Protein 3KSE (pdb70)

Foldseek 3Di:
DDDKFFCVVVVQADAAAALPQFQFLLVLLQRQQQNQLCVVPVDGFAFDSLLCLAPLVVLPADRSVGDHSQSSLVVLQVVVFTATCVVRPDDNGHDHNDDDPVRGDTGFNGKDWFDLDLVSVQVCCVPPFKKKFFFACPDPCNQQAADDEDADPVADQPDGRHMWIFGMKDFDDDPVPQTIFTWIAARRALVGYHRRIHTYRGPPVCGRNRRPTMMHTHD/DDPKFFCVVVPQADAAAALPQFQFLLQLLQRQQQNQLCVVPVDGFAFDSLLCLAPQVVLPADRSVGDHSQSSLVCLQVVVFTATCVVRPDDNGHDHNDDDPVRGDTGFNGKDWFPLDLVSVQVCCVPPFKKKFFFACPDPCNQQAADDEDADVVADQPDGRAIWIFGMKHFDDDDVRQTIFTWIAARRALVTYHRRIHTYRGPPVNGRNRRPGMMHTHD/DPAKFFLVVVPQADAAAALPQFQQLLVLLQRQQQNQLCVVPVDGFAFASLLLLAPLVVLPAPRSVGDHSQSSLVCLQVVVFTATCVVRPDDSGHDHNDDDPVRGDTGFNGKDWFDLDLVSVQVCCVPPFKKKFFFACPDPCNQQAADDEDADVPADQPDGRHMWIFGMKHFDDDPVRQTIFTWIAARRALPTYPRRIHTYRGPPGNGRNRRPTIMHTHD/DDAQAKAAKDFDDVVNLVLCVVCQVVVCVVVVHHWPRWAWTMWIWTDDQAIWIFTWTATPPRWIKTWIWGQHDVVVVSDIDGDDMGTRDDPPDDRGDD/DDAQAKAAKDFDDVVNLVLVVVCQVVVCVVVVHHFDRWAWTMWIWTDDQAIWIFTWTATPVRWIKTWIWGQHDVVVVSDIDGDDMGTRDDPPDDRGDD/DDAQAKAAKDFDDVVNLVLCVVCQVVVCVVVVHHWDRWAWTMWIWTDDQAIWIFTWTATDPRWIKTWIWGQHDVVVVSDIDGDDMGTRDHPPDDRGDD

GO terms:
  GO:0008234 cysteine-type peptidase activity (F, IDA)
  GO:0005764 lysosome (C, IDA)
  GO:0005771 multivesicular body (C, IDA)
  GO:0005886 plasma membrane (C, IDA)
  GO:0005515 protein binding (F, IPI)
  GO:0039654 fusion of virus membrane with host endosome membrane (P, IDA)
  GO:0016540 protein autoprocessing (P, IDA)
  GO:0019064 fusion of virus membrane with host plasma membrane (P, IDA)
  GO:0019065 receptor-mediated endocytosis of virus by host cell (P, IDA)
  GO:0030574 collagen catabolic process (P, IDA)
  GO:0031638 zymogen activation (P, IDA)
  GO:0046718 symbiont entry into host cell (P, IDA)
  GO:0005634 nucleus (C, EXP)
  GO:0004197 cysteine-type endopeptidase activity (F, EXP)
  GO:0004197 cysteine-type endopeptidase activity (F, IMP)
  GO:0004197 cysteine-type endopeptidase activity (F, TAS)
  GO:0036021 endolysosome lumen (C, TAS)
  GO:0043202 lysosomal lumen (C, TAS)
  GO:0071682 endocytic vesicle lumen (C, TAS)
  GO:0005576 extracellular region (C, TAS)

Secondary structure (DSSP, 8-state):
--S-EEGGGGT--PPP-B-TTSB--HHHHHHHHHHHHHHHHS----B-HHHHHHH-GGGT--TTB---HHHHHHHHHHHT-EEBTTTS---SS-------GGGEEE--S-EEEPPSSHHHHHHHHHHT-SEEEEE---SHHHHT--SSEE--TT--SS---EEEEEEEEEE---TTS--EEEEEE-SB-SSSTBTTEEEEE-SSSSGGGTTTT-EEE--/-TT-EEGGGGT--PPP-B-TTSB--HHHHHHHHHHHHHHHHS----B-HHHHHHH-GGGT--TTB---HHHHHHHHHHHT-EEBTTTS---SS-------GGGEEE--SEEEEPPSSHHHHHHHHHHT-SEEEEE---SHHHHT--SSEE--TT--SS---EEEEEEEEEE---TTS--EEEEEE-SB-SSSTBTTEEEEE-SSSSGGGTTTS-EEEE-/--S-EEGGGGT--PPP-B-TTSB--HHHHHHHHHHHHHHHHS----B-HHHHHHH-GGGT--TTB---HHHHHHHHHHHT-EEBTTTS---SS-------GGGEEE--S-EEEPPSSHHHHHHHHHHT--EEEEE---SHHHHT--SSEE--TT--SS---EEEEEEEEEE---TTS--EEEEEE-SB-SSSTBTTEEEEE-SSSSGGGTTTS-EEE--/--TT-B---EE--HHHHHHHHHHHHHHHHHHT---S--EEEEEEEEEESEEEEEEEEE-GGG-EEEEEEEE--GGGTT-EEEEEEEEEE-TT------/--TT-----EE--HHHHHHHHHHHHHHHHHHT---S--EEEEEEEEEESEEEEEEEEE-GGG-EEEEEEEE--GGGTT-EEEEEEEEEE-TT------/--TT-B---EE--HHHHHHHHHHHHHHHHHHT---S--EEEEEEEEEESEEEEEEEEEETTTEEEEEEEEE--GGGTT-EEEEEEEEEE-TTPPP---

B-factor: mean 18.14, std 8.49, range [4.44, 54.26]

InterPro domains:
  IPR000169 Cysteine peptidase, cysteine active site [PS00139] (132-143)
  IPR000668 Peptidase C1A, papain C-terminal [PF00112] (115-332)
  IPR000668 Peptidase C1A, papain C-terminal [PR00705] (132-147)
  IPR000668 Peptidase C1A, papain C-terminal [PR00705] (276-286)
  IPR000668 Peptidase C1A, papain C-terminal [PR00705] (295-301)
  IPR000668 Peptidase C1A, papain C-terminal [SM00645] (114-332)
  IPR013128 Peptidase C1A [PTHR12411] (24-331)
  IPR013201 Cathepsin propeptide inhibitor domain (I29) [PF08246] (29-88)
  IPR013201 Cathepsin propeptide inhibitor domain (I29) [SM00848] (29-88)
  IPR025660 Cysteine peptidase, histidine active site [PS00639] (274-284)
  IPR025661 Cysteine peptidase, asparagine active site [PS00640] (295-314)
  IPR038765 Papain-like cysteine peptidase superfamily [SSF54001] (20-332)
  IPR039417 Papain-like cysteine endopeptidase [cd02248] (115-331)

Radius of gyration: 39.45 Å; Cα contacts (8 Å, |Δi|>4): 2507; chains: 6; bounding box: 54×66×142 Å

Solvent-accessible surface area: 39917 Å² total

CATH classification: 3.90.70.10

Structure (mmCIF, N/CA/C/O backbone):
data_3KSE
#
_entry.id   3KSE
#
_cell.length_a   35.233
_cell.length_b   83.948
_cell.length_c   83.906
_cell.angle_alpha   118.07
_cell.angle_beta   98.04
_cell.angle_gamma   98.04
#
_symmetry.space_group_name_H-M   'P 1'
#
loop_
_entity.id
_entity.type
_entity.pdbx_description
1 polymer 'Cathepsin L1'
2 polymer Cystatin-A
3 water water
#
loop_
_atom_site.group_PDB
_atom_site.id
_atom_site.type_symbol
_atom_site.label_atom_id
_atom_site.label_alt_id
_atom_site.label_comp_id
_atom_site.label_asym_id
_atom_site.label_entity_id
_atom_site.label_seq_id
_atom_site.pdbx_PDB_ins_code
_atom_site.Cartn_x
_atom_site.Cartn_y
_atom_site.Cartn_z
_atom_site.occupancy
_atom_site.B_iso_or_equiv
_atom_site.auth_seq_id
_atom_site.auth_comp_id
_atom_site.auth_asym_id
_atom_site.auth_atom_id
_atom_site.pdbx_PDB_model_num
ATOM 1 N N . ALA A 1 1 ? -10.076 -16.968 9.974 0.00 28.59 1 ALA A N 1
ATOM 2 C CA . ALA A 1 1 ? -10.490 -15.685 9.411 0.00 31.09 1 ALA A CA 1
ATOM 3 C C . ALA A 1 1 ? -11.457 -15.757 8.224 0.00 26.28 1 ALA A C 1
ATOM 4 O O . ALA A 1 1 ? -12.509 -15.124 8.267 0.00 30.48 1 ALA A O 1
ATOM 6 N N . PRO A 1 2 ? -11.111 -16.520 7.156 0.00 26.45 2 PRO A N 1
ATOM 7 C CA . PRO A 1 2 ? -11.902 -16.707 5.930 0.00 25.92 2 PRO A CA 1
ATOM 8 C C . PRO A 1 2 ? -13.412 -16.570 6.065 0.00 18.61 2 PRO A C 1
ATOM 9 O O . PRO A 1 2 ? -13.956 -16.606 7.169 0.00 29.65 2 PRO A O 1
ATOM 13 N N . ARG A 1 3 ? -14.124 -16.482 4.951 1.00 25.23 3 ARG A N 1
ATOM 14 C CA . ARG A 1 3 ? -13.660 -16.510 3.569 1.00 26.75 3 ARG A CA 1
ATOM 15 C C . ARG A 1 3 ? -13.363 -15.077 3.049 1.00 25.40 3 ARG A C 1
ATOM 16 O O . ARG A 1 3 ? -13.107 -14.870 1.853 1.00 27.94 3 ARG A O 1
ATOM 24 N N . SER A 1 4 ? -13.710 -14.105 3.866 1.00 22.16 4 SER A N 1
ATOM 25 C CA . SER A 1 4 ? -13.503 -12.706 3.489 1.00 21.77 4 SER A CA 1
ATOM 26 C C . SER A 1 4 ? -12.749 -11.989 4.618 1.00 21.16 4 SER A C 1
ATOM 27 O O . SER A 1 4 ? -12.998 -12.249 5.768 1.00 18.58 4 SER A O 1
ATOM 30 N N . VAL A 1 5 ? -11.931 -10.992 4.251 1.00 16.60 5 VAL A N 1
ATOM 31 C CA . VAL A 1 5 ? -11.135 -10.248 5.237 1.00 17.76 5 VAL A CA 1
ATOM 32 C C . VAL A 1 5 ? -11.199 -8.783 4.810 1.00 17.11 5 VAL A C 1
ATOM 33 O O . VAL A 1 5 ? -11.171 -8.511 3.636 1.00 17.54 5 VAL A O 1
ATOM 37 N N . ASP A 1 6 ? -11.460 -7.863 5.765 1.00 13.77 6 ASP A N 1
ATOM 38 C CA . ASP A 1 6 ? -11.434 -6.427 5.385 1.00 15.20 6 ASP A CA 1
ATOM 39 C C . ASP A 1 6 ? -10.916 -5.694 6.625 1.00 16.29 6 ASP A C 1
ATOM 40 O O . ASP A 1 6 ? -11.672 -5.510 7.578 1.00 15.76 6 ASP A O 1
ATOM 45 N N . TRP A 1 7 ? -9.612 -5.396 6.661 1.00 13.76 7 TRP A N 1
ATOM 46 C CA . TRP A 1 7 ? -9.004 -4.804 7.842 1.00 10.98 7 TRP A CA 1
ATOM 47 C C . TRP A 1 7 ? -9.618 -3.413 8.161 1.00 13.40 7 TRP A C 1
ATOM 48 O O . TRP A 1 7 ? -9.395 -2.908 9.236 1.00 15.94 7 TRP A O 1
ATOM 59 N N . ARG A 1 8 ? -10.269 -2.771 7.208 1.00 14.29 8 ARG A N 1
ATOM 60 C CA . ARG A 1 8 ? -10.899 -1.463 7.441 1.00 13.82 8 ARG A CA 1
ATOM 61 C C . ARG A 1 8 ? -11.909 -1.629 8.586 1.00 19.31 8 ARG A C 1
ATOM 62 O O . ARG A 1 8 ? -12.075 -0.731 9.433 1.00 18.05 8 ARG A O 1
ATOM 70 N N . GLU A 1 9 ? -12.540 -2.806 8.675 1.00 17.81 9 GLU A N 1
ATOM 71 C CA . GLU A 1 9 ? -13.590 -3.016 9.699 1.00 17.26 9 GLU A CA 1
ATOM 72 C C . GLU A 1 9 ? -13.030 -3.093 11.092 1.00 17.76 9 GLU A C 1
ATOM 73 O O . GLU A 1 9 ? -13.779 -2.835 12.061 1.00 22.21 9 GLU A O 1
ATOM 79 N N . LYS A 1 10 ? -11.753 -3.361 11.233 1.00 13.02 10 LYS A N 1
ATOM 80 C CA . LYS A 1 10 ? -11.174 -3.502 12.548 1.00 18.15 10 LYS A CA 1
ATOM 81 C C . LYS A 1 10 ? -10.337 -2.253 12.957 1.00 14.09 10 LYS A C 1
ATOM 82 O O . LYS A 1 10 ? -9.644 -2.306 13.955 1.00 17.23 10 LYS A O 1
ATOM 88 N N . GLY A 1 11 ? -10.333 -1.224 12.094 1.00 13.80 11 GLY A N 1
ATOM 89 C CA . GLY A 1 11 ? -9.702 0.086 12.390 1.00 14.51 11 GLY A CA 1
ATOM 90 C C . GLY A 1 11 ? -8.227 0.169 12.057 1.00 14.18 11 GLY A C 1
ATOM 91 O O . GLY A 1 11 ? -7.520 1.022 12.558 1.00 13.82 11 GLY A O 1
ATOM 92 N N . TYR A 1 12 ? -7.748 -0.756 11.210 1.00 11.14 12 TYR A N 1
ATOM 93 C CA . TYR A 1 12 ? -6.321 -0.795 10.864 1.00 11.06 12 TYR A CA 1
ATOM 94 C C . TYR A 1 12 ? -5.906 0.167 9.748 1.00 13.58 12 TYR A C 1
ATOM 95 O O . TYR A 1 12 ? -4.703 0.252 9.447 1.00 11.19 12 TYR A O 1
ATOM 104 N N . VAL A 1 13 ? -6.880 0.770 9.072 1.00 11.27 13 VAL A N 1
ATOM 105 C CA . VAL A 1 13 ? -6.598 1.554 7.856 1.00 12.23 13 VAL A CA 1
ATOM 106 C C . VAL A 1 13 ? -7.090 2.997 7.921 1.00 13.49 13 VAL A C 1
ATOM 107 O O . VAL A 1 13 ? -8.233 3.304 8.224 1.00 11.34 13 VAL A O 1
ATOM 111 N N . THR A 1 14 ? -6.149 3.865 7.542 1.00 12.59 14 THR A N 1
ATOM 112 C CA . THR A 1 14 ? -6.450 5.333 7.469 1.00 10.42 14 THR A CA 1
ATOM 113 C C . THR A 1 14 ? -7.228 5.622 6.195 1.00 9.37 14 THR A C 1
ATOM 114 O O . THR A 1 14 ? -7.271 4.768 5.258 1.00 9.75 14 THR A O 1
ATOM 118 N N . PRO A 1 15 ? -7.868 6.791 6.116 1.00 10.20 15 PRO A N 1
ATOM 119 C CA . PRO A 1 15 ? -8.630 7.186 4.910 1.00 10.74 15 PRO A CA 1
ATOM 120 C C . PRO A 1 15 ? -7.679 7.245 3.721 1.00 14.54 15 PRO A C 1
ATOM 121 O O . PRO A 1 15 ? -6.440 7.295 3.851 1.00 10.47 15 PRO A O 1
ATOM 125 N N . VAL A 1 16 ? -8.283 7.136 2.547 1.00 10.61 16 VAL A N 1
ATOM 126 C CA . VAL A 1 16 ? -7.494 7.162 1.323 1.00 9.59 16 VAL A CA 1
ATOM 127 C C . VAL A 1 16 ? -6.781 8.515 1.126 1.00 11.37 16 VAL A C 1
ATOM 128 O O . VAL A 1 16 ? -7.361 9.592 1.376 1.00 11.98 16 VAL A O 1
ATOM 132 N N . LYS A 1 17 ? -5.544 8.449 0.674 1.00 7.53 17 LYS A N 1
ATOM 133 C CA . LYS A 1 17 ? -4.721 9.634 0.460 1.00 10.74 17 LYS A CA 1
ATOM 134 C C . LYS A 1 17 ? -4.531 9.849 -1.035 1.00 11.45 17 LYS A C 1
ATOM 135 O O . LYS A 1 17 ? -5.016 9.004 -1.818 1.00 9.49 17 LYS A O 1
ATOM 141 N N . ASN A 1 18 ? -3.775 10.858 -1.408 1.00 10.11 18 ASN A N 1
ATOM 142 C CA . ASN A 1 18 ? -3.594 11.167 -2.810 1.00 9.68 18 ASN A CA 1
ATOM 143 C C . ASN A 1 18 ? -2.173 11.594 -3.092 1.00 9.15 18 ASN A C 1
ATOM 144 O O . ASN A 1 18 ? -1.749 12.615 -2.615 1.00 10.83 18 ASN A O 1
ATOM 149 N N . GLN A 1 19 ? -1.435 10.759 -3.814 1.00 9.90 19 GLN A N 1
ATOM 150 C CA . GLN A 1 19 ? -0.058 11.031 -4.163 1.00 9.91 19 GLN A CA 1
ATOM 151 C C . GLN A 1 19 ? 0.095 12.159 -5.187 1.00 6.99 19 GLN A C 1
ATOM 152 O O . GLN A 1 19 ? 1.138 12.748 -5.331 1.00 9.95 19 GLN A O 1
ATOM 158 N N . GLY A 1 20 ? -0.972 12.473 -5.899 1.00 9.66 20 GLY A N 1
ATOM 159 C CA . GLY A 1 20 ? -0.878 13.518 -6.879 1.00 10.28 20 GLY A CA 1
ATOM 160 C C . GLY A 1 20 ? 0.037 13.167 -8.042 1.00 10.24 20 GLY A C 1
ATOM 161 O O . GLY A 1 20 ? 0.092 12.051 -8.489 1.00 11.33 20 GLY A O 1
ATOM 162 N N . GLN A 1 21 ? 0.767 14.161 -8.509 1.00 9.12 21 GLN A N 1
ATOM 163 C CA . GLN A 1 21 ? 1.615 14.010 -9.672 1.00 11.51 21 GLN A CA 1
ATOM 164 C C . GLN A 1 21 ? 3.001 13.461 -9.437 1.00 10.14 21 GLN A C 1
ATOM 165 O O . GLN A 1 21 ? 3.767 13.359 -10.353 1.00 11.64 21 GLN A O 1
ATOM 171 N N . CYS A 1 22 ? 3.304 13.139 -8.196 1.00 11.04 22 CYS A N 1
ATOM 172 C CA . CYS A 1 22 ? 4.584 12.593 -7.784 1.00 9.84 22 CYS A CA 1
ATOM 173 C C . CYS A 1 22 ? 4.578 11.071 -7.758 1.00 8.01 22 CYS A C 1
ATOM 174 O O . CYS A 1 22 ? 3.601 10.485 -7.405 1.00 11.80 22 CYS A O 1
ATOM 177 N N . GLY A 1 23 ? 5.643 10.472 -8.282 1.00 10.38 23 GLY A N 1
ATOM 178 C CA . GLY A 1 23 ? 5.764 9.032 -8.296 1.00 10.92 23 GLY A CA 1
ATOM 179 C C . GLY A 1 23 ? 6.166 8.470 -6.941 1.00 11.10 23 GLY A C 1
ATOM 180 O O . GLY A 1 23 ? 7.196 7.856 -6.799 1.00 12.73 23 GLY A O 1
ATOM 181 N N . SER A 1 24 ? 5.298 8.667 -5.963 1.00 7.98 24 SER A N 1
ATOM 182 C CA . SER A 1 24 ? 5.534 8.279 -4.605 1.00 10.22 24 SER A CA 1
ATOM 183 C C . SER A 1 24 ? 4.586 7.194 -4.088 1.00 9.37 24 SER A C 1
ATOM 184 O O . SER A 1 24 ? 4.415 7.088 -2.906 1.00 8.68 24 SER A O 1
ATOM 195 N N . TRP A 1 26 ? 4.937 4.140 -3.771 1.00 9.19 26 TRP A N 1
ATOM 196 C CA . TRP A 1 26 ? 5.721 3.298 -2.904 1.00 7.69 26 TRP A CA 1
ATOM 197 C C . TRP A 1 26 ? 5.697 3.799 -1.464 1.00 9.88 26 TRP A C 1
ATOM 198 O O . TRP A 1 26 ? 5.700 3.024 -0.575 1.00 10.83 26 TRP A O 1
ATOM 209 N N . ALA A 1 27 ? 5.713 5.103 -1.267 1.00 6.85 27 ALA A N 1
ATOM 210 C CA . ALA A 1 27 ? 5.708 5.682 0.119 1.00 7.88 27 ALA A CA 1
ATOM 211 C C . ALA A 1 27 ? 4.317 5.544 0.739 1.00 9.55 27 ALA A C 1
ATOM 212 O O . ALA A 1 27 ? 4.184 5.255 1.971 1.00 9.78 27 ALA A O 1
ATOM 214 N N . PHE A 1 28 ? 3.259 5.717 -0.087 1.00 8.89 28 PHE A N 1
ATOM 215 C CA . PHE A 1 28 ? 1.923 5.494 0.422 1.00 5.21 28 PHE A CA 1
ATOM 216 C C . PHE A 1 28 ? 1.656 4.049 0.742 1.00 8.60 28 PHE A C 1
ATOM 217 O O . PHE A 1 28 ? 0.972 3.709 1.715 1.00 8.11 28 PHE A O 1
ATOM 225 N N . SER A 1 29 ? 2.197 3.140 -0.062 1.00 7.59 29 SER A N 1
ATOM 226 C CA . SER A 1 29 ? 1.998 1.732 0.223 1.00 9.04 29 SER A CA 1
ATOM 227 C C . SER A 1 29 ? 2.720 1.356 1.532 1.00 10.37 29 SER A C 1
ATOM 228 O O . SER A 1 29 ? 2.169 0.599 2.345 1.00 9.31 29 SER A O 1
ATOM 231 N N . ALA A 1 30 ? 3.933 1.899 1.713 1.00 8.12 30 ALA A N 1
ATOM 232 C CA . ALA A 1 30 ? 4.692 1.625 2.913 1.00 9.65 30 ALA A CA 1
ATOM 233 C C . ALA A 1 30 ? 4.027 2.229 4.114 1.00 10.30 30 ALA A C 1
ATOM 234 O O . ALA A 1 30 ? 3.931 1.556 5.168 1.00 9.71 30 ALA A O 1
ATOM 236 N N . THR A 1 31 ? 3.579 3.476 4.034 1.00 8.92 31 THR A N 1
ATOM 237 C CA . THR A 1 31 ? 2.926 4.000 5.284 1.00 8.92 31 THR A CA 1
ATOM 238 C C . THR A 1 31 ? 1.643 3.249 5.552 1.00 10.24 31 THR A C 1
ATOM 239 O O . THR A 1 31 ? 1.252 3.105 6.714 1.00 9.64 31 THR A O 1
ATOM 243 N N . GLY A 1 32 ? 0.949 2.794 4.473 1.00 9.43 32 GLY A N 1
ATOM 244 C CA . GLY A 1 32 ? -0.262 2.041 4.730 1.00 10.39 32 GLY A CA 1
ATOM 245 C C . GLY A 1 32 ? 0.038 0.765 5.503 1.00 8.87 32 GLY A C 1
ATOM 246 O O . GLY A 1 32 ? -0.644 0.419 6.501 1.00 11.06 32 GLY A O 1
ATOM 247 N N . ALA A 1 33 ? 1.091 0.096 5.117 1.00 8.87 33 ALA A N 1
ATOM 248 C CA . ALA A 1 33 ? 1.440 -1.158 5.817 1.00 9.68 33 ALA A CA 1
ATOM 249 C C . ALA A 1 33 ? 1.913 -0.844 7.260 1.00 10.52 33 ALA A C 1
ATOM 250 O O . ALA A 1 33 ? 1.659 -1.649 8.197 1.00 10.47 33 ALA A O 1
ATOM 252 N N . LEU A 1 34 ? 2.677 0.227 7.413 1.00 12.43 34 LEU A N 1
ATOM 253 C CA . LEU A 1 34 ? 3.176 0.562 8.751 1.00 13.75 34 LEU A CA 1
ATOM 254 C C . LEU A 1 34 ? 2.033 0.993 9.675 1.00 12.47 34 LEU A C 1
ATOM 255 O O . LEU A 1 34 ? 2.041 0.679 10.886 1.00 11.11 34 LEU A O 1
ATOM 264 N N . GLU A 1 35 ? 1.066 1.711 9.113 1.00 9.50 35 GLU A N 1
ATOM 265 C CA . GLU A 1 35 ? -0.109 2.163 9.882 1.00 9.71 35 GLU A CA 1
ATOM 266 C C . GLU A 1 35 ? -0.832 0.931 10.450 1.00 11.79 35 GLU A C 1
ATOM 267 O O . GLU A 1 35 ? -1.210 0.907 11.642 1.00 11.94 35 GLU A O 1
ATOM 273 N N . GLY A 1 36 ? -0.989 -0.110 9.625 1.00 9.83 36 GLY A N 1
ATOM 274 C CA . GLY A 1 36 ? -1.659 -1.321 10.113 1.00 10.23 36 GLY A CA 1
ATOM 275 C C . GLY A 1 36 ? -0.792 -2.041 11.125 1.00 10.54 36 GLY A C 1
ATOM 276 O O . GLY A 1 36 ? -1.379 -2.550 12.064 1.00 12.58 36 GLY A O 1
ATOM 277 N N . GLN A 1 37 ? 0.518 -2.123 10.941 1.00 9.44 37 GLN A N 1
ATOM 278 C CA . GLN A 1 37 ? 1.352 -2.845 11.902 1.00 13.92 37 GLN A CA 1
ATOM 279 C C . GLN A 1 37 ? 1.437 -2.071 13.224 1.00 14.27 37 GLN A C 1
ATOM 280 O O . GLN A 1 37 ? 1.475 -2.688 14.321 1.00 13.85 37 GLN A O 1
ATOM 286 N N . MET A 1 38 ? 1.542 -0.752 13.138 1.00 10.24 38 MET A N 1
ATOM 287 C CA . MET A 1 38 ? 1.534 0.031 14.388 1.00 11.40 38 MET A CA 1
ATOM 288 C C . MET A 1 38 ? 0.196 -0.054 15.099 1.00 15.54 38 MET A C 1
ATOM 289 O O . MET A 1 38 ? 0.193 0.026 16.323 1.00 14.53 38 MET A O 1
ATOM 294 N N . PHE A 1 39 ? -0.937 -0.181 14.353 1.00 12.21 39 PHE A N 1
ATOM 295 C CA . PHE A 1 39 ? -2.210 -0.336 14.990 1.00 12.43 39 PHE A CA 1
ATOM 296 C C . PHE A 1 39 ? -2.225 -1.664 15.742 1.00 16.68 39 PHE A C 1
ATOM 297 O O . PHE A 1 39 ? -2.695 -1.730 16.896 1.00 14.15 39 PHE A O 1
ATOM 305 N N . ARG A 1 40 ? -1.764 -2.729 15.103 1.00 15.07 40 ARG A N 1
ATOM 306 C CA . ARG A 1 40 ? -1.717 -4.023 15.751 1.00 19.22 40 ARG A CA 1
ATOM 307 C C . ARG A 1 40 ? -0.927 -4.000 17.046 1.00 16.78 40 ARG A C 1
ATOM 308 O O . ARG A 1 40 ? -1.318 -4.580 17.996 1.00 22.01 40 ARG A O 1
ATOM 316 N N . LYS A 1 41 ? 0.171 -3.277 17.075 1.00 15.99 41 LYS A N 1
ATOM 317 C CA . LYS A 1 41 ? 1.057 -3.269 18.224 1.00 18.35 41 LYS A CA 1
ATOM 318 C C . LYS A 1 41 ? 0.759 -2.219 19.260 1.00 16.97 41 LYS A C 1
ATOM 319 O O . LYS A 1 41 ? 1.242 -2.348 20.318 1.00 15.73 41 LYS A O 1
ATOM 325 N N . THR A 1 42 ? -0.135 -1.287 18.969 1.00 13.51 42 THR A N 1
ATOM 326 C CA . THR A 1 42 ? -0.414 -0.166 19.914 1.00 13.26 42 THR A CA 1
ATOM 327 C C . THR A 1 42 ? -1.892 0.115 20.083 1.00 12.03 42 THR A C 1
ATOM 328 O O . THR A 1 42 ? -2.305 0.793 21.024 1.00 10.96 42 THR A O 1
ATOM 332 N N . GLY A 1 43 ? -2.732 -0.446 19.234 1.00 12.20 43 GLY A N 1
ATOM 333 C CA . GLY A 1 43 ? -4.150 -0.164 19.312 1.00 13.64 43 GLY A CA 1
ATOM 334 C C . GLY A 1 43 ? -4.534 1.248 18.908 1.00 12.37 43 GLY A C 1
ATOM 335 O O . GLY A 1 43 ? -5.705 1.691 19.067 1.00 15.42 43 GLY A O 1
ATOM 336 N N . ARG A 1 44 ? -3.590 1.973 18.352 1.00 12.12 44 ARG A N 1
ATOM 337 C CA . ARG A 1 44 ? -3.857 3.315 17.902 1.00 16.63 44 ARG A CA 1
ATOM 338 C C . ARG A 1 44 ? -3.521 3.532 16.438 1.00 11.47 44 ARG A C 1
ATOM 339 O O . ARG A 1 44 ? -2.517 3.107 15.965 1.00 12.32 44 ARG A O 1
ATOM 347 N N . LEU A 1 45 ? -4.436 4.155 15.720 1.00 12.32 45 LEU A N 1
ATOM 348 C CA . LEU A 1 45 ? -4.243 4.478 14.320 1.00 9.02 45 LEU A CA 1
ATOM 349 C C . LEU A 1 45 ? -3.751 5.911 14.144 1.00 13.24 45 LEU A C 1
ATOM 350 O O . LEU A 1 45 ? -4.455 6.866 14.493 1.00 11.92 45 LEU A O 1
ATOM 355 N N . ILE A 1 46 ? -2.528 6.072 13.613 1.00 12.19 46 ILE A N 1
ATOM 356 C CA . ILE A 1 46 ? -1.965 7.416 13.322 1.00 13.20 46 ILE A CA 1
ATOM 357 C C . ILE A 1 46 ? -1.519 7.471 11.879 1.00 11.74 46 ILE A C 1
ATOM 358 O O . ILE A 1 46 ? -0.697 6.649 11.466 1.00 12.01 46 ILE A O 1
ATOM 363 N N . SER A 1 47 ? -1.973 8.486 11.145 1.00 12.55 47 SER A N 1
ATOM 364 C CA . SER A 1 47 ? -1.540 8.628 9.754 1.00 11.04 47 SER A CA 1
ATOM 365 C C . SER A 1 47 ? -0.048 9.009 9.730 1.00 11.35 47 SER A C 1
ATOM 366 O O . SER A 1 47 ? 0.405 9.912 10.459 1.00 10.43 47 SER A O 1
ATOM 369 N N . LEU A 1 48 ? 0.733 8.278 8.934 1.00 8.97 48 LEU A N 1
ATOM 370 C CA . LEU A 1 48 ? 2.156 8.500 8.871 1.00 8.59 48 LEU A CA 1
ATOM 371 C C . LEU A 1 48 ? 2.568 9.340 7.681 1.00 8.43 48 LEU A C 1
ATOM 372 O O . LEU A 1 48 ? 1.812 9.423 6.692 1.00 9.71 48 LEU A O 1
ATOM 377 N N . SER A 1 49 ? 3.791 9.852 7.744 1.00 9.00 49 SER A N 1
ATOM 378 C CA . SER A 1 49 ? 4.303 10.767 6.705 1.00 10.74 49 SER A CA 1
ATOM 379 C C . SER A 1 49 ? 4.930 10.179 5.442 1.00 11.64 49 SER A C 1
ATOM 380 O O . SER A 1 49 ? 6.051 9.730 5.528 1.00 8.75 49 SER A O 1
ATOM 383 N N . GLU A 1 50 ? 4.197 10.242 4.313 1.00 8.48 50 GLU A N 1
ATOM 384 C CA . GLU A 1 50 ? 4.846 9.854 3.064 1.00 8.68 50 GLU A CA 1
ATOM 385 C C . GLU A 1 50 ? 5.936 10.830 2.734 1.00 7.96 50 GLU A C 1
ATOM 386 O O . GLU A 1 50 ? 6.922 10.456 2.123 1.00 8.52 50 GLU A O 1
ATOM 392 N N . GLN A 1 51 ? 5.694 12.131 2.987 1.00 8.99 51 GLN A N 1
ATOM 393 C CA . GLN A 1 51 ? 6.737 13.105 2.655 1.00 10.57 51 GLN A CA 1
ATOM 394 C C . GLN A 1 51 ? 8.074 12.839 3.355 1.00 8.24 51 GLN A C 1
ATOM 395 O O . GLN A 1 51 ? 9.139 13.003 2.741 1.00 9.65 51 GLN A O 1
ATOM 401 N N . ASN A 1 52 ? 8.035 12.376 4.586 1.00 10.01 52 ASN A N 1
ATOM 402 C CA . ASN A 1 52 ? 9.239 12.020 5.349 1.00 9.05 52 ASN A CA 1
ATOM 403 C C . ASN A 1 52 ? 10.003 10.962 4.546 1.00 9.41 52 ASN A C 1
ATOM 404 O O . ASN A 1 52 ? 11.184 10.972 4.497 1.00 9.75 52 ASN A O 1
ATOM 409 N N . LEU A 1 53 ? 9.277 10.003 3.979 1.00 10.43 53 LEU A N 1
ATOM 410 C CA . LEU A 1 53 ? 9.913 8.965 3.176 1.00 8.48 53 LEU A CA 1
ATOM 411 C C . LEU A 1 53 ? 10.473 9.494 1.876 1.00 10.92 53 LEU A C 1
ATOM 412 O O . LEU A 1 53 ? 11.498 9.092 1.458 1.00 9.59 53 LEU A O 1
ATOM 417 N N . VAL A 1 54 ? 9.671 10.268 1.168 1.00 9.12 54 VAL A N 1
ATOM 418 C CA . VAL A 1 54 ? 10.099 10.848 -0.080 1.00 9.34 54 VAL A CA 1
ATOM 419 C C . VAL A 1 54 ? 11.355 11.692 0.088 1.00 12.35 54 VAL A C 1
ATOM 420 O O . VAL A 1 54 ? 12.249 11.592 -0.710 1.00 10.51 54 VAL A O 1
ATOM 424 N N . ASP A 1 55 ? 11.429 12.450 1.174 1.00 7.84 55 ASP A N 1
ATOM 425 C CA . ASP A 1 55 ? 12.543 13.362 1.414 1.00 10.65 55 ASP A CA 1
ATOM 426 C C . ASP A 1 55 ? 13.792 12.723 2.014 1.00 13.14 55 ASP A C 1
ATOM 427 O O . ASP A 1 55 ? 14.875 13.206 1.796 1.00 13.54 55 ASP A O 1
ATOM 432 N N . CYS A 1 56 ? 13.607 11.670 2.788 1.00 8.98 56 CYS A N 1
ATOM 433 C CA . CYS A 1 56 ? 14.704 11.089 3.511 1.00 10.02 56 CYS A CA 1
ATOM 434 C C . CYS A 1 56 ? 15.207 9.710 3.206 1.00 11.73 56 CYS A C 1
ATOM 435 O O . CYS A 1 56 ? 16.242 9.355 3.696 1.00 9.08 56 CYS A O 1
ATOM 438 N N . SER A 1 57 ? 14.451 8.929 2.449 1.00 10.21 57 SER A N 1
ATOM 439 C CA . SER A 1 57 ? 14.832 7.574 2.191 1.00 13.52 57 SER A CA 1
ATOM 440 C C . SER A 1 57 ? 15.655 7.295 0.942 1.00 10.83 57 SER A C 1
ATOM 441 O O . SER A 1 57 ? 15.764 6.182 0.514 1.00 11.24 57 SER A O 1
ATOM 444 N N . GLY A 1 58 ? 16.247 8.330 0.376 1.00 10.07 58 GLY A N 1
ATOM 445 C CA . GLY A 1 58 ? 17.109 8.126 -0.769 1.00 13.87 58 GLY A CA 1
ATOM 446 C C . GLY A 1 58 ? 18.283 7.199 -0.464 1.00 13.58 58 GLY A C 1
ATOM 447 O O . GLY A 1 58 ? 18.680 6.431 -1.310 1.00 13.23 58 GLY A O 1
ATOM 448 N N . PRO A 1 59 ? 18.896 7.310 0.718 1.00 15.99 59 PRO A N 1
ATOM 449 C CA . PRO A 1 59 ? 20.021 6.459 1.093 1.00 15.26 59 PRO A CA 1
ATOM 450 C C . PRO A 1 59 ? 19.710 4.966 1.036 1.00 13.74 59 PRO A C 1
ATOM 451 O O . PRO A 1 59 ? 20.578 4.177 0.826 1.00 10.44 59 PRO A O 1
ATOM 455 N N . GLN A 1 60 ? 18.451 4.620 1.205 1.00 11.75 60 GLN A N 1
ATOM 456 C CA . GLN A 1 60 ? 17.997 3.251 1.163 1.00 12.96 60 GLN A CA 1
ATOM 457 C C . GLN A 1 60 ? 17.632 2.761 -0.240 1.00 13.36 60 GLN A C 1
ATOM 458 O O . GLN A 1 60 ? 17.179 1.649 -0.406 1.00 13.91 60 GLN A O 1
ATOM 464 N N . GLY A 1 61 ? 17.748 3.646 -1.213 1.00 13.06 61 GLY A N 1
ATOM 465 C CA . GLY A 1 61 ? 17.494 3.309 -2.599 1.00 13.70 61 GLY A CA 1
ATOM 466 C C . GLY A 1 61 ? 16.324 3.965 -3.278 1.00 12.03 61 GLY A C 1
ATOM 467 O O . GLY A 1 61 ? 16.110 3.756 -4.448 1.00 12.32 61 GLY A O 1
ATOM 468 N N . ASN A 1 62 ? 15.516 4.682 -2.524 1.00 11.21 62 ASN A N 1
ATOM 469 C CA . ASN A 1 62 ? 14.376 5.344 -3.122 1.00 11.10 62 ASN A CA 1
ATOM 470 C C . ASN A 1 62 ? 14.731 6.558 -3.943 1.00 13.20 62 ASN A C 1
ATOM 471 O O . ASN A 1 62 ? 15.719 7.197 -3.679 1.00 12.64 62 ASN A O 1
ATOM 476 N N . GLU A 1 63 ? 13.857 6.905 -4.884 1.00 10.96 63 GLU A N 1
ATOM 477 C CA . GLU A 1 63 ? 14.104 7.991 -5.786 1.00 13.14 63 GLU A CA 1
ATOM 478 C C . GLU A 1 63 ? 13.065 9.111 -5.742 1.00 12.19 63 GLU A C 1
ATOM 479 O O . GLU A 1 63 ? 12.747 9.715 -6.749 1.00 12.22 63 GLU A O 1
ATOM 485 N N . GLY A 1 64 ? 12.595 9.427 -4.544 1.00 8.59 64 GLY A N 1
ATOM 486 C CA . GLY A 1 64 ? 11.621 10.473 -4.372 1.00 8.67 64 GLY A CA 1
ATOM 487 C C . GLY A 1 64 ? 10.378 10.360 -5.229 1.00 9.15 64 GLY A C 1
ATOM 488 O O . GLY A 1 64 ? 9.605 9.452 -5.069 1.00 10.97 64 GLY A O 1
ATOM 489 N N . CYS A 1 65 ? 10.152 11.364 -6.066 1.00 10.22 65 CYS A N 1
ATOM 490 C CA . CYS A 1 65 ? 9.020 11.385 -6.979 1.00 11.73 65 CYS A CA 1
ATOM 491 C C . CYS A 1 65 ? 9.236 10.550 -8.229 1.00 11.02 65 CYS A C 1
ATOM 492 O O . CYS A 1 65 ? 8.347 10.428 -9.051 1.00 12.26 65 CYS A O 1
ATOM 495 N N . ASN A 1 66 ? 10.413 9.971 -8.348 1.00 10.86 66 ASN A N 1
ATOM 496 C CA . ASN A 1 66 ? 10.749 9.114 -9.478 1.00 11.85 66 ASN A CA 1
ATOM 497 C C . ASN A 1 66 ? 10.752 7.637 -9.166 1.00 11.55 66 ASN A C 1
ATOM 498 O O . ASN A 1 66 ? 11.374 6.878 -9.877 1.00 10.81 66 ASN A O 1
ATOM 503 N N . GLY A 1 67 ? 10.045 7.255 -8.119 1.00 9.17 67 GLY A N 1
ATOM 504 C CA . GLY A 1 67 ? 9.912 5.872 -7.773 1.00 8.53 67 GLY A CA 1
ATOM 505 C C . GLY A 1 67 ? 10.645 5.387 -6.537 1.00 9.92 67 GLY A C 1
ATOM 506 O O . GLY A 1 67 ? 11.423 6.087 -5.973 1.00 11.24 67 GLY A O 1
ATOM 507 N N . GLY A 1 68 ? 10.352 4.178 -6.115 1.00 9.06 68 GLY A N 1
ATOM 508 C CA . GLY A 1 68 ? 10.982 3.627 -4.940 1.00 8.00 68 GLY A CA 1
ATOM 509 C C . GLY A 1 68 ? 10.351 2.297 -4.598 1.00 9.42 68 GLY A C 1
ATOM 510 O O . GLY A 1 68 ? 9.557 1.799 -5.356 1.00 12.53 68 GLY A O 1
ATOM 511 N N . LEU A 1 69 ? 10.789 1.677 -3.521 1.00 9.32 69 LEU A N 1
ATOM 512 C CA . LEU A 1 69 ? 10.245 0.386 -3.117 1.00 12.34 69 LEU A CA 1
ATOM 513 C C . LEU A 1 69 ? 9.792 0.389 -1.675 1.00 11.40 69 LEU A C 1
ATOM 514 O O . LEU A 1 69 ? 10.463 0.947 -0.832 1.00 9.71 69 LEU A O 1
ATOM 519 N N . MET A 1 70 ? 8.711 -0.319 -1.369 1.00 10.47 70 MET A N 1
ATOM 520 C CA . MET A 1 70 ? 8.219 -0.331 0.008 1.00 10.03 70 MET A CA 1
ATOM 521 C C . MET A 1 70 ? 9.271 -0.945 0.958 1.00 13.86 70 MET A C 1
ATOM 522 O O . MET A 1 70 ? 9.498 -0.424 2.077 1.00 13.15 70 MET A O 1
ATOM 527 N N . ASP A 1 71 ? 10.008 -1.968 0.509 1.00 10.62 71 ASP A N 1
ATOM 528 C CA . ASP A 1 71 ? 11.042 -2.533 1.413 1.00 12.81 71 ASP A CA 1
ATOM 529 C C . ASP A 1 71 ? 12.088 -1.463 1.797 1.00 11.29 71 ASP A C 1
ATOM 530 O O . ASP A 1 71 ? 12.552 -1.422 2.922 1.00 10.71 71 ASP A O 1
ATOM 535 N N . TYR A 1 72 ? 12.543 -0.660 0.844 1.00 10.47 72 TYR A N 1
ATOM 536 C CA . TYR A 1 72 ? 13.492 0.397 1.127 1.00 12.25 72 TYR A CA 1
ATOM 537 C C . TYR A 1 72 ? 12.934 1.374 2.173 1.00 12.72 72 TYR A C 1
ATOM 538 O O . TYR A 1 72 ? 13.649 1.871 3.026 1.00 9.76 72 TYR A O 1
ATOM 547 N N . ALA A 1 73 ? 11.651 1.713 2.064 1.00 12.55 73 ALA A N 1
ATOM 548 C CA . ALA A 1 73 ? 11.062 2.590 3.043 1.00 10.10 73 ALA A CA 1
ATOM 549 C C . ALA A 1 73 ? 11.134 1.874 4.430 1.00 13.88 73 ALA A C 1
ATOM 550 O O . ALA A 1 73 ? 11.435 2.566 5.438 1.00 11.60 73 ALA A O 1
ATOM 552 N N . PHE A 1 74 ? 10.748 0.588 4.497 1.00 11.00 74 PHE A N 1
ATOM 553 C CA . PHE A 1 74 ? 10.830 -0.128 5.807 1.00 8.77 74 PHE A CA 1
ATOM 554 C C . PHE A 1 74 ? 12.266 -0.114 6.304 1.00 14.06 74 PHE A C 1
ATOM 555 O O . PHE A 1 74 ? 12.501 -0.007 7.526 1.00 12.01 74 PHE A O 1
ATOM 563 N N . GLN A 1 75 ? 13.236 -0.265 5.403 1.00 12.97 75 GLN A N 1
ATOM 564 C CA . GLN A 1 75 ? 14.657 -0.249 5.815 1.00 17.30 75 GLN A CA 1
ATOM 565 C C . GLN A 1 75 ? 14.999 1.119 6.402 1.00 14.07 75 GLN A C 1
ATOM 566 O O . GLN A 1 75 ? 15.798 1.217 7.308 1.00 15.19 75 GLN A O 1
ATOM 572 N N . TYR A 1 76 ? 14.488 2.172 5.794 1.00 11.54 76 TYR A N 1
ATOM 573 C CA . TYR A 1 76 ? 14.738 3.525 6.280 1.00 11.42 76 TYR A CA 1
ATOM 574 C C . TYR A 1 76 ? 14.170 3.724 7.664 1.00 13.72 76 TYR A C 1
ATOM 575 O O . TYR A 1 76 ? 14.835 4.263 8.527 1.00 14.76 76 TYR A O 1
ATOM 584 N N . VAL A 1 77 ? 12.954 3.281 7.886 1.00 10.54 77 VAL A N 1
ATOM 585 C CA . VAL A 1 77 ? 12.353 3.475 9.229 1.00 9.98 77 VAL A CA 1
ATOM 586 C C . VAL A 1 77 ? 13.249 2.709 10.264 1.00 13.82 77 VAL A C 1
ATOM 587 O O . VAL A 1 77 ? 13.574 3.276 11.299 1.00 12.81 77 VAL A O 1
ATOM 591 N N . GLN A 1 78 ? 13.708 1.516 9.926 1.00 13.76 78 GLN A N 1
ATOM 592 C CA . GLN A 1 78 ? 14.606 0.758 10.847 1.00 19.53 78 GLN A CA 1
ATOM 593 C C . GLN A 1 78 ? 15.913 1.535 11.092 1.00 15.08 78 GLN A C 1
ATOM 594 O O . GLN A 1 78 ? 16.325 1.819 12.269 1.00 14.85 78 GLN A O 1
ATOM 600 N N . ASP A 1 79 ? 16.547 1.947 10.010 1.00 16.05 79 ASP A N 1
ATOM 601 C CA . ASP A 1 79 ? 17.836 2.637 10.133 1.00 19.67 79 ASP A CA 1
ATOM 602 C C . ASP A 1 79 ? 17.820 3.986 10.842 1.00 17.55 79 ASP A C 1
ATOM 603 O O . ASP A 1 79 ? 18.709 4.298 11.653 1.00 16.32 79 ASP A O 1
ATOM 608 N N . ASN A 1 80 ? 16.776 4.762 10.575 1.00 15.27 80 ASN A N 1
ATOM 609 C CA . ASN A 1 80 ? 16.584 6.093 11.122 1.00 12.88 80 ASN A CA 1
ATOM 610 C C . ASN A 1 80 ? 16.070 6.020 12.550 1.00 14.23 80 ASN A C 1
ATOM 611 O O . ASN A 1 80 ? 16.081 7.030 13.254 1.00 13.45 80 ASN A O 1
ATOM 616 N N . GLY A 1 81 ? 15.493 4.865 12.909 1.00 12.37 81 GLY A N 1
ATOM 617 C CA . GLY A 1 81 ? 14.920 4.701 14.251 1.00 15.07 81 GLY A CA 1
ATOM 618 C C . GLY A 1 81 ? 13.571 5.378 14.449 1.00 17.00 81 GLY A C 1
ATOM 619 O O . GLY A 1 81 ? 13.142 5.670 15.573 1.00 15.71 81 GLY A O 1
ATOM 620 N N . GLY A 1 82 ? 12.886 5.702 13.349 1.00 13.86 82 GLY A N 1
ATOM 621 C CA . GLY A 1 82 ? 11.543 6.260 13.525 1.00 12.74 82 GLY A CA 1
ATOM 622 C C . GLY A 1 82 ? 10.984 6.819 12.199 1.00 12.84 82 GLY A C 1
ATOM 623 O O . GLY A 1 82 ? 11.687 6.873 11.194 1.00 11.01 82 GLY A O 1
ATOM 624 N N . LEU A 1 83 ? 9.730 7.232 12.250 1.00 9.98 83 LEU A N 1
ATOM 625 C CA . LEU A 1 83 ? 9.079 7.949 11.097 1.00 11.89 83 LEU A CA 1
ATOM 626 C C . LEU A 1 83 ? 8.058 8.915 11.671 1.00 12.31 83 LEU A C 1
ATOM 627 O O . LEU A 1 83 ? 7.307 8.538 12.585 1.00 11.61 83 LEU A O 1
ATOM 632 N N . ASP A 1 84 ? 8.060 10.142 11.162 1.00 10.51 84 ASP A N 1
ATOM 633 C CA . ASP A 1 84 ? 7.157 11.188 11.604 1.00 11.37 84 ASP A CA 1
ATOM 634 C C . ASP A 1 84 ? 5.715 10.990 11.157 1.00 14.87 84 ASP A C 1
ATOM 635 O O . ASP A 1 84 ? 5.404 10.262 10.200 1.00 9.79 84 ASP A O 1
ATOM 640 N N . SER A 1 85 ? 4.808 11.444 12.022 1.00 13.57 85 SER A N 1
ATOM 641 C CA . SER A 1 85 ? 3.420 11.455 11.716 1.00 11.82 85 SER A CA 1
ATOM 642 C C . SER A 1 85 ? 3.170 12.388 10.479 1.00 11.39 85 SER A C 1
ATOM 643 O O . SER A 1 85 ? 3.918 13.302 10.193 1.00 10.55 85 SER A O 1
ATOM 646 N N . GLU A 1 86 ? 2.094 12.114 9.748 1.00 12.27 86 GLU A N 1
ATOM 647 C CA . GLU A 1 86 ? 1.604 12.954 8.633 1.00 16.27 86 GLU A CA 1
ATOM 648 C C . GLU A 1 86 ? 1.363 14.399 9.093 1.00 13.30 86 GLU A C 1
ATOM 649 O O . GLU A 1 86 ? 1.754 15.361 8.420 1.00 12.58 86 GLU A O 1
ATOM 655 N N . GLU A 1 87 ? 0.766 14.541 10.272 1.00 13.78 87 GLU A N 1
ATOM 656 C CA . GLU A 1 87 ? 0.491 15.938 10.711 1.00 13.17 87 GLU A CA 1
ATOM 657 C C . GLU A 1 87 ? 1.736 16.764 10.889 1.00 12.36 87 GLU A C 1
ATOM 658 O O . GLU A 1 87 ? 1.729 17.988 10.551 1.00 12.87 87 GLU A O 1
ATOM 664 N N . SER A 1 88 ? 2.798 16.145 11.406 1.00 9.18 88 SER A N 1
ATOM 665 C CA . SER A 1 88 ? 4.043 16.843 11.674 1.00 12.48 88 SER A CA 1
ATOM 666 C C . SER A 1 88 ? 4.947 17.028 10.493 1.00 13.97 88 SER A C 1
ATOM 667 O O . SER A 1 88 ? 5.906 17.817 10.569 1.00 13.44 88 SER A O 1
ATOM 670 N N . TYR A 1 89 ? 4.640 16.307 9.408 1.00 10.30 89 TYR A N 1
ATOM 671 C CA . TYR A 1 89 ? 5.545 16.327 8.235 1.00 9.54 89 TYR A CA 1
ATOM 672 C C . TYR A 1 89 ? 4.594 16.125 7.041 1.00 13.77 89 TYR A C 1
ATOM 673 O O . TYR A 1 89 ? 4.475 15.042 6.423 1.00 11.46 89 TYR A O 1
ATOM 682 N N . PRO A 1 90 ? 3.930 17.205 6.638 1.00 12.04 90 PRO A N 1
ATOM 683 C CA . PRO A 1 90 ? 2.945 17.095 5.570 1.00 14.12 90 PRO A CA 1
ATOM 684 C C . PRO A 1 90 ? 3.350 16.845 4.171 1.00 9.74 90 PRO A C 1
ATOM 685 O O . PRO A 1 90 ? 4.461 17.127 3.763 1.00 10.81 90 PRO A O 1
ATOM 689 N N . TYR A 1 91 ? 2.365 16.339 3.449 1.00 10.73 91 TYR A N 1
ATOM 690 C CA . TYR A 1 91 ? 2.629 16.006 2.023 1.00 11.28 91 TYR A CA 1
ATOM 691 C C . TYR A 1 91 ? 2.636 17.195 1.075 1.00 12.98 91 TYR A C 1
ATOM 692 O O . TYR A 1 91 ? 1.671 17.986 1.034 1.00 12.79 91 TYR A O 1
ATOM 701 N N . GLU A 1 92 ? 3.698 17.262 0.259 1.00 10.39 92 GLU A N 1
ATOM 702 C CA . GLU A 1 92 ? 3.901 18.342 -0.694 1.00 12.54 92 GLU A CA 1
ATOM 703 C C . GLU A 1 92 ? 3.954 17.896 -2.155 1.00 14.44 92 GLU A C 1
ATOM 704 O O . GLU A 1 92 ? 3.984 18.746 -3.065 1.00 14.62 92 GLU A O 1
ATOM 710 N N . ALA A 1 93 ? 4.003 16.581 -2.371 1.00 12.54 93 ALA A N 1
ATOM 711 C CA . ALA A 1 93 ? 4.034 16.061 -3.751 1.00 13.42 93 ALA A CA 1
ATOM 712 C C . ALA A 1 93 ? 5.189 16.513 -4.636 1.00 14.09 93 ALA A C 1
ATOM 713 O O . ALA A 1 93 ? 5.090 16.489 -5.854 1.00 12.38 93 ALA A O 1
ATOM 715 N N . THR A 1 94 ? 6.299 16.784 -3.985 1.00 12.84 94 THR A N 1
ATOM 716 C CA . THR A 1 94 ? 7.535 17.109 -4.642 1.00 13.42 94 THR A CA 1
ATOM 717 C C . THR A 1 94 ? 8.649 16.703 -3.671 1.00 11.83 94 THR A C 1
ATOM 718 O O . THR A 1 94 ? 8.441 16.743 -2.493 1.00 12.65 94 THR A O 1
ATOM 725 N N . GLU A 1 95 ? 9.792 16.279 -4.183 1.00 10.06 95 GLU A N 1
ATOM 726 C CA . GLU A 1 95 ? 10.882 15.876 -3.320 1.00 12.58 95 GL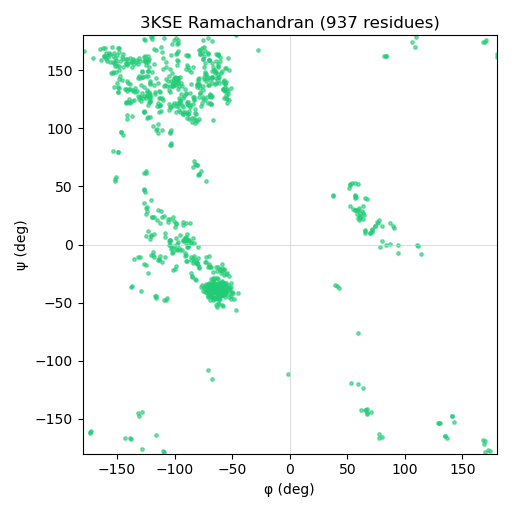U A CA 1
ATOM 727 C C . GLU A 1 95 ? 11.595 17.067 -2.716 1.00 15.27 95 GLU A C 1
ATOM 728 O O . GLU A 1 95 ? 12.109 17.894 -3.427 1.00 16.34 95 GLU A O 1
ATOM 734 N N . GLU A 1 96 ? 11.622 17.122 -1.392 1.00 11.64 96 GLU A N 1
ATOM 735 C CA . GLU A 1 96 ? 12.251 18.204 -0.656 1.00 11.85 96 GLU A CA 1
ATOM 736 C C . GLU A 1 96 ? 13.364 17.706 0.258 1.00 14.76 96 GLU A C 1
ATOM 737 O O . GLU A 1 96 ? 13.700 16.569 0.253 1.00 14.38 96 GLU A O 1
ATOM 743 N N . SER A 1 97 ? 14.019 18.625 0.942 1.00 10.89 97 SER A N 1
ATOM 744 C CA . SER A 1 97 ? 15.084 18.253 1.845 1.00 12.81 97 SER A CA 1
ATOM 745 C C . SER A 1 97 ? 14.571 17.444 3.013 1.00 12.17 97 SER A C 1
ATOM 746 O O . SER A 1 97 ? 13.484 17.651 3.456 1.00 11.86 97 SER A O 1
ATOM 749 N N . CYS A 1 98 ? 15.402 16.563 3.540 1.00 13.14 98 CYS A N 1
ATOM 750 C CA . CYS A 1 98 ? 15.001 15.760 4.666 1.00 12.47 98 CYS A CA 1
ATOM 751 C C . CYS A 1 98 ? 14.910 16.635 5.902 1.00 13.40 98 CYS A C 1
ATOM 752 O O . CYS A 1 98 ? 15.869 17.243 6.313 1.00 15.28 98 CYS A O 1
ATOM 755 N N . LYS A 1 99 ? 13.737 16.650 6.493 1.00 9.03 99 LYS A N 1
ATOM 756 C CA . LYS A 1 99 ? 13.454 17.415 7.699 1.00 10.68 99 LYS A CA 1
ATOM 757 C C . LYS A 1 99 ? 12.891 16.528 8.827 1.00 11.75 99 LYS A C 1
ATOM 758 O O . LYS A 1 99 ? 12.122 16.985 9.657 1.00 10.96 99 LYS A O 1
ATOM 764 N N 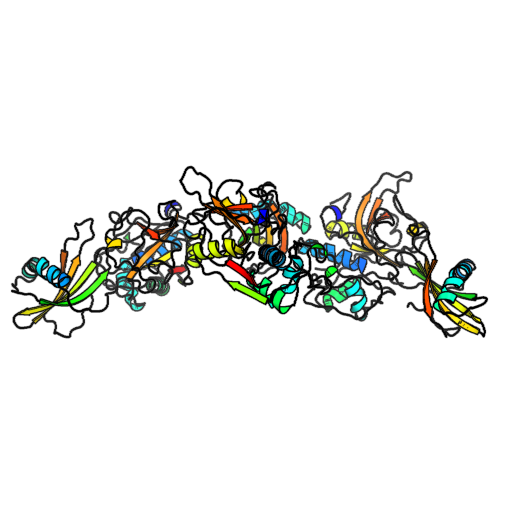. TYR A 1 100 ? 13.308 15.274 8.872 1.00 11.05 100 TYR A N 1
ATOM 765 C CA . TYR A 1 100 ? 12.854 14.368 9.902 1.00 9.66 100 TYR A CA 1
ATOM 766 C C . TYR A 1 100 ? 13.164 14.947 11.274 1.00 13.75 100 TYR A C 1
ATOM 767 O O . TYR A 1 100 ? 14.204 15.507 11.472 1.00 12.79 100 TYR A O 1
ATOM 776 N N . ASN A 1 101 ? 12.201 14.870 12.176 1.00 12.86 101 ASN A N 1
ATOM 777 C CA . ASN A 1 101 ? 12.348 15.323 13.559 1.00 11.36 101 ASN A CA 1
ATOM 778 C C . ASN A 1 101 ? 11.962 14.164 14.449 1.00 11.56 101 ASN A C 1
ATOM 779 O O . ASN A 1 101 ? 10.852 13.708 14.432 1.00 11.79 101 ASN A O 1
ATOM 784 N N . PRO A 1 102 ? 12.920 13.643 15.207 1.00 13.06 102 PRO A N 1
ATOM 785 C CA . PRO A 1 102 ? 12.636 12.518 16.081 1.00 13.03 102 PRO A CA 1
ATOM 786 C C . PRO A 1 102 ? 11.570 12.759 17.143 1.00 13.16 102 PRO A C 1
ATOM 787 O O . PRO A 1 102 ? 10.951 11.851 17.593 1.00 12.14 102 PRO A O 1
ATOM 791 N N . LYS A 1 103 ? 11.361 14.005 17.512 1.00 13.54 103 LYS A N 1
ATOM 792 C CA . LYS A 1 103 ? 10.340 14.351 18.481 1.00 15.22 103 LYS A CA 1
ATOM 793 C C . LYS A 1 103 ? 8.979 13.942 18.021 1.00 14.33 103 LYS A C 1
ATOM 794 O O . LYS A 1 103 ? 8.083 13.582 18.829 1.00 16.69 103 LYS A O 1
ATOM 800 N N . TYR A 1 104 ? 8.781 14.029 16.703 1.00 12.29 104 TYR A N 1
ATOM 801 C CA . TYR A 1 104 ? 7.493 13.590 16.160 1.00 14.49 104 TYR A CA 1
ATOM 802 C C . TYR A 1 104 ? 7.381 12.215 15.547 1.00 15.44 104 TYR A C 1
ATOM 803 O O . TYR A 1 104 ? 6.405 11.966 14.813 1.00 14.15 104 TYR A O 1
ATOM 812 N N . SER A 1 105 ? 8.326 11.341 15.837 1.00 15.50 105 SER A N 1
ATOM 813 C CA . SER A 1 105 ? 8.280 9.967 15.405 1.00 14.00 105 SER A CA 1
ATOM 814 C C . SER A 1 105 ? 7.168 9.293 16.167 1.00 16.43 105 SER A C 1
ATOM 815 O O . SER A 1 105 ? 7.071 9.365 17.432 1.00 16.64 105 SER A O 1
ATOM 818 N N . VAL A 1 106 ? 6.265 8.640 15.422 1.00 13.70 106 VAL A N 1
ATOM 819 C CA . VAL A 1 106 ? 5.159 7.923 16.014 1.00 13.93 106 VAL A CA 1
ATOM 820 C C . VAL A 1 106 ? 5.148 6.468 15.546 1.00 16.31 106 VAL A C 1
ATOM 821 O O . VAL A 1 106 ? 4.205 5.733 15.795 1.00 16.25 106 VAL A O 1
ATOM 825 N N . ALA A 1 107 ? 6.176 6.057 14.832 1.00 14.09 107 ALA A N 1
ATOM 826 C CA . ALA A 1 107 ? 6.188 4.664 14.407 1.00 15.79 107 ALA A CA 1
ATOM 827 C C . ALA A 1 107 ? 7.611 4.210 14.313 1.00 14.98 107 ALA A C 1
ATOM 828 O O . ALA A 1 107 ? 8.516 5.001 14.167 1.00 11.73 107 ALA A O 1
ATOM 830 N N . ASN A 1 108 ? 7.794 2.915 14.151 1.00 17.39 108 ASN A N 1
ATOM 831 C CA . ASN A 1 108 ? 9.125 2.385 13.927 1.00 20.02 108 ASN A CA 1
ATOM 832 C C . ASN A 1 108 ? 9.048 0.938 13.546 1.00 16.53 108 ASN A C 1
ATOM 833 O O . ASN A 1 108 ? 8.002 0.314 13.667 1.00 15.95 108 ASN A O 1
ATOM 842 N N . ASP A 1 109 ? 10.115 0.444 12.945 1.00 15.78 109 ASP A N 1
ATOM 843 C CA . ASP A 1 109 ? 10.126 -0.961 12.564 1.00 19.42 109 ASP A CA 1
ATOM 844 C C . ASP A 1 109 ? 11.517 -1.541 12.705 1.00 19.10 109 ASP A C 1
ATOM 845 O O . ASP A 1 109 ? 12.527 -0.806 12.755 1.00 15.61 109 ASP A O 1
ATOM 850 N N . ALA A 1 110 ? 11.560 -2.867 12.700 1.00 17.73 110 ALA A N 1
ATOM 851 C CA . ALA A 1 110 ? 12.846 -3.523 12.825 1.00 21.75 110 ALA A CA 1
ATOM 852 C C . ALA A 1 110 ? 13.380 -4.118 11.552 1.00 23.37 110 ALA A C 1
ATOM 853 O O . ALA A 1 110 ? 14.501 -4.737 11.579 1.00 26.75 110 ALA A O 1
ATOM 855 N N . GLY A 1 111 ? 12.631 -3.906 10.460 1.00 20.24 111 GLY A N 1
ATOM 856 C CA . GLY A 1 111 ? 12.914 -4.464 9.162 1.00 21.74 111 GLY A CA 1
ATOM 857 C C . GLY A 1 111 ? 11.599 -4.870 8.501 1.00 23.43 111 GLY A C 1
ATOM 858 O O . GLY A 1 111 ? 10.518 -4.351 8.860 1.00 17.95 111 GLY A O 1
ATOM 859 N N . PHE A 1 112 ? 11.652 -5.941 7.690 1.00 18.09 112 PHE A N 1
ATOM 860 C CA . PHE A 1 112 ? 10.483 -6.291 6.923 1.00 18.36 112 PHE A CA 1
ATOM 861 C C . PHE A 1 112 ? 10.572 -7.770 6.531 1.00 19.00 112 PHE A C 1
ATOM 862 O O . PHE A 1 112 ? 11.634 -8.433 6.765 1.00 15.83 112 PHE A O 1
ATOM 870 N N . VAL A 1 113 ? 9.431 -8.307 6.132 1.00 13.49 113 VAL A N 1
ATOM 871 C CA . VAL A 1 113 ? 9.331 -9.706 5.688 1.00 17.51 113 VAL A CA 1
ATOM 872 C C . VAL A 1 113 ? 8.766 -9.746 4.265 1.00 16.94 113 VAL A C 1
ATOM 873 O O . VAL A 1 113 ? 7.756 -9.152 3.976 1.00 14.94 113 VAL A O 1
ATOM 877 N N . ASP A 1 114 ? 9.461 -10.440 3.374 1.00 17.33 114 ASP A N 1
ATOM 878 C CA . ASP A 1 114 ? 9.029 -10.611 2.003 1.00 17.52 114 ASP A CA 1
ATOM 879 C C . ASP A 1 114 ? 8.220 -11.905 1.938 1.00 20.42 114 ASP A C 1
ATOM 880 O O . ASP A 1 114 ? 8.686 -12.950 2.403 1.00 20.38 114 ASP A O 1
ATOM 885 N N . ILE A 1 115 ? 7.022 -11.818 1.428 1.00 16.03 115 ILE A N 1
ATOM 886 C CA . ILE A 1 115 ? 6.120 -12.924 1.266 1.00 15.60 115 ILE A CA 1
ATOM 887 C C . ILE A 1 115 ? 6.502 -13.709 0.042 1.00 12.89 115 ILE A C 1
ATOM 888 O O . ILE A 1 115 ? 6.855 -13.130 -0.956 1.00 13.86 115 ILE A O 1
ATOM 893 N N . PRO A 1 116 ? 6.426 -15.059 0.095 1.00 18.12 116 PRO A N 1
ATOM 894 C CA . PRO A 1 116 ? 6.766 -15.915 -1.053 1.00 17.11 116 PRO A CA 1
ATOM 895 C C . PRO A 1 116 ? 5.872 -15.449 -2.206 1.00 18.02 116 PRO A C 1
ATOM 896 O O . PRO A 1 116 ? 4.715 -15.053 -1.969 1.00 18.02 116 PRO A O 1
ATOM 900 N N . LYS A 1 117 ? 6.332 -15.624 -3.456 1.00 18.20 117 LYS A N 1
ATOM 901 C CA . LYS A 1 117 ? 5.563 -15.171 -4.617 1.00 20.60 117 LYS A CA 1
ATOM 902 C C . LYS A 1 117 ? 4.425 -16.061 -5.037 1.00 18.76 117 LYS A C 1
ATOM 903 O O . LYS A 1 117 ? 4.402 -16.529 -6.196 1.00 21.37 117 LYS A O 1
ATOM 909 N N . GLN A 1 118 ? 3.458 -16.261 -4.155 1.00 20.39 118 GLN A N 1
ATOM 910 C CA . GLN A 1 118 ? 2.294 -17.142 -4.411 1.00 22.97 118 GLN A CA 1
ATOM 911 C C . GLN A 1 118 ? 1.104 -16.424 -3.854 1.00 18.83 118 GLN A C 1
ATOM 912 O O . GLN A 1 118 ? 1.180 -15.935 -2.734 1.00 17.03 118 GLN A O 1
ATOM 918 N N . GLU A 1 119 ? -0.016 -16.445 -4.575 1.00 17.42 119 GLU A N 1
ATOM 919 C CA . GLU A 1 119 ? -1.266 -15.809 -4.048 1.00 15.34 119 GLU A CA 1
ATOM 920 C C . GLU A 1 119 ? -1.726 -16.511 -2.803 1.00 18.76 119 GLU A C 1
ATOM 921 O O . GLU A 1 119 ? -2.307 -15.887 -1.883 1.00 13.40 119 GLU A O 1
ATOM 927 N N . LYS A 1 120 ? -1.401 -17.837 -2.705 1.00 17.00 120 LYS A N 1
ATOM 928 C CA . LYS A 1 120 ? -1.756 -18.515 -1.462 1.00 19.95 120 LYS A CA 1
ATOM 929 C C . LYS A 1 120 ? -0.990 -17.915 -0.258 1.00 15.01 120 LYS A C 1
ATOM 930 O O . LYS A 1 120 ? -1.593 -17.749 0.806 1.00 16.74 120 LYS A O 1
ATOM 936 N N . ALA A 1 121 ? 0.274 -17.588 -0.409 1.00 14.11 121 ALA A N 1
ATOM 937 C CA . ALA A 1 121 ? 1.073 -17.075 0.708 1.00 14.17 121 ALA A CA 1
ATOM 938 C C . ALA A 1 121 ? 0.563 -15.658 1.034 1.00 14.53 121 ALA A C 1
ATOM 939 O O . ALA A 1 121 ? 0.522 -15.234 2.159 1.00 12.47 121 ALA A O 1
ATOM 941 N N . LEU A 1 122 ? 0.270 -14.914 -0.020 1.00 16.42 122 LEU A N 1
ATOM 942 C CA . LEU A 1 122 ? -0.263 -13.536 0.167 1.00 11.39 122 LEU A CA 1
ATOM 943 C C . LEU A 1 122 ? -1.566 -13.590 0.943 1.00 14.14 122 LEU A C 1
ATOM 944 O O . LEU A 1 122 ? -1.756 -12.783 1.882 1.00 13.37 122 LEU A O 1
ATOM 949 N N . MET A 1 123 ? -2.455 -14.555 0.631 1.00 12.62 123 MET A N 1
ATOM 950 C CA . MET A 1 123 ? -3.696 -14.650 1.344 1.00 16.01 123 MET A CA 1
ATOM 951 C C . MET A 1 123 ? -3.405 -14.931 2.831 1.00 15.57 123 MET A C 1
ATOM 952 O O . MET A 1 123 ? -4.056 -14.341 3.712 1.00 13.56 123 MET A O 1
ATOM 957 N N . LYS A 1 124 ? -2.476 -15.843 3.085 1.00 11.84 124 LYS A N 1
ATOM 958 C CA . LYS A 1 124 ? -2.140 -16.157 4.486 1.00 16.71 124 LYS A CA 1
ATOM 959 C C . LYS A 1 124 ? -1.606 -14.909 5.244 1.00 15.09 124 LYS A C 1
ATOM 960 O O . LYS A 1 124 ? -2.010 -14.649 6.400 1.00 15.26 124 LYS A O 1
ATOM 966 N N . ALA A 1 125 ? -0.777 -14.114 4.579 1.00 14.34 125 ALA A N 1
ATOM 967 C CA . ALA A 1 125 ? -0.250 -12.940 5.203 1.00 12.45 125 ALA A CA 1
ATOM 968 C C . ALA A 1 125 ? -1.383 -11.941 5.444 1.00 17.24 125 ALA A C 1
ATOM 969 O O . ALA A 1 125 ? -1.498 -11.324 6.545 1.00 16.14 125 ALA A O 1
ATOM 971 N N . VAL A 1 126 ? -2.239 -11.713 4.461 1.00 14.13 126 VAL A N 1
ATOM 972 C CA . VAL A 1 126 ? -3.316 -10.723 4.724 1.00 13.35 126 VAL A CA 1
ATOM 973 C C . VAL A 1 126 ? -4.185 -11.179 5.902 1.00 15.80 126 VAL A C 1
ATOM 974 O O . VAL A 1 126 ? -4.546 -10.410 6.757 1.00 16.15 126 VAL A O 1
ATOM 978 N N . ALA A 1 127 ? -4.497 -12.470 5.956 1.00 16.58 127 ALA A N 1
ATOM 979 C CA . ALA A 1 127 ? -5.392 -12.945 7.002 1.00 16.87 127 ALA A CA 1
ATOM 980 C C . ALA A 1 127 ? -4.750 -12.875 8.371 1.00 17.95 127 ALA A C 1
ATOM 981 O O . ALA A 1 127 ? -5.425 -12.528 9.358 1.00 20.85 127 ALA A O 1
ATOM 983 N N . THR A 1 128 ? -3.482 -13.183 8.431 1.00 14.64 128 THR A N 1
ATOM 984 C CA . THR A 1 128 ? -2.807 -13.27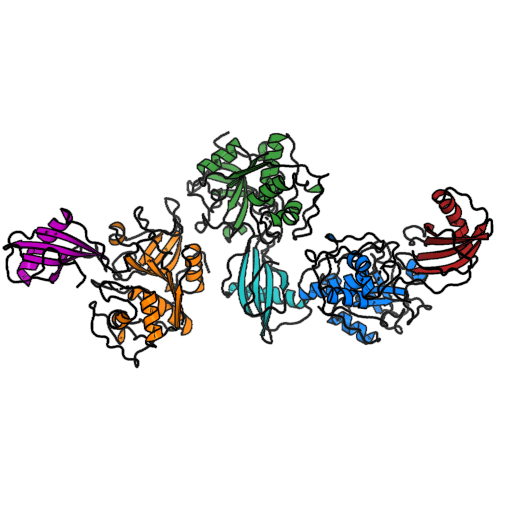9 9.705 1.00 17.77 128 THR A CA 1
ATOM 985 C C . THR A 1 128 ? -1.952 -12.126 10.196 1.00 18.71 128 THR A C 1
ATOM 986 O O . THR A 1 128 ? -1.694 -11.978 11.410 1.00 16.88 128 THR A O 1
ATOM 990 N N . VAL A 1 129 ? -1.523 -11.269 9.253 1.00 15.98 129 VAL A N 1
ATOM 991 C CA . VAL A 1 129 ? -0.644 -10.169 9.599 1.00 13.79 129 VAL A CA 1
ATOM 992 C C . VAL A 1 129 ? -1.375 -8.808 9.562 1.00 12.39 129 VAL A C 1
ATOM 993 O O . VAL A 1 129 ? -1.213 -8.009 10.472 1.00 14.60 129 VAL A O 1
ATOM 997 N N . GLY A 1 130 ? -2.130 -8.534 8.498 1.00 10.97 130 GLY A N 1
ATOM 998 C CA . GLY A 1 130 ? -2.780 -7.225 8.410 1.00 11.74 130 GLY A CA 1
ATOM 999 C C . GLY A 1 130 ? -2.571 -6.762 6.971 1.00 13.18 130 GLY A C 1
ATOM 1000 O O . GLY A 1 130 ? -2.159 -7.536 6.117 1.00 12.68 130 GLY A O 1
ATOM 1001 N N . PRO A 1 131 ? -2.817 -5.498 6.685 1.00 12.41 131 PRO A N 1
ATOM 1002 C CA . PRO A 1 131 ? -2.634 -4.949 5.359 1.00 10.25 131 PRO A CA 1
ATOM 1003 C C . PRO A 1 131 ? -1.202 -5.181 4.893 1.00 10.71 131 PRO A C 1
ATOM 1004 O O . PRO A 1 131 ? -0.224 -4.981 5.612 1.00 11.25 131 PRO A O 1
ATOM 1008 N N . ILE A 1 132 ? -1.042 -5.548 3.601 1.00 11.23 132 ILE A N 1
ATOM 1009 C CA . ILE A 1 132 ? 0.267 -5.908 3.057 1.00 9.48 132 ILE A CA 1
ATOM 1010 C C . ILE A 1 132 ? 0.624 -4.975 1.881 1.00 10.31 132 ILE A C 1
ATOM 1011 O O . ILE A 1 132 ? -0.210 -4.771 1.015 1.00 11.90 132 ILE A O 1
ATOM 1016 N N . SER A 1 133 ? 1.862 -4.575 1.793 1.00 8.45 133 SER A N 1
ATOM 1017 C CA . SER A 1 133 ? 2.283 -3.767 0.683 1.00 11.38 133 SER A CA 1
ATOM 1018 C C . SER A 1 133 ? 2.535 -4.683 -0.523 1.00 13.33 133 SER A C 1
ATOM 1019 O O . SER A 1 133 ? 3.222 -5.699 -0.390 1.00 9.96 133 SER A O 1
ATOM 1022 N N . VAL A 1 134 ? 2.035 -4.222 -1.676 1.00 9.02 134 VAL A N 1
ATOM 1023 C CA . VAL A 1 134 ? 2.273 -4.978 -2.942 1.00 10.67 134 VAL A CA 1
ATOM 1024 C C . VAL A 1 134 ? 2.516 -4.048 -4.094 1.00 11.00 134 VAL A C 1
ATOM 1025 O O . VAL A 1 134 ? 2.124 -2.901 -4.071 1.00 9.07 134 VAL A O 1
ATOM 1029 N N . ALA A 1 135 ? 3.225 -4.549 -5.099 1.00 12.36 135 ALA A N 1
ATOM 1030 C CA . ALA A 1 135 ? 3.427 -3.822 -6.348 1.00 11.69 135 ALA A CA 1
ATOM 1031 C C . ALA A 1 135 ? 2.513 -4.496 -7.443 1.00 11.97 135 ALA A C 1
ATOM 1032 O O . ALA A 1 135 ? 2.373 -5.739 -7.501 1.00 9.97 135 ALA A O 1
ATOM 1034 N N . ILE A 1 136 ? 1.901 -3.682 -8.301 1.00 10.41 136 ILE A N 1
ATOM 1035 C CA . ILE A 1 136 ? 1.059 -4.222 -9.381 1.00 12.71 136 ILE A CA 1
ATOM 1036 C C . ILE A 1 136 ? 1.349 -3.484 -10.703 1.00 15.27 136 ILE A C 1
ATOM 1037 O O . ILE A 1 136 ? 2.005 -2.428 -10.745 1.00 13.00 136 ILE A O 1
ATOM 1042 N N . ASP A 1 137 ? 0.986 -4.176 -11.778 1.00 11.44 137 ASP A N 1
ATOM 1043 C CA . ASP A 1 137 ? 1.029 -3.522 -13.088 1.00 12.36 137 ASP A CA 1
ATOM 1044 C C . ASP A 1 137 ? -0.247 -2.701 -13.161 1.00 11.13 137 ASP A C 1
ATOM 1045 O O . ASP A 1 137 ? -1.322 -3.241 -13.234 1.00 12.46 137 ASP A O 1
ATOM 1050 N N . ALA A 1 138 ? -0.128 -1.359 -13.032 1.00 9.97 138 ALA A N 1
ATOM 1051 C CA . ALA A 1 138 ? -1.300 -0.460 -13.096 1.00 11.16 138 ALA A CA 1
ATOM 1052 C C . ALA A 1 138 ? -1.221 0.411 -14.343 1.00 11.59 138 ALA A C 1
ATOM 1053 O O . ALA A 1 138 ? -1.946 1.435 -14.436 1.00 14.53 138 ALA A O 1
ATOM 1055 N N . GLY A 1 139 ? -0.408 0.002 -15.299 1.00 12.58 139 GLY A N 1
ATOM 1056 C CA . GLY A 1 139 ? -0.087 0.875 -16.468 1.00 16.59 139 GLY A CA 1
ATOM 1057 C C . GLY A 1 139 ? -1.035 0.810 -17.640 1.00 17.90 139 GLY A C 1
ATOM 1058 O O . GLY A 1 139 ? -0.765 1.343 -18.723 1.00 22.14 139 GLY A O 1
ATOM 1059 N N . HIS A 1 140 ? -2.226 0.314 -17.423 1.00 13.73 140 HIS A N 1
ATOM 1060 C CA . HIS A 1 140 ? -3.151 0.235 -18.528 1.00 15.07 140 HIS A CA 1
ATOM 1061 C C . HIS A 1 140 ? -4.253 1.221 -18.439 1.00 15.26 140 HIS A C 1
ATOM 1062 O O . HIS A 1 140 ? -4.741 1.544 -17.352 1.00 10.83 140 HIS A O 1
ATOM 1069 N N . GLU A 1 141 ? -4.811 1.497 -19.618 1.00 15.66 141 GLU A N 1
ATOM 1070 C CA . GLU A 1 141 ? -5.950 2.370 -19.648 1.00 19.51 141 GLU A CA 1
ATOM 1071 C C . GLU A 1 141 ? -7.107 1.836 -18.779 1.00 13.08 141 GLU A C 1
ATOM 1072 O O . GLU A 1 141 ? -7.816 2.621 -18.146 1.00 13.94 141 GLU A O 1
ATOM 1078 N N . SER A 1 142 ? -7.341 0.510 -18.768 1.00 13.60 142 SER A N 1
ATOM 1079 C CA . SER A 1 142 ? -8.447 -0.057 -17.962 1.00 11.72 142 SER A CA 1
ATOM 1080 C C . SER A 1 142 ? -8.354 0.308 -16.480 1.00 13.68 142 SER A C 1
ATOM 1081 O O . SER A 1 142 ? -9.376 0.425 -15.826 1.00 14.45 142 SER A O 1
ATOM 1084 N N . PHE A 1 143 ? -7.150 0.433 -15.974 1.00 11.89 143 PHE A N 1
ATOM 1085 C CA . PHE A 1 143 ? -6.910 0.759 -14.545 1.00 11.02 143 PHE A CA 1
ATOM 1086 C C . PHE A 1 143 ? -7.261 2.248 -14.293 1.00 12.90 143 PHE A C 1
ATOM 1087 O O . PHE A 1 143 ? -7.939 2.530 -13.312 1.00 10.54 143 PHE A O 1
ATOM 1095 N N . LEU A 1 144 ? -6.920 3.143 -15.238 1.00 9.99 144 LEU A N 1
ATOM 1096 C CA . LEU A 1 144 ? -7.265 4.568 -15.053 1.00 10.24 144 LEU A CA 1
ATOM 1097 C C . LEU A 1 144 ? -8.776 4.641 -14.916 1.00 13.62 144 LEU A C 1
ATOM 1098 O O . LEU A 1 144 ? -9.368 5.408 -14.044 1.00 10.62 144 LEU A O 1
ATOM 1103 N N . PHE A 1 145 ? -9.472 3.852 -15.769 1.00 13.29 145 PHE A N 1
ATOM 1104 C CA . PHE A 1 145 ? -10.948 3.960 -15.803 1.00 14.59 145 PHE A CA 1
ATOM 1105 C C . PHE A 1 145 ? -11.743 3.049 -14.881 1.00 14.80 145 PHE A C 1
ATOM 1106 O O . PHE A 1 145 ? -12.993 2.944 -15.002 1.00 14.85 145 PHE A O 1
ATOM 1114 N N . TYR A 1 146 ? -11.016 2.309 -14.034 1.00 11.04 146 TYR A N 1
ATOM 1115 C CA . TYR A 1 146 ? -11.680 1.399 -13.138 1.00 10.98 146 TYR A CA 1
ATOM 1116 C C . TYR A 1 146 ? -12.721 2.057 -12.259 1.00 13.76 146 TYR A C 1
ATOM 1117 O O . TYR A 1 146 ? -12.423 3.061 -11.661 1.00 11.28 146 TYR A O 1
ATOM 1126 N N . LYS A 1 147 ? -13.916 1.470 -12.148 1.00 15.03 147 LYS A N 1
ATOM 1127 C CA . LYS A 1 147 ? -14.912 2.093 -11.224 1.00 15.34 147 LYS A CA 1
ATOM 1128 C C . LYS A 1 147 ? -15.611 1.090 -10.415 1.00 18.84 147 LYS A C 1
ATOM 1129 O O . LYS A 1 147 ? -16.022 1.395 -9.296 1.00 19.78 147 LYS A O 1
ATOM 1135 N N . GLU A 1 148 ? -15.873 -0.068 -10.988 1.00 20.13 148 GLU A N 1
ATOM 1136 C CA . GLU A 1 148 ? -16.568 -1.102 -10.202 1.00 24.43 148 GLU A CA 1
ATOM 1137 C C . GLU A 1 148 ? -16.315 -2.540 -10.629 1.00 18.73 148 GLU A C 1
ATOM 1138 O O . GLU A 1 148 ? -15.820 -2.842 -11.699 1.00 18.37 148 GLU A O 1
ATOM 1144 N N . GLY A 1 149 ? -16.781 -3.440 -9.778 1.00 19.53 149 GLY A N 1
ATOM 1145 C CA . GLY A 1 149 ? -16.615 -4.856 -10.089 1.00 16.72 149 GLY A CA 1
ATOM 1146 C C . GLY A 1 149 ? -15.197 -5.330 -9.820 1.00 16.19 149 GLY A C 1
ATOM 1147 O O . GLY A 1 149 ? -14.376 -4.627 -9.190 1.00 16.30 149 GLY A O 1
ATOM 1148 N N . ILE A 1 150 ? -14.859 -6.467 -10.374 1.00 15.22 150 ILE A N 1
ATOM 1149 C CA . ILE A 1 150 ? -13.518 -7.024 -10.165 1.00 15.56 150 ILE A CA 1
ATOM 1150 C C . ILE A 1 150 ? -12.622 -6.647 -11.355 1.00 14.69 150 ILE A C 1
ATOM 1151 O O . ILE A 1 150 ? -12.924 -6.992 -12.522 1.00 17.38 150 ILE A O 1
ATOM 1156 N N . TYR A 1 151 ? -11.542 -5.914 -11.099 1.00 11.34 151 TYR A N 1
ATOM 1157 C CA . TYR A 1 151 ? -10.645 -5.617 -12.174 1.00 12.58 151 TYR A CA 1
ATOM 1158 C C . TYR A 1 151 ? -9.858 -6.815 -12.742 1.00 12.81 151 TYR A C 1
ATOM 1159 O O . TYR A 1 151 ? -9.133 -7.521 -12.056 1.00 9.75 151 TYR A O 1
ATOM 1168 N N . PHE A 1 152 ? -9.950 -6.973 -14.058 1.00 13.11 152 PHE A N 1
ATOM 1169 C CA . PHE A 1 152 ? -9.200 -7.976 -14.804 1.00 13.84 152 PHE A CA 1
ATOM 1170 C C . PHE A 1 152 ? -8.757 -7.358 -16.137 1.00 13.48 152 PHE A C 1
ATOM 1171 O O . PHE A 1 152 ? -9.558 -6.947 -16.924 1.00 13.54 152 PHE A O 1
ATOM 1179 N N . GLU A 1 153 ? -7.468 -7.348 -16.382 1.00 15.45 153 GLU A N 1
ATOM 1180 C CA . GLU A 1 153 ? -6.895 -6.795 -17.590 1.00 12.07 153 GLU A CA 1
ATOM 1181 C C . GLU A 1 153 ? -6.090 -7.917 -18.224 1.00 16.70 153 GLU A C 1
ATOM 1182 O O . GLU A 1 153 ? -5.115 -8.311 -17.683 1.00 15.56 153 GLU A O 1
ATOM 1188 N N . PRO A 1 154 ? -6.552 -8.464 -19.361 1.00 15.37 154 PRO A N 1
ATOM 1189 C CA . PRO A 1 154 ? -5.805 -9.553 -19.997 1.00 18.51 154 PRO A CA 1
ATOM 1190 C C . PRO A 1 154 ? -4.345 -9.280 -20.318 1.00 15.55 154 PRO A C 1
ATOM 1191 O O . PRO A 1 154 ? -3.586 -10.160 -20.413 1.00 18.26 154 PRO A O 1
ATOM 1195 N N . ASP A 1 155 ? -3.982 -8.038 -20.504 1.00 16.65 155 ASP A N 1
ATOM 1196 C CA . ASP A 1 155 ? -2.631 -7.665 -20.855 1.00 19.29 155 ASP A CA 1
ATOM 1197 C C . ASP A 1 155 ? -1.749 -7.388 -19.642 1.00 16.33 155 ASP A C 1
ATOM 1198 O O . ASP A 1 155 ? -0.649 -6.964 -19.774 1.00 16.18 155 ASP A O 1
ATOM 1203 N N . CYS A 1 156 ? -2.286 -7.604 -18.455 1.00 15.50 156 CYS A N 1
ATOM 1204 C CA . CYS A 1 156 ? -1.527 -7.372 -17.234 1.00 12.61 156 CYS A CA 1
ATOM 1205 C C . CYS A 1 156 ? -0.319 -8.243 -17.114 1.00 16.55 156 CYS A C 1
ATOM 1206 O O . CYS A 1 156 ? -0.327 -9.375 -17.523 1.00 17.36 156 CYS A O 1
ATOM 1209 N N . SER A 1 157 ? 0.736 -7.642 -16.600 1.00 16.65 157 SER A N 1
ATOM 1210 C CA . SER A 1 157 ? 1.980 -8.306 -16.395 1.00 20.71 157 SER A CA 1
ATOM 1211 C C . SER A 1 157 ? 2.106 -8.778 -14.983 1.00 21.08 157 SER A C 1
ATOM 1212 O O . SER A 1 157 ? 1.715 -8.093 -14.065 1.00 18.76 157 SER A O 1
ATOM 1215 N N . SER A 1 158 ? 2.689 -9.941 -14.829 1.00 20.88 158 SER A N 1
ATOM 1216 C CA . SER A 1 158 ? 2.922 -10.504 -13.533 1.00 22.77 158 SER A CA 1
ATOM 1217 C C . SER A 1 158 ? 4.323 -10.252 -13.044 1.00 25.45 158 SER A C 1
ATOM 1218 O O . SER A 1 158 ? 4.642 -10.562 -11.932 1.00 25.83 158 SER A O 1
ATOM 1223 N N . GLU A 1 159 ? 5.159 -9.659 -13.869 1.00 24.82 159 GLU A N 1
ATOM 1224 C CA . GLU A 1 159 ? 6.511 -9.402 -13.454 1.00 30.45 159 GLU A CA 1
ATOM 1225 C C . GLU A 1 159 ? 6.977 -8.009 -13.553 1.00 25.70 159 GLU A C 1
ATOM 1226 O O . GLU A 1 159 ? 7.962 -7.634 -12.971 1.00 31.23 159 GLU A O 1
ATOM 1232 N N . ASP A 1 160 ? 6.289 -7.211 -14.307 1.00 25.32 160 ASP A N 1
ATOM 1233 C CA . ASP A 1 160 ? 6.755 -5.885 -14.371 1.00 28.21 160 ASP A CA 1
ATOM 1234 C C . ASP A 1 160 ? 5.712 -5.019 -13.739 1.00 25.82 160 ASP A C 1
ATOM 1235 O O . ASP A 1 160 ? 4.707 -4.724 -14.334 1.00 31.18 160 ASP A O 1
ATOM 1240 N N . MET A 1 161 ? 5.996 -4.591 -12.524 1.00 22.24 161 MET A N 1
ATOM 1241 C CA . MET A 1 161 ? 5.058 -3.788 -11.789 1.00 19.95 161 MET A CA 1
ATOM 1242 C C . MET A 1 161 ? 5.540 -2.360 -11.704 1.00 17.92 161 MET A C 1
ATOM 1243 O O . MET A 1 161 ? 6.689 -2.068 -11.344 1.00 21.37 161 MET A O 1
ATOM 1248 N N . ASP A 1 162 ? 4.609 -1.444 -11.892 1.00 14.61 162 ASP A N 1
ATOM 1249 C CA . ASP A 1 162 ? 4.938 -0.023 -11.923 1.00 14.11 162 ASP A CA 1
ATOM 1250 C C . ASP A 1 162 ? 4.233 0.778 -10.894 1.00 10.16 162 ASP A C 1
ATOM 1251 O O . ASP A 1 162 ? 4.295 2.013 -10.903 1.00 12.43 162 ASP A O 1
ATOM 1256 N N . HIS A 1 163 ? 3.529 0.129 -9.980 1.00 10.42 163 HIS A N 1
ATOM 1257 C CA . HIS A 1 163 ? 2.770 0.940 -8.965 1.00 12.66 163 HIS A CA 1
ATOM 1258 C C . HIS A 1 163 ? 2.743 0.142 -7.656 1.00 14.23 163 HIS A C 1
ATOM 1259 O O . HIS A 1 163 ? 2.580 -1.064 -7.664 1.00 15.81 163 HIS A O 1
ATOM 1266 N N . GLY A 1 164 ? 2.794 0.839 -6.535 1.00 12.13 164 GLY A N 1
ATOM 1267 C CA . GLY A 1 164 ? 2.773 0.175 -5.219 1.00 8.95 164 GLY A CA 1
ATOM 1268 C C . GLY A 1 164 ? 1.472 0.560 -4.531 1.00 11.93 164 GLY A C 1
ATOM 1269 O O . GLY A 1 164 ? 1.045 1.762 -4.553 1.00 9.17 164 GLY A O 1
ATOM 1270 N N . VAL A 1 165 ? 0.780 -0.463 -3.997 1.00 10.59 165 VAL A N 1
ATOM 1271 C CA . VAL A 1 165 ? -0.523 -0.269 -3.385 1.00 9.21 165 VAL A CA 1
ATOM 1272 C C . VAL A 1 165 ? -0.620 -1.090 -2.103 1.00 8.70 165 VAL A C 1
ATOM 1273 O O . VAL A 1 165 ? 0.373 -1.691 -1.706 1.00 11.17 165 VAL A O 1
ATOM 1277 N N . LEU A 1 166 ? -1.788 -1.253 -1.529 1.00 8.38 166 LEU A N 1
ATOM 1278 C CA . LEU A 1 166 ? -1.892 -1.908 -0.228 1.00 8.45 166 LEU A CA 1
ATOM 1279 C C . LEU A 1 166 ? -3.062 -2.851 -0.252 1.00 12.76 166 LEU A C 1
ATOM 1280 O O . LEU A 1 166 ? -4.181 -2.493 -0.582 1.00 10.51 166 LEU A O 1
ATOM 1285 N N . VAL A 1 167 ? -2.808 -4.128 0.043 1.00 13.24 167 VAL A N 1
ATOM 1286 C CA . VAL A 1 167 ? -3.911 -5.061 0.093 1.00 10.07 167 VAL A CA 1
ATOM 1287 C C . VAL A 1 167 ? -4.459 -5.023 1.513 1.00 9.70 167 VAL A C 1
ATOM 1288 O O . VAL A 1 167 ? -3.725 -5.373 2.460 1.00 10.44 167 VAL A O 1
ATOM 1292 N N . VAL A 1 168 ? -5.740 -4.653 1.613 1.00 8.90 168 VAL A N 1
ATOM 1293 C CA . VAL A 1 168 ? -6.403 -4.632 2.938 1.00 11.38 168 VAL A CA 1
ATOM 1294 C C . VAL A 1 168 ? -7.306 -5.771 3.239 1.00 13.23 168 VAL A C 1
ATOM 1295 O O . VAL A 1 168 ? -7.943 -5.826 4.314 1.00 9.75 168 VAL A O 1
ATOM 1299 N N . GLY A 1 169 ? -7.483 -6.673 2.243 1.00 12.16 169 GLY A N 1
ATOM 1300 C CA . GLY A 1 169 ? -8.395 -7.747 2.493 1.00 12.69 169 GLY A CA 1
ATOM 1301 C C . GLY A 1 169 ? -8.661 -8.483 1.187 1.00 16.36 169 GLY A C 1
ATOM 1302 O O . GLY A 1 169 ? -7.938 -8.337 0.195 1.00 10.80 169 GLY A O 1
ATOM 1303 N N . TYR A 1 170 ? -9.635 -9.385 1.265 1.00 13.54 170 TYR A N 1
ATOM 1304 C CA . TYR A 1 170 ? -10.029 -10.130 0.091 1.00 15.08 170 TYR A CA 1
ATOM 1305 C C . TYR A 1 170 ? -11.469 -10.612 0.275 1.00 13.54 170 TYR A C 1
ATOM 1306 O O . TYR A 1 170 ? -11.979 -10.740 1.379 1.00 11.56 170 TYR A O 1
ATOM 1315 N N . GLY A 1 171 ? -12.084 -11.024 -0.817 1.00 14.78 171 GLY A N 1
ATOM 1316 C CA . GLY A 1 171 ? -13.475 -11.481 -0.699 1.00 16.38 171 GLY A CA 1
ATOM 1317 C C . GLY A 1 171 ? -13.968 -12.057 -2.003 1.00 18.02 171 GLY A C 1
ATOM 1318 O O . GLY A 1 171 ? -13.146 -12.391 -2.863 1.00 14.13 171 GLY A O 1
ATOM 1319 N N . PHE A 1 172 ? -15.300 -12.150 -2.128 1.00 15.59 172 PHE A N 1
ATOM 1320 C CA . PHE A 1 172 ? -15.897 -12.680 -3.350 1.00 17.68 172 PHE A CA 1
ATOM 1321 C C . PHE A 1 172 ? -17.211 -12.022 -3.650 1.00 21.23 172 PHE A C 1
ATOM 1322 O O . PHE A 1 172 ? -17.872 -11.456 -2.784 1.00 18.42 172 PHE A O 1
ATOM 1330 N N . GLU A 1 173 ? -17.593 -12.076 -4.913 1.00 23.18 173 GLU A N 1
ATOM 1331 C CA . GLU A 1 173 ? -18.891 -11.610 -5.303 1.00 26.99 173 GLU A CA 1
ATOM 1332 C C . GLU A 1 173 ? -19.322 -12.474 -6.486 1.00 29.00 173 GLU A C 1
ATOM 1333 O O . GLU A 1 173 ? -18.496 -12.940 -7.265 1.00 31.49 173 GLU A O 1
ATOM 1339 N N . SER A 1 174 ? -20.602 -12.797 -6.541 1.00 32.84 174 SER A N 1
ATOM 1340 C CA . SER A 1 174 ? -21.124 -13.609 -7.662 1.00 34.50 174 SER A CA 1
ATOM 1341 C C . SER A 1 174 ? -20.899 -12.839 -8.952 1.00 36.49 174 SER A C 1
ATOM 1342 O O . SER A 1 174 ? -21.048 -11.588 -9.006 1.00 37.47 174 SER A O 1
ATOM 1345 N N . THR A 1 175 ? -20.484 -13.541 -9.996 1.00 36.49 175 THR A N 1
ATOM 1346 C CA . THR A 1 175 ? -20.198 -12.856 -11.281 1.00 38.99 175 THR A CA 1
ATOM 1347 C C . THR A 1 175 ? -20.730 -13.666 -12.463 1.00 38.17 175 THR A C 1
ATOM 1348 O O . THR A 1 175 ? -20.950 -14.882 -12.362 1.00 38.54 175 THR A O 1
ATOM 1352 N N . GLU A 1 176 ? -20.962 -12.969 -13.567 1.00 38.93 176 GLU A N 1
ATOM 1353 C CA . GLU A 1 176 ? -21.504 -13.576 -14.766 1.00 41.84 176 GLU A CA 1
ATOM 1354 C C . GLU A 1 176 ? -20.588 -14.639 -15.349 1.00 37.56 176 GLU A C 1
ATOM 1355 O O . GLU A 1 176 ? -21.059 -15.600 -15.993 1.00 37.95 176 GLU A O 1
ATOM 1361 N N . SER A 1 177 ? -19.284 -14.449 -15.132 1.00 37.78 177 SER A N 1
ATOM 1362 C CA . SER A 1 177 ? -18.266 -15.345 -15.685 1.00 33.64 177 SER A CA 1
ATOM 1363 C C . SER A 1 177 ? -17.706 -16.272 -14.619 1.00 33.33 177 SER A C 1
ATOM 1364 O O . SER A 1 177 ? -16.804 -17.066 -14.934 1.00 36.23 177 SER A O 1
ATOM 1367 N N . ASP A 1 178 ? -18.240 -16.223 -13.393 1.00 28.34 178 ASP A N 1
ATOM 1368 C CA . ASP A 1 178 ? -17.645 -17.062 -12.326 1.00 27.89 178 ASP A CA 1
ATOM 1369 C C . ASP A 1 178 ? -16.201 -16.807 -11.980 1.00 25.61 178 ASP A C 1
ATOM 1370 O O . ASP A 1 178 ? -15.529 -17.721 -11.488 1.00 25.51 178 ASP A O 1
ATOM 1375 N N . ASP A 1 179 ? -15.719 -15.592 -12.272 1.00 22.52 179 ASP A N 1
ATOM 1376 C CA . ASP A 1 179 ? -14.415 -15.146 -11.774 1.00 25.25 179 ASP A CA 1
ATOM 1377 C C . ASP A 1 179 ? -14.887 -14.192 -10.656 1.00 27.06 179 ASP A C 1
ATOM 1378 O O . ASP A 1 179 ? -15.298 -13.044 -10.901 1.00 26.62 179 ASP A O 1
ATOM 1383 N N . ASN A 1 180 ? -14.911 -14.742 -9.449 1.00 22.34 180 ASN A N 1
ATOM 1384 C CA . ASN A 1 180 ? -15.607 -14.152 -8.324 1.00 22.35 180 ASN A CA 1
ATOM 1385 C C . ASN A 1 180 ? -14.743 -13.624 -7.232 1.00 20.01 180 ASN A C 1
ATOM 1386 O O . ASN A 1 180 ? -15.253 -12.930 -6.379 1.00 20.13 180 ASN A O 1
ATOM 1391 N N . LYS A 1 181 ? -13.469 -13.990 -7.225 1.00 16.87 181 LYS A N 1
ATOM 1392 C CA . LYS A 1 181 ? -12.619 -13.625 -6.110 1.00 16.79 181 LYS A CA 1
ATOM 1393 C C . LYS A 1 181 ? -11.763 -12.389 -6.359 1.00 16.53 181 LYS A C 1
ATOM 1394 O O . LYS A 1 181 ? -11.393 -12.068 -7.526 1.00 13.98 181 LYS A O 1
ATOM 1400 N N . TYR A 1 182 ? -11.605 -11.577 -5.299 1.00 13.24 182 TYR A N 1
ATOM 1401 C CA . TYR A 1 182 ? -10.786 -10.398 -5.510 1.00 11.67 182 TYR A CA 1
ATOM 1402 C C . TYR A 1 182 ? -9.933 -10.097 -4.266 1.00 15.04 182 TYR A C 1
ATOM 1403 O O . TYR A 1 182 ? -10.208 -10.557 -3.127 1.00 12.59 182 TYR A O 1
ATOM 1412 N N . TRP A 1 183 ? -8.882 -9.316 -4.539 1.00 11.60 183 TRP A N 1
ATOM 1413 C CA . TRP A 1 183 ? -8.069 -8.713 -3.449 1.00 9.69 183 TRP A CA 1
ATOM 1414 C C . TRP A 1 183 ? -8.660 -7.291 -3.284 1.00 13.81 183 TRP A C 1
ATOM 1415 O O . TRP A 1 183 ? -8.965 -6.579 -4.261 1.00 10.28 183 TRP A O 1
ATOM 1426 N N . LEU A 1 184 ? -8.843 -6.884 -2.035 1.00 12.90 184 LEU A N 1
ATOM 1427 C CA . LEU A 1 184 ? -9.358 -5.573 -1.729 1.00 14.32 184 LEU A CA 1
ATOM 1428 C C . LEU A 1 184 ? -8.120 -4.662 -1.686 1.00 12.87 184 LEU A C 1
ATOM 1429 O O . LEU A 1 184 ? -7.322 -4.808 -0.773 1.00 11.10 184 LEU A O 1
ATOM 1438 N N . VAL A 1 185 ? -7.998 -3.698 -2.600 1.00 9.29 185 VAL A N 1
ATOM 1439 C CA . VAL A 1 185 ? -6.747 -2.913 -2.668 1.00 8.26 185 VAL A CA 1
ATOM 1440 C C . VAL A 1 185 ? -6.980 -1.392 -2.483 1.00 12.11 185 VAL A C 1
ATOM 1441 O O . VAL A 1 185 ? -7.799 -0.757 -3.184 1.00 10.38 185 VAL A O 1
ATOM 1445 N N . LYS A 1 186 ? -6.211 -0.849 -1.550 1.00 8.85 186 LYS A N 1
ATOM 1446 C CA . LYS A 1 186 ? -6.284 0.601 -1.251 1.00 11.82 186 LYS A CA 1
ATOM 1447 C C . LYS A 1 186 ? -5.308 1.267 -2.179 1.00 9.28 186 LYS A C 1
ATOM 1448 O O . LYS A 1 186 ? -4.159 0.904 -2.202 1.00 9.12 186 LYS A O 1
ATOM 1454 N N . ASN A 1 187 ? -5.775 2.226 -3.000 1.00 9.65 187 ASN A N 1
ATOM 1455 C CA . ASN A 1 187 ? -4.890 2.968 -3.886 1.00 8.45 187 ASN A CA 1
ATOM 1456 C C . ASN A 1 187 ? -4.621 4.348 -3.214 1.00 10.91 187 ASN A C 1
ATOM 1457 O O . ASN A 1 187 ? -5.132 4.568 -2.105 1.00 8.45 187 ASN A O 1
ATOM 1462 N N . SER A 1 188 ? -3.762 5.175 -3.819 1.00 9.30 188 SER A N 1
ATOM 1463 C CA . SER A 1 188 ? -3.345 6.487 -3.283 1.00 8.08 188 SER A CA 1
ATOM 1464 C C . SER A 1 188 ? -3.591 7.530 -4.350 1.00 9.62 188 SER A C 1
ATOM 1465 O O . SER A 1 188 ? -2.775 8.365 -4.550 1.00 9.25 188 SER A O 1
ATOM 1468 N N . TRP A 1 189 ? -4.784 7.487 -4.953 1.00 8.65 189 TRP A N 1
ATOM 1469 C CA . TRP A 1 189 ? -5.129 8.425 -6.030 1.00 12.18 189 TRP A CA 1
ATOM 1470 C C . TRP A 1 189 ? -6.334 9.251 -5.632 1.00 13.20 189 TRP A C 1
ATOM 1471 O O . TRP A 1 189 ? -7.021 9.839 -6.519 1.00 10.44 189 TRP A O 1
ATOM 1482 N N . GLY A 1 190 ? -6.553 9.376 -4.311 1.00 8.25 190 GLY A N 1
ATOM 1483 C CA . GLY A 1 190 ? -7.766 10.063 -3.831 1.00 9.64 190 GLY A CA 1
ATOM 1484 C C . GLY A 1 190 ? -9.046 9.223 -3.798 1.00 13.55 190 GLY A C 1
ATOM 1485 O O . GLY A 1 190 ? -9.109 8.131 -4.383 1.00 12.61 190 GLY A O 1
ATOM 1486 N N . GLU A 1 191 ? -10.031 9.700 -3.039 1.00 14.45 191 GLU A N 1
ATOM 1487 C CA . GLU A 1 191 ? -11.271 8.963 -2.843 1.00 18.80 191 GLU A CA 1
ATOM 1488 C C . GLU A 1 191 ? -12.208 8.942 -4.016 1.00 18.34 191 GLU A C 1
ATOM 1489 O O . GLU A 1 191 ? -13.054 8.048 -4.069 1.00 17.63 191 GLU A O 1
ATOM 1495 N N . GLU A 1 192 ? -12.014 9.814 -4.995 1.00 18.17 192 GLU A N 1
ATOM 1496 C CA . GLU A 1 192 ? -12.954 9.877 -6.105 1.00 23.40 192 GLU A CA 1
ATOM 1497 C C . GLU A 1 192 ? -12.701 8.822 -7.165 1.00 18.06 192 GLU A C 1
ATOM 1498 O O . GLU A 1 192 ? -13.681 8.271 -7.739 1.00 20.15 192 GLU A O 1
ATOM 1504 N N . TRP A 1 193 ? -11.438 8.442 -7.325 1.00 17.56 193 TRP A N 1
ATOM 1505 C CA . TRP A 1 193 ? -11.084 7.422 -8.294 1.00 14.45 193 TRP A CA 1
ATOM 1506 C C . TRP A 1 193 ? -11.577 6.040 -7.835 1.00 12.70 193 TRP A C 1
ATOM 1507 O O . TRP A 1 193 ? -11.584 5.724 -6.647 1.00 10.46 193 TRP A O 1
ATOM 1518 N N . GLY A 1 194 ? -12.003 5.195 -8.784 1.00 13.63 194 GLY A N 1
ATOM 1519 C CA . GLY A 1 194 ? -12.314 3.830 -8.349 1.00 11.34 194 GLY A CA 1
ATOM 1520 C C . GLY A 1 194 ? -13.510 3.686 -7.435 1.00 13.52 194 GLY A C 1
ATOM 1521 O O . GLY A 1 194 ? -14.454 4.400 -7.608 1.00 14.59 194 GLY A O 1
ATOM 1522 N N . MET A 1 195 ? -13.482 2.747 -6.482 1.00 14.47 195 MET A N 1
ATOM 1523 C CA . MET A 1 195 ? -14.618 2.508 -5.574 1.00 13.20 195 MET A CA 1
ATOM 1524 C C . MET A 1 195 ? -14.154 3.142 -4.261 1.00 15.06 195 MET A C 1
ATOM 1525 O O . MET A 1 195 ? -13.529 2.505 -3.418 1.00 11.70 195 MET A O 1
ATOM 1534 N N . GLY A 1 196 ? -14.409 4.447 -4.189 1.00 13.25 196 GLY A N 1
ATOM 1535 C CA . GLY A 1 196 ? -13.983 5.191 -3.009 1.00 13.76 196 GLY A CA 1
ATOM 1536 C C . GLY A 1 196 ? -12.470 5.227 -2.857 1.00 12.85 196 GLY A C 1
ATOM 1537 O O . GLY A 1 196 ? -11.957 5.410 -1.742 1.00 14.08 196 GLY A O 1
ATOM 1538 N N . GLY A 1 197 ? -11.729 5.090 -3.969 1.00 10.36 197 GLY A N 1
ATOM 1539 C CA . GLY A 1 197 ? -10.299 5.061 -3.865 1.00 7.85 197 GLY A CA 1
ATOM 1540 C C . GLY A 1 197 ? -9.705 3.678 -3.767 1.00 9.62 197 GLY A C 1
ATOM 1541 O O . GLY A 1 197 ? -8.486 3.561 -3.749 1.00 9.13 197 GLY A O 1
ATOM 1542 N N . TYR A 1 198 ? -10.557 2.649 -3.770 1.00 12.25 198 TYR A N 1
ATOM 1543 C CA . TYR A 1 198 ? -10.109 1.248 -3.681 1.00 10.69 198 TYR A CA 1
ATOM 1544 C C . TYR A 1 198 ? -10.396 0.572 -5.047 1.00 14.74 198 TYR A C 1
ATOM 1545 O O . TYR A 1 198 ? -11.171 1.075 -5.843 1.00 12.01 198 TYR A O 1
ATOM 1554 N N . VAL A 1 199 ? -9.795 -0.595 -5.270 1.00 12.36 199 VAL A N 1
ATOM 1555 C CA . VAL A 1 199 ? -10.029 -1.379 -6.455 1.00 11.57 199 VAL A CA 1
ATOM 1556 C C . VAL A 1 199 ? -10.057 -2.837 -6.011 1.00 11.27 199 VAL A C 1
ATOM 1557 O O . VAL A 1 199 ? -9.265 -3.267 -5.113 1.00 11.54 199 VAL A O 1
ATOM 1561 N N . LYS A 1 200 ? -11.096 -3.587 -6.470 1.00 10.71 200 LYS A N 1
ATOM 1562 C CA . LYS A 1 200 ? -11.099 -5.038 -6.209 1.00 14.31 200 LYS A CA 1
ATOM 1563 C C . LYS A 1 200 ? -10.339 -5.693 -7.392 1.00 13.53 200 LYS A C 1
ATOM 1564 O O . LYS A 1 200 ? -10.703 -5.519 -8.559 1.00 13.35 200 LYS A O 1
ATOM 1570 N N . MET A 1 201 ? -9.164 -6.248 -7.094 1.00 11.68 201 MET A N 1
ATOM 1571 C CA . MET A 1 201 ? -8.286 -6.807 -8.157 1.00 12.20 201 MET A CA 1
ATOM 1572 C C . MET A 1 201 ? -8.513 -8.291 -8.245 1.00 12.85 201 MET A C 1
ATOM 1573 O O . MET A 1 201 ? -8.568 -8.973 -7.238 1.00 14.40 201 MET A O 1
ATOM 1582 N N . ALA A 1 202 ? -8.484 -8.852 -9.441 1.00 11.49 202 ALA A N 1
ATOM 1583 C CA . ALA A 1 202 ? -8.759 -10.318 -9.560 1.00 12.79 202 ALA A CA 1
ATOM 1584 C C . ALA A 1 202 ? -7.793 -11.146 -8.732 1.00 10.85 202 ALA A C 1
ATOM 1585 O O . ALA A 1 202 ? -6.563 -10.956 -8.776 1.00 10.81 202 ALA A O 1
ATOM 1587 N N . LYS A 1 203 ? -8.387 -12.090 -8.026 1.00 11.23 203 LYS A N 1
ATOM 1588 C CA . LYS A 1 203 ? -7.648 -12.969 -7.111 1.00 11.96 203 LYS A CA 1
ATOM 1589 C C . LYS A 1 203 ? -7.792 -14.426 -7.603 1.00 13.83 203 LYS A C 1
ATOM 1590 O O . LYS A 1 203 ? -8.825 -14.805 -8.162 1.00 14.18 203 LYS A O 1
ATOM 1596 N N . ASP A 1 204 ? -6.667 -15.096 -7.538 1.00 15.80 204 ASP A N 1
ATOM 1597 C CA . ASP A 1 204 ? -6.534 -16.507 -7.937 1.00 18.30 204 ASP A CA 1
ATOM 1598 C C . ASP A 1 204 ? -6.741 -16.703 -9.474 1.00 21.01 204 ASP A C 1
ATOM 1599 O O . ASP A 1 204 ? -7.423 -17.666 -9.969 1.00 20.57 204 ASP A O 1
ATOM 1604 N N . ARG A 1 205 ? -6.205 -15.755 -10.234 1.00 15.49 205 ARG A N 1
ATOM 1605 C CA . ARG A 1 205 ? -6.222 -15.813 -11.695 1.00 17.40 205 ARG A CA 1
ATOM 1606 C C . ARG A 1 205 ? -4.788 -15.651 -12.150 1.00 15.16 205 ARG A C 1
ATOM 1607 O O . ARG A 1 205 ? -4.431 -14.738 -12.754 1.00 13.35 205 ARG A O 1
ATOM 1615 N N . ARG A 1 206 ? -3.968 -16.587 -11.730 1.00 17.63 206 ARG A N 1
ATOM 1616 C CA . ARG A 1 206 ? -2.574 -16.623 -12.025 1.00 20.88 206 ARG A CA 1
ATOM 1617 C C . ARG A 1 206 ? -1.777 -15.370 -11.715 1.00 15.55 206 ARG A C 1
ATOM 1618 O O . ARG A 1 206 ? -1.052 -14.925 -12.507 1.00 16.43 206 ARG A O 1
ATOM 1633 N N . ASN A 1 207 ? -1.895 -14.887 -10.486 1.00 15.22 207 ASN A N 1
ATOM 1634 C CA . ASN A 1 207 ? -1.140 -13.740 -10.024 1.00 12.55 207 ASN A CA 1
ATOM 1635 C C . ASN A 1 207 ? -1.336 -12.559 -10.939 1.00 10.31 207 ASN A C 1
ATOM 1636 O O . ASN A 1 207 ? -0.412 -11.985 -11.385 1.00 12.43 207 ASN A O 1
ATOM 1641 N N . HIS A 1 208 ? -2.586 -12.228 -11.171 1.00 12.74 208 HIS A N 1
ATOM 1642 C CA . HIS A 1 208 ? -3.003 -11.152 -12.035 1.00 14.36 208 HIS A CA 1
ATOM 1643 C C . HIS A 1 208 ? -2.333 -9.816 -11.692 1.00 13.22 208 HIS A C 1
ATOM 1644 O O . HIS A 1 208 ? -2.451 -9.356 -10.581 1.00 11.29 208 HIS A O 1
ATOM 1651 N N . CYS A 1 209 ? -1.677 -9.210 -12.661 1.00 11.37 209 CYS A N 1
ATOM 1652 C CA . CYS A 1 209 ? -0.984 -7.957 -12.468 1.00 9.29 209 CYS A CA 1
ATOM 1653 C C . CYS A 1 209 ? 0.214 -7.994 -11.504 1.00 13.92 209 CYS A C 1
ATOM 1654 O O . CYS A 1 209 ? 0.718 -6.955 -11.118 1.00 13.21 209 CYS A O 1
ATOM 1657 N N . GLY A 1 210 ? 0.624 -9.191 -11.111 1.00 12.46 210 GLY A N 1
ATOM 1658 C CA . GLY A 1 210 ? 1.779 -9.352 -10.249 1.00 13.98 210 GLY A CA 1
ATOM 1659 C C . GLY A 1 210 ? 1.566 -9.006 -8.791 1.00 12.09 210 GLY A C 1
ATOM 1660 O O . GLY A 1 210 ? 2.481 -8.811 -8.033 1.00 13.39 210 GLY A O 1
ATOM 1661 N N . ILE A 1 211 ? 0.333 -8.979 -8.375 1.00 12.03 211 ILE A N 1
ATOM 1662 C CA . ILE A 1 211 ? 0.029 -8.616 -7.010 1.00 11.66 211 ILE A CA 1
ATOM 1663 C C . ILE A 1 211 ? 0.829 -9.388 -5.961 1.00 14.51 211 ILE A C 1
ATOM 1664 O O . ILE A 1 211 ? 1.172 -8.842 -4.930 1.00 12.76 211 ILE A O 1
ATOM 1669 N N . ALA A 1 212 ? 1.152 -10.638 -6.244 1.00 11.97 212 ALA A N 1
ATOM 1670 C CA . ALA A 1 212 ? 1.919 -11.462 -5.308 1.00 13.21 212 ALA A CA 1
ATOM 1671 C C . ALA A 1 212 ? 3.413 -11.508 -5.590 1.00 14.94 212 ALA A C 1
ATOM 1672 O O . ALA A 1 212 ? 4.145 -12.068 -4.862 1.00 15.92 212 ALA A O 1
ATOM 1674 N N . SER A 1 213 ? 3.877 -10.800 -6.573 1.00 13.32 213 SER A N 1
ATOM 1675 C CA . SER A 1 213 ? 5.280 -10.839 -6.913 1.00 13.72 213 SER A CA 1
ATOM 1676 C C . SER A 1 213 ? 6.255 -10.022 -6.071 1.00 17.09 213 SER A C 1
ATOM 1677 O O . SER A 1 213 ? 7.405 -10.301 -6.074 1.00 14.87 213 SER A O 1
ATOM 1680 N N . ALA A 1 214 ? 5.784 -9.029 -5.326 1.00 15.56 214 ALA A N 1
ATOM 1681 C CA . ALA A 1 214 ? 6.697 -8.201 -4.580 1.00 12.38 214 ALA A CA 1
ATOM 1682 C C . ALA A 1 214 ? 5.919 -7.680 -3.341 1.00 15.49 214 ALA A C 1
ATOM 1683 O O . ALA A 1 214 ? 5.734 -6.422 -3.167 1.00 13.78 214 ALA A O 1
ATOM 1685 N N . ALA A 1 215 ? 5.392 -8.641 -2.568 1.00 10.67 215 ALA A N 1
ATOM 1686 C CA . ALA A 1 215 ? 4.568 -8.342 -1.395 1.00 10.45 215 ALA A CA 1
ATOM 1687 C C . ALA A 1 215 ? 5.386 -8.432 -0.126 1.00 14.05 215 ALA A C 1
ATOM 1688 O O . ALA A 1 215 ? 6.251 -9.303 0.024 1.00 14.58 215 ALA A O 1
ATOM 1690 N N . SER A 1 216 ? 5.135 -7.490 0.782 1.00 11.20 216 SER A N 1
ATOM 1691 C CA . SER A 1 216 ? 5.943 -7.499 2.027 1.00 11.81 216 SER A CA 1
ATOM 1692 C C . SER A 1 216 ? 5.263 -6.690 3.094 1.00 11.97 216 SER A C 1
ATOM 1693 O O . SER A 1 216 ? 4.264 -6.017 2.861 1.00 11.26 216 SER A O 1
ATOM 1696 N N . TYR A 1 217 ? 5.779 -6.799 4.340 1.00 11.96 217 TYR A N 1
ATOM 1697 C CA . TYR A 1 217 ? 5.175 -5.986 5.405 1.00 14.43 217 TYR A CA 1
ATOM 1698 C C . TYR A 1 217 ? 6.272 -5.698 6.426 1.00 13.31 217 TYR A C 1
ATOM 1699 O O . TYR A 1 217 ? 7.299 -6.381 6.413 1.00 12.06 217 TYR A O 1
ATOM 1708 N N . PRO A 1 218 ? 6.197 -4.523 7.090 1.00 12.48 218 PRO A N 1
ATOM 1709 C CA . PRO A 1 218 ? 7.209 -4.188 8.093 1.00 13.70 218 PRO A CA 1
ATOM 1710 C C . PRO A 1 218 ? 7.089 -5.011 9.429 1.00 16.75 218 PRO A C 1
ATOM 1711 O O . PRO A 1 218 ? 5.975 -5.378 9.869 1.00 17.86 218 PRO A O 1
ATOM 1715 N N A THR A 1 219 ? 8.251 -5.317 9.984 0.56 16.32 219 THR A N 1
ATOM 1716 N N B THR A 1 219 ? 8.227 -5.270 10.050 0.44 16.32 219 THR A N 1
ATOM 1717 C CA A THR A 1 219 ? 8.279 -6.023 11.308 0.56 18.41 219 THR A CA 1
ATOM 1718 C CA B THR A 1 219 ? 8.228 -5.984 11.315 0.44 18.41 219 THR A CA 1
ATOM 1719 C C A THR A 1 219 ? 8.285 -4.972 12.422 0.56 20.62 219 THR A C 1
ATOM 1720 C C B THR A 1 219 ? 8.286 -4.949 12.439 0.44 20.62 219 THR A C 1
ATOM 1721 O O A THR A 1 219 ? 9.233 -4.213 12.519 0.56 18.90 219 THR A O 1
ATOM 1722 O O B THR A 1 219 ? 9.224 -4.181 12.539 0.44 18.90 219 THR A O 1
ATOM 1729 N N . VAL A 1 220 ? 7.239 -4.907 13.224 1.00 21.10 220 VAL A N 1
ATOM 1730 C CA . VAL A 1 220 ? 7.160 -3.920 14.298 1.00 25.31 220 VAL A CA 1
ATOM 1731 C C . VAL A 1 220 ? 7.264 -4.637 15.649 1.00 24.72 220 VAL A C 1
ATOM 1732 O O . VAL A 1 220 ? 7.774 -4.051 16.620 1.00 28.39 220 VAL A O 1
ATOM 1737 N N . ALA B 1 1 ? -13.371 -0.883 47.572 0.00 23.33 1 ALA B N 1
ATOM 1738 C CA . ALA B 1 1 ? -12.033 -0.324 47.785 0.00 20.21 1 ALA B CA 1
ATOM 1739 C C . ALA B 1 1 ? -12.351 0.997 48.462 0.00 21.71 1 ALA B C 1
ATOM 1740 O O . ALA B 1 1 ? -13.289 1.029 49.265 0.00 22.33 1 ALA B O 1
ATOM 1742 N N . PRO B 1 2 ? -11.473 2.031 48.349 1.00 39.33 2 PRO B N 1
ATOM 1743 C CA . PRO B 1 2 ? -11.928 3.285 48.994 1.00 35.22 2 PRO B CA 1
ATOM 1744 C C . PRO B 1 2 ? -13.391 3.536 48.586 1.00 34.77 2 PRO B C 1
ATOM 1745 O O . PRO B 1 2 ? -13.977 2.707 47.867 1.00 38.08 2 PRO B O 1
ATOM 1749 N N . ARG B 1 3 ? -14.069 4.594 49.016 1.00 31.61 3 ARG B N 1
ATOM 1750 C CA . ARG B 1 3 ? -13.673 5.707 49.849 1.00 29.91 3 ARG B CA 1
ATOM 1751 C C . ARG B 1 3 ? -13.407 5.415 51.368 1.00 27.60 3 ARG B C 1
ATOM 1752 O O . ARG B 1 3 ? -13.038 6.299 52.114 1.00 29.31 3 ARG B O 1
ATOM 1760 N N . SER B 1 4 ? -13.750 4.232 51.826 1.00 24.58 4 SER B N 1
ATOM 1761 C CA . SER B 1 4 ? -13.558 3.896 53.243 1.00 22.29 4 SER B CA 1
ATOM 1762 C C . SER B 1 4 ? -12.810 2.590 53.328 1.00 21.57 4 SER B C 1
ATOM 1763 O O . SER B 1 4 ? -13.024 1.729 52.506 1.00 18.93 4 SER B O 1
ATOM 1766 N N . VAL B 1 5 ? -11.937 2.440 54.315 1.00 16.58 5 VAL B N 1
ATOM 1767 C CA . VAL B 1 5 ? -11.175 1.222 54.484 1.00 16.85 5 VAL B CA 1
ATOM 1768 C C . VAL B 1 5 ? -11.223 0.827 55.960 1.00 16.06 5 VAL B C 1
ATOM 1769 O O . VAL B 1 5 ? -11.097 1.690 56.812 1.00 14.81 5 VAL B O 1
ATOM 1773 N N . ASP B 1 6 ? -11.463 -0.446 56.271 1.00 12.69 6 ASP B N 1
ATOM 1774 C CA . ASP B 1 6 ? -11.454 -0.865 57.687 1.00 13.57 6 ASP B CA 1
ATOM 1775 C C . ASP B 1 6 ? -10.906 -2.306 57.695 1.00 15.50 6 ASP B C 1
ATOM 1776 O O . ASP B 1 6 ? -11.655 -3.251 57.415 1.00 16.04 6 ASP B O 1
ATOM 1781 N N . TRP B 1 7 ? -9.612 -2.465 57.950 1.00 13.41 7 TRP B N 1
ATOM 1782 C CA . TRP B 1 7 ? -9.012 -3.779 57.887 1.00 10.61 7 TRP B CA 1
ATOM 1783 C C . TRP B 1 7 ? -9.594 -4.711 58.934 1.00 12.76 7 TRP B C 1
ATOM 1784 O O . TRP B 1 7 ? -9.401 -5.912 58.790 1.00 15.79 7 TRP B O 1
ATOM 1795 N N . ARG B 1 8 ? -10.237 -4.212 59.984 1.00 14.08 8 ARG B N 1
ATOM 1796 C CA . ARG B 1 8 ? -10.844 -5.115 60.977 1.00 13.41 8 ARG B CA 1
ATOM 1797 C C . ARG B 1 8 ? -11.876 -6.034 60.261 1.00 19.92 8 ARG B C 1
ATOM 1798 O O . ARG B 1 8 ? -12.057 -7.240 60.612 1.00 18.10 8 ARG B O 1
ATOM 1806 N N . GLU B 1 9 ? -12.530 -5.487 59.212 1.00 18.26 9 GLU B N 1
ATOM 1807 C CA . GLU B 1 9 ? -13.569 -6.294 58.522 1.00 16.37 9 GLU B CA 1
ATOM 1808 C C . GLU B 1 9 ? -13.011 -7.497 57.791 1.00 18.04 9 GLU B C 1
ATOM 1809 O O . GLU B 1 9 ? -13.796 -8.398 57.442 1.00 21.69 9 GLU B O 1
ATOM 1815 N N . LYS B 1 10 ? -11.755 -7.474 57.415 1.00 12.85 10 LYS B N 1
ATOM 1816 C CA . LYS B 1 10 ? -11.135 -8.520 56.656 1.00 18.11 10 LYS B CA 1
ATOM 1817 C C . LYS B 1 10 ? -10.319 -9.516 57.525 1.00 13.80 10 LYS B C 1
ATOM 1818 O O . LYS B 1 10 ? -9.651 -10.360 56.997 1.00 16.87 10 LYS B O 1
ATOM 1824 N N . GLY B 1 11 ? -10.299 -9.298 58.837 1.00 15.03 11 GLY B N 1
ATOM 1825 C CA . GLY B 1 11 ? -9.644 -10.232 59.773 1.00 11.88 11 GLY B CA 1
ATOM 1826 C C . GLY B 1 11 ? -8.174 -9.977 60.068 1.00 14.86 11 GLY B C 1
ATOM 1827 O O . GLY B 1 11 ? -7.478 -10.834 60.558 1.00 13.03 11 GLY B O 1
ATOM 1828 N N . TYR B 1 12 ? -7.698 -8.781 59.730 1.00 12.68 12 TYR B N 1
ATOM 1829 C CA . TYR B 1 12 ? -6.275 -8.465 59.840 1.00 11.51 12 TYR B CA 1
ATOM 1830 C C . TYR B 1 12 ? -5.876 -7.976 61.243 1.00 12.56 12 TYR B C 1
ATOM 1831 O O . TYR B 1 12 ? -4.664 -7.663 61.439 1.00 14.40 12 TYR B O 1
ATOM 1840 N N . VAL B 1 13 ? -6.879 -7.699 62.080 1.00 10.67 13 VAL B N 1
ATOM 1841 C CA . VAL B 1 13 ? -6.574 -6.990 63.350 1.00 10.06 13 VAL B CA 1
ATOM 1842 C C . VAL B 1 13 ? -7.013 -7.751 64.587 1.00 11.59 13 VAL B C 1
ATOM 1843 O O . VAL B 1 13 ? -8.138 -8.164 64.729 1.00 11.14 13 VAL B O 1
ATOM 1847 N N . THR B 1 14 ? -6.068 -7.898 65.542 1.00 12.06 14 THR B N 1
ATOM 1848 C CA . THR B 1 14 ? -6.457 -8.510 66.842 1.00 9.78 14 THR B CA 1
ATOM 1849 C C . THR B 1 14 ? -7.233 -7.541 67.754 1.00 9.03 14 THR B C 1
ATOM 1850 O O . THR B 1 14 ? -7.320 -6.332 67.493 1.00 9.87 14 THR B O 1
ATOM 1854 N N . PRO B 1 15 ? -7.875 -8.061 68.775 1.00 10.13 15 PRO B N 1
ATOM 1855 C CA . PRO B 1 15 ? -8.635 -7.207 69.706 1.00 10.63 15 PRO B CA 1
ATOM 1856 C C . PRO B 1 15 ? -7.668 -6.202 70.352 1.00 14.40 15 PRO B C 1
ATOM 1857 O O . PRO B 1 15 ? -6.428 -6.330 70.314 1.00 10.81 15 PRO B O 1
ATOM 1861 N N . VAL B 1 16 ? -8.282 -5.161 70.877 1.00 10.96 16 VAL B N 1
ATOM 1862 C CA . VAL B 1 16 ? -7.495 -4.114 71.536 1.00 9.15 16 VAL B CA 1
ATOM 1863 C C . VAL B 1 16 ? -6.798 -4.631 72.786 1.00 9.75 16 VAL B C 1
ATOM 1864 O O . VAL B 1 16 ? -7.359 -5.403 73.589 1.00 11.58 16 VAL B O 1
ATOM 1868 N N . LYS B 1 17 ? -5.559 -4.215 72.946 1.00 8.35 17 LYS B N 1
ATOM 1869 C CA . LYS B 1 17 ? -4.718 -4.607 74.060 1.00 10.39 17 LYS B CA 1
ATOM 1870 C C . LYS B 1 17 ? -4.523 -3.406 74.985 1.00 11.75 17 LYS B C 1
ATOM 1871 O O . LYS B 1 17 ? -4.995 -2.345 74.716 1.00 8.79 17 LYS B O 1
ATOM 1877 N N . ASN B 1 18 ? -3.819 -3.627 76.077 1.00 8.86 18 ASN B N 1
ATOM 1878 C CA . ASN B 1 18 ? -3.602 -2.589 77.063 1.00 9.69 18 ASN B CA 1
ATOM 1879 C C . ASN B 1 18 ? -2.170 -2.548 77.569 1.00 12.15 18 ASN B C 1
ATOM 1880 O O . ASN B 1 18 ? -1.752 -3.408 78.249 1.00 10.72 18 ASN B O 1
ATOM 1885 N N . GLN B 1 19 ? -1.439 -1.508 77.206 1.00 10.08 19 GLN B N 1
ATOM 1886 C CA . GLN B 1 19 ? -0.067 -1.323 77.621 1.00 9.82 19 GLN B CA 1
ATOM 1887 C C . GLN B 1 19 ? 0.081 -0.987 79.108 1.00 7.21 19 GLN B C 1
ATOM 1888 O O . GLN B 1 19 ? 1.143 -1.069 79.654 1.00 10.26 19 GLN B O 1
ATOM 1894 N N . GLY B 1 20 ? -0.990 -0.578 79.759 1.00 8.99 20 GLY B N 1
ATOM 1895 C CA . GLY B 1 20 ? -0.886 -0.210 81.158 1.00 10.40 20 GLY B CA 1
ATOM 1896 C C . GLY B 1 20 ? 0.048 0.959 81.436 1.00 10.80 20 GLY B C 1
ATOM 1897 O O . GLY B 1 20 ? 0.119 1.862 80.690 1.00 11.07 20 GLY B O 1
ATOM 1898 N N . GLN B 1 21 ? 0.777 0.892 82.538 1.00 10.74 21 GLN B N 1
ATOM 1899 C CA . GLN B 1 21 ? 1.639 1.974 82.971 1.00 11.26 21 GLN B CA 1
ATOM 1900 C C . GLN B 1 21 ? 3.014 2.033 82.377 1.00 9.02 21 GLN B C 1
ATOM 1901 O O . GLN B 1 21 ? 3.799 2.850 82.774 1.00 13.04 21 GLN B O 1
ATOM 1907 N N . CYS B 1 22 ? 3.280 1.158 81.426 1.00 9.12 22 CYS B N 1
ATOM 1908 C CA . CYS B 1 22 ? 4.555 1.055 80.783 1.00 8.79 22 CYS B CA 1
ATOM 1909 C C . CYS B 1 22 ? 4.604 1.796 79.473 1.00 8.24 22 CYS B C 1
ATOM 1910 O O . CYS B 1 22 ? 3.658 1.782 78.742 1.00 12.66 22 CYS B O 1
ATOM 1913 N N . GLY B 1 23 ? 5.726 2.463 79.234 1.00 9.77 23 GLY B N 1
ATOM 1914 C CA . GLY B 1 23 ? 5.992 3.210 78.034 1.00 8.56 23 GLY B CA 1
ATOM 1915 C C . GLY B 1 23 ? 6.268 2.341 76.803 1.00 8.42 23 GLY B C 1
ATOM 1916 O O . GLY B 1 23 ? 7.213 2.530 76.110 1.00 11.99 23 GLY B O 1
ATOM 1917 N N . SER B 1 24 ? 5.355 1.435 76.499 1.00 8.84 24 SER B N 1
ATOM 1918 C CA . SER B 1 24 ? 5.533 0.444 75.439 1.00 8.13 24 SER B CA 1
ATOM 1919 C C . SER B 1 24 ? 4.591 0.503 74.253 1.00 9.87 24 SER B C 1
ATOM 1920 O O . SER B 1 24 ? 4.423 -0.489 73.559 1.00 8.87 24 SER B O 1
ATOM 1935 N N . TRP B 1 26 ? 4.963 1.741 71.474 1.00 7.86 26 TRP B N 1
ATOM 1936 C CA . TRP B 1 26 ? 5.737 1.391 70.292 1.00 7.12 26 TRP B CA 1
ATOM 1937 C C . TRP B 1 26 ? 5.713 -0.096 69.994 1.00 9.86 26 TRP B C 1
ATOM 1938 O O . TRP B 1 26 ? 5.737 -0.516 68.843 1.00 10.28 26 TRP B O 1
ATOM 1949 N N . ALA B 1 27 ? 5.697 -0.895 71.035 1.00 7.55 27 ALA B N 1
ATOM 1950 C CA . ALA B 1 27 ? 5.673 -2.337 70.869 1.00 9.93 27 ALA B CA 1
ATOM 1951 C C . ALA B 1 27 ? 4.305 -2.816 70.418 1.00 10.12 27 ALA B C 1
ATOM 1952 O O . ALA B 1 27 ? 4.185 -3.744 69.627 1.00 10.42 27 ALA B O 1
ATOM 1954 N N . PHE B 1 28 ? 3.268 -2.175 70.937 1.00 8.40 28 PHE B N 1
ATOM 1955 C CA . PHE B 1 28 ? 1.902 -2.532 70.556 1.00 4.80 28 PHE B CA 1
ATOM 1956 C C . PHE B 1 28 ? 1.651 -2.086 69.121 1.00 7.98 28 PHE B C 1
ATOM 1957 O O . PHE B 1 28 ? 0.968 -2.782 68.332 1.00 8.95 28 PHE B O 1
ATOM 1965 N N . SER B 1 29 ? 2.163 -0.910 68.764 1.00 6.76 29 SER B N 1
ATOM 1966 C CA . SER B 1 29 ? 1.999 -0.457 67.393 1.00 8.66 29 SER B CA 1
ATOM 1967 C C . SER B 1 29 ? 2.710 -1.424 66.425 1.00 10.70 29 SER B C 1
ATOM 1968 O O . SER B 1 29 ? 2.174 -1.735 65.319 1.00 10.08 29 SER B O 1
ATOM 1971 N N . ALA B 1 30 ? 3.924 -1.849 66.825 1.00 7.45 30 ALA B N 1
ATOM 1972 C CA . ALA B 1 30 ? 4.703 -2.736 65.986 1.00 10.70 30 ALA B CA 1
ATOM 1973 C C . ALA B 1 30 ? 4.043 -4.088 65.844 1.00 9.72 30 ALA B C 1
ATOM 1974 O O . ALA B 1 30 ? 3.999 -4.667 64.747 1.00 9.65 30 ALA B O 1
ATOM 1976 N N . THR B 1 31 ? 3.592 -4.642 66.955 1.00 10.27 31 THR B N 1
ATOM 1977 C CA . THR B 1 31 ? 2.941 -5.985 66.841 1.00 9.44 31 THR B CA 1
ATOM 1978 C C . THR B 1 31 ? 1.635 -5.849 66.044 1.00 11.05 31 THR B C 1
ATOM 1979 O O . THR B 1 31 ? 1.331 -6.768 65.241 1.00 11.29 31 THR B O 1
ATOM 1983 N N . GLY B 1 32 ? 0.973 -4.689 66.130 1.00 8.75 32 GLY B N 1
ATOM 1984 C CA . GLY B 1 32 ? -0.274 -4.503 65.390 1.00 9.18 32 GLY B CA 1
ATOM 1985 C C . GLY B 1 32 ? 0.055 -4.557 63.912 1.00 9.42 32 GLY B C 1
ATOM 1986 O O . GLY B 1 32 ? -0.643 -5.186 63.113 1.00 12.89 32 GLY B O 1
ATOM 1987 N N . ALA B 1 33 ? 1.088 -3.849 63.514 1.00 7.18 33 ALA B N 1
ATOM 1988 C CA . ALA B 1 33 ? 1.418 -3.863 62.083 1.00 9.89 33 ALA B CA 1
ATOM 1989 C C . ALA B 1 33 ? 1.877 -5.259 61.624 1.00 11.08 33 ALA B C 1
ATOM 1990 O O . ALA B 1 33 ? 1.650 -5.641 60.439 1.00 9.89 33 ALA B O 1
ATOM 1992 N N . LEU B 1 34 ? 2.681 -5.904 62.463 1.00 11.31 34 LEU B N 1
ATOM 1993 C CA . LEU B 1 34 ? 3.210 -7.219 62.043 1.00 12.36 34 LEU B CA 1
ATOM 1994 C C . LEU B 1 34 ? 2.066 -8.254 61.995 1.00 11.92 34 LEU B C 1
ATOM 1995 O O . LEU B 1 34 ? 2.073 -9.155 61.088 1.00 10.29 34 LEU B O 1
ATOM 2000 N N . GLU B 1 35 ? 1.102 -8.110 62.923 1.00 9.06 35 GLU B N 1
ATOM 2001 C CA . GLU B 1 35 ? -0.072 -9.040 62.958 1.00 10.18 35 GLU B CA 1
ATOM 2002 C C . GLU B 1 35 ? -0.809 -8.931 61.578 1.00 13.51 35 GLU B C 1
ATOM 2003 O O . GLU B 1 35 ? -1.160 -9.945 60.973 1.00 10.90 35 GLU B O 1
ATOM 2009 N N . GLY B 1 36 ? -0.971 -7.709 61.086 1.00 11.91 36 GLY B N 1
ATOM 2010 C CA . GLY B 1 36 ? -1.615 -7.493 59.790 1.00 10.81 36 GLY B CA 1
ATOM 2011 C C . GLY B 1 36 ? -0.767 -8.009 58.674 1.00 10.69 36 GLY B C 1
ATOM 2012 O O . GLY B 1 36 ? -1.387 -8.625 57.792 1.00 11.97 36 GLY B O 1
ATOM 2013 N N . GLN B 1 37 ? 0.552 -7.779 58.652 1.00 9.89 37 GLN B N 1
ATOM 2014 C CA . GLN B 1 37 ? 1.355 -8.275 57.544 1.00 12.75 37 GLN B CA 1
ATOM 2015 C C . GLN B 1 37 ? 1.451 -9.813 57.574 1.00 14.42 37 GLN B C 1
ATOM 2016 O O . GLN B 1 37 ? 1.463 -10.479 56.501 1.00 11.95 37 GLN B O 1
ATOM 2022 N N . MET B 1 38 ? 1.508 -10.373 58.776 1.00 11.42 38 MET B N 1
ATOM 2023 C CA . MET B 1 38 ? 1.539 -11.837 58.849 1.00 13.44 38 MET B CA 1
ATOM 2024 C C . MET B 1 38 ? 0.209 -12.423 58.396 1.00 15.44 38 MET B C 1
ATOM 2025 O O . MET B 1 38 ? 0.214 -13.495 57.787 1.00 13.84 38 MET B O 1
ATOM 2030 N N . PHE B 1 39 ? -0.908 -11.729 58.668 1.00 11.81 39 PHE B N 1
ATOM 2031 C CA . PHE B 1 39 ? -2.170 -12.221 58.207 1.00 11.89 39 PHE B CA 1
ATOM 2032 C C . PHE B 1 39 ? -2.127 -12.215 56.651 1.00 16.36 39 PHE B C 1
ATOM 2033 O O . PHE B 1 39 ? -2.609 -13.164 55.989 1.00 12.96 39 PHE B O 1
ATOM 2041 N N . ARG B 1 40 ? -1.763 -11.086 56.081 1.00 14.79 40 ARG B N 1
ATOM 2042 C CA . ARG B 1 40 ? -1.705 -11.027 54.615 1.00 19.48 40 ARG B CA 1
ATOM 2043 C C . ARG B 1 40 ? -0.865 -12.140 53.988 1.00 17.52 40 ARG B C 1
ATOM 2044 O O . ARG B 1 40 ? -1.247 -12.706 52.943 1.00 20.60 40 ARG B O 1
ATOM 2052 N N . LYS B 1 41 ? 0.222 -12.519 54.587 1.00 16.85 41 LYS B N 1
ATOM 2053 C CA . LYS B 1 41 ? 1.076 -13.537 53.987 1.00 19.12 41 LYS B CA 1
ATOM 2054 C C . LYS B 1 41 ? 0.762 -14.968 54.411 1.00 16.54 41 LYS B C 1
ATOM 2055 O O . LYS B 1 41 ? 1.301 -15.815 53.795 1.00 15.77 41 LYS B O 1
ATOM 2061 N N . THR B 1 42 ? -0.086 -15.178 55.416 1.00 14.01 42 THR B N 1
ATOM 2062 C CA . THR B 1 42 ? -0.425 -16.578 55.900 1.00 12.85 42 THR B CA 1
ATOM 2063 C C . THR B 1 42 ? -1.881 -16.870 56.035 1.00 11.96 42 THR B C 1
ATOM 2064 O O . THR B 1 42 ? -2.307 -18.036 56.169 1.00 11.70 42 THR B O 1
ATOM 2068 N N . GLY B 1 43 ? -2.736 -15.856 55.945 1.00 12.82 43 GLY B N 1
ATOM 2069 C CA . GLY B 1 43 ? -4.147 -16.108 56.177 1.00 11.96 43 GLY B CA 1
ATOM 2070 C C . GLY B 1 43 ? -4.543 -16.431 57.590 1.00 10.64 43 GLY B C 1
ATOM 2071 O O . GLY B 1 43 ? -5.724 -16.772 57.889 1.00 13.25 43 GLY B O 1
ATOM 2072 N N . ARG B 1 44 ? -3.613 -16.265 58.516 1.00 12.64 44 ARG B N 1
ATOM 2073 C CA . ARG B 1 44 ? -3.886 -16.562 59.912 1.00 15.91 44 ARG B CA 1
ATOM 2074 C C . ARG B 1 44 ? -3.561 -15.385 60.829 1.00 12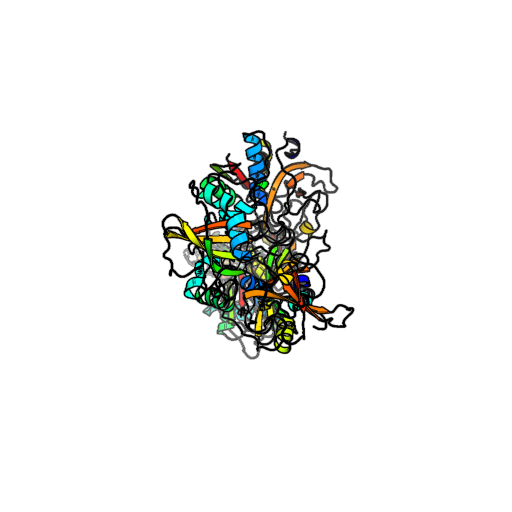.01 44 ARG B C 1
ATOM 2075 O O . ARG B 1 44 ? -2.565 -14.767 60.686 1.00 10.46 44 ARG B O 1
ATOM 2083 N N . LEU B 1 45 ? -4.457 -15.097 61.768 1.00 13.16 45 LEU B N 1
ATOM 2084 C CA . LEU B 1 45 ? -4.248 -14.011 62.733 1.00 8.49 45 LEU B CA 1
ATOM 2085 C C . LEU B 1 45 ? -3.729 -14.602 64.047 1.00 12.21 45 LEU B C 1
ATOM 2086 O O . LEU B 1 45 ? -4.428 -15.389 64.713 1.00 12.44 45 LEU B O 1
ATOM 2091 N N . ILE B 1 46 ? -2.520 -14.178 64.441 1.00 10.77 46 ILE B N 1
ATOM 2092 C CA . ILE B 1 46 ? -1.948 -14.650 65.722 1.00 10.42 46 ILE B CA 1
ATOM 2093 C C . ILE B 1 46 ? -1.488 -13.423 66.495 1.00 10.31 46 ILE B C 1
ATOM 2094 O O . ILE B 1 46 ? -0.693 -12.677 66.010 1.00 11.20 46 ILE B O 1
ATOM 2099 N N . SER B 1 47 ? -1.951 -13.307 67.738 1.00 12.38 47 SER B N 1
ATOM 2100 C CA . SER B 1 47 ? -1.519 -12.153 68.569 1.00 11.25 47 SER B CA 1
ATOM 2101 C C . SER B 1 47 ? -0.023 -12.327 68.928 1.00 9.35 47 SER B C 1
ATOM 2102 O O . SER B 1 47 ? 0.392 -13.426 69.372 1.00 10.20 47 SER B O 1
ATOM 2105 N N . LEU B 1 48 ? 0.773 -11.290 68.677 1.00 6.86 48 LEU B N 1
ATOM 2106 C CA . LEU B 1 48 ? 2.205 -11.363 68.888 1.00 8.77 48 LEU B CA 1
ATOM 2107 C C . LEU B 1 48 ? 2.610 -10.760 70.248 1.00 9.15 48 LEU B C 1
ATOM 2108 O O . LEU B 1 48 ? 1.845 -9.930 70.804 1.00 10.43 48 LEU B O 1
ATOM 2113 N N . SER B 1 49 ? 3.858 -11.037 70.646 1.00 8.90 49 SER B N 1
ATOM 2114 C CA . SER B 1 49 ? 4.336 -10.603 71.964 1.00 11.87 49 SER B CA 1
ATOM 2115 C C . SER B 1 49 ? 4.950 -9.212 72.083 1.00 11.47 49 SER B C 1
ATOM 2116 O O . SER B 1 49 ? 6.052 -9.076 71.641 1.00 9.22 49 SER B O 1
ATOM 2119 N N . GLU B 1 50 ? 4.239 -8.247 72.717 1.00 8.39 50 GLU B N 1
ATOM 2120 C CA . GLU B 1 50 ? 4.869 -6.977 72.954 1.00 8.38 50 GLU B CA 1
ATOM 2121 C C . GLU B 1 50 ? 5.947 -7.190 74.003 1.00 8.84 50 GLU B C 1
ATOM 2122 O O . GLU B 1 50 ? 6.919 -6.480 73.963 1.00 10.38 50 GLU B O 1
ATOM 2128 N N . GLN B 1 51 ? 5.730 -8.093 74.973 1.00 9.55 51 GLN B N 1
ATOM 2129 C CA . GLN B 1 51 ? 6.770 -8.291 75.996 1.00 9.64 51 GLN B CA 1
ATOM 2130 C C . GLN B 1 51 ? 8.093 -8.761 75.435 1.00 10.85 51 GLN B C 1
ATOM 2131 O O . GLN B 1 51 ? 9.160 -8.252 75.807 1.00 10.83 51 GLN B O 1
ATOM 2137 N N . ASN B 1 52 ? 8.028 -9.566 74.357 1.00 10.06 52 ASN B N 1
ATOM 2138 C CA . ASN B 1 52 ? 9.287 -9.997 73.769 1.00 8.93 52 ASN B CA 1
ATOM 2139 C C . ASN B 1 52 ? 10.013 -8.751 73.206 1.00 9.88 52 ASN B C 1
ATOM 2140 O O . ASN B 1 52 ? 11.236 -8.668 73.226 1.00 10.49 52 ASN B O 1
ATOM 2145 N N . LEU B 1 53 ? 9.266 -7.806 72.625 1.00 10.33 53 LEU B N 1
ATOM 2146 C CA . LEU B 1 53 ? 9.928 -6.616 72.096 1.00 9.59 53 LEU B CA 1
ATOM 2147 C C . LEU B 1 53 ? 10.471 -5.726 73.232 1.00 11.05 53 LEU B C 1
ATOM 2148 O O . LEU B 1 53 ? 11.602 -5.227 73.135 1.00 9.08 53 LEU B O 1
ATOM 2153 N N . VAL B 1 54 ? 9.671 -5.538 74.286 1.00 10.62 54 VAL B N 1
ATOM 2154 C CA . VAL B 1 54 ? 10.125 -4.696 75.430 1.00 8.51 54 VAL B CA 1
ATOM 2155 C C . VAL B 1 54 ? 11.368 -5.290 76.038 1.00 11.65 54 VAL B C 1
ATOM 2156 O O . VAL B 1 54 ? 12.336 -4.565 76.329 1.00 11.25 54 VAL B O 1
ATOM 2160 N N . ASP B 1 55 ? 11.402 -6.619 76.129 1.00 7.69 55 ASP B N 1
ATOM 2161 C CA . ASP B 1 55 ? 12.542 -7.242 76.847 1.00 9.73 55 ASP B CA 1
ATOM 2162 C C . ASP B 1 55 ? 13.778 -7.453 75.992 1.00 12.63 55 ASP B C 1
ATOM 2163 O O . ASP B 1 55 ? 14.880 -7.483 76.544 1.00 14.06 55 ASP B O 1
ATOM 2168 N N . CYS B 1 56 ? 13.591 -7.624 74.664 1.00 8.66 56 CYS B N 1
ATOM 2169 C CA . CYS B 1 56 ? 14.691 -8.014 73.840 1.00 8.18 56 CYS B CA 1
ATOM 2170 C C . CYS B 1 56 ? 15.221 -7.078 72.823 1.00 11.59 56 CYS B C 1
ATOM 2171 O O . CYS B 1 56 ? 16.265 -7.381 72.226 1.00 10.27 56 CYS B O 1
ATOM 2174 N N . SER B 1 57 ? 14.503 -6.003 72.540 1.00 10.39 57 SER B N 1
ATOM 2175 C CA . SER B 1 57 ? 14.901 -5.137 71.435 1.00 11.69 57 SER B CA 1
ATOM 2176 C C . SER B 1 57 ? 15.694 -3.851 71.848 1.00 11.21 57 SER B C 1
ATOM 2177 O O . SER B 1 57 ? 15.873 -2.936 71.065 1.00 10.27 57 SER B O 1
ATOM 2180 N N . GLY B 1 58 ? 16.228 -3.889 73.054 1.00 11.86 58 GLY B N 1
ATOM 2181 C CA . GLY B 1 58 ? 17.140 -2.810 73.472 1.00 11.06 58 GLY B CA 1
ATOM 2182 C C . GLY B 1 58 ? 18.345 -2.666 72.528 1.00 11.99 58 GLY B C 1
ATOM 2183 O O . GLY B 1 58 ? 18.747 -1.544 72.188 1.00 11.72 58 GLY B O 1
ATOM 2184 N N . PRO B 1 59 ? 18.912 -3.742 71.980 1.00 16.05 59 PRO B N 1
ATOM 2185 C CA . PRO B 1 59 ? 20.072 -3.592 71.074 1.00 13.97 59 PRO B CA 1
ATOM 2186 C C . PRO B 1 59 ? 19.747 -2.809 69.799 1.00 13.88 59 PRO B C 1
ATOM 2187 O O . PRO B 1 59 ? 20.645 -2.238 69.202 1.00 10.11 59 PRO B O 1
ATOM 2191 N N . GLN B 1 60 ? 18.451 -2.769 69.421 1.00 13.11 60 GLN B N 1
ATOM 2192 C CA . GLN B 1 60 ? 17.992 -2.037 68.229 1.00 14.11 60 GLN B CA 1
ATOM 2193 C C . GLN B 1 60 ? 17.649 -0.571 68.496 1.00 14.39 60 GLN B C 1
ATOM 2194 O O . GLN B 1 60 ? 17.220 0.144 67.566 1.00 14.90 60 GLN B O 1
ATOM 2200 N N . GLY B 1 61 ? 17.767 -0.189 69.761 1.00 11.99 61 GLY B N 1
ATOM 2201 C CA . GLY B 1 61 ? 17.571 1.203 70.192 1.00 13.65 61 GLY B CA 1
ATOM 2202 C C . GLY B 1 61 ? 16.327 1.380 71.020 1.00 12.02 61 GLY B C 1
ATOM 2203 O O . GLY B 1 61 ? 16.029 2.517 71.417 1.00 12.55 61 GLY B O 1
ATOM 2204 N N . ASN B 1 62 ? 15.534 0.354 71.273 1.00 11.13 62 ASN B N 1
ATOM 2205 C CA . ASN B 1 62 ? 14.376 0.573 72.130 1.00 10.76 62 ASN B CA 1
ATOM 2206 C C . ASN B 1 62 ? 14.730 0.695 73.608 1.00 12.78 62 ASN B C 1
ATOM 2207 O O . ASN B 1 62 ? 15.730 0.218 74.036 1.00 13.10 62 ASN B O 1
ATOM 2212 N N . GLU B 1 63 ? 13.837 1.286 74.383 1.00 9.62 63 GLU B N 1
ATOM 2213 C CA . GLU B 1 63 ? 14.106 1.575 75.780 1.00 11.29 63 GLU B CA 1
ATOM 2214 C C . GLU B 1 63 ? 13.098 0.998 76.764 1.00 11.73 63 GLU B C 1
ATOM 2215 O O . GLU B 1 63 ? 12.828 1.571 77.817 1.00 11.45 63 GLU B O 1
ATOM 2221 N N . GLY B 1 64 ? 12.548 -0.144 76.401 1.00 7.41 64 GLY B N 1
ATOM 2222 C CA . GLY B 1 64 ? 11.619 -0.811 77.254 1.00 9.94 64 GLY B CA 1
ATOM 2223 C C . GLY B 1 64 ? 10.393 -0.032 77.616 1.00 9.08 64 GLY B C 1
ATOM 2224 O O . GLY B 1 64 ? 9.604 0.265 76.761 1.00 12.21 64 GLY B O 1
ATOM 2225 N N . CYS B 1 65 ? 10.182 0.201 78.903 1.00 9.13 65 CYS B N 1
ATOM 2226 C CA . CYS B 1 65 ? 9.042 0.964 79.323 1.00 10.40 65 CYS B CA 1
ATOM 2227 C C . CYS B 1 65 ? 9.277 2.449 79.237 1.00 10.48 65 CYS B C 1
ATOM 2228 O O . CYS B 1 65 ? 8.448 3.190 79.668 1.00 13.82 65 CYS B O 1
ATOM 2231 N N . ASN B 1 66 ? 10.442 2.852 78.789 1.00 9.58 66 ASN B N 1
ATOM 2232 C CA . ASN B 1 66 ? 10.769 4.242 78.647 1.00 10.61 66 ASN B CA 1
ATOM 2233 C C . ASN B 1 66 ? 10.771 4.718 77.205 1.00 12.85 66 ASN B C 1
ATOM 2234 O O . ASN B 1 66 ? 11.422 5.670 76.880 1.00 11.20 66 ASN B O 1
ATOM 2239 N N . GLY B 1 67 ? 10.058 3.980 76.361 1.00 11.71 67 GLY B N 1
ATOM 2240 C CA . GLY B 1 67 ? 9.881 4.339 74.975 1.00 9.82 67 GLY B CA 1
ATOM 2241 C C . GLY B 1 67 ? 10.631 3.543 73.933 1.00 9.49 67 GLY B C 1
ATOM 2242 O O . GLY B 1 67 ? 11.453 2.801 74.246 1.00 12.28 67 GLY B O 1
ATOM 2243 N N . GLY B 1 68 ? 10.367 3.798 72.672 1.00 8.57 68 GLY B N 1
ATOM 2244 C CA . GLY B 1 68 ? 11.025 3.060 71.617 1.00 9.74 68 GLY B CA 1
ATOM 2245 C C . GLY B 1 68 ? 10.401 3.408 70.297 1.00 10.11 68 GLY B C 1
ATOM 2246 O O . GLY B 1 68 ? 9.530 4.209 70.254 1.00 13.00 68 GLY B O 1
ATOM 2247 N N . LEU B 1 69 ? 10.838 2.780 69.223 1.00 9.30 69 LEU B N 1
ATOM 2248 C CA . LEU B 1 69 ? 10.275 3.113 67.896 1.00 11.50 69 LEU B CA 1
ATOM 2249 C C . LEU B 1 69 ? 9.853 1.866 67.145 1.00 11.75 69 LEU B C 1
ATOM 2250 O O . LEU B 1 69 ? 10.514 0.822 67.259 1.00 10.48 69 LEU B O 1
ATOM 2255 N N . MET B 1 70 ? 8.745 1.961 66.401 1.00 10.33 70 MET B N 1
ATOM 2256 C CA . MET B 1 70 ? 8.282 0.776 65.646 1.00 7.94 70 MET B CA 1
ATOM 2257 C C . MET B 1 70 ? 9.319 0.259 64.679 1.00 10.29 70 MET B C 1
ATOM 2258 O O . MET B 1 70 ? 9.531 -0.998 64.599 1.00 11.49 70 MET B O 1
ATOM 2263 N N . ASP B 1 71 ? 10.055 1.150 64.009 1.00 8.22 71 ASP B N 1
ATOM 2264 C CA . ASP B 1 71 ? 11.086 0.649 63.090 1.00 10.74 71 ASP B CA 1
ATOM 2265 C C . ASP B 1 71 ? 12.135 -0.230 63.799 1.00 10.56 71 ASP B C 1
ATOM 2266 O O . ASP B 1 71 ? 12.571 -1.224 63.265 1.00 11.72 71 ASP B O 1
ATOM 2271 N N . TYR B 1 72 ? 12.536 0.151 64.975 1.00 9.60 72 TYR B N 1
ATOM 2272 C CA . TYR B 1 72 ? 13.522 -0.599 65.758 1.00 13.20 72 TYR B CA 1
ATOM 2273 C C . TYR B 1 72 ? 12.952 -1.979 66.089 1.00 11.43 72 TYR B C 1
ATOM 2274 O O . TYR B 1 72 ? 13.660 -2.956 66.088 1.00 10.61 72 TYR B O 1
ATOM 2283 N N . ALA B 1 73 ? 11.674 -2.059 66.449 1.00 10.58 73 ALA B N 1
ATOM 2284 C CA . ALA B 1 73 ? 11.070 -3.345 66.710 1.00 8.87 73 ALA B CA 1
ATOM 2285 C C . ALA B 1 73 ? 11.147 -4.179 65.392 1.00 12.20 73 ALA B C 1
ATOM 2286 O O . ALA B 1 73 ? 11.462 -5.379 65.479 1.00 10.17 73 ALA B O 1
ATOM 2288 N N . PHE B 1 74 ? 10.781 -3.570 64.261 1.00 9.83 74 PHE B N 1
ATOM 2289 C CA . PHE B 1 74 ? 10.841 -4.365 62.980 1.00 8.71 74 PHE B CA 1
ATOM 2290 C C . PHE B 1 74 ? 12.292 -4.813 62.745 1.00 12.16 74 PHE B C 1
ATOM 2291 O O . PHE B 1 74 ? 12.521 -5.953 62.229 1.00 12.60 74 PHE B O 1
ATOM 2299 N N . GLN B 1 75 ? 13.269 -3.949 63.046 1.00 12.91 75 GLN B N 1
ATOM 2300 C CA . GLN B 1 75 ? 14.688 -4.350 62.852 1.00 15.54 75 GLN B CA 1
ATOM 2301 C C . GLN B 1 75 ? 14.997 -5.524 63.775 1.00 12.87 75 GLN B C 1
ATOM 2302 O O . GLN B 1 75 ? 15.833 -6.348 63.436 1.00 15.10 75 GLN B O 1
ATOM 2308 N N . TYR B 1 76 ? 14.480 -5.504 65.003 1.00 10.02 76 TYR B N 1
ATOM 2309 C CA . TYR B 1 76 ? 14.734 -6.580 65.934 1.00 9.80 76 TYR B CA 1
ATOM 2310 C C . TYR B 1 76 ? 14.185 -7.879 65.397 1.00 12.88 76 TYR B C 1
ATOM 2311 O O . TYR B 1 76 ? 14.862 -8.870 65.414 1.00 13.89 76 TYR B O 1
ATOM 2320 N N . VAL B 1 77 ? 12.968 -7.858 64.889 1.00 10.46 77 VAL B N 1
ATOM 2321 C CA . VAL B 1 77 ? 12.411 -9.115 64.384 1.00 9.27 77 VAL B CA 1
ATOM 2322 C C . VAL B 1 77 ? 13.283 -9.648 63.196 1.00 11.77 77 VAL B C 1
ATOM 2323 O O . VAL B 1 77 ? 13.488 -10.882 63.120 1.00 12.93 77 VAL B O 1
ATOM 2327 N N . GLN B 1 78 ? 13.781 -8.752 62.353 1.00 10.26 78 GLN B N 1
ATOM 2328 C CA . GLN B 1 78 ? 14.653 -9.164 61.209 1.00 12.90 78 GLN B CA 1
ATOM 2329 C C . GLN B 1 78 ? 15.917 -9.794 61.773 1.00 15.22 78 GLN B C 1
ATOM 2330 O O . GLN B 1 78 ? 16.307 -10.994 61.435 1.00 13.61 78 GLN B O 1
ATOM 2336 N N . ASP B 1 79 ? 16.571 -9.047 62.662 1.00 15.56 79 ASP B N 1
ATOM 2337 C CA . ASP B 1 79 ? 17.857 -9.500 63.196 1.00 19.98 79 ASP B CA 1
ATOM 2338 C C . ASP B 1 79 ? 17.799 -10.741 64.031 1.00 17.82 79 ASP B C 1
ATOM 2339 O O . ASP B 1 79 ? 18.680 -11.638 63.914 1.00 18.01 79 ASP B O 1
ATOM 2344 N N . ASN B 1 80 ? 16.714 -10.884 64.775 1.00 15.23 80 ASN B N 1
ATOM 2345 C CA . ASN B 1 80 ? 16.530 -12.027 65.646 1.00 13.17 80 ASN B CA 1
ATOM 2346 C C . ASN B 1 80 ? 16.015 -13.256 64.903 1.00 13.05 80 ASN B C 1
ATOM 2347 O O . ASN B 1 80 ? 16.037 -14.371 65.423 1.00 12.28 80 ASN B O 1
ATOM 2352 N N . GLY B 1 81 ? 15.513 -13.042 63.701 1.00 12.75 81 GLY B N 1
ATOM 2353 C CA . GLY B 1 81 ? 14.909 -14.144 62.966 1.00 13.50 81 GLY B CA 1
ATOM 2354 C C . GLY B 1 81 ? 13.557 -14.617 63.428 1.00 14.53 81 GLY B C 1
ATOM 2355 O O . GLY B 1 81 ? 13.140 -15.743 63.077 1.00 15.25 81 GLY B O 1
ATOM 2356 N N . GLY B 1 82 ? 12.839 -13.832 64.247 1.00 12.97 82 GLY B N 1
ATOM 2357 C CA . GLY B 1 82 ? 11.502 -14.286 64.675 1.00 10.68 82 GLY B CA 1
ATOM 2358 C C . GLY B 1 82 ? 10.945 -13.396 65.771 1.00 11.90 82 GLY B C 1
ATOM 2359 O O . GLY B 1 82 ? 11.686 -12.508 66.273 1.00 11.62 82 GLY B O 1
ATOM 2360 N N . LEU B 1 83 ? 9.723 -13.674 66.154 1.00 8.33 83 LEU B N 1
ATOM 2361 C CA . LEU B 1 83 ? 9.111 -12.979 67.320 1.00 11.87 83 LEU B CA 1
ATOM 2362 C C . LEU B 1 83 ? 8.106 -13.957 67.872 1.00 13.03 83 LEU B C 1
ATOM 2363 O O . LEU B 1 83 ? 7.360 -14.539 67.086 1.00 13.10 83 LEU B O 1
ATOM 2368 N N . ASP B 1 84 ? 8.066 -14.116 69.197 1.00 10.50 84 ASP B N 1
ATOM 2369 C CA . ASP B 1 84 ? 7.172 -15.034 69.868 1.00 10.78 84 ASP B CA 1
ATOM 2370 C C . ASP B 1 84 ? 5.733 -14.561 69.889 1.00 13.69 84 ASP B C 1
ATOM 2371 O O . ASP B 1 84 ? 5.460 -13.381 69.766 1.00 9.36 84 ASP B O 1
ATOM 2376 N N . SER B 1 85 ? 4.819 -15.521 69.863 1.00 13.90 85 SER B N 1
ATOM 2377 C CA . SER B 1 85 ? 3.418 -15.245 70.017 1.00 13.51 85 SER B CA 1
ATOM 2378 C C . SER B 1 85 ? 3.158 -14.661 71.416 1.00 12.95 85 SER B C 1
ATOM 2379 O O . SER B 1 85 ? 3.900 -14.880 72.327 1.00 10.98 85 SER B O 1
ATOM 2382 N N . GLU B 1 86 ? 2.048 -13.941 71.556 1.00 12.81 86 GLU B N 1
ATOM 2383 C CA . GLU B 1 86 ? 1.578 -13.430 72.868 1.00 16.36 86 GLU B CA 1
ATOM 2384 C C . GLU B 1 86 ? 1.361 -14.506 73.893 1.00 12.90 86 GLU B C 1
ATOM 2385 O O . GLU B 1 86 ? 1.818 -14.381 75.075 1.00 11.84 86 GLU B O 1
ATOM 2391 N N . GLU B 1 87 ? 0.760 -15.622 73.442 1.00 12.67 87 GLU B N 1
ATOM 2392 C CA . GLU B 1 87 ? 0.458 -16.655 74.437 1.00 13.80 87 GLU B CA 1
ATOM 2393 C C . GLU B 1 87 ? 1.702 -17.239 75.026 1.00 8.92 87 GLU B C 1
ATOM 2394 O O . GLU B 1 87 ? 1.726 -17.544 76.249 1.00 11.01 87 GLU B O 1
ATOM 2400 N N . SER B 1 88 ? 2.740 -17.330 74.205 1.00 8.52 88 SER B N 1
ATOM 2401 C CA . SER B 1 88 ? 3.987 -17.890 74.670 1.00 10.96 88 SER B CA 1
ATOM 2402 C C . SER B 1 88 ? 4.885 -16.957 75.481 1.00 13.63 88 SER B C 1
ATOM 2403 O O . SER B 1 88 ? 5.855 -17.424 76.095 1.00 12.97 88 SER B O 1
ATOM 2406 N N . TYR B 1 89 ? 4.60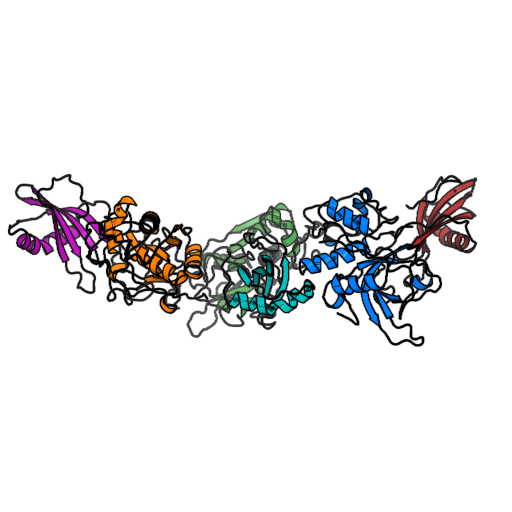6 -15.666 75.411 1.00 10.21 89 TYR B N 1
ATOM 2407 C CA . TYR B 1 89 ? 5.540 -14.714 76.027 1.00 8.74 89 TYR B CA 1
ATOM 2408 C C . TYR B 1 89 ? 4.578 -13.580 76.447 1.00 12.61 89 TYR B C 1
ATOM 2409 O O . TYR B 1 89 ? 4.505 -12.504 75.822 1.00 12.42 89 TYR B O 1
ATOM 2418 N N . PRO B 1 90 ? 3.892 -13.776 77.559 1.00 10.97 90 PRO B N 1
ATOM 2419 C CA . PRO B 1 90 ? 2.890 -12.808 78.015 1.00 13.53 90 PRO B CA 1
ATOM 2420 C C . PRO B 1 90 ? 3.320 -11.458 78.474 1.00 11.17 90 PRO B C 1
ATOM 2421 O O . PRO B 1 90 ? 4.441 -11.232 78.898 1.00 11.73 90 PRO B O 1
ATOM 2425 N N . TYR B 1 91 ? 2.373 -10.545 78.377 1.00 12.63 91 TYR B N 1
ATOM 2426 C CA . TYR B 1 91 ? 2.658 -9.166 78.824 1.00 12.20 91 TYR B CA 1
ATOM 2427 C C . TYR B 1 91 ? 2.683 -8.961 80.335 1.00 11.97 91 TYR B C 1
ATOM 2428 O O . TYR B 1 91 ? 1.718 -9.314 81.054 1.00 12.06 91 TYR B O 1
ATOM 2437 N N . GLU B 1 92 ? 3.736 -8.261 80.783 1.00 10.21 92 GLU B N 1
ATOM 2438 C CA . GLU B 1 92 ? 3.910 -7.978 82.218 1.00 13.83 92 GLU B CA 1
ATOM 2439 C C . GLU B 1 92 ? 3.955 -6.487 82.560 1.00 12.96 92 GLU B C 1
ATOM 2440 O O . GLU B 1 92 ? 3.916 -6.147 83.717 1.00 12.98 92 GLU B O 1
ATOM 2446 N N . ALA B 1 93 ? 4.029 -5.641 81.547 1.00 12.81 93 ALA B N 1
ATOM 2447 C CA . ALA B 1 93 ? 4.043 -4.181 81.735 1.00 13.26 93 ALA B CA 1
ATOM 2448 C C . ALA B 1 93 ? 5.197 -3.614 82.572 1.00 16.75 93 ALA B C 1
ATOM 2449 O O . ALA B 1 93 ? 5.043 -2.551 83.215 1.00 12.59 93 ALA B O 1
ATOM 2451 N N . THR B 1 94 ? 6.358 -4.308 82.493 1.00 13.36 94 THR B N 1
ATOM 2452 C CA . THR B 1 94 ? 7.603 -3.898 83.116 1.00 14.21 94 THR B CA 1
ATOM 2453 C C . THR B 1 94 ? 8.680 -4.558 82.299 1.00 12.86 94 THR B C 1
ATOM 2454 O O . THR B 1 94 ? 8.399 -5.582 81.681 1.00 12.19 94 THR B O 1
ATOM 2461 N N . GLU B 1 95 ? 9.826 -3.919 82.182 1.00 11.49 95 GLU B N 1
ATOM 2462 C CA . GLU B 1 95 ? 10.899 -4.442 81.413 1.00 11.29 95 GLU B CA 1
ATOM 2463 C C . GLU B 1 95 ? 11.578 -5.564 82.133 1.00 13.33 95 GLU B C 1
ATOM 2464 O O . GLU B 1 95 ? 12.053 -5.369 83.271 1.00 15.62 95 GLU B O 1
ATOM 2470 N N . GLU B 1 96 ? 11.671 -6.722 81.475 1.00 12.84 96 GLU B N 1
ATOM 2471 C CA . GLU B 1 96 ? 12.261 -7.928 82.055 1.00 11.19 96 GLU B CA 1
ATOM 2472 C C . GLU B 1 96 ? 13.375 -8.506 81.195 1.00 14.00 96 GLU B C 1
ATOM 2473 O O . GLU B 1 96 ? 13.712 -8.025 80.086 1.00 13.81 96 GLU B O 1
ATOM 2479 N N . SER B 1 97 ? 14.023 -9.560 81.682 1.00 10.86 97 SER B N 1
ATOM 2480 C CA . SER B 1 97 ? 15.098 -10.127 80.903 1.00 14.10 97 SER B CA 1
ATOM 2481 C C . SER B 1 97 ? 14.605 -10.742 79.566 1.00 11.12 97 SER B C 1
ATOM 2482 O O . SER B 1 97 ? 13.451 -11.198 79.458 1.00 11.27 97 SER B O 1
ATOM 2485 N N . CYS B 1 98 ? 15.448 -10.713 78.571 1.00 12.26 98 CYS B N 1
ATOM 2486 C CA . CYS B 1 98 ? 15.045 -11.291 77.301 1.00 12.39 98 CYS B CA 1
ATOM 2487 C C . CYS B 1 98 ? 14.926 -12.831 77.421 1.00 12.15 98 CYS B C 1
ATOM 2488 O O . CYS B 1 98 ? 15.843 -13.474 77.836 1.00 12.28 98 CYS B O 1
ATOM 2491 N N . LYS B 1 99 ? 13.751 -13.329 77.142 1.00 9.23 99 LYS B N 1
ATOM 2492 C CA . LYS B 1 99 ? 13.444 -14.784 77.221 1.00 11.01 99 LYS B CA 1
ATOM 2493 C C . LYS B 1 99 ? 12.911 -15.333 75.900 1.00 12.09 99 LYS B C 1
ATOM 2494 O O . LYS B 1 99 ? 12.061 -16.284 75.897 1.00 9.89 99 LYS B O 1
ATOM 2500 N N . TYR B 1 100 ? 13.338 -14.694 74.804 1.00 11.94 100 TYR B N 1
ATOM 2501 C CA . TYR B 1 100 ? 12.880 -15.156 73.482 1.00 11.93 100 TYR B CA 1
ATOM 2502 C C . TYR B 1 100 ? 13.179 -16.645 73.277 1.00 14.59 100 TYR B C 1
ATOM 2503 O O . TYR B 1 100 ? 14.280 -17.073 73.605 1.00 13.25 100 TYR B O 1
ATOM 2512 N N . ASN B 1 101 ? 12.209 -17.397 72.776 1.00 12.15 101 ASN B N 1
ATOM 2513 C CA . ASN B 1 101 ? 12.414 -18.829 72.467 1.00 11.44 101 ASN B CA 1
ATOM 2514 C C . ASN B 1 101 ? 11.992 -19.031 71.032 1.00 13.30 101 ASN B C 1
ATOM 2515 O O . ASN B 1 101 ? 10.831 -18.826 70.641 1.00 12.45 101 ASN B O 1
ATOM 2520 N N . PRO B 1 102 ? 12.938 -19.365 70.164 1.00 13.94 102 PRO B N 1
ATOM 2521 C CA . PRO B 1 102 ? 12.617 -19.563 68.749 1.00 13.69 102 PRO B CA 1
ATOM 2522 C C . PRO B 1 102 ? 11.573 -20.642 68.446 1.00 13.14 102 PRO B C 1
ATOM 2523 O O . PRO B 1 102 ? 10.928 -20.619 67.399 1.00 12.89 102 PRO B O 1
ATOM 2527 N N . LYS B 1 103 ? 11.377 -21.546 69.394 1.00 12.76 103 LYS B N 1
ATOM 2528 C CA . LYS B 1 103 ? 10.388 -22.605 69.247 1.00 14.62 103 LYS B CA 1
ATOM 2529 C C . LYS B 1 103 ? 9.032 -21.985 69.133 1.00 14.47 103 LYS B C 1
ATOM 2530 O O . LYS B 1 103 ? 8.144 -22.494 68.396 1.00 16.67 103 LYS B O 1
ATOM 2536 N N . TYR B 1 104 ? 8.845 -20.847 69.820 1.00 12.76 104 TYR B N 1
ATOM 2537 C CA . TYR B 1 104 ? 7.537 -20.158 69.723 1.00 14.95 104 TYR B CA 1
ATOM 2538 C C . TYR B 1 104 ? 7.387 -18.985 68.802 1.00 15.52 104 TYR B C 1
ATOM 2539 O O . TYR B 1 104 ? 6.402 -18.244 68.939 1.00 16.02 104 TYR B O 1
ATOM 2548 N N . SER B 1 105 ? 8.338 -18.791 67.891 1.00 14.99 105 SER B N 1
ATOM 2549 C CA . SER B 1 105 ? 8.294 -17.749 66.884 1.00 12.76 105 SER B CA 1
ATOM 2550 C C . SER B 1 105 ? 7.224 -18.020 65.868 1.00 15.45 105 SER B C 1
ATOM 2551 O O . SER B 1 105 ? 7.077 -19.145 65.331 1.00 15.27 105 SER B O 1
ATOM 2554 N N . VAL B 1 106 ? 6.294 -17.067 65.732 1.00 15.04 106 VAL B N 1
ATOM 2555 C CA . VAL B 1 106 ? 5.188 -17.193 64.799 1.00 13.19 106 VAL B CA 1
ATOM 2556 C C . VAL B 1 106 ? 5.160 -16.009 63.822 1.00 16.20 106 VAL B C 1
ATOM 2557 O O . VAL B 1 106 ? 4.242 -15.869 63.037 1.00 15.97 106 VAL B O 1
ATOM 2561 N N . ALA B 1 107 ? 6.212 -15.221 63.801 1.00 13.06 107 ALA B N 1
ATOM 2562 C CA . ALA B 1 107 ? 6.235 -14.131 62.860 1.00 15.67 107 ALA B CA 1
ATOM 2563 C C . ALA B 1 107 ? 7.671 -13.866 62.487 1.00 16.78 107 ALA B C 1
ATOM 2564 O O . ALA B 1 107 ? 8.607 -14.164 63.245 1.00 12.78 107 ALA B O 1
ATOM 2566 N N . ASN B 1 108 ? 7.848 -13.144 61.398 1.00 19.28 108 ASN B N 1
ATOM 2567 C CA . ASN B 1 108 ? 9.194 -12.809 60.942 1.00 22.47 108 ASN B CA 1
ATOM 2568 C C . ASN B 1 108 ? 9.083 -11.593 60.078 1.00 16.85 108 ASN B C 1
ATOM 2569 O O . ASN B 1 108 ? 8.045 -11.307 59.571 1.00 16.58 108 ASN B O 1
ATOM 2574 N N . ASP B 1 109 ? 10.191 -10.909 59.872 1.00 17.04 109 ASP B N 1
ATOM 2575 C CA . ASP B 1 109 ? 10.172 -9.829 58.862 1.00 20.39 109 ASP B CA 1
ATOM 2576 C C . ASP B 1 109 ? 11.555 -9.630 58.318 1.00 18.38 109 ASP B C 1
ATOM 2577 O O . ASP B 1 109 ? 12.546 -10.037 58.960 1.00 15.22 109 ASP B O 1
ATOM 2582 N N . ALA B 1 110 ? 11.641 -8.969 57.164 1.00 18.48 110 ALA B N 1
ATOM 2583 C CA . ALA B 1 110 ? 12.978 -8.745 56.574 1.00 21.67 110 ALA B CA 1
ATOM 2584 C C . ALA B 1 110 ? 13.446 -7.292 56.660 1.00 24.20 110 ALA B C 1
ATOM 2585 O O . ALA B 1 110 ? 14.595 -6.964 56.231 1.00 27.06 110 ALA B O 1
ATOM 2587 N N . GLY B 1 111 ? 12.695 -6.491 57.418 1.00 19.04 111 GLY B N 1
ATOM 2588 C CA . GLY B 1 111 ? 12.955 -5.076 57.447 1.00 21.05 111 GLY B CA 1
ATOM 2589 C C . GLY B 1 111 ? 11.632 -4.339 57.517 1.00 21.64 111 GLY B C 1
ATOM 2590 O O . GLY B 1 111 ? 10.596 -4.895 57.936 1.00 15.70 111 GLY B O 1
ATOM 2591 N N . PHE B 1 112 ? 11.661 -3.108 56.991 1.00 18.08 112 PHE B N 1
ATOM 2592 C CA . PHE B 1 112 ? 10.502 -2.263 57.059 1.00 18.28 112 PHE B CA 1
ATOM 2593 C C . PHE B 1 112 ? 10.574 -1.210 55.953 1.00 17.74 112 PHE B C 1
ATOM 2594 O O . PHE B 1 112 ? 11.619 -1.048 55.278 1.00 15.04 112 PHE B O 1
ATOM 2602 N N . VAL B 1 113 ? 9.436 -0.569 55.712 1.00 15.19 113 VAL B N 1
ATOM 2603 C CA . VAL B 1 113 ? 9.355 0.512 54.710 1.00 16.05 113 VAL B CA 1
ATOM 2604 C C . VAL B 1 113 ? 8.822 1.784 55.376 1.00 17.33 113 VAL B C 1
ATOM 2605 O O . VAL B 1 113 ? 7.817 1.731 56.059 1.00 13.13 113 VAL B O 1
ATOM 2609 N N . ASP B 1 114 ? 9.528 2.892 55.194 1.00 18.52 114 ASP B N 1
ATOM 2610 C CA . ASP B 1 114 ? 9.067 4.138 55.778 1.00 17.69 114 ASP B CA 1
ATOM 2611 C C . ASP B 1 114 ? 8.270 4.822 54.690 1.00 18.12 114 ASP B C 1
ATOM 2612 O O . ASP B 1 114 ? 8.735 4.930 53.547 1.00 21.28 114 ASP B O 1
ATOM 2617 N N . ILE B 1 115 ? 7.081 5.241 55.039 1.00 15.47 115 ILE B N 1
ATOM 2618 C CA . ILE B 1 115 ? 6.134 5.954 54.180 1.00 16.21 115 ILE B CA 1
ATOM 2619 C C . ILE B 1 115 ? 6.515 7.416 54.115 1.00 13.18 115 ILE B C 1
ATOM 2620 O O . ILE B 1 115 ? 6.922 7.983 55.113 1.00 13.09 115 ILE B O 1
ATOM 2625 N N . PRO B 1 116 ? 6.464 8.030 52.915 1.00 18.58 116 PRO B N 1
ATOM 2626 C CA . PRO B 1 116 ? 6.808 9.460 52.731 1.00 16.99 116 PRO B CA 1
ATOM 2627 C C . PRO B 1 116 ? 5.891 10.205 53.717 1.00 17.99 116 PRO B C 1
ATOM 2628 O O . PRO B 1 116 ? 4.745 9.767 53.953 1.00 16.15 116 PRO B O 1
ATOM 2632 N N . LYS B 1 117 ? 6.337 11.378 54.191 1.00 18.86 117 LYS B N 1
ATOM 2633 C CA . LYS B 1 117 ? 5.590 12.158 55.143 1.00 21.43 117 LYS B CA 1
ATOM 2634 C C . LYS B 1 117 ? 4.437 12.982 54.610 1.00 19.63 117 LYS B C 1
ATOM 2635 O O . LYS B 1 117 ? 4.431 14.229 54.734 1.00 20.36 117 LYS B O 1
ATOM 2641 N N . GLN B 1 118 ? 3.455 12.323 54.020 1.00 20.00 118 GLN B N 1
ATOM 2642 C CA . GLN B 1 118 ? 2.310 12.993 53.388 1.00 22.66 118 GLN B CA 1
ATOM 2643 C C . GLN B 1 118 ? 1.129 12.138 53.735 1.00 17.66 118 GLN B C 1
ATOM 2644 O O . GLN B 1 118 ? 1.214 10.920 53.593 1.00 16.74 118 GLN B O 1
ATOM 2650 N N . GLU B 1 119 ? 0.011 12.759 54.069 1.00 17.06 119 GLU B N 1
ATOM 2651 C CA . GLU B 1 119 ? -1.232 11.982 54.356 1.00 15.44 119 GLU B CA 1
ATOM 2652 C C . GLU B 1 119 ? -1.699 11.259 53.078 1.00 18.38 119 GLU B C 1
ATOM 2653 O O . GLU B 1 119 ? -2.314 10.194 53.163 1.00 14.55 119 GLU B O 1
ATOM 2659 N N . LYS B 1 120 ? -1.403 11.828 51.893 1.00 15.87 120 LYS B N 1
ATOM 2660 C CA . LYS B 1 120 ? -1.790 11.118 50.665 1.00 18.78 120 LYS B CA 1
ATOM 2661 C C . LYS B 1 120 ? -0.995 9.780 50.586 1.00 15.93 120 LYS B C 1
ATOM 2662 O O . LYS B 1 120 ? -1.581 8.728 50.247 1.00 16.37 120 LYS B O 1
ATOM 2668 N N . ALA B 1 121 ? 0.270 9.777 50.929 1.00 14.29 121 ALA B N 1
ATOM 2669 C CA . ALA B 1 121 ? 1.097 8.563 50.837 1.00 13.23 121 ALA B CA 1
ATOM 2670 C C . ALA B 1 121 ? 0.602 7.554 51.895 1.00 15.38 121 ALA B C 1
ATOM 2671 O O . ALA B 1 121 ? 0.591 6.349 51.683 1.00 12.81 121 ALA B O 1
ATOM 2673 N N . LEU B 1 122 ? 0.301 8.070 53.082 1.00 14.72 122 LEU B N 1
ATOM 2674 C CA . LEU B 1 122 ? -0.250 7.227 54.149 1.00 11.60 122 LEU B CA 1
ATOM 2675 C C . LEU B 1 122 ? -1.558 6.585 53.737 1.00 15.54 122 LEU B C 1
ATOM 2676 O O . LEU B 1 122 ? -1.773 5.362 53.977 1.00 13.87 122 LEU B O 1
ATOM 2681 N N . MET B 1 123 ? -2.446 7.354 53.068 1.00 12.95 123 MET B N 1
ATOM 2682 C CA . MET B 1 123 ? -3.674 6.775 52.616 1.00 15.58 123 MET B CA 1
ATOM 2683 C C . MET B 1 123 ? -3.370 5.612 51.641 1.00 13.51 123 MET B C 1
ATOM 2684 O O . MET B 1 123 ? -4.020 4.563 51.738 1.00 14.36 123 MET B O 1
ATOM 2689 N N . LYS B 1 124 ? -2.418 5.826 50.736 1.00 11.33 124 LYS B N 1
ATOM 2690 C CA . LYS B 1 124 ? -2.060 4.780 49.739 1.00 16.57 124 LYS B CA 1
ATOM 2691 C C . LYS B 1 124 ? -1.569 3.499 50.427 1.00 15.70 124 LYS B C 1
ATOM 2692 O O . LYS B 1 124 ? -2.043 2.396 50.143 1.00 14.22 124 LYS B O 1
ATOM 2703 N N . ALA B 1 125 ? -0.775 3.680 51.471 1.00 14.11 125 ALA B N 1
ATOM 2704 C CA . ALA B 1 125 ? -0.272 2.511 52.145 1.00 10.87 125 ALA B CA 1
ATOM 2705 C C . ALA B 1 125 ? -1.381 1.844 52.924 1.00 15.90 125 ALA B C 1
ATOM 2706 O O . ALA B 1 125 ? -1.448 0.578 52.952 1.00 15.87 125 ALA B O 1
ATOM 2708 N N . VAL B 1 126 ? -2.250 2.584 53.619 1.00 11.74 126 VAL B N 1
ATOM 2709 C CA . VAL B 1 126 ? -3.311 1.865 54.344 1.00 13.25 126 VAL B CA 1
ATOM 2710 C C . VAL B 1 126 ? -4.188 1.069 53.358 1.00 15.74 126 VAL B C 1
ATOM 2711 O O . VAL B 1 126 ? -4.532 -0.068 53.587 1.00 16.25 126 VAL B O 1
ATOM 2715 N N . ALA B 1 127 ? -4.467 1.664 52.193 1.00 17.20 127 ALA B N 1
ATOM 2716 C CA . ALA B 1 127 ? -5.346 0.970 51.248 1.00 18.15 127 ALA B CA 1
ATOM 2717 C C . ALA B 1 127 ? -4.698 -0.213 50.593 1.00 18.52 127 ALA B C 1
ATOM 2718 O O . ALA B 1 127 ? -5.355 -1.247 50.467 1.00 21.50 127 ALA B O 1
ATOM 2720 N N . THR B 1 128 ? -3.415 -0.136 50.335 1.00 14.34 128 THR B N 1
ATOM 2721 C CA . THR B 1 128 ? -2.755 -1.198 49.606 1.00 15.17 128 THR B CA 1
ATOM 2722 C C . THR B 1 128 ? -1.950 -2.197 50.370 1.00 18.32 128 THR B C 1
ATOM 2723 O O . THR B 1 128 ? -1.678 -3.317 49.898 1.00 17.04 128 THR B O 1
ATOM 2727 N N . VAL B 1 129 ? -1.513 -1.803 51.574 1.00 16.91 129 VAL B N 1
ATOM 2728 C CA . VAL B 1 129 ? -0.657 -2.662 52.381 1.00 13.41 129 VAL B CA 1
ATOM 2729 C C . VAL B 1 129 ? -1.354 -3.303 53.576 1.00 13.89 129 VAL B C 1
ATOM 2730 O O . VAL B 1 129 ? -1.176 -4.494 53.832 1.00 15.78 129 VAL B O 1
ATOM 2734 N N . GLY B 1 130 ? -2.127 -2.534 54.333 1.00 11.73 130 GLY B N 1
ATOM 2735 C CA . GLY B 1 130 ? -2.775 -3.098 55.502 1.00 12.75 130 GLY B CA 1
ATOM 2736 C C . GLY B 1 130 ? -2.565 -2.096 56.638 1.00 14.15 130 GLY B C 1
ATOM 2737 O O . GLY B 1 130 ? -2.158 -0.975 56.374 1.00 13.40 130 GLY B O 1
ATOM 2738 N N . PRO B 1 131 ? -2.791 -2.481 57.893 1.00 12.84 131 PRO B N 1
ATOM 2739 C CA . PRO B 1 131 ? -2.603 -1.591 59.035 1.00 11.82 131 PRO B CA 1
ATOM 2740 C C . PRO B 1 131 ? -1.149 -1.062 59.031 1.00 12.47 131 PRO B C 1
ATOM 2741 O O . PRO B 1 131 ? -0.156 -1.776 58.813 1.00 10.05 131 PRO B O 1
ATOM 2745 N N . ILE B 1 132 ? -1.007 0.258 59.370 1.00 10.85 132 ILE B N 1
ATOM 2746 C CA . ILE B 1 132 ? 0.282 0.911 59.321 1.00 9.53 132 ILE B CA 1
ATOM 2747 C C . ILE B 1 132 ? 0.637 1.470 60.731 1.00 10.55 132 ILE B C 1
ATOM 2748 O O . ILE B 1 132 ? -0.214 2.110 61.332 1.00 10.15 132 ILE B O 1
ATOM 2753 N N . SER B 1 133 ? 1.882 1.326 61.105 1.00 7.83 133 SER B N 1
ATOM 2754 C CA . SER B 1 133 ? 2.349 1.875 62.395 1.00 11.19 133 SER B CA 1
ATOM 2755 C C . SER B 1 133 ? 2.549 3.385 62.196 1.00 10.62 133 SER B C 1
ATOM 2756 O O . SER B 1 133 ? 3.216 3.790 61.288 1.00 9.77 133 SER B O 1
ATOM 2759 N N . VAL B 1 134 ? 2.058 4.164 63.170 1.00 6.89 134 VAL B N 1
ATOM 2760 C CA . VAL B 1 134 ? 2.283 5.634 63.104 1.00 11.22 134 VAL B CA 1
ATOM 2761 C C . VAL B 1 134 ? 2.528 6.158 64.506 1.00 9.64 134 VAL B C 1
ATOM 2762 O O . VAL B 1 134 ? 2.141 5.556 65.470 1.00 8.60 134 VAL B O 1
ATOM 2766 N N . ALA B 1 135 ? 3.222 7.281 64.566 1.00 12.04 135 ALA B N 1
ATOM 2767 C CA . ALA B 1 135 ? 3.437 8.018 65.838 1.00 10.81 135 ALA B CA 1
ATOM 2768 C C . ALA B 1 135 ? 2.537 9.320 65.814 1.00 12.60 135 ALA B C 1
ATOM 2769 O O . ALA B 1 135 ? 2.365 9.986 64.782 1.00 11.25 135 ALA B O 1
ATOM 2771 N N . ILE B 1 136 ? 1.886 9.600 66.933 1.00 9.72 136 ILE B N 1
ATOM 2772 C CA . ILE B 1 136 ? 1.047 10.812 67.008 1.00 11.69 136 ILE B CA 1
ATOM 2773 C C . ILE B 1 136 ? 1.363 11.598 68.272 1.00 15.22 136 ILE B C 1
ATOM 2774 O O . ILE B 1 136 ? 2.010 11.087 69.188 1.00 11.82 136 ILE B O 1
ATOM 2779 N N . ASP B 1 137 ? 0.980 12.877 68.239 1.00 13.48 137 ASP B N 1
ATOM 2780 C CA . ASP B 1 137 ? 1.047 13.658 69.479 1.00 11.98 137 ASP B CA 1
ATOM 2781 C C . ASP B 1 137 ? -0.240 13.333 70.264 1.00 10.55 137 ASP B C 1
ATOM 2782 O O . ASP B 1 137 ? -1.316 13.679 69.866 1.00 11.66 137 ASP B O 1
ATOM 2787 N N . ALA B 1 138 ? -0.143 12.512 71.333 1.00 10.23 138 ALA B N 1
ATOM 2788 C CA . ALA B 1 138 ? -1.288 12.168 72.131 1.00 12.02 138 ALA B CA 1
ATOM 2789 C C . ALA B 1 138 ? -1.157 12.812 73.513 1.00 11.22 138 ALA B C 1
ATOM 2790 O O . ALA B 1 138 ? -1.886 12.421 74.412 1.00 12.15 138 ALA B O 1
ATOM 2792 N N . GLY B 1 139 ? -0.383 13.901 73.606 1.00 14.97 139 GLY B N 1
ATOM 2793 C CA . GLY B 1 139 ? -0.086 14.439 74.963 1.00 16.67 139 GLY B CA 1
ATOM 2794 C C . GLY B 1 139 ? -1.059 15.454 75.483 1.00 17.65 139 GLY B C 1
ATOM 2795 O O . GLY B 1 139 ? -0.758 16.151 76.456 1.00 22.12 139 GLY B O 1
ATOM 2796 N N . HIS B 1 140 ? -2.243 15.528 74.942 1.00 13.05 140 HIS B N 1
ATOM 2797 C CA . HIS B 1 140 ? -3.163 16.539 75.402 1.00 14.13 140 HIS B CA 1
ATOM 2798 C C . HIS B 1 140 ? -4.264 15.989 76.213 1.00 16.23 140 HIS B C 1
ATOM 2799 O O . HIS B 1 140 ? -4.692 14.835 76.035 1.00 10.91 140 HIS B O 1
ATOM 2806 N N . GLU B 1 141 ? -4.790 16.824 77.111 1.00 16.88 141 GLU B N 1
ATOM 2807 C CA . GLU B 1 141 ? -5.952 16.416 77.860 1.00 20.48 141 GLU B CA 1
ATOM 2808 C C . GLU B 1 141 ? -7.150 15.919 76.979 1.00 14.83 141 GLU B C 1
ATOM 2809 O O . GLU B 1 141 ? -7.864 14.964 77.338 1.00 14.93 141 GLU B O 1
ATOM 2815 N N . SER B 1 142 ? -7.348 16.565 75.818 1.00 14.20 142 SER B N 1
ATOM 2816 C CA . SER B 1 142 ? -8.463 16.175 74.943 1.00 12.48 142 SER B CA 1
ATOM 2817 C C . SER B 1 142 ? -8.361 14.710 74.513 1.00 13.27 142 SER B C 1
ATOM 2818 O O . SER B 1 142 ? -9.383 14.097 74.214 1.00 12.91 142 SER B O 1
ATOM 2821 N N . PHE B 1 143 ? -7.141 14.208 74.386 1.00 12.28 143 PHE B N 1
ATOM 2822 C CA . PHE B 1 143 ? -6.919 12.814 73.920 1.00 10.39 143 PHE B CA 1
ATOM 2823 C C . PHE B 1 143 ? -7.255 11.875 75.062 1.00 13.95 143 PHE B C 1
ATOM 2824 O O . PHE B 1 143 ? -7.904 10.854 74.831 1.00 10.73 143 PHE B O 1
ATOM 2832 N N . LEU B 1 144 ? -6.880 12.230 76.314 1.00 10.41 144 LEU B N 1
ATOM 2833 C CA . LEU B 1 144 ? -7.273 11.339 77.438 1.00 13.03 144 LEU B CA 1
ATOM 2834 C C . LEU B 1 144 ? -8.765 11.193 77.502 1.00 13.08 144 LEU B C 1
ATOM 2835 O O . LEU B 1 144 ? -9.318 10.081 77.702 1.00 10.48 144 LEU B O 1
ATOM 2840 N N . PHE B 1 145 ? -9.460 12.317 77.270 1.00 11.26 145 PHE B N 1
ATOM 2841 C CA . PHE B 1 145 ? -10.925 12.325 77.357 1.00 13.04 145 PHE B CA 1
ATOM 2842 C C . PHE B 1 145 ? -11.737 11.971 76.079 1.00 14.33 145 PHE B C 1
ATOM 2843 O O . PHE B 1 145 ? -12.994 12.119 76.054 1.00 14.39 145 PHE B O 1
ATOM 2851 N N . TYR B 1 146 ? -11.041 11.609 75.011 1.00 11.04 146 TYR B N 1
ATOM 2852 C CA . TYR B 1 146 ? -11.687 11.284 73.764 1.00 10.97 146 TYR B CA 1
ATOM 2853 C C . TYR B 1 146 ? -12.714 10.183 73.884 1.00 14.54 146 TYR B C 1
ATOM 2854 O O . TYR B 1 146 ? -12.404 9.179 74.504 1.00 11.97 146 TYR B O 1
ATOM 2863 N N . LYS B 1 147 ? -13.917 10.371 73.330 1.00 14.49 147 LYS B N 1
ATOM 2864 C CA . LYS B 1 147 ? -14.913 9.271 73.431 1.00 15.02 147 LYS B CA 1
ATOM 2865 C C . LYS B 1 147 ? -15.619 9.112 72.120 1.00 19.24 147 LYS B C 1
ATOM 2866 O O . LYS B 1 147 ? -16.009 8.001 71.767 1.00 19.82 147 LYS B O 1
ATOM 2872 N N . GLU B 1 148 ? -15.873 10.209 71.437 1.00 19.76 148 GLU B N 1
ATOM 2873 C CA . GLU B 1 148 ? -16.608 10.041 70.158 1.00 24.66 148 GLU B CA 1
ATOM 2874 C C . GLU B 1 148 ? -16.359 11.102 69.110 1.00 20.04 148 GLU B C 1
ATOM 2875 O O . GLU B 1 148 ? -15.799 12.126 69.402 1.00 20.47 148 GLU B O 1
ATOM 2881 N N . GLY B 1 149 ? -16.740 10.813 67.868 1.00 19.39 149 GLY B N 1
ATOM 2882 C CA . GLY B 1 149 ? -16.545 11.800 66.808 1.00 18.71 149 GLY B CA 1
ATOM 2883 C C . GLY B 1 149 ? -15.130 11.807 66.302 1.00 16.55 149 GLY B C 1
ATOM 2884 O O . GLY B 1 149 ? -14.320 10.909 66.606 1.00 15.80 149 GLY B O 1
ATOM 2885 N N . ILE B 1 150 ? -14.795 12.827 65.577 1.00 14.45 150 ILE B N 1
ATOM 2886 C CA . ILE B 1 150 ? -13.484 12.896 65.008 1.00 16.13 150 ILE B CA 1
ATOM 2887 C C . ILE B 1 150 ? -12.627 13.716 65.931 1.00 15.61 150 ILE B C 1
ATOM 2888 O O . ILE B 1 150 ? -12.996 14.881 66.247 1.00 17.17 150 ILE B O 1
ATOM 2893 N N . TYR B 1 151 ? -11.507 13.162 66.380 1.00 11.37 151 TYR B N 1
ATOM 2894 C CA . TYR B 1 151 ? -10.651 13.968 67.245 1.00 13.30 151 TYR B CA 1
ATOM 2895 C C . TYR B 1 151 ? -9.855 15.044 66.506 1.00 14.65 151 TYR B C 1
ATOM 2896 O O . TYR B 1 151 ? -9.141 14.782 65.535 1.00 11.67 151 TYR B O 1
ATOM 2905 N N . PHE B 1 152 ? -9.992 16.295 66.992 1.00 12.99 152 PHE B N 1
ATOM 2906 C CA . PHE B 1 152 ? -9.179 17.382 66.465 1.00 12.46 152 PHE B CA 1
ATOM 2907 C C . PHE B 1 152 ? -8.753 18.254 67.694 1.00 13.77 152 PHE B C 1
ATOM 2908 O O . PHE B 1 152 ? -9.572 18.666 68.553 1.00 14.39 152 PHE B O 1
ATOM 2916 N N . GLU B 1 153 ? -7.454 18.451 67.833 1.00 14.54 153 GLU B N 1
ATOM 2917 C CA . GLU B 1 153 ? -6.906 19.238 68.934 1.00 13.89 153 GLU B CA 1
ATOM 2918 C C . GLU B 1 153 ? -6.074 20.348 68.279 1.00 16.30 153 GLU B C 1
ATOM 2919 O O . GLU B 1 153 ? -5.101 20.084 67.604 1.00 14.04 153 GLU B O 1
ATOM 2925 N N . PRO B 1 154 ? -6.565 21.594 68.350 1.00 18.04 154 PRO B N 1
ATOM 2926 C CA . PRO B 1 154 ? -5.790 22.684 67.735 1.00 19.85 154 PRO B CA 1
ATOM 2927 C C . PRO B 1 154 ? -4.308 22.809 68.153 1.00 15.16 154 PRO B C 1
ATOM 2928 O O . PRO B 1 154 ? -3.486 23.311 67.399 1.00 18.72 154 PRO B O 1
ATOM 2932 N N . ASP B 1 155 ? -3.942 22.375 69.348 1.00 16.87 155 ASP B N 1
ATOM 2933 C CA . ASP B 1 155 ? -2.565 22.492 69.819 1.00 18.92 155 ASP B CA 1
ATOM 2934 C C . ASP B 1 155 ? -1.732 21.295 69.392 1.00 17.25 155 ASP B C 1
ATOM 2935 O O . ASP B 1 155 ? -0.612 21.152 69.846 1.00 18.93 155 ASP B O 1
ATOM 2940 N N . CYS B 1 156 ? -2.319 20.369 68.601 1.00 15.83 156 CYS B N 1
ATOM 2941 C CA . CYS B 1 156 ? -1.537 19.177 68.233 1.00 13.43 156 CYS B CA 1
ATOM 2942 C C . CYS B 1 156 ? -0.307 19.502 67.463 1.00 16.54 156 CYS B C 1
ATOM 2943 O O . CYS B 1 156 ? -0.329 20.417 66.615 1.00 18.40 156 CYS B O 1
ATOM 2946 N N . SER B 1 157 ? 0.758 18.745 67.703 1.00 15.18 157 SER B N 1
ATOM 2947 C CA . SER B 1 157 ? 2.007 18.950 67.026 1.00 19.04 157 SER B CA 1
ATOM 2948 C C . SER B 1 157 ? 2.132 17.989 65.860 1.00 19.66 157 SER B C 1
ATOM 2949 O O . SER B 1 157 ? 1.727 16.861 65.981 1.00 16.82 157 SER B O 1
ATOM 2952 N N . SER B 1 158 ? 2.717 18.436 64.776 1.00 17.51 158 SER B N 1
ATOM 2953 C CA . SER B 1 158 ? 2.894 17.533 63.654 1.00 21.33 158 SER B CA 1
ATOM 2954 C C . SER B 1 158 ? 4.308 17.018 63.641 1.00 23.01 158 SER B C 1
ATOM 2955 O O . SER B 1 158 ? 4.655 16.196 62.785 1.00 25.03 158 SER B O 1
ATOM 2960 N N . GLU B 1 159 ? 5.151 17.448 64.586 1.00 23.30 159 GLU B N 1
ATOM 2961 C CA . GLU B 1 159 ? 6.491 16.952 64.588 1.00 28.73 159 GLU B CA 1
ATOM 2962 C C . GLU B 1 159 ? 6.931 16.360 65.877 1.00 23.11 159 GLU B C 1
ATOM 2963 O O . GLU B 1 159 ? 7.930 15.652 65.908 1.00 29.07 159 GLU B O 1
ATOM 2969 N N . ASP B 1 160 ? 6.253 16.615 66.963 1.00 25.64 160 ASP B N 1
ATOM 2970 C CA . ASP B 1 160 ? 6.755 16.019 68.138 1.00 27.67 160 ASP B CA 1
ATOM 2971 C C . ASP B 1 160 ? 5.741 15.008 68.627 1.00 25.10 160 ASP B C 1
ATOM 2972 O O . ASP B 1 160 ? 4.744 15.369 69.261 1.00 31.88 160 ASP B O 1
ATOM 2977 N N . MET B 1 161 ? 5.978 13.762 68.233 1.00 21.77 161 MET B N 1
ATOM 2978 C CA . MET B 1 161 ? 5.054 12.719 68.590 1.00 18.95 161 MET B CA 1
ATOM 2979 C C . MET B 1 161 ? 5.527 11.898 69.767 1.00 18.04 161 MET B C 1
ATOM 2980 O O . MET B 1 161 ? 6.632 11.316 69.755 1.00 19.38 161 MET B O 1
ATOM 2985 N N . ASP B 1 162 ? 4.575 11.638 70.627 1.00 13.06 162 ASP B N 1
ATOM 2986 C CA . ASP B 1 162 ? 4.907 10.936 71.864 1.00 13.88 162 ASP B CA 1
ATOM 2987 C C . ASP B 1 162 ? 4.218 9.640 72.099 1.00 9.90 162 ASP B C 1
ATOM 2988 O O . ASP B 1 162 ? 4.271 9.082 73.193 1.00 12.49 162 ASP B 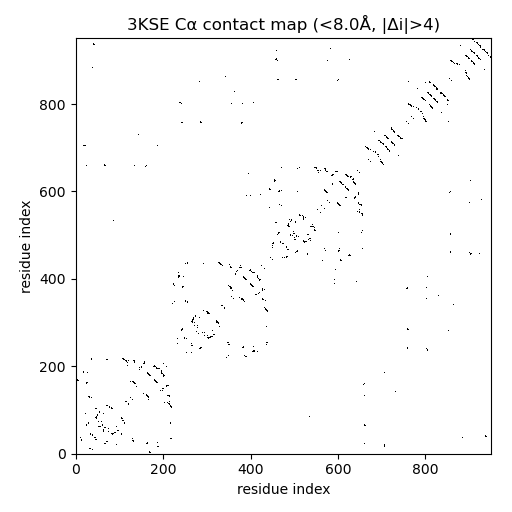O 1
ATOM 2993 N N . HIS B 1 163 ? 3.483 9.173 71.104 1.00 10.56 163 HIS B N 1
ATOM 2994 C CA . HIS B 1 163 ? 2.723 7.920 71.277 1.00 11.29 163 HIS B CA 1
ATOM 2995 C C . HIS B 1 163 ? 2.692 7.175 69.953 1.00 14.24 163 HIS B C 1
ATOM 2996 O O . HIS B 1 163 ? 2.583 7.783 68.921 1.00 14.74 163 HIS B O 1
ATOM 3003 N N . GLY B 1 164 ? 2.792 5.870 69.988 1.00 9.25 164 GLY B N 1
ATOM 3004 C CA . GLY B 1 164 ? 2.780 5.059 68.763 1.00 9.22 164 GLY B CA 1
ATOM 3005 C C . GLY B 1 164 ? 1.495 4.237 68.770 1.00 11.98 164 GLY B C 1
ATOM 3006 O O . GLY B 1 164 ? 1.058 3.677 69.795 1.00 9.24 164 GLY B O 1
ATOM 3007 N N . VAL B 1 165 ? 0.810 4.289 67.619 1.00 9.60 165 VAL B N 1
ATOM 3008 C CA . VAL B 1 165 ? -0.510 3.651 67.484 1.00 10.07 165 VAL B CA 1
ATOM 3009 C C . VAL B 1 165 ? -0.590 2.963 66.119 1.00 7.97 165 VAL B C 1
ATOM 3010 O O . VAL B 1 165 ? 0.400 2.906 65.397 1.00 10.41 165 VAL B O 1
ATOM 3014 N N . LEU B 1 166 ? -1.787 2.573 65.695 1.00 10.20 166 LEU B N 1
ATOM 3015 C CA . LEU B 1 166 ? -1.897 1.769 64.452 1.00 10.67 166 LEU B CA 1
ATOM 3016 C C . LEU B 1 166 ? -3.072 2.239 63.632 1.00 11.01 166 LEU B C 1
ATOM 3017 O O . LEU B 1 166 ? -4.193 2.294 64.122 1.00 8.61 166 LEU B O 1
ATOM 3022 N N . VAL B 1 167 ? -2.795 2.646 62.392 1.00 10.25 167 VAL B N 1
ATOM 3023 C CA . VAL B 1 167 ? -3.915 3.073 61.526 1.00 9.42 167 VAL B CA 1
ATOM 3024 C C . VAL B 1 167 ? -4.463 1.806 60.835 1.00 9.33 167 VAL B C 1
ATOM 3025 O O . VAL B 1 167 ? -3.721 1.156 60.097 1.00 9.98 167 VAL B O 1
ATOM 3029 N N . VAL B 1 168 ? -5.713 1.512 61.102 1.00 8.77 168 VAL B N 1
ATOM 3030 C CA . VAL B 1 168 ? -6.344 0.328 60.471 1.00 12.13 168 VAL B CA 1
ATOM 3031 C C . VAL B 1 168 ? -7.286 0.652 59.345 1.00 14.09 168 VAL B C 1
ATOM 3032 O O . VAL B 1 168 ? -7.965 -0.259 58.798 1.00 10.12 168 VAL B O 1
ATOM 3036 N N . GLY B 1 169 ? -7.439 1.955 59.066 1.00 12.68 169 GLY B N 1
ATOM 3037 C CA . GLY B 1 169 ? -8.361 2.279 57.998 1.00 12.43 169 GLY B CA 1
ATOM 3038 C C . GLY B 1 169 ? -8.637 3.784 58.015 1.00 15.21 169 GLY B C 1
ATOM 3039 O O . GLY B 1 169 ? -7.925 4.582 58.640 1.00 10.82 169 GLY B O 1
ATOM 3040 N N . TYR B 1 170 ? -9.645 4.169 57.243 1.00 12.34 170 TYR B N 1
ATOM 3041 C CA . TYR B 1 170 ? -10.003 5.574 57.180 1.00 14.18 170 TYR B CA 1
ATOM 3042 C C . TYR B 1 170 ? -11.423 5.677 56.675 1.00 13.92 170 TYR B C 1
ATOM 3043 O O . TYR B 1 170 ? -11.942 4.775 55.993 1.00 12.50 170 TYR B O 1
ATOM 3052 N N . GLY B 1 171 ? -12.003 6.840 56.854 1.00 12.53 171 GLY B N 1
ATOM 3053 C CA . GLY B 1 171 ? -13.401 6.945 56.447 1.00 16.47 171 GLY B CA 1
ATOM 3054 C C . GLY B 1 171 ? -13.921 8.349 56.555 1.00 17.32 171 GLY B C 1
ATOM 3055 O O . GLY B 1 171 ? -13.105 9.241 56.726 1.00 15.70 171 GLY B O 1
ATOM 3056 N N . PHE B 1 172 ? -15.254 8.505 56.589 1.00 17.50 172 PHE B N 1
ATOM 3057 C CA . PHE B 1 172 ? -15.852 9.852 56.696 1.00 19.49 172 PHE B CA 1
ATOM 3058 C C . PHE B 1 172 ? -17.177 9.763 57.377 1.00 23.09 172 PHE B C 1
ATOM 3059 O O . PHE B 1 172 ? -17.810 8.688 57.441 1.00 19.76 172 PHE B O 1
ATOM 3067 N N . GLU B 1 173 ? -17.561 10.864 58.006 1.00 25.09 173 GLU B N 1
ATOM 3068 C CA . GLU B 1 173 ? -18.876 10.984 58.560 1.00 28.82 173 GLU B CA 1
ATOM 3069 C C . GLU B 1 173 ? -19.290 12.449 58.293 1.00 31.10 173 GLU B C 1
ATOM 3070 O O . GLU B 1 173 ? -18.510 13.366 58.494 1.00 32.39 173 GLU B O 1
ATOM 3076 N N . SER B 1 174 ? -20.403 12.599 57.610 1.00 34.78 174 SER B N 1
ATOM 3077 C CA . SER B 1 174 ? -20.890 13.925 57.281 1.00 36.81 174 SER B CA 1
ATOM 3078 C C . SER B 1 174 ? -21.298 14.669 58.539 1.00 39.40 174 SER B C 1
ATOM 3079 O O . SER B 1 174 ? -22.346 14.415 59.075 1.00 41.83 174 SER B O 1
ATOM 3082 N N . THR B 1 175 ? -20.505 15.658 58.945 1.00 39.66 175 THR B N 1
ATOM 3083 C CA . THR B 1 175 ? -20.806 16.427 60.147 1.00 42.37 175 THR B CA 1
ATOM 3084 C C . THR B 1 175 ? -20.846 17.981 60.093 1.00 43.05 175 THR B C 1
ATOM 3085 O O . THR B 1 175 ? -20.823 18.588 59.051 1.00 43.44 175 THR B O 1
ATOM 3089 N N . GLU B 1 176 ? -21.050 18.555 61.260 1.00 42.72 176 GLU B N 1
ATOM 3090 C CA . GLU B 1 176 ? -21.248 19.940 61.531 1.00 44.01 176 GLU B CA 1
ATOM 3091 C C . GLU B 1 176 ? -20.363 20.953 60.934 1.00 39.54 176 GLU B C 1
ATOM 3092 O O . GLU B 1 176 ? -20.858 21.846 60.324 1.00 41.02 176 GLU B O 1
ATOM 3098 N N . SER B 1 177 ? -19.068 20.845 61.145 1.00 39.45 177 SER B N 1
ATOM 3099 C CA . SER B 1 177 ? -18.154 21.835 60.600 1.00 35.05 177 SER B CA 1
ATOM 3100 C C . SER B 1 177 ? -17.673 21.437 59.224 1.00 34.96 177 SER B C 1
ATOM 3101 O O . SER B 1 177 ? -16.789 22.115 58.709 1.00 36.66 177 SER B O 1
ATOM 3104 N N . ASP B 1 178 ? -18.205 20.364 58.615 1.00 29.75 178 ASP B N 1
ATOM 3105 C CA . ASP B 1 178 ? -17.655 19.997 57.302 1.00 29.61 178 ASP B CA 1
ATOM 3106 C C . ASP B 1 178 ? -16.254 19.401 57.381 1.00 25.92 178 ASP B C 1
ATOM 3107 O O . ASP B 1 178 ? -15.565 19.369 56.348 1.00 27.41 178 ASP B O 1
ATOM 3112 N N . ASP B 1 179 ? -15.775 19.029 58.567 1.00 24.24 179 ASP B N 1
ATOM 3113 C CA . ASP B 1 179 ? -14.444 18.359 58.707 1.00 26.09 179 ASP B CA 1
ATOM 3114 C C . ASP B 1 179 ? -14.894 16.923 58.930 1.00 27.34 179 ASP B C 1
ATOM 3115 O O . ASP B 1 179 ? -15.262 16.540 60.050 1.00 28.17 179 ASP B O 1
ATOM 3120 N N . ASN B 1 180 ? -14.854 16.141 57.844 1.00 22.99 180 ASN B N 1
ATOM 3121 C CA . ASN B 1 180 ? -15.591 14.877 57.807 1.00 22.07 180 ASN B CA 1
ATOM 3122 C C . ASN B 1 180 ? -14.737 13.651 57.744 1.00 18.69 180 ASN B C 1
ATOM 3123 O O . ASN B 1 180 ? -15.254 12.553 57.938 1.00 19.71 180 ASN B O 1
ATOM 3128 N N . LYS B 1 181 ? -13.461 13.835 57.454 1.00 16.17 181 LYS B N 1
ATOM 3129 C CA . LYS B 1 181 ? -12.603 12.682 57.189 1.00 15.39 181 LYS B CA 1
ATOM 3130 C C . LYS B 1 181 ? -11.734 12.297 58.414 1.00 16.78 181 LYS B C 1
ATOM 3131 O O . LYS B 1 181 ? -11.340 13.140 59.228 1.00 13.19 181 LYS B O 1
ATOM 3137 N N . TYR B 1 182 ? -11.549 10.980 58.596 1.00 14.75 182 TYR B N 1
ATOM 3138 C CA . TYR B 1 182 ? -10.719 10.562 59.722 1.00 11.34 182 TYR B CA 1
ATOM 3139 C C . TYR B 1 182 ? -9.903 9.326 59.393 1.00 15.00 182 TYR B C 1
ATOM 3140 O O . TYR B 1 182 ? -10.190 8.558 58.412 1.00 12.12 182 TYR B O 1
ATOM 3149 N N . TRP B 1 183 ? -8.843 9.167 60.188 1.00 12.92 183 TRP B N 1
ATOM 3150 C CA . TRP B 1 183 ? -8.050 7.910 60.168 1.00 9.75 183 TRP B CA 1
ATOM 3151 C C . TRP B 1 183 ? -8.650 7.071 61.280 1.00 13.37 183 TRP B C 1
ATOM 3152 O O . TRP B 1 183 ? -8.947 7.584 62.387 1.00 9.95 183 TRP B O 1
ATOM 3163 N N . LEU B 1 184 ? -8.810 5.766 61.024 1.00 10.27 184 LEU B N 1
ATOM 3164 C CA . LEU B 1 184 ? -9.389 4.876 62.039 1.00 11.38 184 LEU B CA 1
ATOM 3165 C C . LEU B 1 184 ? -8.160 4.311 62.808 1.00 11.80 184 LEU B C 1
ATOM 3166 O O . LEU B 1 184 ? -7.327 3.646 62.224 1.00 10.03 184 LEU B O 1
ATOM 3171 N N . VAL B 1 185 ? -8.000 4.683 64.083 1.00 9.28 185 VAL B N 1
ATOM 3172 C CA . VAL B 1 185 ? -6.761 4.349 64.801 1.00 7.51 185 VAL B CA 1
ATOM 3173 C C . VAL B 1 185 ? -7.015 3.430 65.994 1.00 11.25 185 VAL B C 1
ATOM 3174 O O . VAL B 1 185 ? -7.789 3.731 66.869 1.00 9.85 185 VAL B O 1
ATOM 3178 N N . LYS B 1 186 ? -6.227 2.352 66.023 1.00 9.41 186 LYS B N 1
ATOM 3179 C CA . LYS B 1 186 ? -6.282 1.373 67.120 1.00 11.18 186 LYS B CA 1
ATOM 3180 C C . LYS B 1 186 ? -5.287 1.868 68.164 1.00 8.93 186 LYS B C 1
ATOM 3181 O O . LYS B 1 186 ? -4.115 2.023 67.894 1.00 8.21 186 LYS B O 1
ATOM 3187 N N . ASN B 1 187 ? -5.785 2.091 69.377 1.00 10.46 187 ASN B N 1
ATOM 3188 C CA . ASN B 1 187 ? -4.869 2.477 70.498 1.00 9.57 187 ASN B CA 1
ATOM 3189 C C . ASN B 1 187 ? -4.587 1.184 71.304 1.00 11.03 187 ASN B C 1
ATOM 3190 O O . ASN B 1 187 ? -5.076 0.104 70.944 1.00 7.44 187 ASN B O 1
ATOM 3195 N N . SER B 1 188 ? -3.729 1.313 72.345 1.00 7.80 188 SER B N 1
ATOM 3196 C CA . SER B 1 188 ? -3.334 0.208 73.231 1.00 9.70 188 SER B CA 1
ATOM 3197 C C . SER B 1 188 ? -3.594 0.590 74.703 1.00 10.56 188 SER B C 1
ATOM 3198 O O . SER B 1 188 ? -2.757 0.349 75.538 1.00 8.60 188 SER B O 1
ATOM 3201 N N . TRP B 1 189 ? -4.769 1.159 74.974 1.00 8.66 189 TRP B N 1
ATOM 3202 C CA . TRP B 1 189 ? -5.132 1.601 76.299 1.00 11.55 189 TRP B CA 1
ATOM 3203 C C . TRP B 1 189 ? -6.345 0.848 76.808 1.00 13.45 189 TRP B C 1
ATOM 3204 O O . TRP B 1 189 ? -7.010 1.290 77.812 1.00 11.28 189 TRP B O 1
ATOM 3215 N N . GLY B 1 190 ? -6.544 -0.350 76.244 1.00 9.53 190 GLY B N 1
ATOM 3216 C CA . GLY B 1 190 ? -7.728 -1.149 76.647 1.00 9.47 190 GLY B CA 1
ATOM 3217 C C . GLY B 1 190 ? -9.016 -0.779 75.913 1.00 14.43 190 GLY B C 1
ATOM 3218 O O . GLY B 1 190 ? -9.117 0.285 75.283 1.00 12.09 190 GLY B O 1
ATOM 3219 N N . GLU B 1 191 ? -9.998 -1.670 75.952 1.00 14.62 191 GLU B N 1
ATOM 3220 C CA . GLU B 1 191 ? -11.235 -1.407 75.227 1.00 19.20 191 GLU B CA 1
ATOM 3221 C C . GLU B 1 191 ? -12.147 -0.358 75.812 1.00 17.68 191 GLU B C 1
ATOM 3222 O O . GLU B 1 191 ? -12.983 0.177 75.087 1.00 17.92 191 GLU B O 1
ATOM 3228 N N . GLU B 1 192 ? -11.957 0.041 77.048 1.00 18.08 192 GLU B N 1
ATOM 3229 C CA . GLU B 1 192 ? -12.880 0.991 77.682 1.00 22.01 192 GLU B CA 1
ATOM 3230 C C . GLU B 1 192 ? -12.661 2.409 77.217 1.00 16.18 192 GLU B C 1
ATOM 3231 O O . GLU B 1 192 ? -13.614 3.148 77.039 1.00 17.11 192 GLU B O 1
ATOM 3242 N N . TRP B 1 193 ? -11.413 2.777 76.991 1.00 15.91 193 TRP B N 1
ATOM 3243 C CA . TRP B 1 193 ? -11.073 4.102 76.536 1.00 13.97 193 TRP B CA 1
ATOM 3244 C C . TRP B 1 193 ? -11.571 4.367 75.089 1.00 10.72 193 TRP B C 1
ATOM 3245 O O . TRP B 1 193 ? -11.583 3.464 74.210 1.00 9.74 193 TRP B O 1
ATOM 3256 N N . GLY B 1 194 ? -12.012 5.612 74.826 1.00 13.53 194 GLY B N 1
ATOM 3257 C CA . GLY B 1 194 ? -12.272 5.982 73.426 1.00 9.81 194 GLY B CA 1
ATOM 3258 C C . GLY B 1 194 ? -13.486 5.268 72.889 1.00 12.42 194 GLY B C 1
ATOM 3259 O O . GLY B 1 194 ? -14.422 5.018 73.626 1.00 13.27 194 GLY B O 1
ATOM 3260 N N . MET B 1 195 ? -13.434 4.908 71.609 1.00 13.67 195 MET B N 1
ATOM 3261 C CA . MET B 1 195 ? -14.548 4.197 70.957 1.00 13.67 195 MET B CA 1
ATOM 3262 C C . MET B 1 195 ? -14.121 2.727 70.846 1.00 11.53 195 MET B C 1
ATOM 3263 O O . MET B 1 195 ? -13.534 2.302 69.871 1.00 11.04 195 MET B O 1
ATOM 3268 N N . GLY B 1 196 ? -14.396 1.988 71.903 1.00 11.92 196 GLY B N 1
ATOM 3269 C CA . GLY B 1 196 ? -13.958 0.595 71.948 1.00 11.32 196 GLY B CA 1
ATOM 3270 C C . GLY B 1 196 ? -12.446 0.480 71.901 1.00 12.58 196 GLY B C 1
ATOM 3271 O O . GLY B 1 196 ? -11.953 -0.609 71.534 1.00 15.23 196 GLY B O 1
ATOM 3272 N N . GLY B 1 197 ? -11.695 1.482 72.405 1.00 10.35 197 GLY B N 1
ATOM 3273 C CA . GLY B 1 197 ? -10.242 1.440 72.301 1.00 7.13 197 GLY B CA 1
ATOM 3274 C C . GLY B 1 197 ? -9.679 2.007 71.040 1.00 9.67 197 GLY B C 1
ATOM 3275 O O . GLY B 1 197 ? -8.464 2.044 70.880 1.00 10.12 197 GLY B O 1
ATOM 3276 N N . TYR B 1 198 ? -10.549 2.502 70.136 1.00 11.98 198 TYR B N 1
ATOM 3277 C CA . TYR B 1 198 ? -10.154 3.129 68.875 1.00 9.02 198 TYR B CA 1
ATOM 3278 C C . TYR B 1 198 ? -10.447 4.677 68.948 1.00 13.98 198 TYR B C 1
ATOM 3279 O O . TYR B 1 198 ? -11.208 5.141 69.787 1.00 13.37 198 TYR B O 1
ATOM 3288 N N . VAL B 1 199 ? -9.794 5.447 68.078 1.00 11.60 199 VAL B N 1
ATOM 3289 C CA . VAL B 1 199 ? -10.054 6.862 67.985 1.00 11.63 199 VAL B CA 1
ATOM 3290 C C . VAL B 1 199 ? -10.051 7.225 66.519 1.00 10.92 199 VAL B C 1
ATOM 3291 O O . VAL B 1 199 ? -9.235 6.715 65.748 1.00 11.07 199 VAL B O 1
ATOM 3295 N N . LYS B 1 200 ? -11.058 8.012 66.086 1.00 10.80 200 LYS B N 1
ATOM 3296 C CA . LYS B 1 200 ? -11.076 8.517 64.723 1.00 14.71 200 LYS B CA 1
ATOM 3297 C C . LYS B 1 200 ? -10.322 9.838 64.749 1.00 12.32 200 LYS B C 1
ATOM 3298 O O . LYS B 1 200 ? -10.709 10.752 65.458 1.00 12.87 200 LYS B O 1
ATOM 3304 N N . MET B 1 201 ? -9.175 9.877 64.101 1.00 11.82 201 MET B N 1
ATOM 3305 C CA . MET B 1 201 ? -8.313 11.077 64.163 1.00 12.86 201 MET B CA 1
ATOM 3306 C C . MET B 1 201 ? -8.519 11.900 62.899 1.00 12.05 201 MET B C 1
ATOM 3307 O O . MET B 1 201 ? -8.540 11.360 61.775 1.00 14.00 201 MET B O 1
ATOM 3316 N N . ALA B 1 202 ? -8.483 13.218 63.034 1.00 11.12 202 ALA B N 1
ATOM 3317 C CA . ALA B 1 202 ? -8.756 14.056 61.854 1.00 13.14 202 ALA B CA 1
ATOM 3318 C C . ALA B 1 202 ? -7.794 13.734 60.701 1.00 14.95 202 ALA B C 1
ATOM 3319 O O . ALA B 1 202 ? -6.564 13.671 60.889 1.00 11.34 202 ALA B O 1
ATOM 3321 N N . LYS B 1 203 ? -8.380 13.595 59.502 1.00 11.84 203 LYS B N 1
ATOM 3322 C CA . LYS B 1 203 ? -7.631 13.249 58.303 1.00 12.18 203 LYS B CA 1
ATOM 3323 C C . LYS B 1 203 ? -7.741 14.424 57.332 1.00 14.12 203 LYS B C 1
ATOM 3324 O O . LYS B 1 203 ? -8.788 15.059 57.248 1.00 13.41 203 LYS B O 1
ATOM 3330 N N . ASP B 1 204 ? -6.635 14.636 56.657 1.00 16.28 204 ASP B N 1
ATOM 3331 C CA . ASP B 1 204 ? -6.472 15.710 55.689 1.00 19.10 204 ASP B CA 1
ATOM 3332 C C . ASP B 1 204 ? -6.746 17.112 56.297 1.00 20.41 204 ASP B C 1
ATOM 3333 O O . ASP B 1 204 ? -7.443 18.003 55.712 1.00 20.20 204 ASP B O 1
ATOM 3338 N N . ARG B 1 205 ? -6.220 17.278 57.505 1.00 14.16 205 ARG B N 1
ATOM 3339 C CA . ARG B 1 205 ? -6.270 18.613 58.182 1.00 17.24 205 ARG B CA 1
ATOM 3340 C C . ARG B 1 205 ? -4.816 18.900 58.504 1.00 15.21 205 ARG B C 1
ATOM 3341 O O . ARG B 1 205 ? -4.430 19.071 59.665 1.00 15.33 205 ARG B O 1
ATOM 3349 N N . ARG B 1 206 ? -4.002 19.023 57.451 1.00 17.15 206 ARG B N 1
ATOM 3350 C CA . ARG B 1 206 ? -2.581 19.322 57.541 1.00 20.69 206 ARG B CA 1
ATOM 3351 C C . ARG B 1 206 ? -1.762 18.432 58.483 1.00 13.46 206 ARG B C 1
ATOM 3352 O O . ARG B 1 206 ? -1.019 18.905 59.339 1.00 15.56 206 ARG B O 1
ATOM 3360 N N . ASN B 1 207 ? -1.943 17.131 58.333 1.00 14.92 207 ASN B N 1
ATOM 3361 C CA . ASN B 1 207 ? -1.134 16.144 59.092 1.00 10.82 207 ASN B CA 1
ATOM 3362 C C . ASN B 1 207 ? -1.306 16.333 60.573 1.00 11.23 207 ASN B C 1
ATOM 3363 O O . ASN B 1 207 ? -0.329 16.375 61.359 1.00 14.97 207 ASN B O 1
ATOM 3368 N N . HIS B 1 208 ? -2.561 16.354 60.951 1.00 12.16 208 HIS B N 1
ATOM 3369 C CA . HIS B 1 208 ? -2.956 16.603 62.308 1.00 13.06 208 HIS B CA 1
ATOM 3370 C C . HIS B 1 208 ? -2.284 15.641 63.310 1.00 14.41 208 HIS B C 1
ATOM 3371 O O . HIS B 1 208 ? -2.382 14.412 63.153 1.00 11.43 208 HIS B O 1
ATOM 3378 N N . CYS B 1 209 ? -1.609 16.188 64.326 1.00 12.39 209 CYS B N 1
ATOM 3379 C CA . CYS B 1 209 ? -0.940 15.389 65.363 1.00 10.04 209 CYS B CA 1
ATOM 3380 C C . CYS B 1 209 ? 0.235 14.533 64.837 1.00 13.91 209 CYS B C 1
ATOM 3381 O O . CYS B 1 209 ? 0.708 13.620 65.579 1.00 13.09 209 CYS B O 1
ATOM 3384 N N . GLY B 1 210 ? 0.659 14.796 63.586 1.00 9.93 210 GLY B N 1
ATOM 3385 C CA . GLY B 1 210 ? 1.891 14.166 63.063 1.00 12.80 210 GLY B CA 1
ATOM 3386 C C . GLY B 1 210 ? 1.653 12.727 62.580 1.00 11.42 210 GLY B C 1
ATOM 3387 O O . GLY B 1 210 ? 2.560 11.942 62.402 1.00 13.45 210 GLY B O 1
ATOM 3388 N N . ILE B 1 211 ? 0.377 12.388 62.385 1.00 13.43 211 ILE B N 1
ATOM 3389 C CA . ILE B 1 211 ? 0.050 10.961 62.024 1.00 12.95 211 ILE B CA 1
ATOM 3390 C C . ILE B 1 211 ? 0.828 10.462 60.817 1.00 14.59 211 ILE B C 1
ATOM 3391 O O . ILE B 1 211 ? 1.142 9.257 60.765 1.00 11.89 211 ILE B O 1
ATOM 3396 N N . ALA B 1 212 ? 1.106 11.335 59.807 1.00 12.91 212 ALA B N 1
ATOM 3397 C CA . ALA B 1 212 ? 1.896 10.877 58.683 1.00 12.69 212 ALA B CA 1
ATOM 3398 C C . ALA B 1 212 ? 3.411 11.169 58.776 1.00 14.42 212 ALA B C 1
ATOM 3399 O O . ALA B 1 212 ? 4.137 10.900 57.851 1.00 15.86 212 ALA B O 1
ATOM 3401 N N . SER B 1 213 ? 3.910 11.645 59.895 1.00 13.76 213 SER B N 1
ATOM 3402 C CA . SER B 1 213 ? 5.332 11.993 60.008 1.00 13.38 213 SER B CA 1
ATOM 3403 C C . SER B 1 213 ? 6.312 10.912 60.337 1.00 14.78 213 SER B C 1
ATOM 3404 O O . SER B 1 213 ? 7.479 11.072 60.079 1.00 16.05 213 SER B O 1
ATOM 3407 N N . ALA B 1 214 ? 5.858 9.756 60.827 1.00 14.08 214 ALA B N 1
ATOM 3408 C CA . ALA B 1 214 ? 6.753 8.678 61.208 1.00 12.31 214 ALA B CA 1
ATOM 3409 C C . ALA B 1 214 ? 5.934 7.333 61.029 1.00 15.86 214 ALA B C 1
ATOM 3410 O O . ALA B 1 214 ? 5.664 6.583 62.027 1.00 15.81 214 ALA B O 1
ATOM 3412 N N . ALA B 1 215 ? 5.410 7.180 59.799 1.00 10.74 215 ALA B N 1
ATOM 3413 C CA . ALA B 1 215 ? 4.576 6.033 59.449 1.00 10.79 215 ALA B CA 1
ATOM 3414 C C . ALA B 1 215 ? 5.441 4.952 58.753 1.00 13.21 215 ALA B C 1
ATOM 3415 O O . ALA B 1 215 ? 6.321 5.249 57.934 1.00 13.17 215 ALA B O 1
ATOM 3417 N N . SER B 1 216 ? 5.166 3.696 59.084 1.00 12.57 216 SER B N 1
ATOM 3418 C CA . SER B 1 216 ? 5.955 2.599 58.468 1.00 13.59 216 SER B CA 1
ATOM 3419 C C . SER B 1 216 ? 5.283 1.271 58.654 1.00 10.31 216 SER B C 1
ATOM 3420 O O . SER B 1 216 ? 4.307 1.122 59.359 1.00 9.55 216 SER B O 1
ATOM 3423 N N . TYR B 1 217 ? 5.788 0.253 57.933 1.00 12.41 217 TYR B N 1
ATOM 3424 C CA . TYR B 1 217 ? 5.214 -1.092 58.079 1.00 13.99 217 TYR B CA 1
ATOM 3425 C C . TYR B 1 217 ? 6.337 -2.105 57.857 1.00 11.68 217 TYR B C 1
ATOM 3426 O O . TYR B 1 217 ? 7.367 -1.818 57.217 1.00 12.56 217 TYR B O 1
ATOM 3435 N N . PRO B 1 218 ? 6.189 -3.290 58.456 1.00 12.58 218 PRO B N 1
ATOM 3436 C CA . PRO B 1 218 ? 7.202 -4.319 58.315 1.00 14.03 218 PRO B CA 1
ATOM 3437 C C . PRO B 1 218 ? 7.103 -5.064 56.935 1.00 15.91 218 PRO B C 1
ATOM 3438 O O . PRO B 1 218 ? 5.995 -5.249 56.407 1.00 15.63 218 PRO B O 1
ATOM 3442 N N . THR B 1 219 ? 8.264 -5.407 56.389 1.00 16.83 219 THR B N 1
ATOM 3443 C CA . THR B 1 219 ? 8.246 -6.167 55.100 1.00 19.16 219 THR B CA 1
ATOM 3444 C C . THR B 1 219 ? 8.287 -7.657 55.415 1.00 19.86 219 THR B C 1
ATOM 3445 O O . THR B 1 219 ? 9.254 -8.113 55.996 1.00 20.59 219 THR B O 1
ATOM 3449 N N . VAL B 1 220 ? 7.245 -8.426 55.115 1.00 22.98 220 VAL B N 1
ATOM 3450 C CA . VAL B 1 220 ? 7.300 -9.873 55.387 1.00 23.54 220 VAL B CA 1
ATOM 3451 C C . VAL B 1 220 ? 7.234 -10.778 54.123 1.00 26.47 220 VAL B C 1
ATOM 3452 O O . VAL B 1 220 ? 6.901 -10.248 53.075 1.00 28.92 220 VAL B O 1
ATOM 3457 N N . ALA C 1 1 ? -22.800 43.241 41.918 0.00 27.52 1 ALA C N 1
ATOM 3458 C CA . ALA C 1 1 ? -23.379 41.911 41.735 0.00 24.05 1 ALA C CA 1
ATOM 3459 C C . ALA C 1 1 ? -23.671 41.206 43.067 0.00 26.29 1 ALA C C 1
ATOM 3460 O O . ALA C 1 1 ? -24.823 41.131 43.494 0.00 25.62 1 ALA C O 1
ATOM 3462 N N . PRO C 1 2 ? -22.620 40.733 43.763 1.00 41.85 2 PRO C N 1
ATOM 3463 C CA . PRO C 1 2 ? -22.807 40.054 45.030 1.00 39.57 2 PRO C CA 1
ATOM 3464 C C . PRO C 1 2 ? -23.585 38.798 45.395 1.00 37.40 2 PRO C C 1
ATOM 3465 O O . PRO C 1 2 ? -22.912 37.785 45.550 1.00 41.24 2 PRO C O 1
ATOM 3469 N N . ARG C 1 3 ? -24.919 38.750 45.519 1.00 34.28 3 ARG C N 1
ATOM 3470 C CA . ARG C 1 3 ? -25.385 37.464 46.003 1.00 31.81 3 ARG C CA 1
ATOM 3471 C C . ARG C 1 3 ? -25.174 36.336 45.011 1.00 28.97 3 ARG C C 1
ATOM 3472 O O . ARG C 1 3 ? -24.734 35.291 45.383 1.00 31.04 3 ARG C O 1
ATOM 3480 N N . SER C 1 4 ? -25.472 36.576 43.749 1.00 26.18 4 SER C N 1
ATOM 3481 C CA . SER C 1 4 ? -25.277 35.579 42.705 1.00 23.36 4 SER C CA 1
ATOM 3482 C C . SER C 1 4 ? -24.554 36.211 41.550 1.00 21.96 4 SER C C 1
ATOM 3483 O O . SER C 1 4 ? -24.814 37.319 41.228 1.00 19.06 4 SER C O 1
ATOM 3486 N N . VAL C 1 5 ? -23.677 35.454 40.910 1.00 17.36 5 VAL C N 1
ATOM 3487 C CA . VAL C 1 5 ? -22.921 35.903 39.775 1.00 17.08 5 VAL C CA 1
ATOM 3488 C C . VAL C 1 5 ? -22.928 34.805 38.720 1.00 18.25 5 VAL C C 1
ATOM 3489 O O . VAL C 1 5 ? -22.810 33.667 39.040 1.00 14.50 5 VAL C O 1
ATOM 3493 N N . ASP C 1 6 ? -23.197 35.167 37.478 1.00 14.61 6 ASP C N 1
ATOM 3494 C CA . ASP C 1 6 ? -23.167 34.196 36.386 1.00 15.85 6 ASP C CA 1
ATOM 3495 C C . ASP C 1 6 ? -22.656 34.884 35.126 1.00 16.39 6 ASP C C 1
ATOM 3496 O O . ASP C 1 6 ? -23.411 35.468 34.404 1.00 15.34 6 ASP C O 1
ATOM 3501 N N . TRP C 1 7 ? -21.360 34.795 34.875 1.00 14.64 7 TRP C N 1
ATOM 3502 C CA . TRP C 1 7 ? -20.763 35.430 33.726 1.00 12.33 7 TRP C CA 1
ATOM 3503 C C . TRP C 1 7 ? -21.352 35.019 32.381 1.00 14.46 7 TRP C C 1
ATOM 3504 O O . TRP C 1 7 ? -21.200 35.717 31.435 1.00 16.57 7 TRP C O 1
ATOM 3515 N N . ARG C 1 8 ? -22.004 33.869 32.309 1.00 13.56 8 ARG C N 1
ATOM 3516 C CA . ARG C 1 8 ? -22.631 33.432 31.046 1.00 13.55 8 ARG C CA 1
ATOM 3517 C C . ARG C 1 8 ? -23.667 34.502 30.618 1.00 19.10 8 ARG C C 1
ATOM 3518 O O . ARG C 1 8 ? -23.830 34.843 29.400 1.00 18.67 8 ARG C O 1
ATOM 3526 N N . GLU C 1 9 ? -24.306 35.139 31.611 1.00 16.59 9 GLU C N 1
ATOM 3527 C CA . GLU C 1 9 ? -25.327 36.140 31.260 1.00 17.23 9 GLU C CA 1
ATOM 3528 C C . GLU C 1 9 ? -24.763 37.385 30.611 1.00 18.63 9 GLU C C 1
ATOM 3529 O O . GLU C 1 9 ? -25.543 38.112 29.976 1.00 22.38 9 GLU C O 1
ATOM 3535 N N . LYS C 1 10 ? -23.486 37.680 30.743 1.00 13.07 10 LYS C N 1
ATOM 3536 C CA . LYS C 1 10 ? -22.927 38.876 30.216 1.00 14.68 10 LYS C CA 1
ATOM 3537 C C . LYS C 1 10 ? -22.109 38.612 28.932 1.00 13.04 10 LYS C C 1
ATOM 3538 O O . LYS C 1 10 ? -21.400 39.478 28.489 1.00 16.33 10 LYS C O 1
ATOM 3544 N N . GLY C 1 11 ? -22.087 37.358 28.460 1.00 15.05 11 GLY C N 1
ATOM 3545 C CA . GLY C 1 11 ? -21.424 37.031 27.179 1.00 12.36 11 GLY C CA 1
ATOM 3546 C C . GLY C 1 11 ? -19.950 36.641 27.288 1.00 14.51 11 GLY C C 1
ATOM 3547 O O . GLY C 1 11 ? -19.263 36.617 26.298 1.00 12.05 11 GLY C O 1
ATOM 3548 N N . TYR C 1 12 ? -19.476 36.352 28.511 1.00 12.24 12 TYR C N 1
ATOM 3549 C CA . TYR C 1 12 ? -18.043 36.088 28.690 1.00 12.74 12 TYR C CA 1
ATOM 3550 C C . TYR C 1 12 ? -17.621 34.640 28.392 1.00 12.63 12 TYR C C 1
ATOM 3551 O O . TYR C 1 12 ? -16.398 34.341 28.511 1.00 12.95 12 TYR C O 1
ATOM 3560 N N . VAL C 1 13 ? -18.595 33.756 28.240 1.00 10.24 13 VAL C N 1
ATOM 3561 C CA . VAL C 1 13 ? -18.292 32.305 28.228 1.00 11.37 13 VAL C CA 1
ATOM 3562 C C . VAL C 1 13 ? -18.769 31.632 26.932 1.00 15.06 13 VAL C C 1
ATOM 3563 O O . VAL C 1 13 ? -19.923 31.698 26.542 1.00 9.99 13 VAL C O 1
ATOM 3567 N N . THR C 1 14 ? -17.835 30.843 26.345 1.00 15.01 14 THR C N 1
ATOM 3568 C CA . THR C 1 14 ? -18.205 30.057 25.139 1.00 10.43 14 THR C CA 1
ATOM 3569 C C . THR C 1 14 ? -18.994 28.798 25.540 1.00 11.28 14 THR C C 1
ATOM 3570 O O . THR C 1 14 ? -19.083 28.419 26.751 1.00 10.31 14 THR C O 1
ATOM 3574 N N . PRO C 1 15 ? -19.615 28.126 24.567 1.00 10.05 15 PRO C N 1
ATOM 3575 C CA . PRO C 1 15 ? -20.376 26.902 24.870 1.00 12.60 15 PRO C CA 1
ATOM 3576 C C . PRO C 1 15 ? -19.403 25.851 25.426 1.00 14.59 15 PRO C C 1
ATOM 3577 O O . PRO C 1 15 ? -18.187 25.930 25.263 1.00 11.09 15 PRO C O 1
ATOM 3581 N N . VAL C 1 16 ? -19.997 24.881 26.045 1.00 10.00 16 VAL C N 1
ATOM 3582 C CA . VAL C 1 16 ? -19.205 23.785 26.649 1.00 10.04 16 VAL C CA 1
ATOM 3583 C C . VAL C 1 16 ? -18.540 22.969 25.549 1.00 10.18 16 VAL C C 1
ATOM 3584 O O . VAL C 1 16 ? -19.124 22.690 24.486 1.00 11.56 16 VAL C O 1
ATOM 3588 N N . LYS C 1 17 ? -17.291 22.606 25.801 1.00 8.27 17 LYS C N 1
ATOM 3589 C CA . LYS C 1 17 ? -16.461 21.843 24.908 1.00 9.12 17 LYS C CA 1
ATOM 3590 C C . LYS C 1 17 ? -16.280 20.410 25.505 1.00 10.25 17 LYS C C 1
ATOM 3591 O O . LYS C 1 17 ? -16.753 20.128 26.632 1.00 8.41 17 LYS C O 1
ATOM 3597 N N . ASN C 1 18 ? -15.523 19.601 24.808 1.00 9.20 18 ASN C N 1
ATOM 3598 C CA . ASN C 1 18 ? -15.359 18.197 25.191 1.00 8.98 18 ASN C CA 1
ATOM 3599 C C . ASN C 1 18 ? -13.931 17.757 24.959 1.00 10.65 18 ASN C C 1
ATOM 3600 O O . ASN C 1 18 ? -13.465 17.597 23.813 1.00 11.44 18 ASN C O 1
ATOM 3605 N N . GLN C 1 19 ? -13.209 17.581 26.069 1.00 11.06 19 GLN C N 1
ATOM 3606 C CA . GLN C 1 19 ? -11.804 17.135 26.036 1.00 9.85 19 GLN C CA 1
ATOM 3607 C C . GLN C 1 19 ? -11.678 15.661 25.569 1.00 8.06 19 GLN C C 1
ATOM 3608 O O . GLN C 1 19 ? -10.545 15.229 25.203 1.00 9.53 19 GLN C O 1
ATOM 3614 N N . GLY C 1 20 ? -12.760 14.886 25.644 1.00 8.53 20 GLY C N 1
ATOM 3615 C CA . GLY C 1 20 ? -12.625 13.480 25.193 1.00 10.83 20 GLY C CA 1
ATOM 3616 C C . GLY C 1 20 ? -11.717 12.611 26.062 1.00 11.04 20 GLY C C 1
ATOM 3617 O O . GLY C 1 20 ? -11.567 12.885 27.264 1.00 10.76 20 GLY C O 1
ATOM 3618 N N . GLN C 1 21 ? -10.947 11.731 25.443 1.00 9.36 21 GLN C N 1
ATOM 3619 C CA . GLN C 1 21 ? -10.114 10.795 26.213 1.00 11.61 21 GLN C CA 1
ATOM 3620 C C . GLN C 1 21 ? -8.735 11.319 26.552 1.00 11.00 21 GLN C C 1
ATOM 3621 O O . GLN C 1 21 ? -7.923 10.602 27.086 1.00 11.43 21 GLN C O 1
ATOM 3627 N N . CYS C 1 22 ? -8.483 12.605 26.295 1.00 10.70 22 CYS C N 1
ATOM 3628 C CA . CYS C 1 22 ? -7.156 13.174 26.479 1.00 8.08 22 CYS C CA 1
ATOM 3629 C C . CYS C 1 22 ? -7.149 13.935 27.808 1.00 9.85 22 CYS C C 1
ATOM 3630 O O . CYS C 1 22 ? -8.166 14.554 28.138 1.00 12.17 22 CYS C O 1
ATOM 3633 N N . GLY C 1 23 ? -6.033 13.865 28.583 1.00 10.49 23 GLY C N 1
ATOM 3634 C CA . GLY C 1 23 ? -5.996 14.575 29.895 1.00 9.71 23 GLY C CA 1
ATOM 3635 C C . GLY C 1 23 ? -5.598 16.019 29.661 1.00 12.28 23 GLY C C 1
ATOM 3636 O O . GLY C 1 23 ? -4.527 16.442 30.114 1.00 12.52 23 GLY C O 1
ATOM 3637 N N . SER C 1 24 ? -6.477 16.782 28.978 1.00 9.71 24 SER C N 1
ATOM 3638 C CA . SER C 1 24 ? -6.157 18.132 28.593 1.00 10.01 24 SER C CA 1
ATOM 3639 C C . SER C 1 24 ? -7.150 19.107 29.261 1.00 8.66 24 SER C C 1
ATOM 3640 O O . SER C 1 24 ? -7.286 20.225 28.792 1.00 9.47 24 SER C O 1
ATOM 3655 N N . TRP C 1 26 ? -6.753 20.926 31.756 1.00 10.03 26 TRP C N 1
ATOM 3656 C CA . TRP C 1 26 ? -5.999 22.147 32.084 1.00 7.45 26 TRP C CA 1
ATOM 3657 C C . TRP C 1 26 ? -6.050 23.115 30.919 1.00 10.10 26 TRP C C 1
ATOM 3658 O O . TRP C 1 26 ? -6.031 24.338 31.105 1.00 9.00 26 TRP C O 1
ATOM 3669 N N . ALA C 1 27 ? -6.059 22.617 29.675 1.00 9.25 27 ALA C N 1
ATOM 3670 C CA . ALA C 1 27 ? -6.039 23.523 28.491 1.00 9.63 27 ALA C CA 1
ATOM 3671 C C . ALA C 1 27 ? -7.431 24.111 28.309 1.00 9.49 27 ALA C C 1
ATOM 3672 O O . ALA C 1 27 ? -7.573 25.336 27.958 1.00 10.99 27 ALA C O 1
ATOM 3674 N N . PHE C 1 28 ? -8.465 23.323 28.605 1.00 8.38 28 PHE C N 1
ATOM 3675 C CA . PHE C 1 28 ? -9.833 23.825 28.528 1.00 5.22 28 PHE C CA 1
ATOM 3676 C C . PHE C 1 28 ? -10.099 24.833 29.641 1.00 9.26 28 PHE C C 1
ATOM 3677 O O . PHE C 1 28 ? -10.764 25.864 29.445 1.00 7.56 28 PHE C O 1
ATOM 3685 N N . SER C 1 29 ? -9.550 24.585 30.813 1.00 7.94 29 SER C N 1
ATOM 3686 C CA . SER C 1 29 ? -9.741 25.568 31.889 1.00 10.80 29 SER C CA 1
ATOM 3687 C C . SER C 1 29 ? -9.030 26.880 31.548 1.00 9.77 29 SER C C 1
ATOM 3688 O O . SER C 1 29 ? -9.558 27.988 31.836 1.00 8.98 29 SER C O 1
ATOM 3691 N N . ALA C 1 30 ? -7.829 26.769 30.962 1.00 7.31 30 ALA C N 1
ATOM 3692 C CA . ALA C 1 30 ? -7.072 27.920 30.607 1.00 9.27 30 ALA C CA 1
ATOM 3693 C C . ALA C 1 30 ? -7.709 28.691 29.475 1.00 9.30 30 ALA C C 1
ATOM 3694 O O . ALA C 1 30 ? -7.741 29.953 29.536 1.00 10.27 30 ALA C O 1
ATOM 3696 N N . THR C 1 31 ? -8.182 28.008 28.426 1.00 9.05 31 THR C N 1
ATOM 3697 C CA . THR C 1 31 ? -8.799 28.813 27.305 1.00 10.15 31 THR C CA 1
ATOM 3698 C C . THR C 1 31 ? -10.072 29.404 27.838 1.00 9.33 31 THR C C 1
ATOM 3699 O O . THR C 1 31 ? -10.430 30.551 27.427 1.00 10.80 31 THR C O 1
ATOM 3703 N N . GLY C 1 32 ? -10.733 28.742 28.791 1.00 7.69 32 GLY C N 1
ATOM 3704 C CA . GLY C 1 32 ? -11.968 29.327 29.344 1.00 10.93 32 GLY C CA 1
ATOM 3705 C C . GLY C 1 32 ? -11.696 30.651 30.063 1.00 8.52 32 GLY C C 1
ATOM 3706 O O . GLY C 1 32 ? -12.390 31.715 29.897 1.00 10.25 32 GLY C O 1
ATOM 3707 N N . ALA C 1 33 ? -10.643 30.620 30.852 1.00 8.26 33 ALA C N 1
ATOM 3708 C CA . ALA C 1 33 ? -10.284 31.857 31.558 1.00 9.87 33 ALA C CA 1
ATOM 3709 C C . ALA C 1 33 ? -9.813 32.936 30.616 1.00 9.76 33 ALA C C 1
ATOM 3710 O O . ALA C 1 33 ? -10.106 34.149 30.832 1.00 9.33 33 ALA C O 1
ATOM 3712 N N . LEU C 1 34 ? -9.055 32.546 29.613 1.00 10.49 34 LEU C N 1
ATOM 3713 C CA . LEU C 1 34 ? -8.560 33.564 28.715 1.00 11.06 34 LEU C CA 1
ATOM 3714 C C . LEU C 1 34 ? -9.716 34.132 27.828 1.00 14.55 34 LEU C C 1
ATOM 3715 O O . LEU C 1 34 ? -9.662 35.340 27.462 1.00 11.89 34 LEU C O 1
ATOM 3720 N N . GLU C 1 35 ? -10.679 33.251 27.455 1.00 10.95 35 GLU C N 1
ATOM 3721 C CA . GLU C 1 35 ? -11.848 33.700 26.609 1.00 10.47 35 GLU C CA 1
ATOM 3722 C C . GLU C 1 35 ? -12.561 34.822 27.430 1.00 12.88 35 GLU C C 1
ATOM 3723 O O . GLU C 1 35 ? -12.976 35.841 26.878 1.00 11.90 35 GLU C O 1
ATOM 3729 N N . GLY C 1 36 ? -12.686 34.606 28.729 1.00 9.58 36 GLY C N 1
ATOM 3730 C CA . GLY C 1 36 ? -13.333 35.599 29.591 1.00 10.46 36 GLY C CA 1
ATOM 3731 C C . GLY C 1 36 ? -12.512 36.863 29.713 1.00 11.53 36 GLY C C 1
ATOM 3732 O O . GLY C 1 36 ? -13.111 37.958 29.654 1.00 13.36 36 GLY C O 1
ATOM 3733 N N . GLN C 1 37 ? -11.192 36.769 29.884 1.00 8.97 37 GLN C N 1
ATOM 3734 C CA . GLN C 1 37 ? -10.392 37.977 30.023 1.00 12.21 37 GLN C CA 1
ATOM 3735 C C . GLN C 1 37 ? -10.322 38.731 28.678 1.00 12.41 37 GLN C C 1
ATOM 3736 O O . GLN C 1 37 ? -10.283 39.991 28.666 1.00 11.89 37 GLN C O 1
ATOM 3742 N N . MET C 1 38 ? -10.243 37.991 27.567 1.00 10.01 38 MET C N 1
ATOM 3743 C CA . MET C 1 38 ? -10.255 38.652 26.260 1.00 12.82 38 MET C CA 1
ATOM 3744 C C . MET C 1 38 ? -11.576 39.335 25.972 1.00 14.68 38 MET C C 1
ATOM 3745 O O . MET C 1 38 ? -11.554 40.412 25.356 1.00 12.75 38 MET C O 1
ATOM 3750 N N . PHE C 1 39 ? -12.696 38.769 26.466 1.00 11.86 39 PHE C N 1
ATOM 3751 C CA . PHE C 1 39 ? -13.960 39.419 26.284 1.00 12.80 39 PHE C CA 1
ATOM 3752 C C . PHE C 1 39 ? -13.953 40.736 27.083 1.00 17.35 39 PHE C C 1
ATOM 3753 O O . PHE C 1 39 ? -14.458 41.782 26.598 1.00 14.22 39 PHE C O 1
ATOM 3761 N N . ARG C 1 40 ? -13.484 40.680 28.315 1.00 15.08 40 ARG C N 1
ATOM 3762 C CA . ARG C 1 40 ? -13.458 41.861 29.151 1.00 19.02 40 ARG C CA 1
ATOM 3763 C C . ARG C 1 40 ? -12.646 42.999 28.523 1.00 18.19 40 ARG C C 1
ATOM 3764 O O . ARG C 1 40 ? -13.032 44.168 28.605 1.00 20.06 40 ARG C O 1
ATOM 3772 N N . LYS C 1 41 ? -11.552 42.649 27.852 1.00 15.44 41 LYS C N 1
ATOM 3773 C CA . LYS C 1 41 ? -10.696 43.649 27.253 1.00 18.36 41 LYS C CA 1
ATOM 3774 C C . LYS C 1 41 ? -11.023 44.060 25.815 1.00 18.48 41 LYS C C 1
ATOM 3775 O O . LYS C 1 41 ? -10.467 45.036 25.360 1.00 15.36 41 LYS C O 1
ATOM 3781 N N . THR C 1 42 ? -11.869 43.285 25.115 1.00 14.60 42 THR C N 1
ATOM 3782 C CA . THR C 1 42 ? -12.133 43.586 23.689 1.00 13.85 42 THR C CA 1
ATOM 3783 C C . THR C 1 42 ? -13.595 43.597 23.378 1.00 13.15 42 THR C C 1
ATOM 3784 O O . THR C 1 42 ? -13.996 44.089 22.298 1.00 11.83 42 THR C O 1
ATOM 3788 N N . GLY C 1 43 ? -14.463 43.150 24.273 1.00 11.40 43 GLY C N 1
ATOM 3789 C CA . GLY C 1 43 ? -15.878 43.099 23.933 1.00 13.61 43 GLY C CA 1
ATOM 3790 C C . GLY C 1 43 ? -16.310 42.034 22.926 1.00 10.74 43 GLY C C 1
ATOM 3791 O O . GLY C 1 43 ? -17.467 41.939 22.525 1.00 13.99 43 GLY C O 1
ATOM 3792 N N . ARG C 1 44 ? -15.396 41.119 22.638 1.00 13.13 44 ARG C N 1
ATOM 3793 C CA . ARG C 1 44 ? -15.670 40.072 21.632 1.00 15.72 44 ARG C CA 1
ATOM 3794 C C . ARG C 1 44 ? -15.329 38.673 22.251 1.00 10.04 44 ARG C C 1
ATOM 3795 O O . ARG C 1 44 ? -14.257 38.524 22.826 1.00 10.90 44 ARG C O 1
ATOM 3803 N N . LEU C 1 45 ? -16.201 37.715 21.999 1.00 12.42 45 LEU C N 1
ATOM 3804 C CA . LEU C 1 45 ? -15.992 36.348 22.460 1.00 8.95 45 LEU C CA 1
ATOM 3805 C C . LEU C 1 45 ? -15.477 35.538 21.269 1.00 13.46 45 LEU C C 1
ATOM 3806 O O . LEU C 1 45 ? -16.172 35.334 20.260 1.00 13.59 45 LEU C O 1
ATOM 3811 N N . ILE C 1 46 ? -14.293 34.956 21.438 1.00 12.58 46 ILE C N 1
ATOM 3812 C CA . ILE C 1 46 ? -13.708 34.077 20.413 1.00 10.60 46 ILE C CA 1
ATOM 3813 C C . ILE C 1 46 ? -13.261 32.797 21.100 1.00 9.22 46 ILE C C 1
ATOM 3814 O O . ILE C 1 46 ? -12.466 32.876 22.015 1.00 10.44 46 ILE C O 1
ATOM 3819 N N . SER C 1 47 ? -13.742 31.653 20.587 1.00 11.59 47 SER C N 1
ATOM 3820 C CA . SER C 1 47 ? -13.315 30.343 21.142 1.00 12.53 47 SER C CA 1
ATOM 3821 C C . SER C 1 47 ? -11.814 30.132 20.823 1.00 11.48 47 SER C C 1
ATOM 3822 O O . SER C 1 47 ? -11.381 30.330 19.662 1.00 11.77 47 SER C O 1
ATOM 3825 N N . LEU C 1 48 ? -11.022 29.821 21.868 1.00 8.19 48 LEU C N 1
ATOM 3826 C CA . LEU C 1 48 ? -9.573 29.684 21.704 1.00 10.92 48 LEU C CA 1
ATOM 3827 C C . LEU C 1 48 ? -9.161 28.210 21.557 1.00 8.96 48 LEU C C 1
ATOM 3828 O O . LEU C 1 48 ? -9.926 27.343 22.001 1.00 8.74 48 LEU C O 1
ATOM 3833 N N . SER C 1 49 ? -7.917 28.007 21.095 1.00 7.99 49 SER C N 1
ATOM 3834 C CA . SER C 1 49 ? -7.456 26.638 20.789 1.00 11.75 49 SER C CA 1
ATOM 3835 C C . SER C 1 49 ? -6.803 25.854 21.960 1.00 8.99 49 SER C C 1
ATOM 3836 O O . SER C 1 49 ? -5.698 26.206 22.329 1.00 9.46 49 SER C O 1
ATOM 3839 N N . GLU C 1 50 ? -7.521 24.839 22.459 1.00 7.71 50 GLU C N 1
ATOM 3840 C CA . GLU C 1 50 ? -6.897 23.973 23.469 1.00 7.04 50 GLU C CA 1
ATOM 3841 C C . GLU C 1 50 ? -5.798 23.174 22.777 1.00 9.24 50 GLU C C 1
ATOM 3842 O O . GLU C 1 50 ? -4.779 22.876 23.380 1.00 9.30 50 GLU C O 1
ATOM 3848 N N . GLN C 1 51 ? -6.024 22.786 21.520 1.00 7.81 51 GLN C N 1
ATOM 3849 C CA . GLN C 1 51 ? -5.001 22.009 20.808 1.00 9.47 51 GLN C CA 1
ATOM 3850 C C . GLN C 1 51 ? -3.696 22.723 20.646 1.00 10.20 51 GLN C C 1
ATOM 3851 O O . GLN C 1 51 ? -2.645 22.141 20.830 1.00 11.59 51 GLN C O 1
ATOM 3857 N N . ASN C 1 52 ? -3.748 24.068 20.499 1.00 9.50 52 ASN C N 1
ATOM 3858 C CA . ASN C 1 52 ? -2.485 24.818 20.407 1.00 9.49 52 ASN C CA 1
ATOM 3859 C C . ASN C 1 52 ? -1.744 24.656 21.779 1.00 9.41 52 ASN C C 1
ATOM 3860 O O . ASN C 1 52 ? -0.533 24.587 21.792 1.00 9.79 52 ASN C O 1
ATOM 3865 N N . LEU C 1 53 ? -2.485 24.693 22.885 1.00 10.06 53 LEU C N 1
ATOM 3866 C CA . LEU C 1 53 ? -1.824 24.534 24.190 1.00 9.42 53 LEU C CA 1
ATOM 3867 C C . LEU C 1 53 ? -1.313 23.123 24.411 1.00 10.00 53 LEU C C 1
ATOM 3868 O O . LEU C 1 53 ? -0.202 22.952 24.909 1.00 9.17 53 LEU C O 1
ATOM 3873 N N . VAL C 1 54 ? -2.080 22.123 23.990 1.00 8.39 54 VAL C N 1
ATOM 3874 C CA . VAL C 1 54 ? -1.631 20.708 24.164 1.00 7.70 54 VAL C CA 1
ATOM 3875 C C . VAL C 1 54 ? -0.374 20.480 23.356 1.00 12.74 54 VAL C C 1
ATOM 3876 O O . VAL C 1 54 ? 0.580 19.847 23.836 1.00 11.00 54 VAL C O 1
ATOM 3880 N N . ASP C 1 55 ? -0.312 21.051 22.161 1.00 8.52 55 ASP C N 1
ATOM 3881 C CA . ASP C 1 55 ? 0.792 20.751 21.267 1.00 10.92 55 ASP C CA 1
ATOM 3882 C C . ASP C 1 55 ? 2.020 21.595 21.483 1.00 13.88 55 ASP C C 1
ATOM 3883 O O . ASP C 1 55 ? 3.112 21.117 21.143 1.00 14.79 55 ASP C O 1
ATOM 3888 N N . CYS C 1 56 ? 1.847 22.823 22.061 1.00 9.19 56 CYS C N 1
ATOM 3889 C CA . CYS C 1 56 ? 2.942 23.726 22.105 1.00 8.83 56 CYS C CA 1
ATOM 3890 C C . CYS C 1 56 ? 3.439 24.149 23.454 1.00 10.49 56 CYS C C 1
ATOM 3891 O O . CYS C 1 56 ? 4.508 24.803 23.490 1.00 10.26 56 CYS C O 1
ATOM 3894 N N . SER C 1 57 ? 2.710 23.849 24.526 1.00 8.26 57 SER C N 1
ATOM 3895 C CA . SER C 1 57 ? 3.122 24.412 25.805 1.00 11.03 57 SER C CA 1
ATOM 3896 C C . SER C 1 57 ? 3.896 23.385 26.717 1.00 11.97 57 SER C C 1
ATOM 3897 O O . SER C 1 57 ? 4.082 23.628 27.897 1.00 9.79 57 SER C O 1
ATOM 3900 N N . GLY C 1 58 ? 4.494 22.385 26.073 1.00 12.61 58 GLY C N 1
ATOM 3901 C CA . GLY C 1 58 ? 5.355 21.465 26.826 1.00 12.77 58 GLY C CA 1
ATOM 3902 C C . GLY C 1 58 ? 6.572 22.191 27.458 1.00 13.07 58 GLY C C 1
ATOM 3903 O O . GLY C 1 58 ? 6.947 21.914 28.626 1.00 10.96 58 GLY C O 1
ATOM 3904 N N . PRO C 1 59 ? 7.184 23.150 26.775 1.00 16.38 59 PRO C N 1
ATOM 3905 C CA . PRO C 1 59 ? 8.339 23.884 27.339 1.00 13.98 59 PRO C CA 1
ATOM 3906 C C . PRO C 1 59 ? 7.993 24.644 28.642 1.00 13.23 59 PRO C C 1
ATOM 3907 O O . PRO C 1 59 ? 8.888 24.949 29.417 1.00 10.98 59 PRO C O 1
ATOM 3911 N N . GLN C 1 60 ? 6.702 24.948 28.873 1.00 11.56 60 GLN C N 1
ATOM 3912 C CA . GLN C 1 60 ? 6.269 25.615 30.106 1.00 11.91 60 GLN C CA 1
ATOM 3913 C C . GLN C 1 60 ? 5.919 24.647 31.254 1.00 13.18 60 GLN C C 1
ATOM 3914 O O . GLN C 1 60 ? 5.462 25.083 32.318 1.00 13.45 60 GLN C O 1
ATOM 3920 N N . GLY C 1 61 ? 6.023 23.340 30.940 1.00 13.81 61 GLY C N 1
ATOM 3921 C CA . GLY C 1 61 ? 5.788 22.279 31.908 1.00 14.39 61 GLY C CA 1
ATOM 3922 C C . GLY C 1 61 ? 4.547 21.474 31.656 1.00 13.23 61 GLY C C 1
ATOM 3923 O O . GLY C 1 61 ? 4.268 20.567 32.443 1.00 13.65 61 GLY C O 1
ATOM 3924 N N . ASN C 1 62 ? 3.743 21.766 30.609 1.00 10.73 62 ASN C N 1
ATOM 3925 C CA . ASN C 1 62 ? 2.580 20.875 30.437 1.00 10.02 62 ASN C CA 1
ATOM 3926 C C . ASN C 1 62 ? 2.962 19.554 29.800 1.00 10.61 62 ASN C C 1
ATOM 3927 O O . ASN C 1 62 ? 4.038 19.471 29.155 1.00 12.15 62 ASN C O 1
ATOM 3932 N N . GLU C 1 63 ? 2.054 18.595 29.911 1.00 9.97 63 GLU C N 1
ATOM 3933 C CA . GLU C 1 63 ? 2.370 17.248 29.444 1.00 10.99 63 GLU C CA 1
ATOM 3934 C C . GLU C 1 63 ? 1.337 16.722 28.476 1.00 11.30 63 GLU C C 1
ATOM 3935 O O . GLU C 1 63 ? 1.009 15.484 28.477 1.00 9.62 63 GLU C O 1
ATOM 3941 N N . GLY C 1 64 ? 0.797 17.617 27.642 1.00 7.67 64 GLY C N 1
ATOM 3942 C CA . GLY C 1 64 ? -0.105 17.145 26.607 1.00 8.45 64 GLY C CA 1
ATOM 3943 C C . GLY C 1 64 ? -1.350 16.525 27.116 1.00 9.41 64 GLY C C 1
ATOM 3944 O O . GLY C 1 64 ? -2.130 17.124 27.819 1.00 10.34 64 GLY C O 1
ATOM 3945 N N . CYS C 1 65 ? -1.585 15.271 26.703 1.00 10.86 65 CYS C N 1
ATOM 3946 C CA . CYS C 1 65 ? -2.739 14.516 27.155 1.00 11.88 65 CYS C CA 1
ATOM 3947 C C . CYS C 1 65 ? -2.498 13.799 28.479 1.00 10.12 65 CYS C C 1
ATOM 3948 O O . CYS C 1 65 ? -3.381 13.094 28.976 1.00 11.20 65 CYS C O 1
ATOM 3951 N N . ASN C 1 66 ? -1.318 13.991 29.038 1.00 10.98 66 ASN C N 1
ATOM 3952 C CA . ASN C 1 66 ? -0.985 13.397 30.357 1.00 11.59 66 ASN C CA 1
ATOM 3953 C C . ASN C 1 66 ? -0.993 14.464 31.470 1.00 14.52 66 ASN C C 1
ATOM 3954 O O . ASN C 1 66 ? -0.317 14.315 32.514 1.00 10.36 66 ASN C O 1
ATOM 3959 N N . GLY C 1 67 ? -1.669 15.585 31.190 1.00 12.31 67 GLY C N 1
ATOM 3960 C CA . GLY C 1 67 ? -1.917 16.609 32.219 1.00 9.33 67 GLY C CA 1
ATOM 3961 C C . GLY C 1 67 ? -1.150 17.913 32.042 1.00 8.46 67 GLY C C 1
ATOM 3962 O O . GLY C 1 67 ? -0.288 17.984 31.220 1.00 10.84 67 GLY C O 1
ATOM 3963 N N . GLY C 1 68 ? -1.370 18.859 32.940 1.00 10.19 68 GLY C N 1
ATOM 3964 C CA . GLY C 1 68 ? -0.741 20.160 32.767 1.00 8.27 68 GLY C CA 1
ATOM 3965 C C . GLY C 1 68 ? -1.380 21.115 33.791 1.00 10.04 68 GLY C C 1
ATOM 3966 O O . GLY C 1 68 ? -2.203 20.753 34.585 1.00 11.52 68 GLY C O 1
ATOM 3967 N N . LEU C 1 69 ? -0.962 22.364 33.765 1.00 8.97 69 LEU C N 1
ATOM 3968 C CA . LEU C 1 69 ? -1.494 23.329 34.757 1.00 11.17 69 LEU C CA 1
ATOM 3969 C C . LEU C 1 69 ? -1.934 24.579 33.995 1.00 11.12 69 LEU C C 1
ATOM 3970 O O . LEU C 1 69 ? -1.230 24.971 33.064 1.00 9.28 69 LEU C O 1
ATOM 3975 N N . MET C 1 70 ? -3.004 25.216 34.467 1.00 10.84 70 MET C N 1
ATOM 3976 C CA . MET C 1 70 ? -3.494 26.448 33.755 1.00 9.40 70 MET C CA 1
ATOM 3977 C C . MET C 1 70 ? -2.445 27.562 33.798 1.00 10.53 70 MET C C 1
ATOM 3978 O O . MET C 1 70 ? -2.233 28.294 32.805 1.00 12.11 70 MET C O 1
ATOM 3983 N N . ASP C 1 71 ? -1.712 27.695 34.910 1.00 9.68 71 ASP C N 1
ATOM 3984 C CA . ASP C 1 71 ? -0.658 28.733 34.964 1.00 12.07 71 ASP C CA 1
ATOM 3985 C C . ASP C 1 71 ? 0.374 28.562 33.843 1.00 10.46 71 ASP C C 1
ATOM 3986 O O . ASP C 1 71 ? 0.851 29.517 33.273 1.00 11.72 71 ASP C O 1
ATOM 3991 N N . TYR C 1 72 ? 0.796 27.341 33.594 1.00 9.54 72 TYR C N 1
ATOM 3992 C CA . TYR C 1 72 ? 1.754 27.054 32.554 1.00 11.21 72 TYR C CA 1
ATOM 3993 C C . TYR C 1 72 ? 1.197 27.441 31.210 1.00 9.59 72 TYR C C 1
ATOM 3994 O O . TYR C 1 72 ? 1.902 27.905 30.319 1.00 7.89 72 TYR C O 1
ATOM 4003 N N . ALA C 1 73 ? -0.095 27.197 31.007 1.00 10.06 73 ALA C N 1
ATOM 4004 C CA . ALA C 1 73 ? -0.695 27.585 29.741 1.00 10.48 73 ALA C CA 1
ATOM 4005 C C . ALA C 1 73 ? -0.636 29.132 29.647 1.00 12.26 73 ALA C C 1
ATOM 4006 O O . ALA C 1 73 ? -0.297 29.665 28.560 1.00 11.26 73 ALA C O 1
ATOM 4008 N N . PHE C 1 74 ? -1.003 29.837 30.733 1.00 11.36 74 PHE C N 1
ATOM 4009 C CA . PHE C 1 74 ? -0.914 31.325 30.659 1.00 8.57 74 PHE C CA 1
ATOM 4010 C C . PHE C 1 74 ? 0.514 31.748 30.395 1.00 13.35 74 PHE C C 1
ATOM 4011 O O . PHE C 1 74 ? 0.749 32.757 29.670 1.00 12.23 74 PHE C O 1
ATOM 4019 N N . GLN C 1 75 ? 1.483 31.070 31.031 1.00 13.74 75 GLN C N 1
ATOM 4020 C CA . GLN C 1 75 ? 2.877 31.406 30.765 1.00 17.56 75 GLN C CA 1
ATOM 4021 C C . GLN C 1 75 ? 3.230 31.215 29.305 1.00 14.01 75 GLN C C 1
ATOM 4022 O O . GLN C 1 75 ? 4.020 31.951 28.780 1.00 14.67 75 GLN C O 1
ATOM 4028 N N . TYR C 1 76 ? 2.762 30.106 28.715 1.00 11.34 76 TYR C N 1
ATOM 4029 C CA . TYR C 1 76 ? 3.043 29.860 27.308 1.00 10.02 76 TYR C CA 1
ATOM 4030 C C . TYR C 1 76 ? 2.468 30.986 26.444 1.00 12.80 76 TYR C C 1
ATOM 4031 O O . TYR C 1 76 ? 3.192 31.490 25.529 1.00 12.92 76 TYR C O 1
ATOM 4040 N N . VAL C 1 77 ? 1.224 31.412 26.724 1.00 9.36 77 VAL C N 1
ATOM 4041 C CA . VAL C 1 77 ? 0.638 32.476 25.875 1.00 9.88 77 VAL C CA 1
ATOM 4042 C C . VAL C 1 77 ? 1.520 33.751 26.018 1.00 12.14 77 VAL C C 1
ATOM 4043 O O . VAL C 1 77 ? 1.754 34.449 25.025 1.00 12.78 77 VAL C O 1
ATOM 4047 N N . GLN C 1 78 ? 1.967 34.064 27.227 1.00 10.60 78 GLN C N 1
ATOM 4048 C CA . GLN C 1 78 ? 2.894 35.240 27.403 1.00 14.02 78 GLN C CA 1
ATOM 4049 C C . GLN C 1 78 ? 4.171 35.097 26.606 1.00 15.71 78 GLN C C 1
ATOM 4050 O O . GLN C 1 78 ? 4.545 35.975 25.759 1.00 13.17 78 GLN C O 1
ATOM 4056 N N . ASP C 1 79 ? 4.824 33.946 26.798 1.00 16.28 79 ASP C N 1
ATOM 4057 C CA . ASP C 1 79 ? 6.096 33.693 26.103 1.00 19.76 79 ASP C CA 1
ATOM 4058 C C . ASP C 1 79 ? 6.063 33.599 24.607 1.00 16.63 79 ASP C C 1
ATOM 4059 O O . ASP C 1 79 ? 6.923 34.144 23.886 1.00 16.43 79 ASP C O 1
ATOM 4064 N N . ASN C 1 80 ? 4.995 32.991 24.111 1.00 14.23 80 ASN C N 1
ATOM 4065 C CA . ASN C 1 80 ? 4.814 32.805 22.690 1.00 12.17 80 ASN C CA 1
ATOM 4066 C C . ASN C 1 80 ? 4.284 34.074 22.022 1.00 13.90 80 ASN C C 1
ATOM 4067 O O . ASN C 1 80 ? 4.298 34.202 20.780 1.00 15.24 80 ASN C O 1
ATOM 4072 N N . GLY C 1 81 ? 3.775 34.988 22.823 1.00 13.14 81 GLY C N 1
ATOM 4073 C CA . GLY C 1 81 ? 3.175 36.191 22.240 1.00 14.56 81 GLY C CA 1
ATOM 4074 C C . GLY C 1 81 ? 1.822 36.046 21.585 1.00 16.12 81 GLY C C 1
ATOM 4075 O O . GLY C 1 81 ? 1.376 36.965 20.845 1.00 16.82 81 GLY C O 1
ATOM 4076 N N . GLY C 1 82 ? 1.106 34.951 21.853 1.00 13.22 82 GLY C N 1
ATOM 4077 C CA . GLY C 1 82 ? -0.255 34.802 21.285 1.00 11.81 82 GLY C CA 1
ATOM 4078 C C . GLY C 1 82 ? -0.778 33.381 21.445 1.00 13.02 82 GLY C C 1
ATOM 4079 O O . GLY C 1 82 ? -0.076 32.496 21.948 1.00 11.36 82 GLY C O 1
ATOM 4080 N N . LEU C 1 83 ? -2.036 33.206 21.075 1.00 10.22 83 LEU C N 1
ATOM 4081 C CA . LEU C 1 83 ? -2.670 31.849 21.076 1.00 10.53 83 LEU C CA 1
ATOM 4082 C C . LEU C 1 83 ? -3.677 31.894 19.964 1.00 14.12 83 LEU C C 1
ATOM 4083 O O . LEU C 1 83 ? -4.393 32.871 19.840 1.00 11.71 83 LEU C O 1
ATOM 4088 N N . ASP C 1 84 ? -3.706 30.821 19.169 1.00 12.35 84 ASP C N 1
ATOM 4089 C CA . ASP C 1 84 ? -4.602 30.670 18.050 1.00 13.29 84 ASP C CA 1
ATOM 4090 C C . ASP C 1 84 ? -6.020 30.389 18.426 1.00 15.36 84 ASP C C 1
ATOM 4091 O O . ASP C 1 84 ? -6.315 29.940 19.514 1.00 9.84 84 ASP C O 1
ATOM 4096 N N . SER C 1 85 ? -6.919 30.921 17.593 1.00 12.27 85 SER C N 1
ATOM 4097 C CA . SER C 1 85 ? -8.314 30.640 17.746 1.00 12.37 85 SER C CA 1
ATOM 4098 C C . SER C 1 85 ? -8.594 29.139 17.556 1.00 10.73 85 SER C C 1
ATOM 4099 O O . SER C 1 85 ? -7.888 28.447 16.895 1.00 11.03 85 SER C O 1
ATOM 4102 N N . GLU C 1 86 ? -9.670 28.671 18.136 1.00 11.11 86 GLU C N 1
ATOM 4103 C CA . GLU C 1 86 ? -10.156 27.288 17.933 1.00 16.17 86 GLU C CA 1
ATOM 4104 C C . GLU C 1 86 ? -10.395 26.913 16.479 1.00 12.34 86 GLU C C 1
ATOM 4105 O O . GLU C 1 86 ? -9.995 25.833 15.996 1.00 11.30 86 GLU C O 1
ATOM 4111 N N . GLU C 1 87 ? -10.961 27.874 15.751 1.00 12.30 87 GLU C N 1
ATOM 4112 C CA . GLU C 1 87 ? -11.268 27.558 14.345 1.00 12.97 87 GLU C CA 1
ATOM 4113 C C . GLU C 1 87 ? -10.019 27.325 13.545 1.00 9.69 87 GLU C C 1
ATOM 4114 O O . GLU C 1 87 ? -10.008 26.429 12.663 1.00 10.95 87 GLU C O 1
ATOM 4120 N N . SER C 1 88 ? -8.971 28.085 13.828 1.00 8.23 88 SER C N 1
ATOM 4121 C CA . SER C 1 88 ? -7.733 27.947 13.096 1.00 11.08 88 SER C CA 1
ATOM 4122 C C . SER C 1 88 ? -6.820 26.771 13.527 1.00 12.14 88 SER C C 1
ATOM 4123 O O . SER C 1 88 ? -5.866 26.414 12.785 1.00 12.46 88 SER C O 1
ATOM 4126 N N . TYR C 1 89 ? -7.146 26.166 14.666 1.00 10.31 89 TYR C N 1
ATOM 4127 C CA . TYR C 1 89 ? -6.226 25.152 15.216 1.00 10.90 89 TYR C CA 1
ATOM 4128 C C . TYR C 1 89 ? -7.179 24.274 16.014 1.00 14.56 89 TYR C C 1
ATOM 4129 O O . TYR C 1 89 ? -7.238 24.276 17.253 1.00 12.30 89 TYR C O 1
ATOM 4138 N N . PRO C 1 90 ? -7.862 23.392 15.292 1.00 12.07 90 PRO C N 1
ATOM 4139 C CA . PRO C 1 90 ? -8.882 22.542 15.900 1.00 13.87 90 PRO C CA 1
ATOM 4140 C C . PRO C 1 90 ? -8.467 21.462 16.820 1.00 11.20 90 PRO C C 1
ATOM 4141 O O . PRO C 1 90 ? -7.337 20.991 16.753 1.00 11.85 90 PRO C O 1
ATOM 4145 N N . TYR C 1 91 ? -9.418 21.061 17.633 1.00 11.48 91 TYR C N 1
ATOM 4146 C CA . TYR C 1 91 ? -9.130 20.002 18.638 1.00 12.65 91 TYR C CA 1
ATOM 4147 C C . TYR C 1 91 ? -9.106 18.573 18.087 1.00 10.82 91 TYR C C 1
ATOM 4148 O O . TYR C 1 91 ? -10.077 18.134 17.420 1.00 12.20 91 TYR C O 1
ATOM 4157 N N . GLU C 1 92 ? -8.033 17.851 18.422 1.00 10.28 92 GLU C N 1
ATOM 4158 C CA . GLU C 1 92 ? -7.811 16.475 17.940 1.00 11.72 92 GLU C CA 1
ATOM 4159 C C . GLU C 1 92 ? -7.744 15.414 19.065 1.00 12.98 92 GLU C C 1
ATOM 4160 O O . GLU C 1 92 ? -7.868 14.203 18.772 1.00 12.92 92 GLU C O 1
ATOM 4166 N N . ALA C 1 93 ? -7.752 15.892 20.307 1.00 13.53 93 ALA C N 1
ATOM 4167 C CA . ALA C 1 93 ? -7.729 14.962 21.491 1.00 13.90 93 ALA C CA 1
ATOM 4168 C C . ALA C 1 93 ? -6.556 13.987 21.530 1.00 14.29 93 ALA C C 1
ATOM 4169 O O . ALA C 1 93 ? -6.664 12.974 22.165 1.00 12.30 93 ALA C O 1
ATOM 4171 N N . THR C 1 94 ? -5.418 14.388 20.955 1.00 13.84 94 THR C N 1
ATOM 4172 C CA . THR C 1 94 ? -4.148 13.645 21.002 1.00 13.95 94 THR C CA 1
ATOM 4173 C C . THR C 1 94 ? -3.068 14.710 20.856 1.00 13.95 94 THR C C 1
ATOM 4174 O O . THR C 1 94 ? -3.338 15.779 20.299 1.00 11.26 94 THR C O 1
ATOM 4181 N N . GLU C 1 95 ? -1.929 14.477 21.464 1.00 9.47 95 GLU C N 1
ATOM 4182 C CA . GLU C 1 95 ? -0.857 15.404 21.430 1.00 12.64 95 GLU C CA 1
ATOM 4183 C C . GLU C 1 95 ? -0.140 15.337 20.092 1.00 13.16 95 GLU C C 1
ATOM 4184 O O . GLU C 1 95 ? 0.320 14.225 19.695 1.00 15.03 95 GLU C O 1
ATOM 4190 N N . GLU C 1 96 ? -0.130 16.454 19.373 1.00 11.20 96 GLU C N 1
ATOM 4191 C CA . GLU C 1 96 ? 0.506 16.574 18.066 1.00 12.07 96 GLU C CA 1
ATOM 4192 C C . GLU C 1 96 ? 1.616 17.619 18.018 1.00 14.65 96 GLU C C 1
ATOM 4193 O O . GLU C 1 96 ? 1.923 18.315 19.000 1.00 15.18 96 GLU C O 1
ATOM 4199 N N . SER C 1 97 ? 2.275 17.735 16.880 1.00 11.35 97 SER C N 1
ATOM 4200 C CA . SER C 1 97 ? 3.336 18.707 16.747 1.00 14.86 97 SER C CA 1
ATOM 4201 C C . SER C 1 97 ? 2.857 20.150 16.865 1.00 11.62 97 SER C C 1
ATOM 4202 O O . SER C 1 97 ? 1.727 20.465 16.508 1.00 11.48 97 SER C O 1
ATOM 4205 N N . CYS C 1 98 ? 3.705 21.005 17.389 1.00 12.10 98 CYS C N 1
ATOM 4206 C CA . CYS C 1 98 ? 3.306 22.409 17.562 1.00 12.56 98 CYS C CA 1
ATOM 4207 C C . CYS C 1 98 ? 3.166 23.053 16.177 1.00 14.61 98 CYS C C 1
ATOM 4208 O O . CYS C 1 98 ? 4.131 23.071 15.398 1.00 13.84 98 CYS C O 1
ATOM 4211 N N . LYS C 1 99 ? 1.975 23.539 15.900 1.00 11.08 99 LYS C N 1
ATOM 4212 C CA . LYS C 1 99 ? 1.695 24.177 14.579 1.00 11.86 99 LYS C CA 1
ATOM 4213 C C . LYS C 1 99 ? 1.145 25.600 14.738 1.00 13.21 99 LYS C C 1
ATOM 4214 O O . LYS C 1 99 ? 0.308 26.064 13.929 1.00 13.05 99 LYS C O 1
ATOM 4220 N N . TYR C 1 100 ? 1.499 26.237 15.850 1.00 12.47 100 TYR C N 1
ATOM 4221 C CA . TYR C 1 100 ? 1.084 27.646 16.077 1.00 10.44 100 TYR C CA 1
ATOM 4222 C C . TYR C 1 100 ? 1.436 28.527 14.876 1.00 13.53 100 TYR C C 1
ATOM 4223 O O . TYR C 1 100 ? 2.564 28.463 14.369 1.00 12.96 100 TYR C O 1
ATOM 4232 N N . ASN C 1 101 ? 0.472 29.355 14.472 1.00 14.27 101 ASN C N 1
ATOM 4233 C CA . ASN C 1 101 ? 0.606 30.317 13.406 1.00 14.76 101 ASN C CA 1
ATOM 4234 C C . ASN C 1 101 ? 0.200 31.662 13.973 1.00 11.86 101 ASN C C 1
ATOM 4235 O O . ASN C 1 101 ? -0.920 31.910 14.366 1.00 11.89 101 ASN C O 1
ATOM 4240 N N . PRO C 1 102 ? 1.147 32.554 14.052 1.00 14.75 102 PRO C N 1
ATOM 4241 C CA . PRO C 1 102 ? 0.889 33.892 14.621 1.00 13.99 102 PRO C CA 1
ATOM 4242 C C . PRO C 1 102 ? -0.182 34.717 13.873 1.00 14.76 102 PRO C C 1
ATOM 4243 O O . PRO C 1 102 ? -0.828 35.628 14.433 1.00 12.42 102 PRO C O 1
ATOM 4247 N N . LYS C 1 103 ? -0.409 34.344 12.621 1.00 13.37 103 LYS C N 1
ATOM 4248 C CA . LYS C 1 103 ? -1.396 35.007 11.802 1.00 14.54 103 LYS C CA 1
ATOM 4249 C C . LYS C 1 103 ? -2.742 34.819 12.385 1.00 15.55 103 LYS C C 1
ATOM 4250 O O . LYS C 1 103 ? -3.623 35.736 12.339 1.00 16.89 103 LYS C O 1
ATOM 4256 N N . TYR C 1 104 ? -2.955 33.644 12.994 1.00 12.81 104 TYR C N 1
ATOM 4257 C CA . TYR C 1 104 ? -4.256 33.391 13.627 1.00 14.02 104 TYR C CA 1
ATOM 4258 C C . TYR C 1 104 ? -4.359 33.552 15.110 1.00 13.80 104 TYR C C 1
ATOM 4259 O O . TYR C 1 104 ? -5.337 33.066 15.712 1.00 14.57 104 TYR C O 1
ATOM 4268 N N . SER C 1 105 ? -3.435 34.289 15.716 1.00 14.43 105 SER C N 1
ATOM 4269 C CA . SER C 1 105 ? -3.494 34.607 17.140 1.00 12.66 105 SER C CA 1
ATOM 4270 C C . SER C 1 105 ? -4.556 35.621 17.395 1.00 15.03 105 SER C C 1
ATOM 4271 O O . SER C 1 105 ? -4.669 36.651 16.679 1.00 15.31 105 SER C O 1
ATOM 4274 N N . VAL C 1 106 ? -5.470 35.265 18.296 1.00 13.51 106 VAL C N 1
ATOM 4275 C CA . VAL C 1 106 ? -6.583 36.134 18.644 1.00 15.01 106 VAL C CA 1
ATOM 4276 C C . VAL C 1 106 ? -6.595 36.462 20.142 1.00 15.16 106 VAL C C 1
ATOM 4277 O O . VAL C 1 106 ? -7.529 37.082 20.645 1.00 18.17 106 VAL C O 1
ATOM 4281 N N . ALA C 1 107 ? -5.584 36.012 20.856 1.00 14.83 107 ALA C N 1
ATOM 4282 C CA . ALA C 1 107 ? -5.529 36.276 22.278 1.00 17.36 107 ALA C CA 1
ATOM 4283 C C . ALA C 1 107 ? -4.081 36.466 22.720 1.00 13.97 107 ALA C C 1
ATOM 4284 O O . ALA C 1 107 ? -3.168 35.957 22.091 1.00 13.06 107 ALA C O 1
ATOM 4286 N N . ASN C 1 108 ?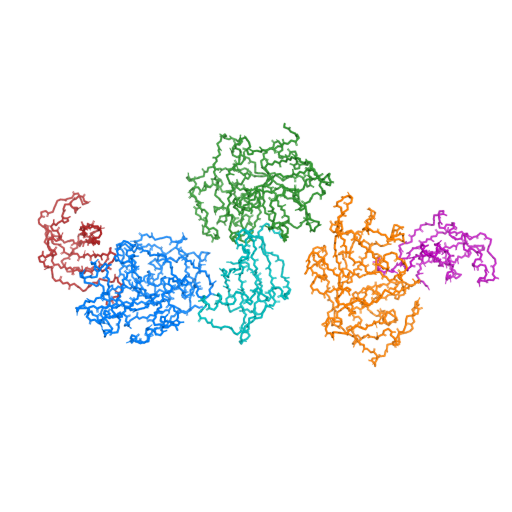 -3.903 37.084 23.879 1.00 14.69 108 ASN C N 1
ATOM 4287 C CA . ASN C 1 108 ? -2.543 37.236 24.447 1.00 18.80 108 ASN C CA 1
ATOM 4288 C C . ASN C 1 108 ? -2.657 37.498 25.926 1.00 17.64 108 ASN C C 1
ATOM 4289 O O . ASN C 1 108 ? -3.712 37.773 26.453 1.00 15.55 108 ASN C O 1
ATOM 4294 N N . ASP C 1 109 ? -1.567 37.248 26.621 1.00 16.26 109 ASP C N 1
ATOM 4295 C CA . ASP C 1 109 ? -1.573 37.615 28.033 1.00 18.87 109 ASP C CA 1
ATOM 4296 C C . ASP C 1 109 ? -0.188 37.995 28.469 1.00 18.11 109 ASP C C 1
ATOM 4297 O O . ASP C 1 109 ? 0.818 37.646 27.780 1.00 13.55 109 ASP C O 1
ATOM 4302 N N . ALA C 1 110 ? -0.137 38.632 29.641 1.00 18.32 110 ALA C N 1
ATOM 4303 C CA . ALA C 1 110 ? 1.152 39.088 30.173 1.00 22.15 110 ALA C CA 1
ATOM 4304 C C . ALA C 1 110 ? 1.680 38.322 31.374 1.00 23.91 110 ALA C C 1
ATOM 4305 O O . ALA C 1 110 ? 2.842 38.607 31.836 1.00 26.35 110 ALA C O 1
ATOM 4307 N N . GLY C 1 111 ? 0.962 37.248 31.714 1.00 19.83 111 GLY C N 1
ATOM 4308 C CA . GLY C 1 111 ? 1.262 36.441 32.861 1.00 20.78 111 GLY C CA 1
ATOM 4309 C C . GLY C 1 111 ? -0.077 36.035 33.490 1.00 22.77 111 GLY C C 1
ATOM 4310 O O . GLY C 1 111 ? -1.127 35.893 32.813 1.00 17.85 111 GLY C O 1
ATOM 4311 N N . PHE C 1 112 ? -0.063 35.907 34.814 1.00 18.77 112 PHE C N 1
ATOM 4312 C CA . PHE C 1 112 ? -1.219 35.419 35.518 1.00 17.83 112 PHE C CA 1
ATOM 4313 C C . PHE C 1 112 ? -1.136 35.801 36.996 1.00 17.38 112 PHE C C 1
ATOM 4314 O O . PHE C 1 112 ? -0.105 36.334 37.432 1.00 14.35 112 PHE C O 1
ATOM 4322 N N . VAL C 1 113 ? -2.283 35.741 37.643 1.00 13.95 113 VAL C N 1
ATOM 4323 C CA . VAL C 1 113 ? -2.422 36.050 39.066 1.00 16.92 113 VAL C CA 1
ATOM 4324 C C . VAL C 1 113 ? -2.977 34.852 39.819 1.00 16.51 113 VAL C C 1
ATOM 4325 O O . VAL C 1 113 ? -3.995 34.303 39.433 1.00 13.97 113 VAL C O 1
ATOM 4329 N N . ASP C 1 114 ? -2.247 34.402 40.843 1.00 18.95 114 ASP C N 1
ATOM 4330 C CA . ASP C 1 114 ? -2.703 33.291 41.661 1.00 18.20 114 ASP C CA 1
ATOM 4331 C C . ASP C 1 114 ? -3.480 33.866 42.826 1.00 18.26 114 ASP C C 1
ATOM 4332 O O . ASP C 1 114 ? -3.031 34.835 43.465 1.00 21.00 114 ASP C O 1
ATOM 4337 N N . ILE C 1 115 ? -4.676 33.373 43.008 1.00 14.67 115 ILE C N 1
ATOM 4338 C CA . ILE C 1 115 ? -5.603 33.782 44.048 1.00 13.89 115 ILE C CA 1
ATOM 4339 C C . ILE C 1 115 ? -5.250 33.098 45.361 1.00 14.22 115 ILE C C 1
ATOM 4340 O O . ILE C 1 115 ? -4.870 31.930 45.342 1.00 14.96 115 ILE C O 1
ATOM 4345 N N . PRO C 1 116 ? -5.301 33.842 46.504 1.00 16.71 116 PRO C N 1
ATOM 4346 C CA . PRO C 1 116 ? -5.004 33.303 47.841 1.00 16.48 116 PRO C CA 1
ATOM 4347 C C . PRO C 1 116 ? -5.888 32.063 47.984 1.00 16.32 116 PRO C C 1
ATOM 4348 O O . PRO C 1 116 ? -7.047 32.067 47.496 1.00 15.91 116 PRO C O 1
ATOM 4352 N N . LYS C 1 117 ? -5.435 31.066 48.765 1.00 14.89 117 LYS C N 1
ATOM 4353 C CA . LYS C 1 117 ? -6.162 29.815 48.947 1.00 16.52 117 LYS C CA 1
ATOM 4354 C C . LYS C 1 117 ? -7.304 29.852 49.914 1.00 17.71 117 LYS C C 1
ATOM 4355 O O . LYS C 1 117 ? -7.315 29.147 50.926 1.00 20.92 117 LYS C O 1
ATOM 4361 N N . GLN C 1 118 ? -8.273 30.690 49.650 1.00 18.90 118 GLN C N 1
ATOM 4362 C CA . GLN C 1 118 ? -9.424 30.909 50.543 1.00 22.77 118 GLN C CA 1
ATOM 4363 C C . GLN C 1 118 ? -10.614 31.065 49.620 1.00 18.13 118 GLN C C 1
ATOM 4364 O O . GLN C 1 118 ? -10.523 31.802 48.605 1.00 16.77 118 GLN C O 1
ATOM 4370 N N . GLU C 1 119 ? -11.742 30.500 50.013 1.00 17.21 119 GLU C N 1
ATOM 4371 C CA . GLU C 1 119 ? -12.985 30.652 49.183 1.00 14.54 119 GLU C CA 1
ATOM 4372 C C . GLU C 1 119 ? -13.437 32.130 49.190 1.00 17.76 119 GLU C C 1
ATOM 4373 O O . GLU C 1 119 ? -14.011 32.608 48.190 1.00 13.72 119 GLU C O 1
ATOM 4379 N N . LYS C 1 120 ? -13.128 32.881 50.274 1.00 17.93 120 LYS C N 1
ATOM 4380 C CA . LYS C 1 120 ? -13.521 34.287 50.220 1.00 21.18 120 LYS C CA 1
ATOM 4381 C C . LYS C 1 120 ? -12.738 35.036 49.115 1.00 15.87 120 LYS C C 1
ATOM 4382 O O . LYS C 1 120 ? -13.351 35.869 48.410 1.00 18.08 120 LYS C O 1
ATOM 4388 N N . ALA C 1 121 ? -11.457 34.763 48.925 1.00 14.95 121 ALA C N 1
ATOM 4389 C CA . ALA C 1 121 ? -10.632 35.408 47.955 1.00 13.26 121 ALA C CA 1
ATOM 4390 C C . ALA C 1 121 ? -11.115 34.973 46.547 1.00 13.12 121 ALA C C 1
ATOM 4391 O O . ALA C 1 121 ? -11.208 35.744 45.618 1.00 11.79 121 ALA C O 1
ATOM 4393 N N . LEU C 1 122 ? -11.471 33.705 46.455 1.00 14.74 122 LEU C N 1
ATOM 4394 C CA . LEU C 1 122 ? -12.014 33.185 45.157 1.00 13.68 122 LEU C CA 1
ATOM 4395 C C . LEU C 1 122 ? -13.305 33.885 44.773 1.00 13.04 122 LEU C C 1
ATOM 4396 O O . LEU C 1 122 ? -13.490 34.309 43.583 1.00 13.18 122 LEU C O 1
ATOM 4401 N N . MET C 1 123 ? -14.196 34.040 45.760 1.00 12.86 123 MET C N 1
ATOM 4402 C CA . MET C 1 123 ? -15.415 34.742 45.532 1.00 16.14 123 MET C CA 1
ATOM 4403 C C . MET C 1 123 ? -15.094 36.169 45.010 1.00 15.39 123 MET C C 1
ATOM 4404 O O . MET C 1 123 ? -15.813 36.647 44.119 1.00 13.10 123 MET C O 1
ATOM 4409 N N . LYS C 1 124 ? -14.130 36.844 45.645 1.00 11.11 124 LYS C N 1
ATOM 4410 C CA . LYS C 1 124 ? -13.843 38.195 45.227 1.00 15.59 124 LYS C CA 1
ATOM 4411 C C . LYS C 1 124 ? -13.353 38.212 43.784 1.00 15.44 124 LYS C C 1
ATOM 4412 O O . LYS C 1 124 ? -13.781 39.051 42.978 1.00 15.36 124 LYS C O 1
ATOM 4423 N N . ALA C 1 125 ? -12.517 37.248 43.433 1.00 12.63 125 ALA C N 1
ATOM 4424 C CA . ALA C 1 125 ? -12.016 37.245 42.102 1.00 10.69 125 ALA C CA 1
ATOM 4425 C C . ALA C 1 125 ? -13.124 36.929 41.120 1.00 14.68 125 ALA C C 1
ATOM 4426 O O . ALA C 1 125 ? -13.176 37.573 40.065 1.00 15.55 125 ALA C O 1
ATOM 4428 N N . VAL C 1 126 ? -14.024 35.985 41.391 1.00 11.59 126 VAL C N 1
ATOM 4429 C CA . VAL C 1 126 ? -15.070 35.700 40.377 1.00 12.12 126 VAL C CA 1
ATOM 4430 C C . VAL C 1 126 ? -15.938 36.960 40.205 1.00 13.73 126 VAL C C 1
ATOM 4431 O O . VAL C 1 126 ? -16.289 37.325 39.147 1.00 13.47 126 VAL C O 1
ATOM 4435 N N . ALA C 1 127 ? -16.210 37.662 41.298 1.00 16.15 127 ALA C N 1
ATOM 4436 C CA . ALA C 1 127 ? -17.096 38.830 41.155 1.00 17.29 127 ALA C CA 1
ATOM 4437 C C . ALA C 1 127 ? -16.444 39.987 40.422 1.00 17.10 127 ALA C C 1
ATOM 4438 O O . ALA C 1 127 ? -17.098 40.650 39.592 1.00 19.46 127 ALA C O 1
ATOM 4440 N N . THR C 1 128 ? -15.191 40.204 40.678 1.00 12.57 128 THR C N 1
ATOM 4441 C CA . THR C 1 128 ? -14.529 41.365 40.150 1.00 15.15 128 THR C CA 1
ATOM 4442 C C . THR C 1 128 ? -13.684 41.181 38.895 1.00 17.09 128 THR C C 1
ATOM 4443 O O . THR C 1 128 ? -13.392 42.127 38.174 1.00 17.62 128 THR C O 1
ATOM 4447 N N . VAL C 1 129 ? -13.307 39.919 38.607 1.00 15.52 129 VAL C N 1
ATOM 4448 C CA . VAL C 1 129 ? -12.441 39.652 37.484 1.00 11.83 129 VAL C CA 1
ATOM 4449 C C . VAL C 1 129 ? -13.146 38.952 36.326 1.00 13.08 129 VAL C C 1
ATOM 4450 O O . VAL C 1 129 ? -12.948 39.347 35.178 1.00 15.65 129 VAL C O 1
ATOM 4454 N N . GLY C 1 130 ? -13.902 37.900 36.611 1.00 9.85 130 GLY C N 1
ATOM 4455 C CA . GLY C 1 130 ? -14.575 37.168 35.558 1.00 12.66 130 GLY C CA 1
ATOM 4456 C C . GLY C 1 130 ? -14.342 35.683 35.841 1.00 13.29 130 GLY C C 1
ATOM 4457 O O . GLY C 1 130 ? -13.996 35.314 36.962 1.00 11.68 130 GLY C O 1
ATOM 4458 N N . PRO C 1 131 ? -14.582 34.816 34.865 1.00 12.55 131 PRO C N 1
ATOM 4459 C CA . PRO C 1 131 ? -14.360 33.379 35.061 1.00 10.91 131 PRO C CA 1
ATOM 4460 C C . PRO C 1 131 ? -12.924 33.092 35.501 1.00 8.90 131 PRO C C 1
ATOM 4461 O O . PRO C 1 131 ? -11.947 33.632 34.990 1.00 10.02 131 PRO C O 1
ATOM 4465 N N . ILE C 1 132 ? -12.776 32.161 36.484 1.00 9.83 132 ILE C N 1
ATOM 4466 C CA . ILE C 1 132 ? -11.459 31.881 37.097 1.00 8.80 132 ILE C CA 1
ATOM 4467 C C . ILE C 1 132 ? -11.113 30.367 36.890 1.00 9.95 132 ILE C C 1
ATOM 4468 O O . ILE C 1 132 ? -11.959 29.511 37.122 1.00 11.70 132 ILE C O 1
ATOM 4473 N N . SER C 1 133 ? -9.891 30.106 36.560 1.00 7.25 133 SER C N 1
ATOM 4474 C CA . SER C 1 133 ? -9.487 28.712 36.412 1.00 11.06 133 SER C CA 1
ATOM 4475 C C . SER C 1 133 ? -9.228 28.117 37.794 1.00 12.21 133 SER C C 1
ATOM 4476 O O . SER C 1 133 ? -8.550 28.735 38.614 1.00 9.96 133 SER C O 1
ATOM 4479 N N . VAL C 1 134 ? -9.718 26.875 37.975 1.00 7.81 134 VAL C N 1
ATOM 4480 C CA . VAL C 1 134 ? -9.493 26.197 39.297 1.00 10.35 134 VAL C CA 1
ATOM 4481 C C . VAL C 1 134 ? -9.229 24.729 39.058 1.00 12.26 134 VAL C C 1
ATOM 4482 O O . VAL C 1 134 ? -9.638 24.204 38.080 1.00 8.81 134 VAL C O 1
ATOM 4486 N N . ALA C 1 135 ? -8.542 24.091 39.997 1.00 13.28 135 ALA C N 1
ATOM 4487 C CA . ALA C 1 135 ? -8.340 22.652 39.958 1.00 10.07 135 ALA C CA 1
ATOM 4488 C C . ALA C 1 135 ? -9.253 22.063 41.080 1.00 11.33 135 ALA C C 1
ATOM 4489 O O . ALA C 1 135 ? -9.375 22.630 42.202 1.00 11.05 135 ALA C O 1
ATOM 4491 N N . ILE C 1 136 ? -9.847 20.912 40.812 1.00 9.90 136 ILE C N 1
ATOM 4492 C CA . ILE C 1 136 ? -10.680 20.249 41.796 1.00 10.77 136 ILE C CA 1
ATOM 4493 C C . ILE C 1 136 ? -10.391 18.759 41.842 1.00 13.92 136 ILE C C 1
ATOM 4494 O O . ILE C 1 136 ? -9.759 18.203 40.959 1.00 11.87 136 ILE C O 1
ATOM 4499 N N . ASP C 1 137 ? -10.773 18.149 42.972 1.00 11.60 137 ASP C N 1
ATOM 4500 C CA . ASP C 1 137 ? -10.749 16.674 43.046 1.00 10.70 137 ASP C CA 1
ATOM 4501 C C . ASP C 1 137 ? -12.034 16.187 42.384 1.00 9.07 137 ASP C C 1
ATOM 4502 O O . ASP C 1 137 ? -13.093 16.357 42.907 1.00 11.66 137 ASP C O 1
ATOM 4507 N N . ALA C 1 138 ? -11.919 15.617 41.168 1.00 9.48 138 ALA C N 1
ATOM 4508 C CA . ALA C 1 138 ? -13.065 15.125 40.401 1.00 12.17 138 ALA C CA 1
ATOM 4509 C C . ALA C 1 138 ? -12.952 13.625 40.254 1.00 12.82 138 ALA C C 1
ATOM 4510 O O . ALA C 1 138 ? -13.717 13.043 39.504 1.00 14.21 138 ALA C O 1
ATOM 4512 N N . GLY C 1 139 ? -12.193 12.989 41.118 1.00 15.22 139 GLY C N 1
ATOM 4513 C CA . GLY C 1 139 ? -11.917 11.545 40.896 1.00 16.31 139 GLY C CA 1
ATOM 4514 C C . GLY C 1 139 ? -12.812 10.569 41.548 1.00 17.00 139 GLY C C 1
ATOM 4515 O O . GLY C 1 139 ? -12.491 9.385 41.615 1.00 21.94 139 GLY C O 1
ATOM 4516 N N . HIS C 1 140 ? -13.968 10.988 41.941 1.00 13.67 140 HIS C N 1
ATOM 4517 C CA . HIS C 1 140 ? -14.908 10.113 42.600 1.00 13.89 140 HIS C CA 1
ATOM 4518 C C . HIS C 1 140 ? -16.019 9.675 41.704 1.00 15.62 140 HIS C C 1
ATOM 4519 O O . HIS C 1 140 ? -16.471 10.431 40.841 1.00 10.55 140 HIS C O 1
ATOM 4526 N N . GLU C 1 141 ? -16.541 8.494 41.991 1.00 15.59 141 GLU C N 1
ATOM 4527 C CA . GLU C 1 141 ? -17.732 8.039 41.260 1.00 19.79 141 GLU C CA 1
ATOM 4528 C C . GLU C 1 141 ? -18.901 9.085 41.269 1.00 14.89 141 GLU C C 1
ATOM 4529 O O . GLU C 1 141 ? -19.620 9.280 40.264 1.00 14.28 141 GLU C O 1
ATOM 4535 N N . SER C 1 142 ? -19.126 9.719 42.438 1.00 13.67 142 SER C N 1
ATOM 4536 C CA . SER C 1 142 ? -20.223 10.710 42.512 1.00 13.03 142 SER C CA 1
ATOM 4537 C C . SER C 1 142 ? -20.082 11.801 41.452 1.00 12.30 142 SER C C 1
ATOM 4538 O O . SER C 1 142 ? -21.088 12.359 41.039 1.00 13.66 142 SER C O 1
ATOM 4541 N N . PHE C 1 143 ? -18.867 12.180 41.087 1.00 12.01 143 PHE C N 1
ATOM 4542 C CA . PHE C 1 143 ? -18.673 13.269 40.098 1.00 10.37 143 PHE C CA 1
ATOM 4543 C C . PHE C 1 143 ? -19.025 12.760 38.678 1.00 13.13 143 PHE C C 1
ATOM 4544 O O . PHE C 1 143 ? -19.680 13.453 37.893 1.00 11.47 143 PHE C O 1
ATOM 4552 N N . LEU C 1 144 ? -18.626 11.534 38.360 1.00 10.68 144 LEU C N 1
ATOM 4553 C CA . LEU C 1 144 ? -19.002 10.962 37.052 1.00 11.72 144 LEU C CA 1
ATOM 4554 C C . LEU C 1 144 ? -20.508 10.986 36.905 1.00 11.74 144 LEU C C 1
ATOM 4555 O O . LEU C 1 144 ? -21.071 11.318 35.847 1.00 11.30 144 LEU C O 1
ATOM 4560 N N . PHE C 1 145 ? -21.225 10.628 37.984 1.00 12.26 145 PHE C N 1
ATOM 4561 C CA . PHE C 1 145 ? -22.695 10.545 37.938 1.00 14.17 145 PHE C CA 1
ATOM 4562 C C . PHE C 1 145 ? -23.482 11.818 38.282 1.00 13.64 145 PHE C C 1
ATOM 4563 O O . PHE C 1 145 ? -24.723 11.770 38.343 1.00 14.21 145 PHE C O 1
ATOM 4571 N N . TYR C 1 146 ? -22.768 12.927 38.526 1.00 11.49 146 TYR C N 1
ATOM 4572 C CA . TYR C 1 146 ? -23.437 14.157 38.882 1.00 10.93 146 TYR C CA 1
ATOM 4573 C C . TYR C 1 146 ? -24.479 14.594 37.858 1.00 14.42 146 TYR C C 1
ATOM 4574 O O . TYR C 1 146 ? -24.160 14.640 36.697 1.00 10.88 146 TYR C O 1
ATOM 4583 N N . LYS C 1 147 ? -25.704 14.881 38.295 1.00 14.92 147 LYS C N 1
ATOM 4584 C CA . LYS C 1 147 ? -26.685 15.416 37.307 1.00 15.98 147 LYS C CA 1
ATOM 4585 C C . LYS C 1 147 ? -27.345 16.674 37.794 1.00 18.94 147 LYS C C 1
ATOM 4586 O O . LYS C 1 147 ? -27.745 17.519 36.979 1.00 18.56 147 LYS C O 1
ATOM 4592 N N . GLU C 1 148 ? -27.664 16.711 39.061 1.00 19.44 148 GLU C N 1
ATOM 4593 C CA . GLU C 1 148 ? -28.370 17.910 39.546 1.00 24.61 148 GLU C CA 1
ATOM 4594 C C . GLU C 1 148 ? -28.069 18.286 41.002 1.00 19.07 148 GLU C C 1
ATOM 4595 O O . GLU C 1 148 ? -27.460 17.547 41.753 1.00 19.95 148 GLU C O 1
ATOM 4601 N N . GLY C 1 149 ? -28.510 19.461 41.369 1.00 19.48 149 GLY C N 1
ATOM 4602 C CA . GLY C 1 149 ? -28.311 19.888 42.730 1.00 18.40 149 GLY C CA 1
ATOM 4603 C C . GLY C 1 149 ? -26.898 20.365 43.008 1.00 17.15 149 GLY C C 1
ATOM 4604 O O . GLY C 1 149 ? -26.098 20.581 42.071 1.00 18.46 149 GLY C O 1
ATOM 4605 N N . ILE C 1 150 ? -26.576 20.506 44.278 1.00 15.20 150 ILE C N 1
ATOM 4606 C CA . ILE C 1 150 ? -25.232 20.964 44.640 1.00 15.75 150 ILE C CA 1
ATOM 4607 C C . ILE C 1 150 ? -24.373 19.732 44.913 1.00 15.75 150 ILE C C 1
ATOM 4608 O O . ILE C 1 150 ? -24.735 18.886 45.756 1.00 18.57 150 ILE C O 1
ATOM 4613 N N . TYR C 1 151 ? -23.264 19.610 44.201 1.00 10.96 151 TYR C N 1
ATOM 4614 C CA . TYR C 1 151 ? -22.390 18.507 44.439 1.00 12.28 151 TYR C CA 1
ATOM 4615 C C . TYR C 1 151 ? -21.612 18.605 45.761 1.00 15.27 151 TYR C C 1
ATOM 4616 O O . TYR C 1 151 ? -20.911 19.594 46.045 1.00 12.66 151 TYR C O 1
ATOM 4625 N N . PHE C 1 152 ? -21.729 17.526 46.558 1.00 12.12 152 PHE C N 1
ATOM 4626 C CA . PHE C 1 152 ? -20.959 17.447 47.799 1.00 12.16 152 PHE C CA 1
ATOM 4627 C C . PHE C 1 152 ? -20.522 15.965 47.950 1.00 14.51 152 PHE C C 1
ATOM 4628 O O . PHE C 1 152 ? -21.369 15.023 47.920 1.00 13.89 152 PHE C O 1
ATOM 4636 N N . GLU C 1 153 ? -19.213 15.758 48.026 1.00 15.55 153 GLU C N 1
ATOM 4637 C CA . GLU C 1 153 ? -18.656 14.382 48.147 1.00 13.13 153 GLU C CA 1
ATOM 4638 C C . GLU C 1 153 ? -17.849 14.418 49.453 1.00 15.50 153 GLU C C 1
ATOM 4639 O O . GLU C 1 153 ? -16.852 15.115 49.547 1.00 14.67 153 GLU C O 1
ATOM 4645 N N . PRO C 1 154 ? -18.325 13.737 50.491 1.00 15.94 154 PRO C N 1
ATOM 4646 C CA . PRO C 1 154 ? -17.556 13.779 51.766 1.00 17.86 154 PRO C CA 1
ATOM 4647 C C . PRO C 1 154 ? -16.106 13.318 51.678 1.00 17.84 154 PRO C C 1
ATOM 4648 O O . PRO C 1 154 ? -15.261 13.714 52.499 1.00 17.97 154 PRO C O 1
ATOM 4652 N N . ASP C 1 155 ? -15.792 12.530 50.656 1.00 15.82 155 ASP C N 1
ATOM 4653 C CA . ASP C 1 155 ? -14.429 12.041 50.491 1.00 17.91 155 ASP C CA 1
ATOM 4654 C C . ASP C 1 155 ? -13.557 12.953 49.629 1.00 18.04 155 ASP C C 1
ATOM 4655 O O . ASP C 1 155 ? -12.409 12.622 49.329 1.00 17.49 155 ASP C O 1
ATOM 4660 N N . CYS C 1 156 ? -14.080 14.111 49.237 1.00 14.66 156 CYS C N 1
ATOM 4661 C CA . CYS C 1 156 ? -13.275 15.006 48.395 1.00 13.81 156 CYS C CA 1
ATOM 4662 C C . CYS C 1 156 ? -12.073 15.496 49.091 1.00 17.14 156 CYS C C 1
ATOM 4663 O O . CYS C 1 156 ? -12.160 15.777 50.298 1.00 18.06 156 CYS C O 1
ATOM 4666 N N . SER C 1 157 ? -10.972 15.639 48.366 1.00 15.63 157 SER C N 1
ATOM 4667 C CA . SER C 1 157 ? -9.731 16.146 48.878 1.00 18.33 157 SER C CA 1
ATOM 4668 C C . SER C 1 157 ? -9.626 17.658 48.604 1.00 20.14 157 SER C C 1
ATOM 4669 O O . SER C 1 157 ? -10.030 18.103 47.527 1.00 18.56 157 SER C O 1
ATOM 4672 N N . SER C 1 158 ? -9.026 18.381 49.540 1.00 18.39 158 SER C N 1
ATOM 4673 C CA . SER C 1 158 ? -8.846 19.800 49.375 1.00 20.58 158 SER C CA 1
ATOM 4674 C C . SER C 1 158 ? -7.447 20.074 48.904 1.00 22.84 158 SER C C 1
ATOM 4675 O O . SER C 1 158 ? -7.106 21.232 48.626 1.00 22.25 158 SER C O 1
ATOM 4680 N N . GLU C 1 159 ? -6.604 19.042 48.788 1.00 22.90 159 GLU C N 1
ATOM 4681 C CA . GLU C 1 159 ? -5.251 19.236 48.374 1.00 28.44 159 GLU C CA 1
ATOM 4682 C C . GLU C 1 159 ? -4.804 18.496 47.181 1.00 24.21 159 GLU C C 1
ATOM 4683 O O . GLU C 1 159 ? -3.819 18.885 46.588 1.00 30.31 159 GLU C O 1
ATOM 4689 N N . ASP C 1 160 ? -5.420 17.383 46.856 1.00 24.10 160 ASP C N 1
ATOM 4690 C CA . ASP C 1 160 ? -4.939 16.700 45.722 1.00 26.73 160 ASP C CA 1
ATOM 4691 C C . ASP C 1 160 ? -5.970 16.792 44.630 1.00 24.58 160 ASP C C 1
ATOM 4692 O O . ASP C 1 160 ? -7.009 16.100 44.671 1.00 29.59 160 ASP C O 1
ATOM 4697 N N . MET C 1 161 ? -5.721 17.751 43.742 1.00 20.85 161 MET C N 1
ATOM 4698 C CA . MET C 1 161 ? -6.669 17.961 42.668 1.00 18.83 161 MET C CA 1
ATOM 4699 C C . MET C 1 161 ? -6.187 17.369 41.382 1.00 16.83 161 MET C C 1
ATOM 4700 O O . MET C 1 161 ? -5.048 17.625 40.901 1.00 20.07 161 MET C O 1
ATOM 4705 N N . ASP C 1 162 ? -7.129 16.715 40.729 1.00 13.32 162 ASP C N 1
ATOM 4706 C CA . ASP C 1 162 ? -6.841 15.967 39.484 1.00 12.02 162 ASP C CA 1
ATOM 4707 C C . ASP C 1 162 ? -7.546 16.433 38.279 1.00 10.52 162 ASP C C 1
ATOM 4708 O O . ASP C 1 162 ? -7.504 15.782 37.223 1.00 11.10 162 ASP C O 1
ATOM 4713 N N . HIS C 1 163 ? -8.224 17.574 38.377 1.00 10.86 163 HIS C N 1
ATOM 4714 C CA . HIS C 1 163 ? -9.010 18.000 37.180 1.00 12.92 163 HIS C CA 1
ATOM 4715 C C . HIS C 1 163 ? -9.077 19.503 37.162 1.00 14.08 163 HIS C C 1
ATOM 4716 O O . HIS C 1 163 ? -9.202 20.094 38.203 1.00 16.54 163 HIS C O 1
ATOM 4723 N N . GLY C 1 164 ? -8.938 20.133 36.006 1.00 10.51 164 GLY C N 1
ATOM 4724 C CA . GLY C 1 164 ? -9.043 21.598 35.936 1.00 9.24 164 GLY C CA 1
ATOM 4725 C C . GLY C 1 164 ? -10.323 22.043 35.245 1.00 12.42 164 GLY C C 1
ATOM 4726 O O . GLY C 1 164 ? -10.784 21.439 34.244 1.00 9.80 164 GLY C O 1
ATOM 4727 N N . VAL C 1 165 ? -10.982 23.047 35.830 1.00 9.31 165 VAL C N 1
ATOM 4728 C CA . VAL C 1 165 ? -12.295 23.444 35.359 1.00 7.82 165 VAL C CA 1
ATOM 4729 C C . VAL C 1 165 ? -12.391 24.948 35.472 1.00 9.71 165 VAL C C 1
ATOM 4730 O O . VAL C 1 165 ? -11.388 25.590 35.770 1.00 11.33 165 VAL C O 1
ATOM 4734 N N . LEU C 1 166 ? -13.581 25.522 35.364 1.00 9.07 166 LEU C N 1
ATOM 4735 C CA . LEU C 1 166 ? -13.652 26.998 35.271 1.00 9.09 166 LEU C CA 1
ATOM 4736 C C . LEU C 1 166 ? -14.807 27.472 36.081 1.00 10.61 166 LEU C C 1
ATOM 4737 O O . LEU C 1 166 ? -15.923 26.959 35.912 1.00 8.28 166 LEU C O 1
ATOM 4742 N N . VAL C 1 167 ? -14.572 28.362 37.079 1.00 10.80 167 VAL C N 1
ATOM 4743 C CA . VAL C 1 167 ? -15.686 28.867 37.854 1.00 10.06 167 VAL C CA 1
ATOM 4744 C C . VAL C 1 167 ? -16.248 30.080 37.087 1.00 8.29 167 VAL C C 1
ATOM 4745 O O . VAL C 1 167 ? -15.490 31.020 36.918 1.00 8.49 167 VAL C O 1
ATOM 4749 N N . VAL C 1 168 ? -17.516 30.007 36.706 1.00 8.24 168 VAL C N 1
ATOM 4750 C CA . VAL C 1 168 ? -18.131 31.136 35.990 1.00 11.96 168 VAL C CA 1
ATOM 4751 C C . VAL C 1 168 ? -19.076 31.954 36.832 1.00 13.43 168 VAL C C 1
ATOM 4752 O O . VAL C 1 168 ? -19.708 32.926 36.309 1.00 10.30 168 VAL C O 1
ATOM 4756 N N . GLY C 1 169 ? -19.226 31.543 38.108 1.00 13.28 169 GLY C N 1
ATOM 4757 C CA . GLY C 1 169 ? -20.156 32.245 38.940 1.00 12.82 169 GLY C CA 1
ATOM 4758 C C . GLY C 1 169 ? -20.387 31.512 40.247 1.00 16.49 169 GLY C C 1
ATOM 4759 O O . GLY C 1 169 ? -19.628 30.599 40.610 1.00 12.00 169 GLY C O 1
ATOM 4760 N N . TYR C 1 170 ? -21.410 31.992 40.970 1.00 11.33 170 TYR C N 1
ATOM 4761 C CA . TYR C 1 170 ? -21.792 31.389 42.236 1.00 13.28 170 TYR C CA 1
ATOM 4762 C C . TYR C 1 170 ? -23.210 31.797 42.577 1.00 14.67 170 TYR C C 1
ATOM 4763 O O . TYR C 1 170 ? -23.747 32.796 42.053 1.00 11.97 170 TYR C O 1
ATOM 4772 N N . GLY C 1 171 ? -23.821 31.047 43.461 1.00 14.02 171 GLY C N 1
ATOM 4773 C CA . GLY C 1 171 ? -25.226 31.375 43.797 1.00 15.21 171 GLY C CA 1
ATOM 4774 C C . GLY C 1 171 ? -25.699 30.536 44.951 1.00 17.26 171 GLY C C 1
ATOM 4775 O O . GLY C 1 171 ? -24.865 29.946 45.653 1.00 14.06 171 GLY C O 1
ATOM 4776 N N . PHE C 1 172 ? -27.030 30.438 45.088 1.00 17.67 172 PHE C N 1
ATOM 4777 C CA . PHE C 1 172 ? -27.638 29.668 46.152 1.00 18.80 172 PHE C CA 1
ATOM 4778 C C . PHE C 1 172 ? -28.950 29.126 45.726 1.00 22.59 172 PHE C C 1
ATOM 4779 O O . PHE C 1 172 ? -29.584 29.630 44.787 1.00 20.37 172 PHE C O 1
ATOM 4787 N N . GLU C 1 173 ? -29.327 28.020 46.356 1.00 24.18 173 GLU C N 1
ATOM 4788 C CA . GLU C 1 173 ? -30.633 27.469 46.140 1.00 28.11 173 GLU C CA 1
ATOM 4789 C C . GLU C 1 173 ? -31.091 26.863 47.489 1.00 29.99 173 GLU C C 1
ATOM 4790 O O . GLU C 1 173 ? -30.295 26.660 48.397 1.00 30.99 173 GLU C O 1
ATOM 4796 N N . SER C 1 174 ? -32.394 26.814 47.702 1.00 33.96 174 SER C N 1
ATOM 4797 C CA . SER C 1 174 ? -32.930 26.302 48.980 1.00 35.03 174 SER C CA 1
ATOM 4798 C C . SER C 1 174 ? -32.665 24.845 48.985 1.00 37.46 174 SER C C 1
ATOM 4799 O O . SER C 1 174 ? -32.873 24.181 47.952 1.00 39.79 174 SER C O 1
ATOM 4804 N N . THR C 1 175 ? -32.218 24.307 50.116 1.00 37.08 175 THR C N 1
ATOM 4805 C CA . THR C 1 175 ? -31.977 22.856 50.169 1.00 38.92 175 THR C CA 1
ATOM 4806 C C . THR C 1 175 ? -32.430 22.181 51.460 1.00 37.09 175 THR C C 1
ATOM 4807 O O . THR C 1 175 ? -32.617 22.814 52.507 1.00 37.91 175 THR C O 1
ATOM 4811 N N . GLU C 1 176 ? -32.597 20.869 51.372 1.00 38.85 176 GLU C N 1
ATOM 4812 C CA . GLU C 1 176 ? -33.051 20.071 52.505 1.00 38.37 176 GLU C CA 1
ATOM 4813 C C . GLU C 1 176 ? -32.175 20.237 53.750 1.00 37.38 176 GLU C C 1
ATOM 4814 O O . GLU C 1 176 ? -32.686 20.242 54.902 1.00 37.68 176 GLU C O 1
ATOM 4820 N N . SER C 1 177 ? -30.861 20.306 53.514 1.00 37.31 177 SER C N 1
ATOM 4821 C CA . SER C 1 177 ? -29.885 20.346 54.587 1.00 33.37 177 SER C CA 1
ATOM 4822 C C . SER C 1 177 ? -29.381 21.709 54.912 1.00 33.28 177 SER C C 1
ATOM 4823 O O . SER C 1 177 ? -28.497 21.815 55.793 1.00 33.58 177 SER C O 1
ATOM 4826 N N . ASP C 1 178 ? -29.937 22.760 54.282 1.00 29.48 178 ASP C N 1
ATOM 4827 C CA . ASP C 1 178 ? -29.413 24.100 54.605 1.00 28.83 178 ASP C CA 1
ATOM 4828 C C . ASP C 1 178 ? -28.018 24.304 54.030 1.00 24.86 178 ASP C C 1
ATOM 4829 O O . ASP C 1 178 ? -27.325 25.218 54.478 1.00 24.80 178 ASP C O 1
ATOM 4834 N N . ASP C 1 179 ? -27.548 23.448 53.123 1.00 23.62 179 ASP C N 1
ATOM 4835 C CA . ASP C 1 179 ? -26.227 23.688 52.478 1.00 26.09 179 ASP C CA 1
ATOM 4836 C C . ASP C 1 179 ? -26.657 24.181 51.111 1.00 27.30 179 ASP C C 1
ATOM 4837 O O . ASP C 1 179 ? -26.931 23.376 50.215 1.00 26.22 179 ASP C O 1
ATOM 4842 N N . ASN C 1 180 ? -26.700 25.512 50.986 1.00 23.31 180 ASN C N 1
ATOM 4843 C CA . ASN C 1 180 ? -27.335 26.199 49.865 1.00 22.14 180 ASN C CA 1
ATOM 4844 C C . ASN C 1 180 ? -26.472 26.865 48.884 1.00 18.02 180 ASN C C 1
ATOM 4845 O O . ASN C 1 180 ? -26.980 27.256 47.840 1.00 18.79 180 ASN C O 1
ATOM 4850 N N . LYS C 1 181 ? -25.197 26.997 49.181 1.00 16.46 181 LYS C N 1
ATOM 4851 C CA . LYS C 1 181 ? -24.310 27.816 48.340 1.00 16.04 181 LYS C CA 1
ATOM 4852 C C . LYS C 1 181 ? -23.457 26.955 47.413 1.00 16.85 181 LYS C C 1
ATOM 4853 O O . LYS C 1 181 ? -23.134 25.794 47.736 1.00 14.04 181 LYS C O 1
ATOM 4859 N N . TYR C 1 182 ? -23.325 27.445 46.165 1.00 13.53 182 TYR C N 1
ATOM 4860 C CA . TYR C 1 182 ? -22.510 26.695 45.230 1.00 11.75 182 TYR C CA 1
ATOM 4861 C C . TYR C 1 182 ? -21.697 27.601 44.345 1.00 15.35 182 TYR C C 1
ATOM 4862 O O . TYR C 1 182 ? -21.993 28.841 44.146 1.00 11.67 182 TYR C O 1
ATOM 4871 N N . TRP C 1 183 ? -20.645 26.988 43.793 1.00 12.62 183 TRP C N 1
ATOM 4872 C CA . TRP C 1 183 ? -19.798 27.626 42.739 1.00 10.28 183 TRP C CA 1
ATOM 4873 C C . TRP C 1 183 ? -20.385 27.064 41.420 1.00 13.16 183 TRP C C 1
ATOM 4874 O O . TRP C 1 183 ? -20.709 25.880 41.304 1.00 10.15 183 TRP C O 1
ATOM 4885 N N . LEU C 1 184 ? -20.602 27.946 40.462 1.00 10.98 184 LEU C N 1
ATOM 4886 C CA . LEU C 1 184 ? -21.157 27.508 39.151 1.00 12.22 184 LEU C CA 1
ATOM 4887 C C . LEU C 1 184 ? -19.925 27.131 38.317 1.00 11.76 184 LEU C C 1
ATOM 4888 O O . LEU C 1 184 ? -19.078 27.973 38.004 1.00 10.92 184 LEU C O 1
ATOM 4893 N N . VAL C 1 185 ? -19.762 25.820 38.011 1.00 9.18 185 VAL C N 1
ATOM 4894 C CA . VAL C 1 185 ? -18.526 25.427 37.347 1.00 8.85 185 VAL C CA 1
ATOM 4895 C C . VAL C 1 185 ? -18.782 24.854 35.931 1.00 11.41 185 VAL C C 1
ATOM 4896 O O . VAL C 1 185 ? -19.542 23.920 35.750 1.00 10.44 185 VAL C O 1
ATOM 4900 N N . LYS C 1 186 ? -18.021 25.370 34.988 1.00 7.74 186 LYS C N 1
ATOM 4901 C CA . LYS C 1 186 ? -18.078 24.890 33.579 1.00 10.73 186 LYS C CA 1
ATOM 4902 C C . LYS C 1 186 ? -17.071 23.734 33.465 1.00 8.80 186 LYS C C 1
ATOM 4903 O O . LYS C 1 186 ? -15.882 23.912 33.756 1.00 8.50 186 LYS C O 1
ATOM 4909 N N . ASN C 1 187 ? -17.566 22.547 33.080 1.00 10.62 187 ASN C N 1
ATOM 4910 C CA . ASN C 1 187 ? -16.665 21.401 32.848 1.00 10.74 187 ASN C CA 1
ATOM 4911 C C . ASN C 1 187 ? -16.363 21.304 31.336 1.00 12.36 187 ASN C C 1
ATOM 4912 O O . ASN C 1 187 ? -16.786 22.161 30.558 1.00 9.38 187 ASN C O 1
ATOM 4917 N N . SER C 1 188 ? -15.496 20.365 30.938 1.00 8.85 188 SER C N 1
ATOM 4918 C CA . SER C 1 188 ? -15.108 20.174 29.538 1.00 7.61 188 SER C CA 1
ATOM 4919 C C . SER C 1 188 ? -15.339 18.688 29.142 1.00 10.61 188 SER C C 1
ATOM 4920 O O . SER C 1 188 ? -14.509 18.098 28.512 1.00 10.78 188 SER C O 1
ATOM 4923 N N . TRP C 1 189 ? -16.524 18.181 29.490 1.00 8.53 189 TRP C N 1
ATOM 4924 C CA . TRP C 1 189 ? -16.896 16.796 29.232 1.00 10.33 189 TRP C CA 1
ATOM 4925 C C . TRP C 1 189 ? -18.128 16.730 28.331 1.00 12.13 189 TRP C C 1
ATOM 4926 O O . TRP C 1 189 ? -18.787 15.630 28.220 1.00 10.06 189 TRP C O 1
ATOM 4937 N N . GLY C 1 190 ? -18.325 17.816 27.574 1.00 9.41 190 GLY C N 1
ATOM 4938 C CA . GLY C 1 190 ? -19.500 17.885 26.683 1.00 10.31 190 GLY C CA 1
ATOM 4939 C C . GLY C 1 190 ? -20.780 18.337 27.365 1.00 14.17 190 GLY C C 1
ATOM 4940 O O . GLY C 1 190 ? -20.898 18.375 28.579 1.00 11.33 190 GLY C O 1
ATOM 4941 N N . GLU C 1 191 ? -21.742 18.768 26.555 1.00 15.43 191 GLU C N 1
ATOM 4942 C CA . GLU C 1 191 ? -22.979 19.269 27.148 1.00 19.34 191 GLU C CA 1
ATOM 4943 C C . GLU C 1 191 ? -23.907 18.262 27.745 1.00 17.74 191 GLU C C 1
ATOM 4944 O O . GLU C 1 191 ? -24.772 18.654 28.516 1.00 19.83 191 GLU C O 1
ATOM 4950 N N . GLU C 1 192 ? -23.696 16.978 27.537 1.00 19.28 192 GLU C N 1
ATOM 4951 C CA . GLU C 1 192 ? -24.650 16.014 28.041 1.00 21.64 192 GLU C CA 1
ATOM 4952 C C . GLU C 1 192 ? -24.469 15.590 29.461 1.00 16.53 192 GLU C C 1
ATOM 4953 O O . GLU C 1 192 ? -25.478 15.434 30.210 1.00 16.66 192 GLU C O 1
ATOM 4959 N N . TRP C 1 193 ? -23.203 15.675 29.878 1.00 15.90 193 TRP C N 1
ATOM 4960 C CA . TRP C 1 193 ? -22.823 15.371 31.255 1.00 12.89 193 TRP C CA 1
ATOM 4961 C C . TRP C 1 193 ? -23.315 16.496 32.207 1.00 12.85 193 TRP C C 1
ATOM 4962 O O . TRP C 1 193 ? -23.321 17.720 31.844 1.00 10.52 193 TRP C O 1
ATOM 4973 N N . GLY C 1 194 ? -23.736 16.084 33.415 1.00 13.26 194 GLY C N 1
ATOM 4974 C CA . GLY C 1 194 ? -24.069 17.092 34.443 1.00 11.69 194 GLY C CA 1
ATOM 4975 C C . GLY C 1 194 ? -25.280 17.934 34.053 1.00 12.99 194 GLY C C 1
ATOM 4976 O O . GLY C 1 194 ? -26.236 17.413 33.502 1.00 13.80 194 GLY C O 1
ATOM 4977 N N . MET C 1 195 ? -25.225 19.217 34.388 1.00 12.96 195 MET C N 1
ATOM 4978 C CA . MET C 1 195 ? -26.322 20.155 34.093 1.00 14.59 195 MET C CA 1
ATOM 4979 C C . MET C 1 195 ? -25.864 20.979 32.899 1.00 13.24 195 MET C C 1
ATOM 4980 O O . MET C 1 195 ? -25.263 22.018 33.021 1.00 10.41 195 MET C O 1
ATOM 4989 N N . GLY C 1 196 ? -26.118 20.413 31.720 1.00 13.70 196 GLY C N 1
ATOM 4990 C CA . GLY C 1 196 ? -25.702 21.046 30.490 1.00 13.61 196 GLY C CA 1
ATOM 4991 C C . GLY C 1 196 ? -24.190 21.161 30.386 1.00 13.30 196 GLY C C 1
ATOM 4992 O O . GLY C 1 196 ? -23.694 21.979 29.658 1.00 14.51 196 GLY C O 1
ATOM 4993 N N . GLY C 1 197 ? -23.448 20.262 31.044 1.00 9.28 197 GLY C N 1
ATOM 4994 C CA . GLY C 1 197 ? -22.007 20.356 31.020 1.00 8.79 197 GLY C CA 1
ATOM 4995 C C . GLY C 1 197 ? -21.413 21.120 32.208 1.00 10.96 197 GLY C C 1
ATOM 4996 O O . GLY C 1 197 ? -20.201 21.244 32.288 1.00 9.63 197 GLY C O 1
ATOM 4997 N N . TYR C 1 198 ? -22.279 21.722 33.032 1.00 11.80 198 TYR C N 1
ATOM 4998 C CA . TYR C 1 198 ? -21.896 22.479 34.233 1.00 9.00 198 TYR C CA 1
ATOM 4999 C C . TYR C 1 198 ? -22.163 21.630 35.527 1.00 14.83 198 TYR C C 1
ATOM 5000 O O . TYR C 1 198 ? -22.929 20.680 35.530 1.00 12.02 198 TYR C O 1
ATOM 5009 N N . VAL C 1 199 ? -21.554 22.034 36.633 1.00 12.13 199 VAL C N 1
ATOM 5010 C CA . VAL C 1 199 ? -21.796 21.387 37.892 1.00 12.66 199 VAL C CA 1
ATOM 5011 C C . VAL C 1 199 ? -21.787 22.478 38.966 1.00 10.80 199 VAL C C 1
ATOM 5012 O O . VAL C 1 199 ? -20.956 23.382 38.936 1.00 12.34 199 VAL C O 1
ATOM 5016 N N . LYS C 1 200 ? -22.785 22.448 39.866 1.00 9.83 200 LYS C N 1
ATOM 5017 C CA . LYS C 1 200 ? -22.819 23.396 40.973 1.00 12.37 200 LYS C CA 1
ATOM 5018 C C . LYS C 1 200 ? -22.067 22.685 42.104 1.00 11.61 200 LYS C C 1
ATOM 5019 O O . LYS C 1 200 ? -22.504 21.653 42.576 1.00 13.20 200 LYS C O 1
ATOM 5025 N N . MET C 1 201 ? -20.921 23.229 42.468 1.00 11.69 201 MET C N 1
ATOM 5026 C CA . MET C 1 201 ? -20.055 22.572 43.485 1.00 12.89 201 MET C CA 1
ATOM 5027 C C . MET C 1 201 ? -20.286 23.257 44.806 1.00 12.55 201 MET C C 1
ATOM 5028 O O . MET C 1 201 ? -20.339 24.508 44.867 1.00 12.29 201 MET C O 1
ATOM 5037 N N . ALA C 1 202 ? -20.251 22.470 45.887 1.00 11.11 202 ALA C N 1
ATOM 5038 C CA . ALA C 1 202 ? -20.537 23.095 47.226 1.00 13.76 202 ALA C CA 1
ATOM 5039 C C . ALA C 1 202 ? -19.581 24.241 47.519 1.00 9.76 202 ALA C C 1
ATOM 5040 O O . ALA C 1 202 ? -18.340 24.141 47.360 1.00 9.04 202 ALA C O 1
ATOM 5042 N N . LYS C 1 203 ? -20.173 25.336 47.964 1.00 10.15 203 LYS C N 1
ATOM 5043 C CA . LYS C 1 203 ? -19.410 26.561 48.272 1.00 11.64 203 LYS C CA 1
ATOM 5044 C C . LYS C 1 203 ? -19.497 26.822 49.794 1.00 13.28 203 LYS C C 1
ATOM 5045 O O . LYS C 1 203 ? -20.544 26.591 50.392 1.00 12.66 203 LYS C O 1
ATOM 5051 N N . ASP C 1 204 ? -18.375 27.216 50.332 1.00 14.85 204 ASP C N 1
ATOM 5052 C CA . ASP C 1 204 ? -18.263 27.573 51.730 1.00 17.96 204 ASP C CA 1
ATOM 5053 C C . ASP C 1 204 ? -18.507 26.361 52.642 1.00 20.32 204 ASP C C 1
ATOM 5054 O O . ASP C 1 204 ? -19.185 26.397 53.710 1.00 21.91 204 ASP C O 1
ATOM 5059 N N . ARG C 1 205 ? -17.963 25.256 52.171 1.00 15.95 205 ARG C N 1
ATOM 5060 C CA . ARG C 1 205 ? -18.002 24.007 52.999 1.00 18.20 205 ARG C CA 1
ATOM 5061 C C . ARG C 1 205 ? -16.557 23.566 53.110 1.00 16.91 205 ARG C C 1
ATOM 5062 O O . ARG C 1 205 ? -16.168 22.467 52.663 1.00 15.57 205 ARG C O 1
ATOM 5070 N N . ARG C 1 206 ? -15.743 24.441 53.713 1.00 17.05 206 ARG C N 1
ATOM 5071 C CA . ARG C 1 206 ? -14.328 24.236 53.933 1.00 20.62 206 ARG C CA 1
ATOM 5072 C C . ARG C 1 206 ? -13.544 23.865 52.699 1.00 14.67 206 ARG C C 1
ATOM 5073 O O . ARG C 1 206 ? -12.829 22.873 52.687 1.00 15.35 206 ARG C O 1
ATOM 5081 N N . ASN C 1 207 ? -13.697 24.652 51.635 1.00 14.82 207 ASN C N 1
ATOM 5082 C CA . ASN C 1 207 ? -12.901 24.454 50.398 1.00 12.08 207 ASN C CA 1
ATOM 5083 C C . ASN C 1 207 ? -13.059 23.059 49.834 1.00 10.81 207 ASN C C 1
ATOM 5084 O O . ASN C 1 207 ? -12.082 22.369 49.507 1.00 13.15 207 ASN C O 1
ATOM 5089 N N . HIS C 1 208 ? -14.316 22.730 49.659 1.00 12.71 208 HIS C N 1
ATOM 5090 C CA . HIS C 1 208 ? -14.770 21.429 49.193 1.00 13.93 208 HIS C CA 1
ATOM 5091 C C . HIS C 1 208 ? -14.100 21.034 47.853 1.00 13.82 208 HIS C C 1
ATOM 5092 O O . HIS C 1 208 ? -14.185 21.811 46.870 1.00 11.35 208 HIS C O 1
ATOM 5099 N N . CYS C 1 209 ? -13.389 19.892 47.817 1.00 11.98 209 CYS C N 1
ATOM 5100 C CA . CYS C 1 209 ? -12.692 19.409 46.605 1.00 10.19 209 CYS C CA 1
ATOM 5101 C C . CYS C 1 209 ? -11.542 20.310 46.144 1.00 11.32 209 CYS C C 1
ATOM 5102 O O . CYS C 1 209 ? -11.016 20.146 45.021 1.00 12.65 209 CYS C O 1
ATOM 5105 N N . GLY C 1 210 ? -11.136 21.254 47.017 1.00 9.64 210 GLY C N 1
ATOM 5106 C CA . GLY C 1 210 ? -9.946 22.032 46.736 1.00 15.26 210 GLY C CA 1
ATOM 5107 C C . GLY C 1 210 ? -10.158 23.131 45.708 1.00 11.55 210 GLY C C 1
ATOM 5108 O O . GLY C 1 210 ? -9.238 23.587 45.127 1.00 12.21 210 GLY C O 1
ATOM 5109 N N . ILE C 1 211 ? -11.403 23.522 45.537 1.00 12.59 211 ILE C N 1
ATOM 5110 C CA . ILE C 1 211 ? -11.689 24.495 44.449 1.00 12.08 211 ILE C CA 1
ATOM 5111 C C . ILE C 1 211 ? -10.921 25.769 44.626 1.00 12.83 211 ILE C C 1
ATOM 5112 O O . ILE C 1 211 ? -10.647 26.479 43.614 1.00 10.41 211 ILE C O 1
ATOM 5117 N N . ALA C 1 212 ? -10.652 26.192 45.894 1.00 11.85 212 ALA C N 1
ATOM 5118 C CA . ALA C 1 212 ? -9.862 27.419 46.054 1.00 13.17 212 ALA C CA 1
ATOM 5119 C C . ALA C 1 212 ? -8.342 27.190 46.190 1.00 15.42 212 ALA C C 1
ATOM 5120 O O . ALA C 1 212 ? -7.621 28.125 46.452 1.00 13.80 212 ALA C O 1
ATOM 5122 N N . SER C 1 213 ? -7.873 25.961 46.101 1.00 12.90 213 SER C N 1
ATOM 5123 C CA . SER C 1 213 ? -6.452 25.710 46.334 1.00 12.45 213 SER C CA 1
ATOM 5124 C C . SER C 1 213 ? -5.506 25.985 45.245 1.00 14.20 213 SER C C 1
ATOM 5125 O O . SER C 1 213 ? -4.330 26.147 45.494 1.00 15.66 213 SER C O 1
ATOM 5128 N N . ALA C 1 214 ? -5.974 26.104 43.989 1.00 13.42 214 ALA C N 1
ATOM 5129 C CA . ALA C 1 214 ? -5.075 26.346 42.891 1.00 10.40 214 ALA C CA 1
ATOM 5130 C C . ALA C 1 214 ? -5.898 27.147 41.806 1.00 14.22 214 ALA C C 1
ATOM 5131 O O . ALA C 1 214 ? -6.063 26.672 40.594 1.00 12.72 214 ALA C O 1
ATOM 5133 N N . ALA C 1 215 ? -6.410 28.311 42.247 1.00 9.75 215 ALA C N 1
ATOM 5134 C CA . ALA C 1 215 ? -7.223 29.194 41.418 1.00 9.70 215 ALA C CA 1
ATOM 5135 C C . ALA C 1 215 ? -6.384 30.357 40.842 1.00 13.66 215 ALA C C 1
ATOM 5136 O O . ALA C 1 215 ? -5.503 30.897 41.514 1.00 14.12 215 ALA C O 1
ATOM 5138 N N . SER C 1 216 ? -6.591 30.682 39.573 1.00 11.37 216 SER C N 1
ATOM 5139 C CA . SER C 1 216 ? -5.775 31.760 38.982 1.00 10.43 216 SER C CA 1
ATOM 5140 C C . SER C 1 216 ? -6.471 32.295 37.749 1.00 10.60 216 SER C C 1
ATOM 5141 O O . SER C 1 216 ? -7.443 31.725 37.279 1.00 9.98 216 SER C O 1
ATOM 5144 N N . TYR C 1 217 ? -5.975 33.426 37.227 1.00 11.68 217 TYR C N 1
ATOM 5145 C CA . TYR C 1 217 ? -6.548 33.945 35.991 1.00 12.79 217 TYR C CA 1
ATOM 5146 C C . TYR C 1 217 ? -5.438 34.660 35.227 1.00 10.80 217 TYR C C 1
ATOM 5147 O O . TYR C 1 217 ? -4.407 35.057 35.807 1.00 11.63 217 TYR C O 1
ATOM 5156 N N . PRO C 1 218 ? -5.523 34.677 33.882 1.00 13.04 218 PRO C N 1
ATOM 5157 C CA . PRO C 1 218 ? -4.518 35.330 33.052 1.00 13.49 218 PRO C CA 1
ATOM 5158 C C . PRO C 1 218 ? -4.666 36.896 33.104 1.00 16.06 218 PRO C C 1
ATOM 5159 O O . PRO C 1 218 ? -5.789 37.421 33.232 1.00 14.09 218 PRO C O 1
ATOM 5163 N N . THR C 1 219 ? -3.517 37.564 33.105 1.00 17.18 219 THR C N 1
ATOM 5164 C CA . THR C 1 219 ? -3.533 39.070 33.081 1.00 21.10 219 THR C CA 1
ATOM 5165 C C . THR C 1 219 ? -3.453 39.481 31.625 1.00 19.30 219 THR C C 1
ATOM 5166 O O . THR C 1 219 ? -2.469 39.227 30.965 1.00 18.66 219 THR C O 1
ATOM 5170 N N . VAL C 1 220 ? -4.477 40.170 31.130 1.00 22.95 220 VAL C N 1
ATOM 5171 C CA . VAL C 1 220 ? -4.574 40.597 29.715 1.00 23.81 220 VAL C CA 1
ATOM 5172 C C . VAL C 1 220 ? -4.466 42.161 29.565 1.00 25.47 220 VAL C C 1
ATOM 5173 O O . VAL C 1 220 ? -5.040 42.840 30.379 1.00 28.71 220 VAL C O 1
ATOM 5178 N N . MET D 2 1 ? 12.121 -1.790 -13.406 1.00 27.42 1 MET D N 1
ATOM 5179 C CA . MET D 2 1 ? 11.025 -0.896 -13.125 1.00 26.73 1 MET D CA 1
ATOM 5180 C C . MET D 2 1 ? 10.737 -1.030 -11.629 1.00 24.09 1 MET D C 1
ATOM 5181 O O . MET D 2 1 ? 10.847 -2.082 -11.021 1.00 24.64 1 MET D O 1
ATOM 5186 N N . ILE D 2 2 ? 10.553 0.109 -11.014 1.00 22.62 2 ILE D N 1
ATOM 5187 C CA . ILE D 2 2 ? 10.236 0.154 -9.606 1.00 19.25 2 ILE D CA 1
ATOM 5188 C C . ILE D 2 2 ? 8.905 0.907 -9.586 1.00 17.42 2 ILE D C 1
ATOM 5189 O O . ILE D 2 2 ? 8.587 1.620 -10.540 1.00 16.51 2 ILE D O 1
ATOM 5194 N N . PRO D 2 3 ? 8.116 0.781 -8.497 1.00 14.39 3 PRO D N 1
ATOM 5195 C CA . PRO D 2 3 ? 6.847 1.480 -8.359 1.00 15.06 3 PRO D CA 1
ATOM 5196 C C . PRO D 2 3 ? 7.126 2.977 -8.488 1.00 14.71 3 PRO D C 1
ATOM 5197 O O . PRO D 2 3 ? 7.970 3.460 -7.788 1.00 11.63 3 PRO D O 1
ATOM 5201 N N . GLY D 2 4 ? 6.394 3.653 -9.431 1.00 12.82 4 GLY D N 1
ATOM 5202 C CA . GLY D 2 4 ? 6.515 5.073 -9.659 1.00 12.43 4 GLY D CA 1
ATOM 5203 C C . GLY D 2 4 ? 7.700 5.459 -10.509 1.00 13.96 4 GLY D C 1
ATOM 5204 O O . GLY D 2 4 ? 7.915 6.616 -10.631 1.00 12.94 4 GLY D O 1
ATOM 5205 N N . GLY D 2 5 ? 8.448 4.465 -10.997 1.00 12.47 5 GLY D N 1
ATOM 5206 C CA . GLY D 2 5 ? 9.610 4.694 -11.841 1.00 14.77 5 GLY D CA 1
ATOM 5207 C C . GLY D 2 5 ? 9.198 5.068 -13.288 1.00 16.39 5 GLY D C 1
ATOM 5208 O O . GLY D 2 5 ? 8.050 4.936 -13.659 1.00 15.97 5 GLY D O 1
ATOM 5209 N N . LEU D 2 6 ? 10.144 5.514 -14.094 1.00 14.01 6 LEU D N 1
ATOM 5210 C CA . LEU D 2 6 ? 9.837 5.854 -15.508 1.00 13.18 6 LEU D CA 1
ATOM 5211 C C . LEU D 2 6 ? 9.986 4.563 -16.326 1.00 15.10 6 LEU D C 1
ATOM 5212 O O . LEU D 2 6 ? 10.832 3.741 -16.031 1.00 14.28 6 LEU D O 1
ATOM 5217 N N . SER D 2 7 ? 9.220 4.439 -17.402 1.00 11.88 7 SER D N 1
ATOM 5218 C CA . SER D 2 7 ? 9.358 3.316 -18.317 1.00 12.09 7 SER D CA 1
ATOM 5219 C C . SER D 2 7 ? 10.660 3.486 -19.087 1.00 14.81 7 SER D C 1
ATOM 5220 O O . SER D 2 7 ? 11.351 4.513 -18.979 1.00 14.24 7 SER D O 1
ATOM 5223 N N . GLU D 2 8 ? 10.954 2.501 -19.952 1.00 16.01 8 GLU D N 1
ATOM 5224 C CA . GLU D 2 8 ? 12.108 2.630 -20.848 1.00 20.41 8 GLU D CA 1
ATOM 5225 C C . GLU D 2 8 ? 11.661 3.619 -21.924 1.00 14.29 8 GLU D C 1
ATOM 5226 O O . GLU D 2 8 ? 10.439 3.750 -22.169 1.00 16.64 8 GLU D O 1
ATOM 5232 N N . ALA D 2 9 ? 12.636 4.213 -22.596 1.00 15.49 9 ALA D N 1
ATOM 5233 C CA . ALA D 2 9 ? 12.402 5.182 -23.726 1.00 15.20 9 ALA D CA 1
ATOM 5234 C C . ALA D 2 9 ? 11.910 4.455 -24.966 1.00 15.69 9 ALA D C 1
ATOM 5235 O O . ALA D 2 9 ? 12.369 3.274 -25.255 1.00 16.84 9 ALA D O 1
ATOM 5237 N N . LYS D 2 10 ? 10.962 5.082 -25.668 1.00 14.41 10 LYS D N 1
ATOM 5238 C CA . LYS D 2 10 ? 10.428 4.563 -26.953 1.00 13.91 10 LYS D CA 1
ATOM 5239 C C . LYS D 2 10 ? 10.299 5.714 -27.946 1.00 16.81 10 LYS D C 1
ATOM 5240 O O . LYS D 2 10 ? 10.233 6.876 -27.556 1.00 13.66 10 LYS D O 1
ATOM 5246 N N . PRO D 2 11 ? 10.394 5.401 -29.263 1.00 18.34 11 PRO D N 1
ATOM 5247 C CA . PRO D 2 11 ? 10.240 6.482 -30.216 1.00 16.09 11 PRO D CA 1
ATOM 5248 C C . PRO D 2 11 ? 8.847 7.099 -30.122 1.00 15.87 11 PRO D C 1
ATOM 5249 O O . PRO D 2 11 ? 7.806 6.444 -29.889 1.00 13.75 11 PRO D O 1
ATOM 5253 N N . ALA D 2 12 ? 8.786 8.419 -30.375 1.00 15.52 12 ALA D N 1
ATOM 5254 C CA . ALA D 2 12 ? 7.477 9.073 -30.326 1.00 16.18 12 ALA D CA 1
ATOM 5255 C C . ALA D 2 12 ? 6.492 8.471 -31.321 1.00 17.31 12 ALA D C 1
ATOM 5256 O O . ALA D 2 12 ? 6.950 7.996 -32.395 1.00 20.02 12 ALA D O 1
ATOM 5258 N N . THR D 2 13 ? 5.202 8.450 -30.981 1.00 13.62 13 THR D N 1
ATOM 5259 C CA . THR D 2 13 ? 4.134 7.941 -31.852 1.00 13.74 13 THR D CA 1
ATOM 5260 C C . THR D 2 13 ? 3.246 9.111 -32.167 1.00 16.76 13 THR D C 1
ATOM 5261 O O . THR D 2 13 ? 3.377 10.182 -31.540 1.00 17.52 13 THR D O 1
ATOM 5265 N N . PRO D 2 14 ? 2.345 8.967 -33.144 1.00 15.09 14 PRO D N 1
ATOM 5266 C CA . PRO D 2 14 ? 1.442 10.057 -33.463 1.00 17.44 14 PRO D CA 1
ATOM 5267 C C . PRO D 2 14 ? 0.661 10.482 -32.209 1.00 16.92 14 PRO D C 1
ATOM 5268 O O . PRO D 2 14 ? 0.310 11.655 -32.124 1.00 13.12 14 PRO D O 1
ATOM 5272 N N . GLU D 2 15 ? 0.294 9.540 -31.311 1.00 17.68 15 GLU D N 1
ATOM 5273 C CA . GLU D 2 15 ? -0.477 9.898 -30.102 1.00 20.34 15 GLU D CA 1
ATOM 5274 C C . GLU D 2 15 ? 0.376 10.833 -29.210 1.00 16.18 15 GLU D C 1
ATOM 5275 O O . GLU D 2 15 ? -0.158 11.755 -28.590 1.00 14.97 15 GLU D O 1
ATOM 5281 N N . ILE D 2 16 ? 1.682 10.592 -29.157 1.00 14.40 16 ILE D N 1
ATOM 5282 C CA . ILE D 2 16 ? 2.565 11.453 -28.337 1.00 15.74 16 ILE D CA 1
ATOM 5283 C C . ILE D 2 16 ? 2.697 12.800 -29.016 1.00 15.85 16 ILE D C 1
ATOM 5284 O O . ILE D 2 16 ? 2.702 13.846 -28.370 1.00 12.00 16 ILE D O 1
ATOM 5289 N N . GLN D 2 17 ? 2.829 12.788 -30.367 1.00 14.31 17 GLN D N 1
ATOM 5290 C CA . GLN D 2 17 ? 2.872 14.091 -31.019 1.00 14.26 17 GLN D CA 1
ATOM 5291 C C . GLN D 2 17 ? 1.580 14.886 -30.742 1.00 14.68 17 GLN D C 1
ATOM 5292 O O . GLN D 2 17 ? 1.623 16.122 -30.594 1.00 15.85 17 GLN D O 1
ATOM 5298 N N . GLU D 2 18 ? 0.431 14.232 -30.780 1.00 12.55 18 GLU D N 1
ATOM 5299 C CA . GLU D 2 18 ? -0.806 14.913 -30.490 1.00 16.40 18 GLU D CA 1
ATOM 5300 C C . GLU D 2 18 ? -0.748 15.516 -29.103 1.00 14.47 18 GLU D C 1
ATOM 5301 O O . GLU D 2 18 ? -1.389 16.554 -28.863 1.00 15.09 18 GLU D O 1
ATOM 5307 N N . ILE D 2 19 ? -0.195 14.771 -28.140 1.00 11.24 19 ILE D N 1
ATOM 5308 C CA . ILE D 2 19 ? -0.158 15.357 -26.754 1.00 15.13 19 ILE D CA 1
ATOM 5309 C C . ILE D 2 19 ? 0.715 16.639 -26.773 1.00 13.00 19 ILE D C 1
ATOM 5310 O O . ILE D 2 19 ? 0.307 17.626 -26.248 1.00 11.85 19 ILE D O 1
ATOM 5315 N N . VAL D 2 20 ? 1.842 16.612 -27.445 1.00 13.91 20 VAL D N 1
ATOM 5316 C CA . VAL D 2 20 ? 2.722 17.789 -27.580 1.00 16.73 20 VAL D CA 1
ATOM 5317 C C . VAL D 2 20 ? 1.944 18.946 -28.226 1.00 19.32 20 VAL D C 1
ATOM 5318 O O . VAL D 2 20 ? 1.907 20.031 -27.666 1.00 15.33 20 VAL D O 1
ATOM 5322 N N . ASP D 2 21 ? 1.308 18.700 -29.391 1.00 16.75 21 ASP D N 1
ATOM 5323 C CA . ASP D 2 21 ? 0.502 19.774 -30.008 1.00 17.43 21 ASP D CA 1
ATOM 5324 C C . ASP D 2 21 ? -0.567 20.384 -29.062 1.00 17.60 21 ASP D C 1
ATOM 5325 O O . ASP D 2 21 ? -0.758 21.607 -29.061 1.00 18.04 21 ASP D O 1
ATOM 5330 N N . LYS D 2 22 ? -1.214 19.557 -28.241 1.00 14.00 22 LYS D N 1
ATOM 5331 C CA . LYS D 2 22 ? -2.254 19.988 -27.384 1.00 15.73 22 LYS D CA 1
ATOM 5332 C C . LYS D 2 22 ? -1.719 20.876 -26.279 1.00 18.48 22 LYS D C 1
ATOM 5333 O O . LYS D 2 22 ? -2.382 21.845 -25.909 1.00 16.81 22 LYS D O 1
ATOM 5339 N N . VAL D 2 23 ? -0.507 20.601 -25.813 1.00 18.18 23 VAL D N 1
ATOM 5340 C CA . VAL D 2 23 ? -0.014 21.440 -24.691 1.00 17.95 23 VAL D CA 1
ATOM 5341 C C . VAL D 2 23 ? 0.854 22.619 -25.154 1.00 17.27 23 VAL D C 1
ATOM 5342 O O . VAL D 2 23 ? 1.326 23.372 -24.307 1.00 16.64 23 VAL D O 1
ATOM 5346 N N . LYS D 2 24 ? 1.173 22.744 -26.454 1.00 14.64 24 LYS D N 1
ATOM 5347 C CA . LYS D 2 24 ? 2.043 23.819 -26.939 1.00 17.23 24 LYS D CA 1
ATOM 5348 C C . LYS D 2 24 ? 1.607 25.213 -26.403 1.00 15.48 24 LYS D C 1
ATOM 5349 O O . LYS D 2 24 ? 2.465 25.963 -25.988 1.00 13.87 24 LYS D O 1
ATOM 5355 N N . PRO D 2 25 ? 0.292 25.512 -26.359 1.00 18.38 25 PRO D N 1
ATOM 5356 C CA . PRO D 2 25 ? -0.174 26.821 -25.839 1.00 19.68 25 PRO D CA 1
ATOM 5357 C C . PRO D 2 25 ? 0.262 27.018 -24.399 1.00 22.06 25 PRO D C 1
ATOM 5358 O O . PRO D 2 25 ? 0.717 28.114 -24.004 1.00 20.49 25 PRO D O 1
ATOM 5362 N N . GLN D 2 26 ? 0.260 25.943 -23.601 1.00 19.43 26 GLN D N 1
ATOM 5363 C CA . GLN D 2 26 ? 0.784 26.089 -22.252 1.00 16.70 26 GLN D CA 1
ATOM 5364 C C . GLN D 2 26 ? 2.319 26.337 -22.210 1.00 20.95 26 GLN D C 1
ATOM 5365 O O . GLN D 2 26 ? 2.862 27.068 -21.339 1.00 20.56 26 GLN D O 1
ATOM 5371 N N . LEU D 2 27 ? 3.089 25.678 -23.072 1.00 17.62 27 LEU D N 1
ATOM 5372 C CA . LEU D 2 27 ? 4.518 25.891 -23.138 1.00 16.14 27 LEU D CA 1
ATOM 5373 C C . LEU D 2 27 ? 4.853 27.319 -23.485 1.00 19.22 27 LEU D C 1
ATOM 5374 O O . LEU D 2 27 ? 5.827 27.900 -22.940 1.00 21.62 27 LEU D O 1
ATOM 5379 N N . GLU D 2 28 ? 4.128 27.881 -24.446 1.00 18.57 28 GLU D N 1
ATOM 5380 C CA . GLU D 2 28 ? 4.469 29.237 -24.919 1.00 22.12 28 GLU D CA 1
ATOM 5381 C C . GLU D 2 28 ? 4.173 30.246 -23.831 1.00 20.68 28 GLU D C 1
ATOM 5382 O O . GLU D 2 28 ? 4.920 31.189 -23.676 1.00 19.54 28 GLU D O 1
ATOM 5388 N N . GLU D 2 29 ? 3.117 29.966 -23.068 1.00 21.02 29 GLU D N 1
ATOM 5389 C CA . GLU D 2 29 ? 2.676 30.861 -21.972 1.00 19.41 29 GLU D CA 1
ATOM 5390 C C . GLU D 2 29 ? 3.741 30.869 -20.861 1.00 22.03 29 GLU D C 1
ATOM 5391 O O . GLU D 2 29 ? 4.179 31.937 -20.414 1.00 16.97 29 GLU D O 1
ATOM 5397 N N . LYS D 2 30 ? 4.186 29.660 -20.468 1.00 17.79 30 LYS D N 1
ATOM 5398 C CA . LYS D 2 30 ? 5.196 29.574 -19.399 1.00 20.97 30 LYS D CA 1
ATOM 5399 C C . LYS D 2 30 ? 6.573 30.051 -19.839 1.00 21.36 30 LYS D C 1
ATOM 5400 O O . LYS D 2 30 ? 7.238 30.766 -19.100 1.00 20.07 30 LYS D O 1
ATOM 5406 N N . THR D 2 31 ? 7.003 29.741 -21.073 1.00 17.40 31 THR D N 1
ATOM 5407 C CA . THR D 2 31 ? 8.330 30.192 -21.431 1.00 19.42 31 THR D CA 1
ATOM 5408 C C . THR D 2 31 ? 8.307 31.636 -21.965 1.00 22.73 31 THR D C 1
ATOM 5409 O O . THR D 2 31 ? 9.370 32.272 -22.095 1.00 24.43 31 THR D O 1
ATOM 5413 N N . ASN D 2 32 ? 7.111 32.121 -22.275 1.00 22.61 32 ASN D N 1
ATOM 5414 C CA . ASN D 2 32 ? 6.976 33.439 -22.901 1.00 24.37 32 ASN D CA 1
ATOM 5415 C C . ASN D 2 32 ? 7.706 33.476 -24.258 1.00 27.87 32 ASN D C 1
ATOM 5416 O O . ASN D 2 32 ? 8.249 34.540 -24.670 1.00 27.15 32 ASN D O 1
ATOM 5421 N N . GLU D 2 33 ? 7.888 32.305 -24.888 1.00 27.73 33 GLU D N 1
ATOM 5422 C CA . GLU D 2 33 ? 8.490 32.261 -26.244 1.00 31.82 33 GLU D CA 1
ATOM 5423 C C . GLU D 2 33 ? 7.501 31.461 -27.076 1.00 28.07 33 GLU D C 1
ATOM 5424 O O . GLU D 2 33 ? 6.697 30.733 -26.501 1.00 26.89 33 GLU D O 1
ATOM 5430 N N . THR D 2 34 ? 7.509 31.616 -28.410 1.00 28.66 34 THR D N 1
ATOM 5431 C CA . THR D 2 34 ? 6.661 30.813 -29.304 1.00 26.24 34 THR D CA 1
ATOM 5432 C C . THR D 2 34 ? 7.540 29.781 -29.916 1.00 28.60 34 THR D C 1
ATOM 5433 O O . THR D 2 34 ? 8.755 29.978 -30.075 1.00 26.45 34 THR D O 1
ATOM 5437 N N . TYR D 2 35 ? 6.980 28.602 -30.200 1.00 30.72 35 TYR D N 1
ATOM 5438 C CA . TYR D 2 35 ? 7.884 27.575 -30.732 1.00 33.43 35 TYR D CA 1
ATOM 5439 C C . TYR D 2 35 ? 7.784 27.069 -32.138 1.00 35.39 35 TYR D C 1
ATOM 5440 O O . TYR D 2 35 ? 8.720 26.303 -32.588 1.00 38.14 35 TYR D O 1
ATOM 5449 N N . GLY D 2 36 ? 6.709 27.439 -32.831 1.00 35.75 36 GLY D N 1
ATOM 5450 C CA . GLY D 2 36 ? 6.498 26.914 -34.167 1.00 37.29 36 GLY D CA 1
ATOM 5451 C C . GLY D 2 36 ? 6.241 25.421 -33.977 1.00 37.04 36 GLY D C 1
ATOM 5452 O O . GLY D 2 36 ? 5.726 25.036 -32.915 1.00 39.53 36 GLY D O 1
ATOM 5453 N N . LYS D 2 37 ? 6.671 24.548 -34.877 1.00 36.10 37 LYS D N 1
ATOM 5454 C CA . LYS D 2 37 ? 6.393 23.098 -34.661 1.00 35.05 37 LYS D CA 1
ATOM 5455 C C . LYS D 2 37 ? 7.380 22.455 -33.622 1.00 31.87 37 LYS D C 1
ATOM 5456 O O . LYS D 2 37 ? 8.576 22.668 -33.657 1.00 31.83 37 LYS D O 1
ATOM 5462 N N . LEU D 2 38 ? 6.842 21.803 -32.621 1.00 30.17 38 LEU D N 1
ATOM 5463 C CA . LEU D 2 38 ? 7.691 21.110 -31.639 1.00 27.13 38 LEU D CA 1
ATOM 5464 C C . LEU D 2 38 ? 7.463 19.702 -32.087 1.00 25.16 38 LEU D C 1
ATOM 5465 O O . LEU D 2 38 ? 6.309 19.257 -32.130 1.00 24.58 38 LEU D O 1
ATOM 5470 N N . GLU D 2 39 ? 8.535 19.016 -32.451 1.00 22.28 39 GLU D N 1
ATOM 5471 C CA . GLU D 2 39 ? 8.423 17.640 -32.977 1.00 22.30 39 GLU D CA 1
ATOM 5472 C C . GLU D 2 39 ? 8.782 16.629 -31.901 1.00 17.23 39 GLU D C 1
ATOM 5473 O O . GLU D 2 39 ? 9.932 16.615 -31.442 1.00 16.40 39 GLU D O 1
ATOM 5479 N N . ALA D 2 40 ? 7.852 15.751 -31.560 1.00 15.96 40 ALA D N 1
ATOM 5480 C CA . ALA D 2 40 ? 8.124 14.734 -30.509 1.00 12.08 40 ALA D CA 1
ATOM 5481 C C . ALA D 2 40 ? 9.118 13.724 -31.121 1.00 16.47 40 ALA D C 1
ATOM 5482 O O . ALA D 2 40 ? 8.948 13.317 -32.311 1.00 16.14 40 ALA D O 1
ATOM 5484 N N . VAL D 2 41 ? 10.154 13.296 -30.373 1.00 11.53 41 VAL D N 1
ATOM 5485 C CA . VAL D 2 41 ? 11.172 12.358 -30.868 1.00 15.06 41 VAL D CA 1
ATOM 5486 C C . VAL D 2 41 ? 11.180 11.035 -30.071 1.00 16.98 41 VAL D C 1
ATOM 5487 O O . VAL D 2 41 ? 11.252 9.900 -30.628 1.00 16.20 41 VAL D O 1
ATOM 5491 N N . GLN D 2 42 ? 11.094 11.157 -28.748 1.00 15.16 42 GLN D N 1
ATOM 5492 C CA . GLN D 2 42 ? 11.201 9.937 -27.910 1.00 14.15 42 GLN D CA 1
ATOM 5493 C C . GLN D 2 42 ? 10.393 10.228 -26.668 1.00 12.95 42 GLN D C 1
ATOM 5494 O O . GLN D 2 42 ? 10.120 11.425 -26.341 1.00 13.25 42 GLN D O 1
ATOM 5500 N N . TYR D 2 43 ? 9.961 9.179 -25.971 1.00 11.03 43 TYR D N 1
ATOM 5501 C CA . TYR D 2 43 ? 9.180 9.452 -24.744 1.00 9.83 43 TYR D CA 1
ATOM 5502 C C . TYR D 2 43 ? 9.307 8.316 -23.728 1.00 13.92 43 TYR D C 1
ATOM 5503 O O . TYR D 2 43 ? 9.737 7.239 -24.091 1.00 14.00 43 TYR D O 1
ATOM 5512 N N . LYS D 2 44 ? 9.050 8.655 -22.443 1.00 10.21 44 LYS D N 1
ATOM 5513 C CA . LYS D 2 44 ? 8.895 7.681 -21.342 1.00 10.14 44 LYS D CA 1
ATOM 5514 C C . LYS D 2 44 ? 7.564 7.959 -20.707 1.00 8.83 44 LYS D C 1
ATOM 5515 O O . LYS D 2 44 ? 7.022 9.086 -20.819 1.00 10.67 44 LYS D O 1
ATOM 5521 N N . THR D 2 45 ? 7.011 6.963 -20.016 1.00 10.54 45 THR D N 1
ATOM 5522 C CA . THR D 2 45 ? 5.765 7.227 -19.221 1.00 9.84 45 THR D CA 1
ATOM 5523 C C . THR D 2 45 ? 6.024 6.843 -17.769 1.00 12.87 45 THR D C 1
ATOM 5524 O O . THR D 2 45 ? 6.956 6.122 -17.476 1.00 11.55 45 THR D O 1
ATOM 5528 N N . GLN D 2 46 ? 5.172 7.347 -16.876 1.00 12.72 46 GLN D N 1
ATOM 5529 C CA . GLN D 2 46 ? 5.349 7.091 -15.424 1.00 13.74 46 GLN D CA 1
ATOM 5530 C C . GLN D 2 46 ? 3.950 7.088 -14.855 1.00 11.65 46 GLN D C 1
ATOM 5531 O O . GLN D 2 46 ? 3.185 8.031 -15.030 1.00 10.47 46 GLN D O 1
ATOM 5537 N N . VAL D 2 47 ? 3.628 6.069 -14.067 1.00 11.29 47 VAL D N 1
ATOM 5538 C CA . VAL D 2 47 ? 2.344 6.039 -13.434 1.00 11.95 47 VAL D CA 1
ATOM 5539 C C . VAL D 2 47 ? 2.375 6.874 -12.134 1.00 14.52 47 VAL D C 1
ATOM 5540 O O . VAL D 2 47 ? 3.305 6.659 -11.329 1.00 12.98 47 VAL D O 1
ATOM 5544 N N . VAL D 2 48 ? 1.457 7.840 -11.954 1.00 9.92 48 VAL D N 1
ATOM 5545 C CA . VAL D 2 48 ? 1.347 8.617 -10.699 1.00 9.23 48 VAL D CA 1
ATOM 5546 C C . VAL D 2 48 ? -0.127 8.533 -10.391 1.00 11.14 48 VAL D C 1
ATOM 5547 O O . VAL D 2 48 ? -0.671 7.454 -10.657 1.00 10.86 48 VAL D O 1
ATOM 5551 N N . ALA D 2 49 ? -0.781 9.542 -9.771 1.00 9.58 49 ALA D N 1
ATOM 5552 C CA . ALA D 2 49 ? -2.249 9.538 -9.667 1.00 9.42 49 ALA D CA 1
ATOM 5553 C C . ALA D 2 49 ? -2.745 10.051 -11.032 1.00 13.12 49 ALA D C 1
ATOM 5554 O O . ALA D 2 49 ? -3.188 11.208 -11.209 1.00 11.31 49 ALA D O 1
ATOM 5556 N N . GLY D 2 50 ? -2.503 9.196 -12.025 1.00 10.61 50 GLY D N 1
ATOM 5557 C CA . GLY D 2 50 ? -2.708 9.608 -13.394 1.00 10.85 50 GLY D CA 1
ATOM 5558 C C . GLY D 2 50 ? -1.425 9.214 -14.101 1.00 9.28 50 GLY D C 1
ATOM 5559 O O . GLY D 2 50 ? -0.808 8.212 -13.763 1.00 9.87 50 GLY D O 1
ATOM 5560 N N . THR D 2 51 ? -1.063 9.900 -15.206 1.00 7.69 51 THR D N 1
ATOM 5561 C CA . THR D 2 51 ? 0.111 9.490 -15.947 1.00 11.09 51 THR D CA 1
ATOM 5562 C C . THR D 2 51 ? 1.041 10.668 -16.292 1.00 12.16 51 THR D C 1
ATOM 5563 O O . THR D 2 51 ? 0.530 11.696 -16.786 1.00 12.99 51 THR D O 1
ATOM 5567 N N . ASN D 2 52 ? 2.333 10.564 -16.060 1.00 8.09 52 ASN D N 1
ATOM 5568 C CA . ASN D 2 52 ? 3.196 11.629 -16.570 1.00 10.20 52 ASN D CA 1
ATOM 5569 C C . ASN D 2 52 ? 3.911 11.117 -17.835 1.00 12.66 52 ASN D C 1
ATOM 5570 O O . ASN D 2 52 ? 4.369 9.924 -17.889 1.00 11.49 52 ASN D O 1
ATOM 5575 N N . TYR D 2 53 ? 4.043 11.996 -18.842 1.00 10.82 53 TYR D N 1
ATOM 5576 C CA . TYR D 2 53 ? 4.791 11.659 -20.097 1.00 8.46 53 TYR D CA 1
ATOM 5577 C C . TYR D 2 53 ? 5.981 12.497 -20.145 1.00 10.54 53 TYR D C 1
ATOM 5578 O O . TYR D 2 53 ? 5.857 13.757 -19.892 1.00 12.65 53 TYR D O 1
ATOM 5587 N N . TYR D 2 54 ? 7.148 11.918 -20.297 1.00 8.63 54 TYR D N 1
ATOM 5588 C CA . TYR D 2 54 ? 8.369 12.705 -20.409 1.00 12.12 54 TYR D CA 1
ATOM 5589 C C . TYR D 2 54 ? 8.669 12.599 -21.887 1.00 11.41 54 TYR D C 1
ATOM 5590 O O . TYR D 2 54 ? 8.961 11.529 -22.394 1.00 10.74 54 TYR D O 1
ATOM 5599 N N . ILE D 2 55 ? 8.622 13.729 -22.584 1.00 10.88 55 ILE D N 1
ATOM 5600 C CA . ILE D 2 55 ? 8.773 13.762 -24.037 1.00 11.36 55 ILE D CA 1
ATOM 5601 C C . ILE D 2 55 ? 9.915 14.646 -24.543 1.00 13.53 55 ILE D C 1
ATOM 5602 O O . ILE D 2 55 ? 9.976 15.796 -24.210 1.00 13.16 55 ILE D O 1
ATOM 5607 N N . LYS D 2 56 ? 10.842 14.052 -25.292 1.00 10.37 56 LYS D N 1
ATOM 5608 C CA . LYS D 2 56 ? 11.927 14.784 -25.871 1.00 11.60 56 LYS D CA 1
ATOM 5609 C C . LYS D 2 56 ? 11.394 15.365 -27.163 1.00 14.60 56 LYS D C 1
ATOM 5610 O O . LYS D 2 56 ? 10.982 14.637 -28.047 1.00 12.46 56 LYS D O 1
ATOM 5616 N N . VAL D 2 57 ? 11.433 16.667 -27.268 1.00 11.44 57 VAL D N 1
ATOM 5617 C CA . VAL D 2 57 ? 10.978 17.357 -28.456 1.00 12.41 57 VAL D CA 1
ATOM 5618 C C . VAL D 2 57 ? 12.097 18.164 -29.112 1.00 14.20 57 VAL D C 1
ATOM 5619 O O . VAL D 2 57 ? 12.975 18.648 -28.453 1.00 13.55 57 VAL D O 1
ATOM 5623 N N . ARG D 2 58 ? 12.031 18.276 -30.424 1.00 16.39 58 ARG D N 1
ATOM 5624 C CA . ARG D 2 58 ? 12.970 19.033 -31.202 1.00 18.31 58 ARG D CA 1
ATOM 5625 C C . ARG D 2 58 ? 12.264 20.334 -31.603 1.00 18.42 58 ARG D C 1
ATOM 5626 O O . ARG D 2 58 ? 11.229 20.289 -32.175 1.00 15.47 58 ARG D O 1
ATOM 5634 N N . ALA D 2 59 ? 12.925 21.463 -31.399 1.00 20.22 59 ALA D N 1
ATOM 5635 C CA . ALA D 2 59 ? 12.370 22.728 -31.709 1.00 23.74 59 ALA D CA 1
ATOM 5636 C C . ALA D 2 59 ? 13.170 23.415 -32.789 1.00 25.81 59 ALA D C 1
ATOM 5637 O O . ALA D 2 59 ? 13.919 22.816 -33.507 1.00 28.79 59 ALA D O 1
ATOM 5639 N N . GLY D 2 60 ? 12.960 24.696 -32.927 1.00 29.19 60 GLY D N 1
ATOM 5640 C CA . GLY D 2 60 ? 13.669 25.433 -33.939 1.00 30.99 60 GLY D CA 1
ATOM 5641 C C . GLY D 2 60 ? 15.120 25.703 -33.644 1.00 32.32 60 GLY D C 1
ATOM 5642 O O . GLY D 2 60 ? 15.557 25.748 -32.501 1.00 34.98 60 GLY D O 1
ATOM 5643 N N . ASP D 2 61 ? 15.870 25.840 -34.711 1.00 31.76 61 ASP D N 1
ATOM 5644 C CA . ASP D 2 61 ? 17.276 26.110 -34.618 1.00 32.29 61 ASP D CA 1
ATOM 5645 C C . ASP D 2 61 ? 17.901 24.897 -33.944 1.00 36.10 61 ASP D C 1
ATOM 5646 O O . ASP D 2 61 ? 18.827 25.043 -33.182 1.00 35.11 61 ASP D O 1
ATOM 5651 N N . ASN D 2 62 ? 17.316 23.730 -34.218 1.00 33.80 62 ASN D N 1
ATOM 5652 C CA . ASN D 2 62 ? 17.773 22.428 -33.744 1.00 31.23 62 ASN D CA 1
ATOM 5653 C C . ASN D 2 62 ? 18.000 22.264 -32.250 1.00 29.17 62 ASN D C 1
ATOM 5654 O O . ASN D 2 62 ? 18.886 21.566 -31.853 1.00 33.13 62 ASN D O 1
ATOM 5659 N N . LYS D 2 63 ? 17.219 22.947 -31.439 1.00 25.49 63 LYS D N 1
ATOM 5660 C CA . LYS D 2 63 ? 17.312 22.875 -30.003 1.00 24.39 63 LYS D CA 1
ATOM 5661 C C . LYS D 2 63 ? 16.400 21.759 -29.498 1.00 21.45 63 LYS D C 1
ATOM 5662 O O . LYS D 2 63 ? 15.495 21.404 -30.181 1.00 19.24 63 LYS D O 1
ATOM 5668 N N . TYR D 2 64 ? 16.719 21.134 -28.377 1.00 19.25 64 TYR D N 1
ATOM 5669 C CA . TYR D 2 64 ? 15.828 20.112 -27.845 1.00 17.04 64 TYR D CA 1
ATOM 5670 C C . TYR D 2 64 ? 15.307 20.515 -26.473 1.00 19.30 64 TYR D C 1
ATOM 5671 O O . TYR D 2 64 ? 15.936 21.252 -25.754 1.00 16.22 64 TYR D O 1
ATOM 5680 N N . MET D 2 65 ? 14.166 19.980 -26.102 1.00 16.95 65 MET D N 1
ATOM 5681 C CA . MET D 2 65 ? 13.618 20.203 -24.770 1.00 17.61 65 MET D CA 1
ATOM 5682 C C . MET D 2 65 ? 13.013 18.891 -24.297 1.00 18.63 65 MET D C 1
ATOM 5683 O O . MET D 2 65 ? 12.699 18.062 -25.124 1.00 18.38 65 MET D O 1
ATOM 5688 N N . HIS D 2 66 ? 12.892 18.716 -22.987 1.00 12.78 66 HIS D N 1
ATOM 5689 C CA . HIS D 2 66 ? 12.216 17.568 -22.439 1.00 13.86 66 HIS D CA 1
ATOM 5690 C C . HIS D 2 66 ? 10.970 18.122 -21.755 1.00 16.19 66 HIS D C 1
ATOM 5691 O O . HIS D 2 66 ? 11.083 18.888 -20.822 1.00 18.61 66 HIS D O 1
ATOM 5698 N N . LEU D 2 67 ? 9.804 17.694 -22.202 1.00 11.62 67 LEU D N 1
ATOM 5699 C CA . LEU D 2 67 ? 8.571 18.136 -21.628 1.00 10.96 67 LEU D CA 1
ATOM 5700 C C . LEU D 2 67 ? 8.016 17.124 -20.643 1.00 12.73 67 LEU D C 1
ATOM 5701 O O . LEU D 2 67 ? 8.154 15.927 -20.856 1.00 13.91 67 LEU D O 1
ATOM 5706 N N . LYS D 2 68 ? 7.427 17.621 -19.545 1.00 12.04 68 LYS D N 1
ATOM 5707 C CA . LYS D 2 68 ? 6.713 16.722 -18.647 1.00 10.84 68 LYS D CA 1
ATOM 5708 C C . LYS D 2 68 ? 5.263 17.083 -18.742 1.00 12.78 68 LYS D C 1
ATOM 5709 O O . LYS D 2 68 ? 4.817 18.234 -18.405 1.00 11.77 68 LYS D O 1
ATOM 5715 N N . VAL D 2 69 ? 4.467 16.098 -19.154 1.00 10.83 69 VAL D N 1
ATOM 5716 C CA . VAL D 2 69 ? 3.044 16.323 -19.349 1.00 10.06 69 VAL D CA 1
ATOM 5717 C C . VAL D 2 69 ? 2.189 15.401 -18.541 1.00 13.34 69 VAL D C 1
ATOM 5718 O O . VAL D 2 69 ? 2.368 14.191 -18.597 1.00 11.48 69 VAL D O 1
ATOM 5722 N N . PHE D 2 70 ? 1.374 15.999 -17.690 1.00 9.46 70 PHE D N 1
ATOM 5723 C CA . PHE D 2 70 ? 0.506 15.186 -16.819 1.00 10.97 70 PHE D CA 1
ATOM 5724 C C . PHE D 2 70 ? -0.861 14.973 -17.434 1.00 10.60 70 PHE D C 1
ATOM 5725 O O . PHE D 2 70 ? -1.527 15.898 -17.854 1.00 10.10 70 PHE D O 1
ATOM 5733 N N . LYS D 2 71 ? -1.218 13.700 -17.668 1.00 9.55 71 LYS D N 1
ATOM 5734 C CA . LYS D 2 71 ? -2.576 13.384 -18.137 1.00 10.78 71 LYS D CA 1
ATOM 5735 C C . LYS D 2 71 ? -3.438 13.082 -16.905 1.00 14.13 71 LYS D C 1
ATOM 5736 O O . LYS D 2 71 ? -3.205 12.072 -16.168 1.00 12.00 71 LYS D O 1
ATOM 5742 N N . SER D 2 72 ? -4.398 13.958 -16.614 1.00 10.40 72 SER D N 1
ATOM 5743 C CA . SER D 2 72 ? -5.198 13.814 -15.428 1.00 12.42 72 SER D CA 1
ATOM 5744 C C . SER D 2 72 ? -6.038 12.522 -15.402 1.00 14.16 72 SER D C 1
ATOM 5745 O O . SER D 2 72 ? -6.258 11.892 -16.435 1.00 13.18 72 SER D O 1
ATOM 5748 N N . LEU D 2 73 ? -6.532 12.174 -14.206 1.00 9.12 73 LEU D N 1
ATOM 5749 C CA . LEU D 2 73 ? -7.402 10.994 -14.132 1.00 11.87 73 LEU D CA 1
ATOM 5750 C C . LEU D 2 73 ? -8.758 11.302 -14.802 1.00 10.51 73 LEU D C 1
ATOM 5751 O O . LEU D 2 73 ? -9.099 12.483 -15.072 1.00 13.55 73 LEU D O 1
ATOM 5756 N N . PRO D 2 74 ? -9.529 10.284 -15.114 1.00 13.05 74 PRO D N 1
ATOM 5757 C CA . PRO D 2 74 ? -10.844 10.403 -15.770 1.00 15.68 74 PRO D CA 1
ATOM 5758 C C . PRO D 2 74 ? -11.808 11.391 -15.096 1.00 14.43 74 PRO D C 1
ATOM 5759 O O . PRO D 2 74 ? -12.487 12.187 -15.823 1.00 16.88 74 PRO D O 1
ATOM 5763 N N . GLY D 2 75 ? -11.760 11.431 -13.760 1.00 14.04 75 GLY D N 1
ATOM 5764 C CA . GLY D 2 75 ? -12.561 12.381 -12.976 1.00 14.19 75 GLY D CA 1
ATOM 5765 C C . GLY D 2 75 ? -12.279 13.824 -13.306 1.00 16.37 75 GLY D C 1
ATOM 5766 O O . GLY D 2 75 ? -13.116 14.674 -13.075 1.00 17.69 75 GLY D O 1
ATOM 5767 N N . GLN D 2 76 ? -11.103 14.106 -13.859 1.00 15.46 76 GLN D N 1
ATOM 5768 C CA . GLN D 2 76 ? -10.690 15.452 -14.257 1.00 16.45 76 GLN D CA 1
ATOM 5769 C C . GLN D 2 76 ? -10.617 15.507 -15.778 1.00 16.54 76 GLN D C 1
ATOM 5770 O O . GLN D 2 76 ? -9.826 16.230 -16.349 1.00 15.27 76 GLN D O 1
ATOM 5776 N N . ASN D 2 77 ? -11.455 14.679 -16.418 1.00 15.44 77 ASN D N 1
ATOM 5777 C CA . ASN D 2 77 ? -11.555 14.646 -17.886 1.00 17.51 77 ASN D CA 1
ATOM 5778 C C . ASN D 2 77 ? -10.266 14.318 -18.646 1.00 17.33 77 ASN D C 1
ATOM 5779 O O . ASN D 2 77 ? -10.132 14.650 -19.822 1.00 16.62 77 ASN D O 1
ATOM 5784 N N . GLU D 2 78 ? -9.312 13.657 -17.987 1.00 12.29 78 GLU D N 1
ATOM 5785 C CA . GLU D 2 78 ? -8.026 13.369 -18.638 1.00 13.21 78 GLU D CA 1
ATOM 5786 C C . GLU D 2 78 ? -7.339 14.655 -19.188 1.00 11.09 78 GLU D C 1
ATOM 5787 O O . GLU D 2 78 ? -6.490 14.598 -20.048 1.00 11.54 78 GLU D O 1
ATOM 5793 N N . ASP D 2 79 ? -7.578 15.786 -18.531 1.00 13.69 79 ASP D N 1
ATOM 5794 C CA . ASP D 2 79 ? -7.003 17.056 -18.961 1.00 14.66 79 ASP D CA 1
ATOM 5795 C C . ASP D 2 79 ? -5.467 16.958 -18.991 1.00 18.21 79 ASP D C 1
ATOM 5796 O O . ASP D 2 79 ? -4.810 16.525 -18.008 1.00 13.30 79 ASP D O 1
ATOM 5801 N N . LEU D 2 80 ? -4.868 17.446 -20.069 1.00 14.59 80 LEU D N 1
ATOM 5802 C CA . LEU D 2 80 ? -3.453 17.451 -20.218 1.00 14.15 80 LEU D CA 1
ATOM 5803 C C . LEU D 2 80 ? -2.884 18.732 -19.658 1.00 14.58 80 LEU D C 1
ATOM 5804 O O . LEU D 2 80 ? -3.220 19.843 -20.139 1.00 15.25 80 LEU D O 1
ATOM 5809 N N . VAL D 2 81 ? -1.892 18.610 -18.816 1.00 11.78 81 VAL D N 1
ATOM 5810 C CA . VAL D 2 81 ? -1.271 19.784 -18.144 1.00 12.08 81 VAL D CA 1
ATOM 5811 C C . VAL D 2 81 ? 0.233 19.707 -18.266 1.00 10.12 81 VAL D C 1
ATOM 5812 O O . VAL D 2 81 ? 0.895 18.706 -17.909 1.00 13.36 81 VAL D O 1
ATOM 5816 N N . LEU D 2 82 ? 0.828 20.797 -18.747 1.00 12.18 82 LEU D N 1
ATOM 5817 C CA . LEU D 2 82 ? 2.289 20.813 -18.917 1.00 12.98 82 LEU D CA 1
ATOM 5818 C C . LEU D 2 82 ? 2.811 21.205 -17.544 1.00 13.83 82 LEU D C 1
ATOM 5819 O O . LEU D 2 82 ? 2.631 22.349 -17.095 1.00 14.33 82 LEU D O 1
ATOM 5824 N N . THR D 2 83 ? 3.410 20.251 -16.852 1.00 12.88 83 THR D N 1
ATOM 5825 C CA . THR D 2 83 ? 3.812 20.543 -15.467 1.00 14.70 83 THR D CA 1
ATOM 5826 C C . THR D 2 83 ? 5.273 20.853 -15.262 1.00 12.75 83 THR D C 1
ATOM 5827 O O . THR D 2 83 ? 5.706 21.210 -14.106 1.00 14.05 83 THR D O 1
ATOM 5831 N N . GLY D 2 84 ? 6.105 20.708 -16.316 1.00 10.17 84 GLY D N 1
ATOM 5832 C CA . GLY D 2 84 ? 7.485 21.047 -16.189 1.00 9.62 84 GLY D CA 1
ATOM 5833 C C . GLY D 2 84 ? 8.152 20.822 -17.485 1.00 11.31 84 GLY D C 1
ATOM 5834 O O . GLY D 2 84 ? 7.558 20.183 -18.346 1.00 10.52 84 GLY D O 1
ATOM 5835 N N . TYR D 2 85 ? 9.360 21.336 -17.658 1.00 12.66 85 TYR D N 1
ATOM 5836 C CA . TYR D 2 85 ? 10.133 21.049 -18.887 1.00 14.31 85 TYR D CA 1
ATOM 5837 C C . TYR D 2 85 ? 11.566 21.418 -18.613 1.00 16.53 85 TYR D C 1
ATOM 5838 O O . TYR D 2 85 ? 11.893 22.076 -17.589 1.00 14.92 85 TYR D O 1
ATOM 5847 N N . GLN D 2 86 ? 12.463 20.843 -19.391 1.00 14.76 86 GLN D N 1
ATOM 5848 C CA . GLN D 2 86 ? 13.896 21.163 -19.275 1.00 16.11 86 GLN D CA 1
ATOM 5849 C C . GLN D 2 86 ? 14.340 21.668 -20.618 1.00 18.74 86 GLN D C 1
ATOM 5850 O O . GLN D 2 86 ? 14.038 21.060 -21.593 1.00 17.94 86 GLN D O 1
ATOM 5856 N N . VAL D 2 87 ? 14.937 22.874 -20.688 1.00 20.20 87 VAL D N 1
ATOM 5857 C CA . VAL D 2 87 ? 15.401 23.425 -21.964 1.00 18.67 87 VAL D CA 1
ATOM 5858 C C . VAL D 2 87 ? 16.900 23.184 -22.228 1.00 20.19 87 VAL D C 1
ATOM 5859 O O . VAL D 2 87 ? 17.578 22.585 -21.422 1.00 19.43 87 VAL D O 1
ATOM 5863 N N . ASP D 2 88 ? 17.364 23.542 -23.420 1.00 23.72 88 ASP D N 1
ATOM 5864 C CA . ASP D 2 88 ? 18.761 23.371 -23.835 1.00 24.90 88 ASP D CA 1
ATOM 5865 C C . ASP D 2 88 ? 19.246 21.946 -23.739 1.00 23.50 88 ASP D C 1
ATOM 5866 O O . ASP D 2 88 ? 20.369 21.706 -23.262 1.00 22.14 88 ASP D O 1
ATOM 5871 N N . LYS D 2 89 ? 18.396 20.972 -24.107 1.00 19.39 89 LYS D N 1
ATOM 5872 C CA . LYS D 2 89 ? 18.854 19.587 -24.022 1.00 20.64 89 LYS D CA 1
ATOM 5873 C C . LYS D 2 89 ? 19.536 19.208 -25.342 1.00 22.57 89 LYS D C 1
ATOM 5874 O O . LYS D 2 89 ? 19.428 19.926 -26.328 1.00 21.02 89 LYS D O 1
ATOM 5880 N N . ASN D 2 90 ? 20.289 18.135 -25.298 1.00 22.09 90 ASN D N 1
ATOM 5881 C CA . ASN D 2 90 ? 20.966 17.601 -26.484 1.00 24.90 90 ASN D CA 1
ATOM 5882 C C . ASN D 2 90 ? 20.105 16.477 -27.014 1.00 24.85 90 ASN D C 1
ATOM 5883 O O . ASN D 2 90 ? 19.390 15.782 -26.251 1.00 20.44 90 ASN D O 1
ATOM 5888 N N . LYS D 2 91 ? 20.243 16.242 -28.321 1.00 21.55 91 LYS D N 1
ATOM 5889 C CA . LYS D 2 91 ? 19.552 15.214 -29.009 1.00 22.93 91 LYS D CA 1
ATOM 5890 C C . LYS D 2 91 ? 19.657 13.899 -28.273 1.00 23.47 91 LYS D C 1
ATOM 5891 O O . LYS D 2 91 ? 18.673 13.219 -28.147 1.00 19.26 91 LYS D O 1
ATOM 5897 N N . ASP D 2 92 ? 20.877 13.529 -27.832 1.00 22.41 92 ASP D N 1
ATOM 5898 C CA . ASP D 2 92 ? 21.023 12.218 -27.201 1.00 24.37 92 ASP D CA 1
ATOM 5899 C C . ASP D 2 92 ? 20.881 12.203 -25.695 1.00 21.03 92 ASP D C 1
ATOM 5900 O O . ASP D 2 92 ? 21.074 11.163 -25.093 1.00 24.92 92 ASP D O 1
ATOM 5905 N N . ASP D 2 93 ? 20.567 13.320 -25.075 1.00 21.89 93 ASP D N 1
ATOM 5906 C CA . ASP D 2 93 ? 20.374 13.323 -23.578 1.00 20.48 93 ASP D CA 1
ATOM 5907 C C . ASP D 2 93 ? 19.314 12.333 -23.138 1.00 21.18 93 ASP D C 1
ATOM 5908 O O . ASP D 2 93 ? 18.316 12.091 -23.813 1.00 18.80 93 ASP D O 1
ATOM 5913 N N . GLU D 2 94 ? 19.583 11.679 -22.011 1.00 17.49 94 GLU D N 1
ATOM 5914 C CA . GLU D 2 94 ? 18.629 10.744 -21.463 1.00 17.22 94 GLU D CA 1
ATOM 5915 C C . GLU D 2 94 ? 17.358 11.426 -20.951 1.00 16.46 94 GLU D C 1
ATOM 5916 O O . GLU D 2 94 ? 17.423 12.525 -20.371 1.00 18.51 94 GLU D O 1
ATOM 5922 N N . LEU D 2 95 ? 16.216 10.783 -21.118 1.00 14.97 95 LEU D N 1
ATOM 5923 C CA . LEU D 2 95 ? 14.982 11.309 -20.523 1.00 15.12 95 LEU D CA 1
ATOM 5924 C C . LEU D 2 95 ? 14.988 10.828 -19.058 1.00 17.18 95 LEU D C 1
ATOM 5925 O O . LEU D 2 95 ? 14.852 9.643 -18.821 1.00 17.53 95 LEU D O 1
ATOM 5930 N N . THR D 2 96 ? 15.102 11.735 -18.099 1.00 18.17 96 THR D N 1
ATOM 5931 C CA . THR D 2 96 ? 15.100 11.334 -16.654 1.00 19.62 96 THR D CA 1
ATOM 5932 C C . THR D 2 96 ? 14.018 12.124 -15.980 1.00 15.38 96 THR D C 1
ATOM 5933 O O . THR D 2 96 ? 13.588 13.106 -16.525 1.00 17.36 96 THR D O 1
ATOM 5937 N N . GLY D 2 97 ? 13.468 11.610 -14.880 1.00 17.61 97 GLY D N 1
ATOM 5938 C CA . GLY D 2 97 ? 12.399 12.288 -14.174 1.00 14.43 97 GLY D CA 1
ATOM 5939 C C . GLY D 2 97 ? 12.865 13.579 -13.537 1.00 17.07 97 GLY D C 1
ATOM 5940 O O . GLY D 2 97 ? 14.063 13.788 -13.266 1.00 15.94 97 GLY D O 1
ATOM 5941 N N . PHE D 2 98 ? 11.907 14.488 -13.397 1.00 17.49 98 PHE D N 1
ATOM 5942 C CA . PHE D 2 98 ? 12.158 15.808 -12.825 1.00 17.58 98 PHE D CA 1
ATOM 5943 C C . PHE D 2 98 ? 10.876 16.450 -12.473 1.00 19.29 98 PHE D C 1
ATOM 5944 O O . PHE D 2 98 ? 9.822 15.898 -12.793 1.00 16.11 98 PHE D O 1
ATOM 5953 N N . MET E 2 1 ? 12.125 13.217 71.325 1.00 27.41 1 MET E N 1
ATOM 5954 C CA . MET E 2 1 ? 11.045 12.419 71.868 1.00 25.86 1 MET E CA 1
ATOM 5955 C C . MET E 2 1 ? 10.809 11.194 70.986 1.00 23.88 1 MET E C 1
ATOM 5956 O O . MET E 2 1 ? 10.855 11.250 69.764 1.00 23.11 1 MET E O 1
ATOM 5961 N N . ILE E 2 2 ? 10.611 10.068 71.645 1.00 22.57 2 ILE E N 1
ATOM 5962 C CA . ILE E 2 2 ? 10.273 8.834 70.946 1.00 18.67 2 ILE E CA 1
ATOM 5963 C C . ILE E 2 2 ? 8.957 8.411 71.600 1.00 17.76 2 ILE E C 1
ATOM 5964 O O . ILE E 2 2 ? 8.610 8.891 72.663 1.00 17.21 2 ILE E O 1
ATOM 5969 N N . PRO E 2 3 ? 8.134 7.600 70.911 1.00 15.36 3 PRO E N 1
ATOM 5970 C CA . PRO E 2 3 ? 6.877 7.133 71.464 1.00 15.00 3 PRO E CA 1
ATOM 5971 C C . PRO E 2 3 ? 7.160 6.486 72.836 1.00 15.40 3 PRO E C 1
ATOM 5972 O O . PRO E 2 3 ? 8.008 5.601 72.899 1.00 12.55 3 PRO E O 1
ATOM 5976 N N . GLY E 2 4 ? 6.388 6.920 73.870 1.00 14.30 4 GLY E N 1
ATOM 5977 C CA . GLY E 2 4 ? 6.557 6.404 75.213 1.00 13.90 4 GLY E CA 1
ATOM 5978 C C . GLY E 2 4 ? 7.732 6.994 75.972 1.00 14.69 4 GLY E C 1
ATOM 5979 O O . GLY E 2 4 ? 7.976 6.527 77.038 1.00 12.07 4 GLY E O 1
ATOM 5980 N N . GLY E 2 5 ? 8.500 7.872 75.333 1.00 14.89 5 GLY E N 1
ATOM 5981 C CA . GLY E 2 5 ? 9.636 8.493 76.005 1.00 15.08 5 GLY E CA 1
ATOM 5982 C C . GLY E 2 5 ? 9.201 9.562 77.011 1.00 16.30 5 GLY E C 1
ATOM 5983 O O . GLY E 2 5 ? 8.056 9.955 77.060 1.00 14.72 5 GLY E O 1
ATOM 5984 N N . LEU E 2 6 ? 10.162 10.034 77.831 1.00 14.27 6 LEU E N 1
ATOM 5985 C CA . LEU E 2 6 ? 9.823 11.078 78.831 1.00 12.34 6 LEU E CA 1
ATOM 5986 C C . LEU E 2 6 ? 10.012 12.428 78.116 1.00 13.90 6 LEU E C 1
ATOM 5987 O O . LEU E 2 6 ? 10.893 12.589 77.274 1.00 13.47 6 LEU E O 1
ATOM 5992 N N . SER E 2 7 ? 9.260 13.412 78.577 1.00 12.68 7 SER E N 1
ATOM 5993 C CA . SER E 2 7 ? 9.368 14.782 78.052 1.00 13.87 7 SER E CA 1
ATOM 5994 C C . SER E 2 7 ? 10.649 15.407 78.617 1.00 16.41 7 SER E C 1
ATOM 5995 O O . SER E 2 7 ? 11.384 14.767 79.394 1.00 14.00 7 SER E O 1
ATOM 5998 N N . GLU E 2 8 ? 10.952 16.649 78.172 1.00 18.98 8 GLU E N 1
ATOM 5999 C CA . GLU E 2 8 ? 12.114 17.350 78.738 1.00 21.86 8 GLU E CA 1
ATOM 6000 C C . GLU E 2 8 ? 11.672 17.784 80.120 1.00 17.70 8 GLU E C 1
ATOM 6001 O O . GLU E 2 8 ? 10.469 17.920 80.378 1.00 16.16 8 GLU E O 1
ATOM 6007 N N . ALA E 2 9 ? 12.674 18.110 80.967 1.00 16.50 9 ALA E N 1
ATOM 6008 C CA . ALA E 2 9 ? 12.408 18.549 82.331 1.00 13.96 9 ALA E CA 1
ATOM 6009 C C . ALA E 2 9 ? 11.878 19.978 82.331 1.00 12.55 9 ALA E C 1
ATOM 6010 O O . ALA E 2 9 ? 12.349 20.823 81.501 1.00 16.93 9 ALA E O 1
ATOM 6012 N N . LYS E 2 10 ? 10.958 20.268 83.240 1.00 12.09 10 LYS E N 1
ATOM 6013 C CA . LYS E 2 10 ? 10.435 21.649 83.413 1.00 14.61 10 LYS E CA 1
ATOM 6014 C C . LYS E 2 10 ? 10.341 21.945 84.897 1.00 16.75 10 LYS E C 1
ATOM 6015 O O . LYS E 2 10 ? 10.239 21.051 85.757 1.00 12.98 10 LYS E O 1
ATOM 6021 N N . PRO E 2 11 ? 10.363 23.247 85.238 1.00 16.88 11 PRO E N 1
ATOM 6022 C CA . PRO E 2 11 ? 10.249 23.511 86.657 1.00 14.25 11 PRO E CA 1
ATOM 6023 C C . PRO E 2 11 ? 8.886 23.143 87.168 1.00 13.06 11 PRO E C 1
ATOM 6024 O O . PRO E 2 11 ? 7.860 23.257 86.490 1.00 13.77 11 PRO E O 1
ATOM 6028 N N . ALA E 2 12 ? 8.815 22.736 88.444 1.00 17.02 12 ALA E N 1
ATOM 6029 C CA . ALA E 2 12 ? 7.507 22.357 88.989 1.00 17.45 12 ALA E CA 1
ATOM 6030 C C . ALA E 2 12 ? 6.506 23.516 88.989 1.00 17.74 12 ALA E C 1
ATOM 6031 O O . ALA E 2 12 ? 6.932 24.662 89.260 1.00 20.02 12 ALA E O 1
ATOM 6033 N N . THR E 2 13 ? 5.242 23.223 88.743 1.00 15.16 13 THR E N 1
ATOM 6034 C CA . THR E 2 13 ? 4.153 24.219 88.753 1.00 14.89 13 THR E CA 1
ATOM 6035 C C . THR E 2 13 ? 3.264 23.922 89.935 1.00 17.35 13 THR E C 1
ATOM 6036 O O . THR E 2 13 ? 3.364 22.866 90.554 1.00 16.44 13 THR E O 1
ATOM 6040 N N . PRO E 2 14 ? 2.328 24.822 90.272 1.00 16.20 14 PRO E N 1
ATOM 6041 C CA . PRO E 2 14 ? 1.438 24.557 91.377 1.00 16.27 14 PRO E CA 1
ATOM 6042 C C . PRO E 2 14 ? 0.657 23.252 91.155 1.00 16.77 14 PRO E C 1
ATOM 6043 O O . PRO E 2 14 ? 0.313 22.589 92.140 1.00 12.71 14 PRO E O 1
ATOM 6047 N N . GLU E 2 15 ? 0.283 22.959 89.897 1.00 18.49 15 GLU E N 1
ATOM 6048 C CA . GLU E 2 15 ? -0.470 21.732 89.587 1.00 19.74 15 GLU E CA 1
ATOM 6049 C C . GLU E 2 15 ? 0.384 20.509 89.963 1.00 14.01 15 GLU E C 1
ATOM 6050 O O . GLU E 2 15 ? -0.141 19.559 90.541 1.00 13.88 15 GLU E O 1
ATOM 6056 N N . ILE E 2 16 ? 1.696 20.608 89.754 1.00 14.01 16 ILE E N 1
ATOM 6057 C CA . ILE E 2 16 ? 2.608 19.464 90.067 1.00 14.51 16 ILE E CA 1
ATOM 6058 C C . ILE E 2 16 ? 2.754 19.362 91.595 1.00 16.99 16 ILE E C 1
ATOM 6059 O O . ILE E 2 16 ? 2.689 18.264 92.168 1.00 11.32 16 ILE E O 1
ATOM 6064 N N . GLN E 2 17 ? 2.759 20.528 92.282 1.00 14.72 17 GLN E N 1
ATOM 6065 C CA . GLN E 2 17 ? 2.859 20.417 93.736 1.00 15.56 17 GLN E CA 1
ATOM 6066 C C . GLN E 2 17 ? 1.585 19.791 94.287 1.00 13.09 17 GLN E C 1
ATOM 6067 O O . GLN E 2 17 ? 1.616 19.035 95.270 1.00 13.03 17 GLN E O 1
ATOM 6073 N N . GLU E 2 18 ? 0.456 20.132 93.686 1.00 15.30 18 GLU E N 1
ATOM 6074 C CA . GLU E 2 18 ? -0.813 19.564 94.122 1.00 18.50 18 GLU E CA 1
ATOM 6075 C C . GLU E 2 18 ? -0.773 18.048 93.939 1.00 15.49 18 GLU E C 1
ATOM 6076 O O . GLU E 2 18 ? -1.385 17.345 94.719 1.00 16.04 18 GLU E O 1
ATOM 6082 N N . ILE E 2 19 ? -0.200 17.573 92.815 1.00 12.59 19 ILE E N 1
ATOM 6083 C CA . ILE E 2 19 ? -0.164 16.070 92.637 1.00 13.31 19 ILE E CA 1
ATOM 6084 C C . ILE E 2 19 ? 0.700 15.437 93.758 1.00 13.07 19 ILE E C 1
ATOM 6085 O O . ILE E 2 19 ? 0.283 14.487 94.365 1.00 13.09 19 ILE E O 1
ATOM 6090 N N . VAL E 2 20 ? 1.806 16.066 94.099 1.00 14.19 20 VAL E N 1
ATOM 6091 C CA . VAL E 2 20 ? 2.707 15.602 95.183 1.00 16.55 20 VAL E CA 1
ATOM 6092 C C . VAL E 2 20 ? 1.962 15.607 96.524 1.00 19.50 20 VAL E C 1
ATOM 6093 O O . VAL E 2 20 ? 1.902 14.567 97.184 1.00 15.71 20 VAL E O 1
ATOM 6097 N N . ASP E 2 21 ? 1.296 16.723 96.871 1.00 16.60 21 ASP E N 1
ATOM 6098 C CA . ASP E 2 21 ? 0.536 16.706 98.129 1.00 18.34 21 ASP E CA 1
ATOM 6099 C C . ASP E 2 21 ? -0.570 15.618 98.142 1.00 18.46 21 ASP E C 1
ATOM 6100 O O . ASP E 2 21 ? -0.830 14.991 99.192 1.00 18.61 21 ASP E O 1
ATOM 6105 N N . LYS E 2 22 ? -1.187 15.340 96.997 1.00 13.63 22 LYS E N 1
ATOM 6106 C CA . LYS E 2 22 ? -2.249 14.367 96.977 1.00 14.85 22 LYS E CA 1
ATOM 6107 C C . LYS E 2 22 ? -1.704 12.938 97.205 1.00 16.31 22 LYS E C 1
ATOM 6108 O O . LYS E 2 22 ? -2.364 12.136 97.857 1.00 15.74 22 LYS E O 1
ATOM 6114 N N . VAL E 2 23 ? -0.491 12.657 96.736 1.00 15.83 23 VAL E N 1
ATOM 6115 C CA . VAL E 2 23 ? -0.006 11.254 96.873 1.00 16.05 23 VAL E CA 1
ATOM 6116 C C . VAL E 2 23 ? 0.874 11.069 98.115 1.00 18.71 23 VAL E C 1
ATOM 6117 O O . VAL E 2 23 ? 1.362 9.970 98.380 1.00 16.95 23 VAL E O 1
ATOM 6121 N N . LYS E 2 24 ? 1.148 12.153 98.852 1.00 15.26 24 LYS E N 1
ATOM 6122 C CA . LYS E 2 24 ? 2.031 11.992 100.019 1.00 17.89 24 LYS E CA 1
ATOM 6123 C C . LYS E 2 24 ? 1.603 10.833 100.960 1.00 13.37 24 LYS E C 1
ATOM 6124 O O . LYS E 2 24 ? 2.493 10.117 101.452 1.00 13.97 24 LYS E O 1
ATOM 6130 N N . PRO E 2 25 ? 0.314 10.706 101.274 1.00 16.43 25 PRO E N 1
ATOM 6131 C CA . PRO E 2 25 ? -0.119 9.608 102.148 1.00 18.06 25 PRO E CA 1
ATOM 6132 C C . PRO E 2 25 ? 0.319 8.246 101.592 1.00 21.59 25 PRO E C 1
ATOM 6133 O O . PRO E 2 25 ? 0.757 7.351 102.343 1.00 19.80 25 PRO E O 1
ATOM 6137 N N . GLN E 2 26 ? 0.309 8.090 100.263 1.00 20.18 26 GLN E N 1
ATOM 6138 C CA . GLN E 2 26 ? 0.818 6.845 99.734 1.00 18.40 26 GLN E CA 1
ATOM 6139 C C . GLN E 2 26 ? 2.349 6.660 99.939 1.00 20.14 26 GLN E C 1
ATOM 6140 O O . GLN E 2 26 ? 2.868 5.529 100.173 1.00 19.31 26 GLN E O 1
ATOM 6146 N N . LEU E 2 27 ? 3.136 7.720 99.751 1.00 18.50 27 LEU E N 1
ATOM 6147 C CA . LEU E 2 27 ? 4.568 7.668 99.969 1.00 19.76 27 LEU E CA 1
ATOM 6148 C C . LEU E 2 27 ? 4.890 7.305 101.391 1.00 20.65 27 LEU E C 1
ATOM 6149 O O . LEU E 2 27 ? 5.815 6.487 101.655 1.00 22.47 27 LEU E O 1
ATOM 6154 N N . GLU E 2 28 ? 4.090 7.803 102.318 1.00 17.87 28 GLU E N 1
ATOM 6155 C CA . GLU E 2 28 ? 4.435 7.585 103.744 1.00 22.68 28 GLU E CA 1
ATOM 6156 C C . GLU E 2 28 ? 4.165 6.127 104.064 1.00 21.79 28 GLU E C 1
ATOM 6157 O O . GLU E 2 28 ? 4.965 5.513 104.782 1.00 20.79 28 GLU E O 1
ATOM 6163 N N . GLU E 2 29 ? 3.139 5.586 103.421 1.00 19.82 29 GLU E N 1
ATOM 6164 C CA . GLU E 2 29 ? 2.719 4.183 103.705 1.00 22.12 29 GLU E CA 1
ATOM 6165 C C . GLU E 2 29 ? 3.769 3.217 103.137 1.00 23.22 29 GLU E C 1
ATOM 6166 O O . GLU E 2 29 ? 4.187 2.245 103.815 1.00 19.64 29 GLU E O 1
ATOM 6172 N N . LYS E 2 30 ? 4.212 3.504 101.913 1.00 20.45 30 LYS E N 1
ATOM 6173 C CA . LYS E 2 30 ? 5.210 2.614 101.289 1.00 19.67 30 LYS E CA 1
ATOM 6174 C C . LYS E 2 30 ? 6.585 2.742 101.932 1.00 22.62 30 LYS E C 1
ATOM 6175 O O . LYS E 2 30 ? 7.291 1.741 102.120 1.00 19.92 30 LYS E O 1
ATOM 6181 N N . THR E 2 31 ? 6.975 3.965 102.330 1.00 18.01 31 THR E N 1
ATOM 6182 C CA . THR E 2 31 ? 8.316 4.052 102.862 1.00 21.57 31 THR E CA 1
ATOM 6183 C C . THR E 2 31 ? 8.317 3.790 104.364 1.00 22.76 31 THR E C 1
ATOM 6184 O O . THR E 2 31 ? 9.418 3.621 104.958 1.00 24.97 31 THR E O 1
ATOM 6188 N N . ASN E 2 32 ? 7.121 3.827 104.944 1.00 20.28 32 ASN E N 1
ATOM 6189 C CA . ASN E 2 32 ? 6.933 3.674 106.396 1.00 24.07 32 ASN E CA 1
ATOM 6190 C C . ASN E 2 32 ? 7.654 4.794 107.138 1.00 26.02 32 ASN E C 1
ATOM 6191 O O . ASN E 2 32 ? 8.160 4.613 108.282 1.00 27.15 32 ASN E O 1
ATOM 6196 N N . GLU E 2 33 ? 7.804 5.925 106.459 1.00 27.01 33 GLU E N 1
ATOM 6197 C CA . GLU E 2 33 ? 8.446 7.081 107.045 1.00 30.01 33 GLU E CA 1
ATOM 6198 C C . GLU E 2 33 ? 7.535 8.270 106.759 1.00 28.13 33 GLU E C 1
ATOM 6199 O O . GLU E 2 33 ? 6.718 8.193 105.830 1.00 27.62 33 GLU E O 1
ATOM 6205 N N . THR E 2 34 ? 7.610 9.333 107.581 1.00 27.46 34 THR E N 1
ATOM 6206 C CA . THR E 2 34 ? 6.833 10.543 107.338 1.00 25.76 34 THR E CA 1
ATOM 6207 C C . THR E 2 34 ? 7.716 11.617 106.816 1.00 27.17 34 THR E C 1
ATOM 6208 O O . THR E 2 34 ? 8.940 11.652 107.050 1.00 29.65 34 THR E O 1
ATOM 6212 N N . TYR E 2 35 ? 7.131 12.406 105.926 1.00 30.16 35 TYR E N 1
ATOM 6213 C CA . TYR E 2 35 ? 7.802 13.553 105.342 1.00 31.85 35 TYR E CA 1
ATOM 6214 C C . TYR E 2 35 ? 6.859 14.725 105.672 1.00 33.22 35 TYR E C 1
ATOM 6215 O O . TYR E 2 35 ? 5.622 14.646 105.483 1.00 36.80 35 TYR E O 1
ATOM 6224 N N . GLY E 2 36 ? 7.365 15.785 106.268 1.00 35.67 36 GLY E N 1
ATOM 6225 C CA . GLY E 2 36 ? 6.497 16.938 106.449 1.00 37.10 36 GLY E CA 1
ATOM 6226 C C . GLY E 2 36 ? 6.252 17.445 105.024 1.00 36.29 36 GLY E C 1
ATOM 6227 O O . GLY E 2 36 ? 5.726 16.679 104.197 1.00 39.28 36 GLY E O 1
ATOM 6228 N N . LYS E 2 37 ? 6.686 18.639 104.648 1.00 35.85 37 LYS E N 1
ATOM 6229 C CA . LYS E 2 37 ? 6.468 19.040 103.236 1.00 35.02 37 LYS E CA 1
ATOM 6230 C C . LYS E 2 37 ? 7.497 18.395 102.252 1.00 31.87 37 LYS E C 1
ATOM 6231 O O . LYS E 2 37 ? 8.635 18.045 102.614 1.00 31.99 37 LYS E O 1
ATOM 6237 N N . LEU E 2 38 ? 6.952 17.969 101.129 1.00 29.71 38 LEU E N 1
ATOM 6238 C CA . LEU E 2 38 ? 7.725 17.394 100.056 1.00 26.49 38 LEU E CA 1
ATOM 6239 C C . LEU E 2 38 ? 7.521 18.496 99.057 1.00 24.25 38 LEU E C 1
ATOM 6240 O O . LEU E 2 38 ? 6.378 18.794 98.738 1.00 25.59 38 LEU E O 1
ATOM 6245 N N . GLU E 2 39 ? 8.586 19.179 98.693 1.00 21.19 39 GLU E N 1
ATOM 6246 C CA . GLU E 2 39 ? 8.488 20.300 97.762 1.00 21.39 39 GLU E CA 1
ATOM 6247 C C . GLU E 2 39 ? 8.824 19.885 96.355 1.00 17.38 39 GLU E C 1
ATOM 6248 O O . GLU E 2 39 ? 9.949 19.509 96.102 1.00 15.34 39 GLU E O 1
ATOM 6254 N N . ALA E 2 40 ? 7.883 20.075 95.418 1.00 15.69 40 ALA E N 1
ATOM 6255 C CA . ALA E 2 40 ? 8.152 19.677 94.016 1.00 13.47 40 ALA E CA 1
ATOM 6256 C C . ALA E 2 40 ? 9.098 20.726 93.433 1.00 18.16 40 ALA E C 1
ATOM 6257 O O . ALA E 2 40 ? 8.898 21.964 93.659 1.00 15.40 40 ALA E O 1
ATOM 6259 N N . VAL E 2 41 ? 10.110 20.258 92.697 1.00 11.93 41 VAL E N 1
ATOM 6260 C CA . VAL E 2 41 ? 11.133 21.097 92.128 1.00 15.89 41 VAL E CA 1
ATOM 6261 C C . VAL E 2 41 ? 11.145 21.101 90.600 1.00 17.43 41 VAL E C 1
ATOM 6262 O O . VAL E 2 41 ? 11.268 22.147 89.958 1.00 14.18 41 VAL E O 1
ATOM 6266 N N . GLN E 2 42 ? 11.058 19.881 90.021 1.00 17.12 42 GLN E N 1
ATOM 6267 C CA . GLN E 2 42 ? 11.222 19.761 88.557 1.00 15.64 42 GLN E CA 1
ATOM 6268 C C . GLN E 2 42 ? 10.421 18.543 88.186 1.00 13.39 42 GLN E C 1
ATOM 6269 O O . GLN E 2 42 ? 10.173 17.685 89.045 1.00 13.62 42 GLN E O 1
ATOM 6275 N N . TYR E 2 43 ? 9.989 18.466 86.929 1.00 12.25 43 TYR E N 1
ATOM 6276 C CA . TYR E 2 43 ? 9.209 17.281 86.543 1.00 11.38 43 TYR E CA 1
ATOM 6277 C C . TYR E 2 43 ? 9.289 17.029 85.068 1.00 13.39 43 TYR E C 1
ATOM 6278 O O . TYR E 2 43 ? 9.706 17.893 84.327 1.00 13.97 43 TYR E O 1
ATOM 6287 N N . LYS E 2 44 ? 9.042 15.747 84.711 1.00 11.12 44 LYS E N 1
ATOM 6288 C CA . LYS E 2 44 ? 8.875 15.273 83.326 1.00 10.01 44 LYS E CA 1
ATOM 6289 C C . LYS E 2 44 ? 7.554 14.533 83.238 1.00 11.91 44 LYS E C 1
ATOM 6290 O O . LYS E 2 44 ? 7.015 14.069 84.230 1.00 11.16 44 LYS E O 1
ATOM 6296 N N . THR E 2 45 ? 7.015 14.411 82.006 1.00 11.99 45 THR E N 1
ATOM 6297 C CA . THR E 2 45 ? 5.782 13.624 81.849 1.00 10.07 45 THR E CA 1
ATOM 6298 C C . THR E 2 45 ? 6.069 12.569 80.750 1.00 11.54 45 THR E C 1
ATOM 6299 O O . THR E 2 45 ? 7.017 12.687 80.005 1.00 9.49 45 THR E O 1
ATOM 6303 N N . GLN E 2 46 ? 5.233 11.536 80.735 1.00 11.94 46 GLN E N 1
ATOM 6304 C CA . GLN E 2 46 ? 5.382 10.387 79.797 1.00 11.33 46 GLN E CA 1
ATOM 6305 C C . GLN E 2 46 ? 3.969 9.913 79.565 1.00 10.34 46 GLN E C 1
ATOM 6306 O O . GLN E 2 46 ? 3.240 9.600 80.505 1.00 10.43 46 GLN E O 1
ATOM 6312 N N . VAL E 2 47 ? 3.620 9.735 78.273 1.00 10.02 47 VAL E N 1
ATOM 6313 C CA . VAL E 2 47 ? 2.320 9.196 77.953 1.00 12.46 47 VAL E CA 1
ATOM 6314 C C . VAL E 2 47 ? 2.366 7.663 78.036 1.00 12.21 47 VAL E C 1
ATOM 6315 O O . VAL E 2 47 ? 3.347 7.069 77.495 1.00 11.97 47 VAL E O 1
ATOM 6319 N N . VAL E 2 48 ? 1.460 7.047 78.808 1.00 9.03 48 VAL E N 1
ATOM 6320 C CA . VAL E 2 48 ? 1.360 5.578 78.835 1.00 9.35 48 VAL E CA 1
ATOM 6321 C C . VAL E 2 48 ? -0.121 5.313 78.572 1.00 11.57 48 VAL E C 1
ATOM 6322 O O . VAL E 2 48 ? -0.683 6.116 77.759 1.00 11.49 48 VAL E O 1
ATOM 6326 N N . ALA E 2 49 ? -0.800 4.290 79.168 1.00 8.58 49 ALA E N 1
ATOM 6327 C CA . ALA E 2 49 ? -2.271 4.218 79.103 1.00 9.49 49 ALA E CA 1
ATOM 6328 C C . ALA E 2 49 ? -2.750 5.149 80.216 1.00 12.82 49 ALA E C 1
ATOM 6329 O O . ALA E 2 49 ? -3.205 4.736 81.252 1.00 10.19 49 ALA E O 1
ATOM 6331 N N . GLY E 2 50 ? -2.524 6.450 79.977 1.00 10.42 50 GLY E N 1
ATOM 6332 C CA . GLY E 2 50 ? -2.721 7.395 81.040 1.00 9.77 50 GLY E CA 1
ATOM 6333 C C . GLY E 2 50 ? -1.434 8.190 81.023 1.00 10.09 50 GLY E C 1
ATOM 6334 O O . GLY E 2 50 ? -0.818 8.378 79.948 1.00 10.62 50 GLY E O 1
ATOM 6335 N N . THR E 2 51 ? -1.038 8.786 82.189 1.00 8.96 51 THR E N 1
ATOM 6336 C CA . THR E 2 51 ? 0.149 9.661 82.175 1.00 11.76 51 THR E CA 1
ATOM 6337 C C . THR E 2 51 ? 1.046 9.375 83.389 1.00 12.71 51 THR E C 1
ATOM 6338 O O . THR E 2 51 ? 0.481 9.285 84.511 1.00 12.43 51 THR E O 1
ATOM 6342 N N . ASN E 2 52 ? 2.327 9.212 83.182 1.00 8.87 52 ASN E N 1
ATOM 6343 C CA . ASN E 2 52 ? 3.210 9.105 84.370 1.00 10.86 52 ASN E CA 1
ATOM 6344 C C . ASN E 2 52 ? 3.888 10.474 84.542 1.00 12.64 52 ASN E C 1
ATOM 6345 O O . ASN E 2 52 ? 4.390 11.063 83.563 1.00 10.91 52 ASN E O 1
ATOM 6350 N N . TYR E 2 53 ? 4.012 10.940 85.798 1.00 12.72 53 TYR E N 1
ATOM 6351 C CA . TYR E 2 53 ? 4.775 12.211 86.121 1.00 9.68 53 TYR E CA 1
ATOM 6352 C C . TYR E 2 53 ? 5.976 11.801 86.903 1.00 11.70 53 TYR E C 1
ATOM 6353 O O . TYR E 2 53 ? 5.807 10.967 87.845 1.00 11.92 53 TYR E O 1
ATOM 6362 N N . TYR E 2 54 ? 7.161 12.205 86.470 1.00 7.84 54 TYR E N 1
ATOM 6363 C CA . TYR E 2 54 ? 8.391 11.926 87.188 1.00 12.75 54 TYR E CA 1
ATOM 6364 C C . TYR E 2 54 ? 8.694 13.279 87.837 1.00 12.75 54 TYR E C 1
ATOM 6365 O O . TYR E 2 54 ? 8.978 14.262 87.149 1.00 10.25 54 TYR E O 1
ATOM 6374 N N . ILE E 2 55 ? 8.715 13.281 89.177 1.00 10.34 55 ILE E N 1
ATOM 6375 C CA . ILE E 2 55 ? 8.836 14.606 89.874 1.00 11.14 55 ILE E CA 1
ATOM 6376 C C . ILE E 2 55 ? 9.989 14.576 90.863 1.00 13.73 55 ILE E C 1
ATOM 6377 O O . ILE E 2 55 ? 9.952 13.741 91.760 1.00 12.25 55 ILE E O 1
ATOM 6382 N N . LYS E 2 56 ? 10.923 15.555 90.734 1.00 12.55 56 LYS E N 1
ATOM 6383 C CA . LYS E 2 56 ? 11.988 15.678 91.723 1.00 12.67 56 LYS E CA 1
ATOM 6384 C C . LYS E 2 56 ? 11.376 16.473 92.882 1.00 14.31 56 LYS E C 1
ATOM 6385 O O . LYS E 2 56 ? 10.896 17.587 92.639 1.00 11.72 56 LYS E O 1
ATOM 6391 N N . VAL E 2 57 ? 11.427 15.928 94.109 1.00 11.39 57 VAL E N 1
ATOM 6392 C CA . VAL E 2 57 ? 10.910 16.613 95.303 1.00 12.25 57 VAL E CA 1
ATOM 6393 C C . VAL E 2 57 ? 12.067 16.720 96.320 1.00 16.74 57 VAL E C 1
ATOM 6394 O O . VAL E 2 57 ? 13.052 15.931 96.349 1.00 13.20 57 VAL E O 1
ATOM 6398 N N . ARG E 2 58 ? 12.032 17.847 97.040 1.00 17.90 58 ARG E N 1
ATOM 6399 C CA . ARG E 2 58 ? 13.029 18.110 98.063 1.00 21.65 58 ARG E CA 1
ATOM 6400 C C . ARG E 2 58 ? 12.276 17.864 99.408 1.00 22.03 58 ARG E C 1
ATOM 6401 O O . ARG E 2 58 ? 11.152 18.311 99.601 1.00 16.86 58 ARG E O 1
ATOM 6409 N N . ALA E 2 59 ? 12.914 17.113 100.300 1.00 23.33 59 ALA E N 1
ATOM 6410 C CA . ALA E 2 59 ? 12.320 16.780 101.589 1.00 27.42 59 ALA E CA 1
ATOM 6411 C C . ALA E 2 59 ? 13.228 17.332 102.722 1.00 28.91 59 ALA E C 1
ATOM 6412 O O . ALA E 2 59 ? 14.203 18.015 102.446 1.00 30.70 59 ALA E O 1
ATOM 6414 N N . GLY E 2 60 ? 12.836 17.135 103.979 1.00 32.80 60 GLY E N 1
ATOM 6415 C CA . GLY E 2 60 ? 13.676 17.574 105.092 1.00 34.15 60 GLY E CA 1
ATOM 6416 C C . GLY E 2 60 ? 15.113 17.038 105.022 1.00 37.71 60 GLY E C 1
ATOM 6417 O O . GLY E 2 60 ? 15.492 16.036 104.305 1.00 38.84 60 GLY E O 1
ATOM 6418 N N . ASP E 2 61 ? 15.951 17.737 105.760 1.00 38.77 61 ASP E N 1
ATOM 6419 C CA . ASP E 2 61 ? 17.360 17.429 105.817 1.00 40.55 61 ASP E CA 1
ATOM 6420 C C . ASP E 2 61 ? 17.915 17.511 104.397 1.00 39.64 61 ASP E C 1
ATOM 6421 O O . ASP E 2 61 ? 18.892 16.842 104.100 1.00 40.68 61 ASP E O 1
ATOM 6426 N N . ASN E 2 62 ? 17.284 18.388 103.583 1.00 36.19 62 ASN E N 1
ATOM 6427 C CA . ASN E 2 62 ? 17.559 18.647 102.149 1.00 34.60 62 ASN E CA 1
ATOM 6428 C C . ASN E 2 62 ? 17.921 17.423 101.312 1.00 31.47 62 ASN E C 1
ATOM 6429 O O . ASN E 2 62 ? 18.864 17.466 100.508 1.00 34.47 62 ASN E O 1
ATOM 6434 N N . LYS E 2 63 ? 17.199 16.339 101.572 1.00 28.80 63 LYS E N 1
ATOM 6435 C CA . LYS E 2 63 ? 17.299 15.107 100.796 1.00 25.97 63 LYS E CA 1
ATOM 6436 C C . LYS E 2 63 ? 16.389 15.282 99.569 1.00 23.48 63 LYS E C 1
ATOM 6437 O O . LYS E 2 63 ? 15.421 15.997 99.639 1.00 21.78 63 LYS E O 1
ATOM 6443 N N . TYR E 2 64 ? 16.687 14.607 98.458 1.00 20.15 64 TYR E N 1
ATOM 6444 C CA . TYR E 2 64 ? 15.778 14.726 97.281 1.00 19.01 64 TYR E CA 1
ATOM 6445 C C . TYR E 2 64 ? 15.325 13.323 96.920 1.00 19.33 64 TYR E C 1
ATOM 6446 O O . TYR E 2 64 ? 16.035 12.352 97.246 1.00 15.04 64 TYR E O 1
ATOM 6455 N N . MET E 2 65 ? 14.114 13.218 96.380 1.00 14.94 65 MET E N 1
ATOM 6456 C CA . MET E 2 65 ? 13.599 11.894 95.910 1.00 15.97 65 MET E CA 1
ATOM 6457 C C . MET E 2 65 ? 13.037 12.131 94.528 1.00 16.66 65 MET E C 1
ATOM 6458 O O . MET E 2 65 ? 12.637 13.280 94.208 1.00 16.06 65 MET E O 1
ATOM 6463 N N . HIS E 2 66 ? 12.916 11.066 93.726 1.00 12.92 66 HIS E N 1
ATOM 6464 C CA . HIS E 2 66 ? 12.238 11.256 92.420 1.00 13.96 66 HIS E CA 1
ATOM 6465 C C . HIS E 2 66 ? 10.996 10.401 92.583 1.00 13.96 66 HIS E C 1
ATOM 6466 O O . HIS E 2 66 ? 11.123 9.199 92.827 1.00 18.93 66 HIS E O 1
ATOM 6473 N N . LEU E 2 67 ? 9.797 10.969 92.448 1.00 10.37 67 LEU E N 1
ATOM 6474 C CA . LEU E 2 67 ? 8.573 10.237 92.505 1.00 10.88 67 LEU E CA 1
ATOM 6475 C C . LEU E 2 67 ? 8.011 9.896 91.121 1.00 14.10 67 LEU E C 1
ATOM 6476 O O . LEU E 2 67 ? 8.192 10.666 90.181 1.00 12.67 67 LEU E O 1
ATOM 6481 N N . LYS E 2 68 ? 7.416 8.694 90.989 1.00 13.14 68 LYS E N 1
ATOM 6482 C CA . LYS E 2 68 ? 6.687 8.380 89.756 1.00 12.06 68 LYS E CA 1
ATOM 6483 C C . LYS E 2 68 ? 5.242 8.276 90.150 1.00 12.14 68 LYS E C 1
ATOM 6484 O O . LYS E 2 68 ? 4.809 7.433 90.978 1.00 10.93 68 LYS E O 1
ATOM 6490 N N . VAL E 2 69 ? 4.418 9.144 89.540 1.00 11.84 69 VAL E N 1
ATOM 6491 C CA . VAL E 2 69 ? 3.011 9.148 89.854 1.00 10.87 69 VAL E CA 1
ATOM 6492 C C . VAL E 2 69 ? 2.218 8.902 88.595 1.00 14.93 69 VAL E C 1
ATOM 6493 O O . VAL E 2 69 ? 2.391 9.618 87.590 1.00 12.38 69 VAL E O 1
ATOM 6497 N N . PHE E 2 70 ? 1.352 7.915 88.690 1.00 9.88 70 PHE E N 1
ATOM 6498 C CA . PHE E 2 70 ? 0.477 7.562 87.550 1.00 10.24 70 PHE E CA 1
ATOM 6499 C C . PHE E 2 70 ? -0.867 8.234 87.687 1.00 10.20 70 PHE E C 1
ATOM 6500 O O . PHE E 2 70 ? -1.581 8.071 88.657 1.00 11.36 70 PHE E O 1
ATOM 6508 N N . LYS E 2 71 ? -1.229 9.045 86.676 1.00 9.91 71 LYS E N 1
ATOM 6509 C CA . LYS E 2 71 ? -2.584 9.628 86.672 1.00 10.31 71 LYS E CA 1
ATOM 6510 C C . LYS E 2 71 ? -3.424 8.699 85.798 1.00 13.97 71 LYS E C 1
ATOM 6511 O O . LYS E 2 71 ? -3.161 8.534 84.560 1.00 11.77 71 LYS E O 1
ATOM 6517 N N . SER E 2 72 ? -4.386 8.039 86.402 1.00 11.65 72 SER E N 1
ATOM 6518 C CA . SER E 2 72 ? -5.172 7.062 85.688 1.00 12.19 72 SER E CA 1
ATOM 6519 C C . SER E 2 72 ? -6.010 7.708 84.540 1.00 13.56 72 SER E C 1
ATOM 6520 O O . SER E 2 72 ? -6.255 8.910 84.514 1.00 12.36 72 SER E O 1
ATOM 6523 N N . LEU E 2 73 ? -6.498 6.858 83.639 1.00 10.26 73 LEU E N 1
ATOM 6524 C CA . LEU E 2 73 ? -7.367 7.376 82.584 1.00 11.76 73 LEU E CA 1
ATOM 6525 C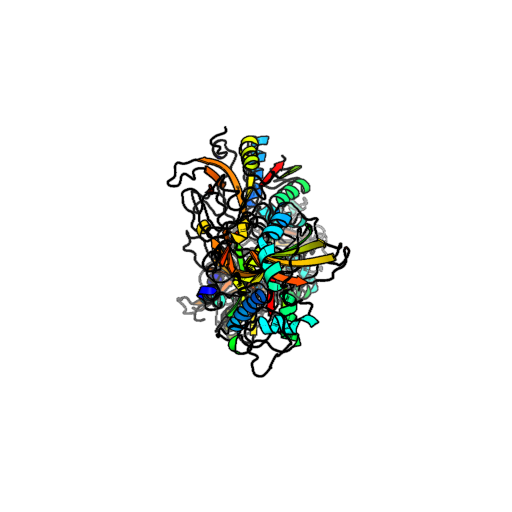 C . LEU E 2 73 ? -8.741 7.781 83.211 1.00 11.87 73 LEU E C 1
ATOM 6526 O O . LEU E 2 73 ? -9.076 7.435 84.350 1.00 11.19 73 LEU E O 1
ATOM 6531 N N . PRO E 2 74 ? -9.533 8.557 82.477 1.00 11.94 74 PRO E N 1
ATOM 6532 C CA . PRO E 2 74 ? -10.837 9.040 82.905 1.00 14.62 74 PRO E CA 1
ATOM 6533 C C . PRO E 2 74 ? -11.769 7.959 83.397 1.00 13.75 74 PRO E C 1
ATOM 6534 O O . PRO E 2 74 ? -12.488 8.165 84.421 1.00 16.49 74 PRO E O 1
ATOM 6538 N N . GLY E 2 75 ? -11.747 6.807 82.729 1.00 14.38 75 GLY E N 1
ATOM 6539 C CA . GLY E 2 75 ? -12.538 5.668 83.188 1.00 14.66 75 GLY E CA 1
ATOM 6540 C C . GLY E 2 75 ? -12.235 5.176 84.568 1.00 15.07 75 GLY E C 1
ATOM 6541 O O . GLY E 2 75 ? -13.119 4.611 85.201 1.00 17.54 75 GLY E O 1
ATOM 6542 N N . GLN E 2 76 ? -11.079 5.562 85.101 1.00 14.93 76 GLN E N 1
ATOM 6543 C CA . GLN E 2 76 ? -10.684 5.213 86.482 1.00 17.17 76 GLN E CA 1
ATOM 6544 C C . GLN E 2 76 ? -10.609 6.526 87.310 1.00 15.71 76 GLN E C 1
ATOM 6545 O O . GLN E 2 76 ? -9.790 6.679 88.199 1.00 15.35 76 GLN E O 1
ATOM 6551 N N . ASN E 2 77 ? -11.428 7.502 86.920 1.00 14.87 77 ASN E N 1
ATOM 6552 C CA . ASN E 2 77 ? -11.559 8.774 87.643 1.00 18.80 77 ASN E CA 1
ATOM 6553 C C . ASN E 2 77 ? -10.257 9.577 87.745 1.00 15.64 77 ASN E C 1
ATOM 6554 O O . ASN E 2 77 ? -10.135 10.447 88.610 1.00 16.67 77 ASN E O 1
ATOM 6559 N N . GLU E 2 78 ? -9.286 9.333 86.872 1.00 13.75 78 GLU E N 1
ATOM 6560 C CA . GLU E 2 78 ? -8.006 10.053 86.935 1.00 13.85 78 GLU E CA 1
ATOM 6561 C C . GLU E 2 78 ? -7.281 9.884 88.269 1.00 11.99 78 GLU E C 1
ATOM 6562 O O . GLU E 2 78 ? -6.426 10.688 88.661 1.00 11.03 78 GLU E O 1
ATOM 6568 N N . ASP E 2 79 ? -7.585 8.758 88.913 1.00 13.63 79 ASP E N 1
ATOM 6569 C CA . ASP E 2 79 ? -6.993 8.462 90.251 1.00 16.23 79 ASP E CA 1
ATOM 6570 C C . ASP E 2 79 ? -5.474 8.553 90.173 1.00 17.48 79 ASP E C 1
ATOM 6571 O O . ASP E 2 79 ? -4.838 7.917 89.295 1.00 13.01 79 ASP E O 1
ATOM 6576 N N . LEU E 2 80 ? -4.851 9.267 91.139 1.00 13.65 80 LEU E N 1
ATOM 6577 C CA . LEU E 2 80 ? -3.423 9.379 91.182 1.00 12.44 80 LEU E CA 1
ATOM 6578 C C . LEU E 2 80 ? -2.847 8.249 92.028 1.00 14.92 80 LEU E C 1
ATOM 6579 O O . LEU E 2 80 ? -3.234 8.096 93.207 1.00 15.23 80 LEU E O 1
ATOM 6584 N N . VAL E 2 81 ? -1.870 7.563 91.493 1.00 13.77 81 VAL E N 1
ATOM 6585 C CA . VAL E 2 81 ? -1.250 6.409 92.181 1.00 11.16 81 VAL E CA 1
ATOM 6586 C C . VAL E 2 81 ? 0.233 6.585 92.167 1.00 9.75 81 VAL E C 1
ATOM 6587 O O . VAL E 2 81 ? 0.912 6.772 91.149 1.00 11.61 81 VAL E O 1
ATOM 6591 N N . LEU E 2 82 ? 0.814 6.490 93.355 1.00 11.87 82 LEU E N 1
ATOM 6592 C CA . LEU E 2 82 ? 2.270 6.595 93.436 1.00 11.01 82 LEU E CA 1
ATOM 6593 C C . LEU E 2 82 ? 2.794 5.198 93.111 1.00 13.04 82 LEU E C 1
ATOM 6594 O O . LEU E 2 82 ? 2.626 4.274 93.895 1.00 13.97 82 LEU E O 1
ATOM 6599 N N . THR E 2 83 ? 3.397 5.023 91.943 1.00 14.62 83 THR E N 1
ATOM 6600 C CA . THR E 2 83 ? 3.776 3.673 91.523 1.00 15.89 83 THR E CA 1
ATOM 6601 C C . THR E 2 83 ? 5.222 3.367 91.674 1.00 14.05 83 THR E C 1
ATOM 6602 O O . THR E 2 83 ? 5.678 2.179 91.409 1.00 13.72 83 THR E O 1
ATOM 6606 N N . GLY E 2 84 ? 6.040 4.377 92.092 1.00 11.58 84 GLY E N 1
ATOM 6607 C CA . GLY E 2 84 ? 7.465 4.099 92.308 1.00 9.94 84 GLY E CA 1
ATOM 6608 C C . GLY E 2 84 ? 8.156 5.352 92.753 1.00 12.70 84 GLY E C 1
ATOM 6609 O O . GLY E 2 84 ? 7.544 6.438 92.637 1.00 10.36 84 GLY E O 1
ATOM 6610 N N . TYR E 2 85 ? 9.367 5.235 93.305 1.00 12.13 85 TYR E N 1
ATOM 6611 C CA . TYR E 2 85 ? 10.135 6.435 93.656 1.00 13.23 85 TYR E CA 1
ATOM 6612 C C . TYR E 2 85 ? 11.567 6.020 93.810 1.00 16.95 85 TYR E C 1
ATOM 6613 O O . TYR E 2 85 ? 11.874 4.792 93.937 1.00 15.16 85 TYR E O 1
ATOM 6622 N N . GLN E 2 86 ? 12.462 6.985 93.757 1.00 14.78 86 GLN E N 1
ATOM 6623 C CA . GLN E 2 86 ? 13.908 6.698 93.989 1.00 16.96 86 GLN E CA 1
ATOM 6624 C C . GLN E 2 86 ? 14.339 7.631 95.097 1.00 18.94 86 GLN E C 1
ATOM 6625 O O . GLN E 2 86 ? 14.032 8.791 95.057 1.00 17.55 86 GLN E O 1
ATOM 6631 N N . VAL E 2 87 ? 14.928 7.079 96.173 1.00 21.02 87 VAL E N 1
ATOM 6632 C CA . VAL E 2 87 ? 15.373 7.925 97.285 1.00 20.12 87 VAL E CA 1
ATOM 6633 C C . VAL E 2 87 ? 16.884 8.259 97.213 1.00 20.23 87 VAL E C 1
ATOM 6634 O O . VAL E 2 87 ? 17.583 7.879 96.304 1.00 19.87 87 VAL E O 1
ATOM 6638 N N . ASP E 2 88 ? 17.329 9.150 98.105 1.00 24.19 88 ASP E N 1
ATOM 6639 C CA . ASP E 2 88 ? 18.704 9.578 98.174 1.00 24.94 88 ASP E CA 1
ATOM 6640 C C . ASP E 2 88 ? 19.243 10.161 96.900 1.00 22.39 88 ASP E C 1
ATOM 6641 O O . ASP E 2 88 ? 20.340 9.886 96.486 1.00 21.13 88 ASP E O 1
ATOM 6646 N N . LYS E 2 89 ? 18.416 10.982 96.253 1.00 19.82 89 LYS E N 1
ATOM 6647 C CA . LYS E 2 89 ? 18.868 11.602 94.988 1.00 21.94 89 LYS E CA 1
ATOM 6648 C C . LYS E 2 89 ? 19.545 12.915 95.307 1.00 22.45 89 LYS E C 1
ATOM 6649 O O . LYS E 2 89 ? 19.411 13.429 96.404 1.00 21.03 89 LYS E O 1
ATOM 6655 N N . ASN E 2 90 ? 20.301 13.416 94.359 1.00 23.56 90 ASN E N 1
ATOM 6656 C CA . ASN E 2 90 ? 20.971 14.711 94.511 1.00 25.93 90 ASN E CA 1
ATOM 6657 C C . ASN E 2 90 ? 20.115 15.773 93.815 1.00 25.76 90 ASN E C 1
ATOM 6658 O O . ASN E 2 90 ? 19.383 15.512 92.834 1.00 21.69 90 ASN E O 1
ATOM 6663 N N . LYS E 2 91 ? 20.325 17.014 94.228 1.00 21.60 91 LYS E N 1
ATOM 6664 C CA . LYS E 2 91 ? 19.605 18.076 93.671 1.00 22.45 91 LYS E CA 1
ATOM 6665 C C . LYS E 2 91 ? 19.687 18.111 92.157 1.00 22.68 91 LYS E C 1
ATOM 6666 O O . LYS E 2 91 ? 18.676 18.324 91.520 1.00 17.84 91 LYS E O 1
ATOM 6672 N N . ASP E 2 92 ? 20.907 17.929 91.607 1.00 22.55 92 ASP E N 1
ATOM 6673 C CA . ASP E 2 92 ? 21.059 18.054 90.154 1.00 25.25 92 ASP E CA 1
ATOM 6674 C C . ASP E 2 92 ? 20.907 16.775 89.361 1.00 20.56 92 ASP E C 1
ATOM 6675 O O . ASP E 2 92 ? 21.088 16.826 88.145 1.00 24.83 92 ASP E O 1
ATOM 6680 N N . ASP E 2 93 ? 20.572 15.680 90.026 1.00 19.98 93 ASP E N 1
ATOM 6681 C CA . ASP E 2 93 ? 20.377 14.358 89.318 1.00 21.95 93 ASP E CA 1
ATOM 6682 C C . ASP E 2 93 ? 19.308 14.477 88.248 1.00 20.65 93 ASP E C 1
ATOM 6683 O O . ASP E 2 93 ? 18.290 15.144 88.420 1.00 18.40 93 ASP E O 1
ATOM 6688 N N . GLU E 2 94 ? 19.571 13.826 87.113 1.00 17.75 94 GLU E N 1
ATOM 6689 C CA . GLU E 2 94 ? 18.635 13.818 86.011 1.00 18.12 94 GLU E CA 1
ATOM 6690 C C . GLU E 2 94 ? 17.393 13.025 86.321 1.00 15.63 94 GLU E C 1
ATOM 6691 O O . GLU E 2 94 ? 17.478 11.971 86.983 1.00 17.62 94 GLU E O 1
ATOM 6697 N N . LEU E 2 95 ? 16.234 13.497 85.869 1.00 13.33 95 LEU E N 1
ATOM 6698 C CA . LEU E 2 95 ? 15.022 12.723 86.039 1.00 14.29 95 LEU E CA 1
ATOM 6699 C C . LEU E 2 95 ? 15.008 11.686 84.910 1.00 18.53 95 LEU E C 1
ATOM 6700 O O . LEU E 2 95 ? 14.902 12.058 83.779 1.00 18.67 95 LEU E O 1
ATOM 6705 N N . THR E 2 96 ? 15.147 10.417 85.237 1.00 18.62 96 THR E N 1
ATOM 6706 C CA . THR E 2 96 ? 15.121 9.346 84.170 1.00 20.74 96 THR E CA 1
ATOM 6707 C C . THR E 2 96 ? 14.018 8.365 84.496 1.00 16.51 96 THR E C 1
ATOM 6708 O O . THR E 2 96 ? 13.567 8.337 85.619 1.00 16.18 96 THR E O 1
ATOM 6712 N N . GLY E 2 97 ? 13.448 7.690 83.469 1.00 17.24 97 GLY E N 1
ATOM 6713 C CA . GLY E 2 97 ? 12.363 6.756 83.716 1.00 13.53 97 GLY E CA 1
ATOM 6714 C C . GLY E 2 97 ? 12.820 5.547 84.528 1.00 15.56 97 GLY E C 1
ATOM 6715 O O . GLY E 2 97 ? 14.007 5.172 84.531 1.00 18.06 97 GLY E O 1
ATOM 6716 N N . PHE E 2 98 ? 11.900 5.001 85.288 1.00 15.62 98 PHE E N 1
ATOM 6717 C CA . PHE E 2 98 ? 12.173 3.803 86.108 1.00 18.10 98 PHE E CA 1
ATOM 6718 C C . PHE E 2 98 ? 10.872 3.137 86.432 1.00 20.49 98 PHE E C 1
ATOM 6719 O O . PHE E 2 98 ? 10.902 1.994 86.981 1.00 23.13 98 PHE E O 1
ATOM 6728 N N . MET F 2 1 ? 0.438 15.523 41.851 1.00 26.36 1 MET F N 1
ATOM 6729 C CA . MET F 2 1 ? -0.613 15.312 40.865 1.00 25.69 1 MET F CA 1
ATOM 6730 C C . MET F 2 1 ? -0.937 16.670 40.233 1.00 23.24 1 MET F C 1
ATOM 6731 O O . MET F 2 1 ? -0.835 17.727 40.859 1.00 24.33 1 MET F O 1
ATOM 6736 N N . ILE F 2 2 ? -1.122 16.639 38.925 1.00 20.86 2 ILE F N 1
ATOM 6737 C CA . ILE F 2 2 ? -1.478 17.854 38.176 1.00 17.69 2 ILE F CA 1
ATOM 6738 C C . ILE F 2 2 ? -2.802 17.478 37.482 1.00 15.96 2 ILE F C 1
ATOM 6739 O O . ILE F 2 2 ? -3.139 16.305 37.327 1.00 17.02 2 ILE F O 1
ATOM 6744 N N . PRO F 2 3 ? -3.605 18.474 37.072 1.00 14.07 3 PRO F N 1
ATOM 6745 C CA . PRO F 2 3 ? -4.877 18.239 36.388 1.00 13.99 3 PRO F CA 1
ATOM 6746 C C . PRO F 2 3 ? -4.594 17.375 35.159 1.00 12.48 3 PRO F C 1
ATOM 6747 O O . PRO F 2 3 ? -3.760 17.761 34.345 1.00 11.60 3 PRO F O 1
ATOM 6751 N N . GLY F 2 4 ? -5.325 16.240 35.059 1.00 12.75 4 GLY F N 1
ATOM 6752 C CA . GLY F 2 4 ? -5.208 15.354 33.890 1.00 13.42 4 GLY F CA 1
ATOM 6753 C C . GLY F 2 4 ? -4.037 14.394 34.021 1.00 13.74 4 GLY F C 1
ATOM 6754 O O . GLY F 2 4 ? -3.819 13.700 33.072 1.00 13.69 4 GLY F O 1
ATOM 6755 N N . GLY F 2 5 ? -3.284 14.476 35.124 1.00 12.15 5 GLY F N 1
ATOM 6756 C CA . GLY F 2 5 ? -2.125 13.611 35.316 1.00 14.00 5 GLY F CA 1
ATOM 6757 C C . GLY F 2 5 ? -2.531 12.197 35.750 1.00 14.74 5 GLY F C 1
ATOM 6758 O O . GLY F 2 5 ? -3.685 11.933 36.081 1.00 15.05 5 GLY F O 1
ATOM 6759 N N . LEU F 2 6 ? -1.582 11.261 35.707 1.00 12.66 6 LEU F N 1
ATOM 6760 C CA . LEU F 2 6 ? -1.919 9.902 36.146 1.00 12.73 6 LEU F CA 1
ATOM 6761 C C . LEU F 2 6 ? -1.725 9.826 37.678 1.00 13.43 6 LEU F C 1
ATOM 6762 O O . LEU F 2 6 ? -0.855 10.495 38.234 1.00 14.26 6 LEU F O 1
ATOM 6767 N N . SER F 2 7 ? -2.525 9.001 38.326 1.00 11.09 7 SER F N 1
ATOM 6768 C CA . SER F 2 7 ? -2.396 8.722 39.777 1.00 11.57 7 SER F CA 1
ATOM 6769 C C . SER F 2 7 ? -1.086 7.946 40.013 1.00 15.25 7 SER F C 1
ATOM 6770 O O . SER F 2 7 ? -0.378 7.550 39.083 1.00 12.39 7 SER F O 1
ATOM 6773 N N . GLU F 2 8 ? -0.791 7.709 41.309 1.00 15.65 8 GLU F N 1
ATOM 6774 C CA . GLU F 2 8 ? 0.373 6.845 41.606 1.00 20.70 8 GLU F CA 1
ATOM 6775 C C . GLU F 2 8 ? -0.102 5.414 41.255 1.00 16.69 8 GLU F C 1
ATOM 6776 O O . GLU F 2 8 ? -1.313 5.120 41.254 1.00 15.45 8 GLU F O 1
ATOM 6782 N N . ALA F 2 9 ? 0.870 4.502 41.170 1.00 15.64 9 ALA F N 1
ATOM 6783 C CA . ALA F 2 9 ? 0.605 3.074 40.847 1.00 12.97 9 ALA F CA 1
ATOM 6784 C C . ALA F 2 9 ? 0.111 2.369 42.096 1.00 15.48 9 ALA F C 1
ATOM 6785 O O . ALA F 2 9 ? 0.580 2.719 43.235 1.00 16.14 9 ALA F O 1
ATOM 6787 N N . LYS F 2 10 ? -0.837 1.458 41.917 1.00 12.93 10 LYS F N 1
ATOM 6788 C CA . LYS F 2 10 ? -1.325 0.596 42.995 1.00 15.30 10 LYS F CA 1
ATOM 6789 C C . LYS F 2 10 ? -1.438 -0.831 42.497 1.00 18.15 10 LYS F C 1
ATOM 6790 O O . LYS F 2 10 ? -1.486 -1.088 41.278 1.00 15.20 10 LYS F O 1
ATOM 6801 N N . PRO F 2 11 ? -1.367 -1.810 43.448 1.00 16.27 11 PRO F N 1
ATOM 6802 C CA . PRO F 2 11 ? -1.509 -3.167 42.963 1.00 14.69 11 PRO F CA 1
ATOM 6803 C C . PRO F 2 11 ? -2.883 -3.408 42.402 1.00 13.88 11 PRO F C 1
ATOM 6804 O O . PRO F 2 11 ? -3.918 -2.846 42.842 1.00 14.78 11 PRO F O 1
ATOM 6808 N N . ALA F 2 12 ? -2.949 -4.287 41.383 1.00 14.97 12 ALA F N 1
ATOM 6809 C CA . ALA F 2 12 ? -4.250 -4.576 40.794 1.00 15.54 12 ALA F CA 1
ATOM 6810 C C . ALA F 2 12 ? -5.230 -5.124 41.818 1.00 16.13 12 ALA F C 1
ATOM 6811 O O . ALA F 2 12 ? -4.799 -5.889 42.711 1.00 17.86 12 ALA F O 1
ATOM 6813 N N . THR F 2 13 ? -6.523 -4.855 41.642 1.00 12.45 13 THR F N 1
ATOM 6814 C CA . THR F 2 13 ? -7.594 -5.334 42.513 1.00 12.80 13 THR F CA 1
ATOM 6815 C C . THR F 2 13 ? -8.480 -6.187 41.672 1.00 15.85 13 THR F C 1
ATOM 6816 O O . THR F 2 13 ? -8.335 -6.181 40.442 1.00 16.46 13 THR F O 1
ATOM 6820 N N . PRO F 2 14 ? -9.410 -6.945 42.297 1.00 15.79 14 PRO F N 1
ATOM 6821 C CA . PRO F 2 14 ? -10.318 -7.771 41.525 1.00 16.52 14 PRO F CA 1
ATOM 6822 C C . PRO F 2 14 ? -11.085 -6.893 40.502 1.00 17.99 14 PRO F C 1
ATOM 6823 O O . PRO F 2 14 ? -11.441 -7.416 39.467 1.00 13.77 14 PRO F O 1
ATOM 6827 N N . GLU F 2 15 ? -11.492 -5.674 40.888 1.00 17.85 15 GLU F N 1
ATOM 6828 C CA . GLU F 2 15 ? -12.248 -4.793 39.963 1.00 19.96 15 GLU F CA 1
ATOM 6829 C C . GLU F 2 15 ? -11.377 -4.488 38.738 1.00 14.18 15 GLU F C 1
ATOM 6830 O O . GLU F 2 15 ? -11.860 -4.443 37.630 1.00 14.14 15 GLU F O 1
ATOM 6836 N N . ILE F 2 16 ? -10.080 -4.330 38.936 1.00 13.95 16 ILE F N 1
ATOM 6837 C CA . ILE F 2 16 ? -9.163 -4.060 37.817 1.00 14.82 16 ILE F CA 1
ATOM 6838 C C . ILE F 2 16 ? -9.032 -5.320 36.940 1.00 15.31 16 ILE F C 1
ATOM 6839 O O . ILE F 2 16 ? -9.006 -5.228 35.718 1.00 12.26 16 ILE F O 1
ATOM 6844 N N . GLN F 2 17 ? -8.921 -6.498 37.587 1.00 13.98 17 GLN F N 1
ATOM 6845 C CA . GLN F 2 17 ? -8.878 -7.700 36.773 1.00 13.76 17 GLN F CA 1
ATOM 6846 C C . GLN F 2 17 ? -10.167 -7.848 35.980 1.00 12.58 17 GLN F C 1
ATOM 6847 O O . GLN F 2 17 ? -10.113 -8.287 34.821 1.00 14.65 17 GLN F O 1
ATOM 6853 N N . GLU F 2 18 ? -11.313 -7.516 36.571 1.00 14.99 18 GLU F N 1
ATOM 6854 C CA . GLU F 2 18 ? -12.605 -7.615 35.853 1.00 18.05 18 GLU F CA 1
ATOM 6855 C C . GLU F 2 18 ? -12.562 -6.703 34.646 1.00 15.41 18 GLU F C 1
ATOM 6856 O O . GLU F 2 18 ? -13.148 -7.036 33.619 1.00 14.86 18 GLU F O 1
ATOM 6862 N N . ILE F 2 19 ? -11.974 -5.510 34.789 1.00 12.22 19 ILE F N 1
ATOM 6863 C CA . ILE F 2 19 ? -11.876 -4.623 33.572 1.00 13.33 19 ILE F CA 1
ATOM 6864 C C . ILE F 2 19 ? -11.002 -5.281 32.460 1.00 13.02 19 ILE F C 1
ATOM 6865 O O . ILE F 2 19 ? -11.401 -5.275 31.338 1.00 10.70 19 ILE F O 1
ATOM 6870 N N . VAL F 2 20 ? -9.872 -5.859 32.808 1.00 11.62 20 VAL F N 1
ATOM 6871 C CA . VAL F 2 20 ? -9.011 -6.535 31.868 1.00 14.15 20 VAL F CA 1
ATOM 6872 C C . VAL F 2 20 ? -9.765 -7.683 31.223 1.00 17.28 20 VAL F C 1
ATOM 6873 O O . VAL F 2 20 ? -9.782 -7.774 29.996 1.00 13.82 20 VAL F O 1
ATOM 6877 N N . ASP F 2 21 ? -10.471 -8.520 32.026 1.00 15.04 21 ASP F N 1
ATOM 6878 C CA . ASP F 2 21 ? -11.211 -9.616 31.413 1.00 15.14 21 ASP F CA 1
ATOM 6879 C C . ASP F 2 21 ? -12.291 -9.124 30.407 1.00 17.56 21 ASP F C 1
ATOM 6880 O O . ASP F 2 21 ? -12.439 -9.713 29.321 1.00 15.70 21 ASP F O 1
ATOM 6885 N N . LYS F 2 22 ? -12.946 -8.007 30.721 1.00 14.54 22 LYS F N 1
ATOM 6886 C CA . LYS F 2 22 ? -14.003 -7.472 29.890 1.00 17.13 22 LYS F CA 1
ATOM 6887 C C . LYS F 2 22 ? -13.482 -6.937 28.577 1.00 18.54 22 LYS F C 1
ATOM 6888 O O . LYS F 2 22 ? -14.135 -7.094 27.553 1.00 15.34 22 LYS F O 1
ATOM 6894 N N . VAL F 2 23 ? -12.272 -6.371 28.571 1.00 16.35 23 VAL F N 1
ATOM 6895 C CA . VAL F 2 23 ? -11.780 -5.828 27.279 1.00 16.24 23 VAL F CA 1
ATOM 6896 C C . VAL F 2 23 ? -10.914 -6.823 26.492 1.00 18.42 23 VAL F C 1
ATOM 6897 O O . VAL F 2 23 ? -10.440 -6.515 25.390 1.00 16.21 23 VAL F O 1
ATOM 6901 N N . LYS F 2 24 ? -10.613 -7.998 27.071 1.00 16.66 24 LYS F N 1
ATOM 6902 C CA . LYS F 2 24 ? -9.729 -8.923 26.363 1.00 18.41 24 LYS F CA 1
ATOM 6903 C C . LYS F 2 24 ? -10.143 -9.187 24.864 1.00 14.59 24 LYS F C 1
ATOM 6904 O O . LYS F 2 24 ? -9.262 -9.198 24.006 1.00 12.86 24 LYS F O 1
ATOM 6910 N N . PRO F 2 25 ? -11.450 -9.340 24.580 1.00 17.19 25 PRO F N 1
ATOM 6911 C CA . PRO F 2 25 ? -11.918 -9.567 23.197 1.00 18.05 25 PRO F CA 1
ATOM 6912 C C . PRO F 2 25 ? -11.458 -8.408 22.302 1.00 22.36 25 PRO F C 1
ATOM 6913 O O . PRO F 2 25 ? -11.014 -8.599 21.136 1.00 21.84 25 PRO F O 1
ATOM 6917 N N . GLN F 2 26 ? -11.498 -7.157 22.803 1.00 20.98 26 GLN F N 1
ATOM 6918 C CA . GLN F 2 26 ? -10.916 -6.079 21.975 1.00 17.21 26 GLN F CA 1
ATOM 6919 C C . GLN F 2 26 ? -9.387 -6.173 21.735 1.00 19.01 26 GLN F C 1
ATOM 6920 O O . GLN F 2 26 ? -8.848 -5.808 20.666 1.00 18.57 26 GLN F O 1
ATOM 6926 N N . LEU F 2 27 ? -8.624 -6.570 22.753 1.00 19.23 27 LEU F N 1
ATOM 6927 C CA . LEU F 2 27 ? -7.185 -6.734 22.622 1.00 18.13 27 LEU F CA 1
ATOM 6928 C C . LEU F 2 27 ? -6.848 -7.788 21.584 1.00 20.80 27 LEU F C 1
ATOM 6929 O O . LEU F 2 27 ? -5.916 -7.620 20.772 1.00 20.11 27 LEU F O 1
ATOM 6934 N N . GLU F 2 28 ? -7.630 -8.854 21.580 1.00 18.14 28 GLU F N 1
ATOM 6935 C CA . GLU F 2 28 ? -7.333 -9.988 20.654 1.00 22.66 28 GLU F CA 1
ATOM 6936 C C . GLU F 2 28 ? -7.635 -9.528 19.241 1.00 22.05 28 GLU F C 1
ATOM 6937 O O . GLU F 2 28 ? -6.880 -9.832 18.325 1.00 20.16 28 GLU F O 1
ATOM 6943 N N . GLU F 2 29 ? -8.661 -8.690 19.107 1.00 20.83 29 GLU F N 1
ATOM 6944 C CA . GLU F 2 29 ? -9.056 -8.205 17.734 1.00 21.72 29 GLU F CA 1
ATOM 6945 C C . GLU F 2 29 ? -8.004 -7.235 17.177 1.00 22.59 29 GLU F C 1
ATOM 6946 O O . GLU F 2 29 ? -7.585 -7.301 15.979 1.00 19.69 29 GLU F O 1
ATOM 6952 N N . LYS F 2 30 ? -7.588 -6.316 18.061 1.00 18.67 30 LYS F N 1
ATOM 6953 C CA . LYS F 2 30 ? -6.569 -5.369 17.604 1.00 21.23 30 LYS F CA 1
ATOM 6954 C C . LYS F 2 30 ? -5.193 -5.984 17.377 1.00 23.18 30 LYS F C 1
ATOM 6955 O O . LYS F 2 30 ? -4.504 -5.591 16.448 1.00 20.81 30 LYS F O 1
ATOM 6961 N N . THR F 2 31 ? -4.729 -6.881 18.272 1.00 20.05 31 THR F N 1
ATOM 6962 C CA . THR F 2 31 ? -3.382 -7.427 18.034 1.00 22.42 31 THR F CA 1
ATOM 6963 C C . THR F 2 31 ? -3.433 -8.594 17.029 1.00 25.21 31 THR F C 1
ATOM 6964 O O . THR F 2 31 ? -2.369 -9.089 16.604 1.00 26.08 31 THR F O 1
ATOM 6968 N N . ASN F 2 32 ? -4.635 -9.096 16.789 1.00 23.67 32 ASN F N 1
ATOM 6969 C CA . ASN F 2 32 ? -4.830 -10.287 15.933 1.00 26.60 32 ASN F CA 1
ATOM 6970 C C . ASN F 2 32 ? -4.130 -11.527 16.583 1.00 29.22 32 ASN F C 1
ATOM 6971 O O . ASN F 2 32 ? -3.723 -12.475 15.874 1.00 30.09 32 ASN F O 1
ATOM 6976 N N . GLU F 2 33 ? -3.894 -11.497 17.889 1.00 30.40 33 GLU F N 1
ATOM 6977 C CA . GLU F 2 33 ? -3.252 -12.657 18.573 1.00 32.95 33 GLU F CA 1
ATOM 6978 C C . GLU F 2 33 ? -4.203 -12.994 19.688 1.00 28.83 33 GLU F C 1
ATOM 6979 O O . GLU F 2 33 ? -5.010 -12.148 20.058 1.00 28.02 33 GLU F O 1
ATOM 6985 N N . THR F 2 34 ? -4.107 -14.197 20.259 1.00 28.49 34 THR F N 1
ATOM 6986 C CA . THR F 2 34 ? -4.955 -14.543 21.386 1.00 27.39 34 THR F CA 1
ATOM 6987 C C . THR F 2 34 ? -4.154 -14.633 22.631 1.00 29.58 34 THR F C 1
ATOM 6988 O O . THR F 2 34 ? -2.929 -14.881 22.618 1.00 29.87 34 THR F O 1
ATOM 6992 N N . TYR F 2 35 ? -4.810 -14.351 23.735 1.00 29.48 35 TYR F N 1
ATOM 6993 C CA . TYR F 2 35 ? -4.152 -14.407 25.009 1.00 33.84 35 TYR F CA 1
ATOM 6994 C C . TYR F 2 35 ? -5.032 -15.273 25.867 1.00 34.59 35 TYR F C 1
ATOM 6995 O O . TYR F 2 35 ? -6.243 -15.147 25.817 1.00 38.74 35 TYR F O 1
ATOM 7004 N N . GLY F 2 36 ? -4.460 -16.255 26.535 1.00 37.37 36 GLY F N 1
ATOM 7005 C CA . GLY F 2 36 ? -5.286 -17.009 27.453 1.00 37.43 36 GLY F CA 1
ATOM 7006 C C . GLY F 2 36 ? -5.560 -16.046 28.599 1.00 38.15 36 GLY F C 1
ATOM 7007 O O . GLY F 2 36 ? -6.259 -15.048 28.389 1.00 40.78 36 GLY F O 1
ATOM 7008 N N . LYS F 2 37 ? -4.976 -16.238 29.775 1.00 36.66 37 LYS F N 1
ATOM 7009 C CA . LYS F 2 37 ? -5.249 -15.267 30.874 1.00 35.90 37 LYS F CA 1
ATOM 7010 C C . LYS F 2 37 ? -4.289 -14.054 30.770 1.00 32.29 37 LYS F C 1
ATOM 7011 O O . LYS F 2 37 ? -3.189 -14.125 30.226 1.00 32.94 37 LYS F O 1
ATOM 7017 N N . LEU F 2 38 ? -4.873 -12.898 30.988 1.00 30.92 38 LEU F N 1
ATOM 7018 C CA . LEU F 2 38 ? -4.121 -11.668 30.978 1.00 26.89 38 LEU F CA 1
ATOM 7019 C C . LEU F 2 38 ? -4.309 -11.356 32.456 1.00 25.73 38 LEU F C 1
ATOM 7020 O O . LEU F 2 38 ? -5.452 -11.232 32.879 1.00 25.25 38 LEU F O 1
ATOM 7025 N N . GLU F 2 39 ? -3.225 -11.383 33.229 1.00 21.33 39 GLU F N 1
ATOM 7026 C CA . GLU F 2 39 ? -3.274 -11.137 34.676 1.00 22.16 39 GLU F CA 1
ATOM 7027 C C . GLU F 2 39 ? -2.943 -9.682 35.000 1.00 17.38 39 GLU F C 1
ATOM 7028 O O . GLU F 2 39 ? -1.817 -9.276 34.792 1.00 16.42 39 GLU F O 1
ATOM 7034 N N . ALA F 2 40 ? -3.848 -8.970 35.668 1.00 16.27 40 ALA F N 1
ATOM 7035 C CA . ALA F 2 40 ? -3.578 -7.537 35.983 1.00 12.14 40 ALA F CA 1
ATOM 7036 C C . ALA F 2 40 ? -2.624 -7.580 37.193 1.00 17.01 40 ALA F C 1
ATOM 7037 O O . ALA F 2 40 ? -2.846 -8.427 38.116 1.00 14.64 40 ALA F O 1
ATOM 7039 N N . VAL F 2 41 ? -1.583 -6.723 37.177 1.00 12.04 41 VAL F N 1
ATOM 7040 C CA . VAL F 2 41 ? -0.573 -6.656 38.201 1.00 15.04 41 VAL F CA 1
ATOM 7041 C C . VAL F 2 41 ? -0.553 -5.316 38.948 1.00 17.97 41 VAL F C 1
ATOM 7042 O O . VAL F 2 41 ? -0.490 -5.286 40.210 1.00 16.35 41 VAL F O 1
ATOM 7046 N N . GLN F 2 42 ? -0.648 -4.207 38.166 1.00 16.89 42 GLN F N 1
ATOM 7047 C CA . GLN F 2 42 ? -0.528 -2.883 38.805 1.00 14.35 42 GLN F CA 1
ATOM 7048 C C . GLN F 2 42 ? -1.345 -1.952 37.942 1.00 14.13 42 GLN F C 1
ATOM 7049 O O . GLN F 2 42 ? -1.565 -2.258 36.772 1.00 12.68 42 GLN F O 1
ATOM 7055 N N . TYR F 2 43 ? -1.817 -0.828 38.498 1.00 13.31 43 TYR F N 1
ATOM 7056 C CA . TYR F 2 43 ? -2.603 0.090 37.637 1.00 10.17 43 TYR F CA 1
ATOM 7057 C C . TYR F 2 43 ? -2.458 1.507 38.127 1.00 12.44 43 TYR F C 1
ATOM 7058 O O . TYR F 2 43 ? -2.069 1.731 39.255 1.00 12.45 43 TYR F O 1
ATOM 7067 N N . LYS F 2 44 ? -2.766 2.451 37.218 1.00 8.64 44 LYS F N 1
ATOM 7068 C CA . LYS F 2 44 ? -2.882 3.896 37.521 1.00 9.21 44 LYS F CA 1
ATOM 7069 C C . LYS F 2 44 ? -4.215 4.339 36.932 1.00 11.08 44 LYS F C 1
ATOM 7070 O O . LYS F 2 44 ? -4.728 3.688 36.006 1.00 10.69 44 LYS F O 1
ATOM 7076 N N . THR F 2 45 ? -4.775 5.455 37.451 1.00 9.32 45 THR F N 1
ATOM 7077 C CA . THR F 2 45 ? -5.994 5.983 36.840 1.00 8.70 45 THR F CA 1
ATOM 7078 C C . THR F 2 45 ? -5.728 7.450 36.456 1.00 11.86 45 THR F C 1
ATOM 7079 O O . THR F 2 45 ? -4.765 8.089 36.909 1.00 10.44 45 THR F O 1
ATOM 7083 N N . GLN F 2 46 ? -6.510 7.921 35.490 1.00 13.00 46 GLN F N 1
ATOM 7084 C CA . GLN F 2 46 ? -6.361 9.330 35.041 1.00 13.02 46 GLN F CA 1
ATOM 7085 C C . GLN F 2 46 ? -7.765 9.827 34.769 1.00 12.23 46 GLN F C 1
ATOM 7086 O O . GLN F 2 46 ? -8.552 9.196 34.058 1.00 12.61 46 GLN F O 1
ATOM 7092 N N . VAL F 2 47 ? -8.105 11.022 35.258 1.00 12.95 47 VAL F N 1
ATOM 7093 C CA . VAL F 2 47 ? -9.422 11.519 34.961 1.00 12.59 47 VAL F CA 1
ATOM 7094 C C . VAL F 2 47 ? -9.375 12.260 33.596 1.00 13.20 47 VAL F C 1
ATOM 7095 O O . VAL F 2 47 ? -8.413 13.042 33.357 1.00 11.55 47 VAL F O 1
ATOM 7099 N N . VAL F 2 48 ? -10.286 11.945 32.683 1.00 9.27 48 VAL F N 1
ATOM 7100 C CA . VAL F 2 48 ? -10.385 12.673 31.395 1.00 9.32 48 VAL F CA 1
ATOM 7101 C C . VAL F 2 48 ? -11.868 12.981 31.296 1.00 12.43 48 VAL F C 1
ATOM 7102 O O . VAL F 2 48 ? -12.405 13.263 32.379 1.00 10.97 48 VAL F O 1
ATOM 7106 N N . ALA F 2 49 ? -12.535 12.991 30.099 1.00 10.66 49 ALA F N 1
ATOM 7107 C CA . ALA F 2 49 ? -14.006 13.040 30.032 1.00 10.28 49 ALA F CA 1
ATOM 7108 C C . ALA F 2 49 ? -14.491 11.608 30.273 1.00 12.77 49 ALA F C 1
ATOM 7109 O O . ALA F 2 49 ? -14.929 10.905 29.382 1.00 11.00 49 ALA F O 1
ATOM 7111 N N . GLY F 2 50 ? -14.269 11.188 31.524 1.00 9.88 50 GLY F N 1
ATOM 7112 C CA . GLY F 2 50 ? -14.447 9.793 31.867 1.00 9.59 50 GLY F CA 1
ATOM 7113 C C . GLY F 2 50 ? -13.175 9.404 32.541 1.00 12.36 50 GLY F C 1
ATOM 7114 O O . GLY F 2 50 ? -12.574 10.227 33.255 1.00 10.32 50 GLY F O 1
ATOM 7115 N N . THR F 2 51 ? -12.812 8.087 32.476 1.00 9.61 51 THR F N 1
ATOM 7116 C CA . THR F 2 51 ? -11.623 7.654 33.228 1.00 10.73 51 THR F CA 1
ATOM 7117 C C . THR F 2 51 ? -10.715 6.757 32.387 1.00 11.59 51 THR F C 1
ATOM 7118 O O . THR F 2 51 ? -11.224 5.844 31.761 1.00 11.98 51 THR F O 1
ATOM 7122 N N . ASN F 2 52 ? -9.430 7.027 32.356 1.00 7.37 52 ASN F N 1
ATOM 7123 C CA . ASN F 2 52 ? -8.529 6.079 31.701 1.00 8.56 52 ASN F CA 1
ATOM 7124 C C . ASN F 2 52 ? -7.818 5.216 32.789 1.00 11.65 52 ASN F C 1
ATOM 7125 O O . ASN F 2 52 ? -7.345 5.751 33.808 1.00 11.39 52 ASN F O 1
ATOM 7130 N N . TYR F 2 53 ? -7.719 3.894 32.562 1.00 11.26 53 TYR F N 1
ATOM 7131 C CA . TYR F 2 53 ? -6.963 2.986 33.477 1.00 8.11 53 TYR F CA 1
ATOM 7132 C C . TYR F 2 53 ? -5.750 2.530 32.725 1.00 12.04 53 TYR F C 1
ATOM 7133 O O . TYR F 2 53 ? -5.922 2.163 31.513 1.00 12.75 53 TYR F O 1
ATOM 7142 N N . TYR F 2 54 ? -4.547 2.698 33.272 1.00 8.30 54 TYR F N 1
ATOM 7143 C CA . TYR F 2 54 ? -3.336 2.228 32.677 1.00 10.58 54 TYR F CA 1
ATOM 7144 C C . TYR F 2 54 ? -3.066 0.977 33.544 1.00 12.85 54 TYR F C 1
ATOM 7145 O O . TYR F 2 54 ? -2.838 1.072 34.730 1.00 9.99 54 TYR F O 1
ATOM 7154 N N . ILE F 2 55 ? -3.043 -0.199 32.887 1.00 10.67 55 ILE F N 1
ATOM 7155 C CA . ILE F 2 55 ? -2.958 -1.461 33.672 1.00 8.39 55 ILE F CA 1
ATOM 7156 C C . ILE F 2 55 ? -1.811 -2.312 33.114 1.00 12.73 55 ILE F C 1
ATOM 7157 O O . ILE F 2 55 ? -1.817 -2.648 31.930 1.00 10.98 55 ILE F O 1
ATOM 7162 N N . LYS F 2 56 ? -0.861 -2.664 34.002 1.00 12.71 56 LYS F N 1
ATOM 7163 C CA . LYS F 2 56 ? 0.223 -3.554 33.642 1.00 12.12 56 LYS F CA 1
ATOM 7164 C C . LYS F 2 56 ? -0.350 -4.978 33.787 1.00 13.81 56 LYS F C 1
ATOM 7165 O O . LYS F 2 56 ? -0.832 -5.331 34.863 1.00 11.68 56 LYS F O 1
ATOM 7171 N N . VAL F 2 57 ? -0.267 -5.760 32.710 1.00 11.48 57 VAL F N 1
ATOM 7172 C CA . VAL F 2 57 ? -0.754 -7.170 32.687 1.00 12.13 57 VAL F CA 1
ATOM 7173 C C . VAL F 2 57 ? 0.361 -8.124 32.244 1.00 14.60 57 VAL F C 1
ATOM 7174 O O . VAL F 2 57 ? 1.318 -7.760 31.576 1.00 12.60 57 VAL F O 1
ATOM 7178 N N . ARG F 2 58 ? 0.316 -9.308 32.862 1.00 16.79 58 ARG F N 1
ATOM 7179 C CA . ARG F 2 58 ? 1.293 -10.340 32.594 1.00 19.85 58 ARG F CA 1
ATOM 7180 C C . ARG F 2 58 ? 0.543 -11.335 31.711 1.00 20.21 58 ARG F C 1
ATOM 7181 O O . ARG F 2 58 ? -0.546 -11.738 32.033 1.00 15.61 58 ARG F O 1
ATOM 7189 N N . ALA F 2 59 ? 1.217 -11.801 30.652 1.00 22.33 59 ALA F N 1
ATOM 7190 C CA . ALA F 2 59 ? 0.605 -12.713 29.700 1.00 25.49 59 ALA F CA 1
ATOM 7191 C C . ALA F 2 59 ? 1.481 -13.956 29.540 1.00 28.10 59 ALA F C 1
ATOM 7192 O O . ALA F 2 59 ? 2.507 -14.100 30.210 1.00 29.85 59 ALA F O 1
ATOM 7194 N N . GLY F 2 60 ? 0.977 -14.890 28.739 1.00 30.72 60 GLY F N 1
ATOM 7195 C CA . GLY F 2 60 ? 1.659 -16.134 28.395 1.00 33.84 60 GLY F CA 1
ATOM 7196 C C . GLY F 2 60 ? 3.027 -16.422 28.910 1.00 34.91 60 GLY F C 1
ATOM 7197 O O . GLY F 2 60 ? 3.157 -16.660 30.103 1.00 39.59 60 GLY F O 1
ATOM 7198 N N . ASP F 2 61 ? 4.034 -16.446 28.056 1.00 36.21 61 ASP F N 1
ATOM 7199 C CA . ASP F 2 61 ? 5.352 -16.749 28.546 1.00 39.13 61 ASP F CA 1
ATOM 7200 C C . ASP F 2 61 ? 5.998 -15.533 29.110 1.00 38.19 61 ASP F C 1
ATOM 7201 O O . ASP F 2 61 ? 6.987 -15.052 28.574 1.00 37.03 61 ASP F O 1
ATOM 7206 N N . ASN F 2 62 ? 5.459 -15.175 30.266 1.00 35.81 62 ASN F N 1
ATOM 7207 C CA . ASN F 2 62 ? 5.813 -14.040 31.075 1.00 33.87 62 ASN F CA 1
ATOM 7208 C C . ASN F 2 62 ? 6.171 -12.771 30.362 1.00 31.14 62 ASN F C 1
ATOM 7209 O O . ASN F 2 62 ? 7.156 -12.137 30.704 1.00 34.19 62 ASN F O 1
ATOM 7214 N N . LYS F 2 63 ? 5.395 -12.447 29.330 1.00 28.17 63 LYS F N 1
ATOM 7215 C CA . LYS F 2 63 ? 5.548 -11.166 28.630 1.00 25.64 63 LYS F CA 1
ATOM 7216 C C . LYS F 2 63 ? 4.636 -10.210 29.392 1.00 22.63 63 LYS F C 1
ATOM 7217 O O . LYS F 2 63 ? 3.712 -10.656 30.021 1.00 20.48 63 LYS F O 1
ATOM 7223 N N . TYR F 2 64 ? 4.914 -8.902 29.365 1.00 19.92 64 TYR F N 1
ATOM 7224 C CA . TYR F 2 64 ? 4.006 -7.938 30.034 1.00 20.08 64 TYR F CA 1
ATOM 7225 C C . TYR F 2 64 ? 3.551 -6.908 28.997 1.00 19.64 64 TYR F C 1
ATOM 7226 O O . TYR F 2 64 ? 4.236 -6.709 27.976 1.00 16.03 64 TYR F O 1
ATOM 7235 N N . MET F 2 65 ? 2.335 -6.397 29.193 1.00 17.26 65 MET F N 1
ATOM 7236 C CA . MET F 2 65 ? 1.866 -5.300 28.306 1.00 16.36 65 MET F CA 1
ATOM 7237 C C . MET F 2 65 ? 1.257 -4.237 29.208 1.00 16.14 65 MET F C 1
ATOM 7238 O O . MET F 2 65 ? 0.845 -4.565 30.342 1.00 15.81 65 MET F O 1
ATOM 7243 N N . HIS F 2 66 ? 1.192 -2.990 28.720 1.00 12.11 66 HIS F N 1
ATOM 7244 C CA . HIS F 2 66 ? 0.499 -1.994 29.518 1.00 13.80 66 HIS F CA 1
ATOM 7245 C C . HIS F 2 66 ? -0.749 -1.709 28.717 1.00 16.01 66 HIS F C 1
ATOM 7246 O O . HIS F 2 66 ? -0.636 -1.271 27.567 1.00 19.19 66 HIS F O 1
ATOM 7253 N N . LEU F 2 67 ? -1.928 -1.855 29.313 1.00 10.47 67 LEU F N 1
ATOM 7254 C CA . LEU F 2 67 ? -3.171 -1.586 28.644 1.00 11.18 67 LEU F CA 1
ATOM 7255 C C . LEU F 2 67 ? -3.732 -0.211 28.986 1.00 13.20 67 LEU F C 1
ATOM 7256 O O . LEU F 2 67 ? -3.579 0.218 30.100 1.00 14.77 67 LEU F O 1
ATOM 7261 N N . LYS F 2 68 ? -4.330 0.484 28.009 1.00 12.15 68 LYS F N 1
ATOM 7262 C CA . LYS F 2 68 ? -5.055 1.745 28.335 1.00 10.90 68 LYS F CA 1
ATOM 7263 C C . LYS F 2 68 ? -6.506 1.445 28.009 1.00 12.79 68 LYS F C 1
ATOM 7264 O O . LYS F 2 68 ? -6.901 1.265 26.835 1.00 11.76 68 LYS F O 1
ATOM 7270 N N . VAL F 2 69 ? -7.339 1.551 29.056 1.00 9.91 69 VAL F N 1
ATOM 7271 C CA . VAL F 2 69 ? -8.751 1.280 28.978 1.00 9.67 69 VAL F CA 1
ATOM 7272 C C . VAL F 2 69 ? -9.545 2.485 29.379 1.00 14.40 69 VAL F C 1
ATOM 7273 O O . VAL F 2 69 ? -9.368 3.008 30.476 1.00 11.39 69 VAL F O 1
ATOM 7277 N N . PHE F 2 70 ? -10.407 2.916 28.459 1.00 8.88 70 PHE F N 1
ATOM 7278 C CA . PHE F 2 70 ? -11.244 4.107 28.755 1.00 9.32 70 PHE F CA 1
ATOM 7279 C C . PHE F 2 70 ? -12.571 3.628 29.259 1.00 8.58 70 PHE F C 1
ATOM 7280 O O . PHE F 2 70 ? -13.270 2.841 28.620 1.00 10.87 70 PHE F O 1
ATOM 7288 N N . LYS F 2 71 ? -12.983 4.121 30.453 1.00 9.77 71 LYS F N 1
ATOM 7289 C CA . LYS F 2 71 ? -14.333 3.815 30.956 1.00 10.02 71 LYS F CA 1
ATOM 7290 C C . LYS F 2 71 ? -15.164 5.050 30.598 1.00 13.52 71 LYS F C 1
ATOM 7291 O O . LYS F 2 71 ? -14.946 6.192 31.107 1.00 10.64 71 LYS F O 1
ATOM 7297 N N . SER F 2 72 ? -16.114 4.846 29.707 1.00 12.04 72 SER F N 1
ATOM 7298 C CA . SER F 2 72 ? -16.914 5.946 29.248 1.00 13.25 72 SER F CA 1
ATOM 7299 C C . SER F 2 72 ? -17.761 6.645 30.345 1.00 13.59 72 SER F C 1
ATOM 7300 O O . SER F 2 72 ? -18.016 6.089 31.400 1.00 11.79 72 SER F O 1
ATOM 7303 N N . LEU F 2 73 ? -18.247 7.853 30.059 1.00 9.54 73 LEU F N 1
ATOM 7304 C CA . LEU F 2 73 ? -19.154 8.499 31.028 1.00 13.03 73 LEU F CA 1
ATOM 7305 C C . LEU F 2 73 ? -20.523 7.788 31.087 1.00 10.71 73 LEU F C 1
ATOM 7306 O O . LEU F 2 73 ? -20.856 6.976 30.204 1.00 13.12 73 LEU F O 1
ATOM 7311 N N . PRO F 2 74 ? -21.269 7.963 32.160 1.00 10.60 74 PRO F N 1
ATOM 7312 C CA . PRO F 2 74 ? -22.578 7.383 32.370 1.00 13.70 74 PRO F CA 1
ATOM 7313 C C . PRO F 2 74 ? -23.513 7.467 31.177 1.00 13.75 74 PRO F C 1
ATOM 7314 O O . PRO F 2 74 ? -24.243 6.480 30.914 1.00 15.42 74 PRO F O 1
ATOM 7318 N N . GLY F 2 75 ? -23.522 8.632 30.498 1.00 14.61 75 GLY F N 1
ATOM 7319 C CA . GLY F 2 75 ? -24.305 8.843 29.252 1.00 14.71 75 GLY F CA 1
ATOM 7320 C C . GLY F 2 75 ? -24.023 7.837 28.174 1.00 15.65 75 GLY F C 1
ATOM 7321 O O . GLY F 2 75 ? -24.897 7.527 27.376 1.00 17.60 75 GLY F O 1
ATOM 7322 N N . GLN F 2 76 ? -22.829 7.237 28.230 1.00 14.89 76 GLN F N 1
ATOM 7323 C CA . GLN F 2 76 ? -22.394 6.206 27.294 1.00 17.26 76 GLN F CA 1
ATOM 7324 C C . GLN F 2 76 ? -22.340 4.832 27.998 1.00 17.07 76 GLN F C 1
ATOM 7325 O O . GLN F 2 76 ? -21.591 3.954 27.620 1.00 16.40 76 GLN F O 1
ATOM 7331 N N . ASN F 2 77 ? -23.121 4.706 29.056 1.00 20.96 77 ASN F N 1
ATOM 7332 C CA . ASN F 2 77 ? -23.291 3.464 29.802 1.00 21.28 77 ASN F CA 1
ATOM 7333 C C . ASN F 2 77 ? -22.000 2.945 30.429 1.00 19.36 77 ASN F C 1
ATOM 7334 O O . ASN F 2 77 ? -21.871 1.739 30.716 1.00 18.81 77 ASN F O 1
ATOM 7339 N N . GLU F 2 78 ? -21.043 3.836 30.645 1.00 15.62 78 GLU F N 1
ATOM 7340 C CA . GLU F 2 78 ? -19.754 3.410 31.222 1.00 14.09 78 GLU F CA 1
ATOM 7341 C C . GLU F 2 78 ? -19.084 2.304 30.377 1.00 14.53 78 GLU F C 1
ATOM 7342 O O . GLU F 2 78 ? -18.230 1.554 30.869 1.00 13.57 78 GLU F O 1
ATOM 7348 N N . ASP F 2 79 ? -19.351 2.323 29.064 1.00 13.13 79 ASP F N 1
ATOM 7349 C CA . ASP F 2 79 ? -18.760 1.295 28.155 1.00 13.36 79 ASP F CA 1
ATOM 7350 C C . ASP F 2 79 ? -17.229 1.317 28.266 1.00 16.55 79 ASP F C 1
ATOM 7351 O O . ASP F 2 79 ? -16.581 2.403 28.217 1.00 12.53 79 ASP F O 1
ATOM 7356 N N . LEU F 2 80 ? -16.590 0.126 28.403 1.00 13.41 80 LEU F N 1
ATOM 7357 C CA . LEU F 2 80 ? -15.177 0.055 28.501 1.00 11.65 80 LEU F CA 1
ATOM 7358 C C . LEU F 2 80 ? -14.625 -0.117 27.114 1.00 14.74 80 LEU F C 1
ATOM 7359 O O . LEU F 2 80 ? -14.980 -1.097 26.396 1.00 15.29 80 LEU F O 1
ATOM 7364 N N . VAL F 2 81 ? -13.626 0.636 26.793 1.00 11.49 81 VAL F N 1
ATOM 7365 C CA . VAL F 2 81 ? -13.036 0.624 25.442 1.00 10.75 81 VAL F CA 1
ATOM 7366 C C . VAL F 2 81 ? -11.546 0.592 25.536 1.00 11.80 81 VAL F C 1
ATOM 7367 O O . VAL F 2 81 ? -10.875 1.404 26.219 1.00 12.79 81 VAL F O 1
ATOM 7371 N N . LEU F 2 82 ? -10.966 -0.419 24.879 1.00 12.28 82 LEU F N 1
ATOM 7372 C CA . LEU F 2 82 ? -9.515 -0.538 24.889 1.00 11.19 82 LEU F CA 1
ATOM 7373 C C . LEU F 2 82 ? -8.994 0.439 23.902 1.00 12.81 82 LEU F C 1
ATOM 7374 O O . LEU F 2 82 ? -9.138 0.222 22.694 1.00 14.91 82 LEU F O 1
ATOM 7379 N N . THR F 2 83 ? -8.373 1.519 24.352 1.00 14.23 83 THR F N 1
ATOM 7380 C CA . THR F 2 83 ? -7.950 2.565 23.416 1.00 15.35 83 THR F CA 1
ATOM 7381 C C . THR F 2 83 ? -6.495 2.590 23.048 1.00 12.70 83 THR F C 1
ATOM 7382 O O . THR F 2 83 ? -6.042 3.419 22.141 1.00 14.94 83 THR F O 1
ATOM 7386 N N . GLY F 2 84 ? -5.690 1.749 23.715 1.00 9.91 84 GLY F N 1
ATOM 7387 C CA . GLY F 2 84 ? -4.301 1.680 23.378 1.00 9.83 84 GLY F CA 1
ATOM 7388 C C . GLY F 2 84 ? -3.586 0.677 24.249 1.00 11.62 84 GLY F C 1
ATOM 7389 O O . GLY F 2 84 ? -4.197 0.212 25.222 1.00 11.23 84 GLY F O 1
ATOM 7390 N N . TYR F 2 85 ? -2.418 0.220 23.837 1.00 11.16 85 TYR F N 1
ATOM 7391 C CA . TYR F 2 85 ? -1.647 -0.692 24.689 1.00 12.72 85 TYR F CA 1
ATOM 7392 C C . TYR F 2 85 ? -0.194 -0.628 24.259 1.00 16.30 85 TYR F C 1
ATOM 7393 O O . TYR F 2 85 ? 0.135 -0.087 23.173 1.00 15.67 85 TYR F O 1
ATOM 7402 N N . GLN F 2 86 ? 0.707 -1.013 25.149 1.00 14.81 86 GLN F N 1
ATOM 7403 C CA . GLN F 2 86 ? 2.138 -1.061 24.785 1.00 16.18 86 GLN F CA 1
ATOM 7404 C C . GLN F 2 86 ? 2.575 -2.503 25.005 1.00 19.24 86 GLN F C 1
ATOM 7405 O O . GLN F 2 86 ? 2.310 -3.038 26.011 1.00 18.35 86 GLN F O 1
ATOM 7411 N N . VAL F 2 87 ? 3.226 -3.131 24.027 1.00 20.53 87 VAL F N 1
ATOM 7412 C CA . VAL F 2 87 ? 3.638 -4.519 24.206 1.00 19.38 87 VAL F CA 1
ATOM 7413 C C . VAL F 2 87 ? 5.131 -4.609 24.534 1.00 20.89 87 VAL F C 1
ATOM 7414 O O . VAL F 2 87 ? 5.857 -3.620 24.577 1.00 19.58 87 VAL F O 1
ATOM 7418 N N . ASP F 2 88 ? 5.560 -5.829 24.870 1.00 24.21 88 ASP F N 1
ATOM 7419 C CA . ASP F 2 88 ? 6.935 -6.110 25.182 1.00 25.69 88 ASP F CA 1
ATOM 7420 C C . ASP F 2 88 ? 7.470 -5.287 26.314 1.00 21.15 88 ASP F C 1
ATOM 7421 O O . ASP F 2 88 ? 8.577 -4.767 26.260 1.00 21.79 88 ASP F O 1
ATOM 7426 N N . LYS F 2 89 ? 6.653 -5.113 27.337 1.00 20.03 89 LYS F N 1
ATOM 7427 C CA . LYS F 2 89 ? 7.126 -4.359 28.491 1.00 20.03 89 LYS F CA 1
ATOM 7428 C C . LYS F 2 89 ? 7.815 -5.318 29.476 1.00 23.86 89 LYS F C 1
ATOM 7429 O O . LYS F 2 89 ? 7.645 -6.532 29.394 1.00 20.47 89 LYS F O 1
ATOM 7435 N N . ASN F 2 90 ? 8.592 -4.756 30.374 1.00 23.54 90 ASN F N 1
ATOM 7436 C CA . ASN F 2 90 ? 9.282 -5.550 31.424 1.00 25.50 90 ASN F CA 1
ATOM 7437 C C . ASN F 2 90 ? 8.423 -5.468 32.671 1.00 25.65 90 ASN F C 1
ATOM 7438 O O . ASN F 2 90 ? 7.656 -4.499 32.878 1.00 22.33 90 ASN F O 1
ATOM 7443 N N . LYS F 2 91 ? 8.599 -6.446 33.547 1.00 20.89 91 LYS F N 1
ATOM 7444 C CA . LYS F 2 91 ? 7.882 -6.475 34.759 1.00 23.79 91 LYS F CA 1
ATOM 7445 C C . LYS F 2 91 ? 7.966 -5.171 35.537 1.00 24.00 91 LYS F C 1
ATOM 7446 O O . LYS F 2 91 ? 6.961 -4.699 36.014 1.00 19.72 91 LYS F O 1
ATOM 7452 N N . ASP F 2 92 ? 9.183 -4.617 35.676 1.00 22.20 92 ASP F N 1
ATOM 7453 C CA . ASP F 2 92 ? 9.304 -3.437 36.502 1.00 24.78 92 ASP F CA 1
ATOM 7454 C C . ASP F 2 92 ? 9.131 -2.111 35.770 1.00 21.75 92 ASP F C 1
ATOM 7455 O O . ASP F 2 92 ? 9.359 -1.084 36.392 1.00 25.02 92 ASP F O 1
ATOM 7460 N N . ASP F 2 93 ? 8.856 -2.127 34.473 1.00 20.14 93 ASP F N 1
ATOM 7461 C CA . ASP F 2 93 ? 8.653 -0.816 33.731 1.00 20.68 93 ASP F CA 1
ATOM 7462 C C . ASP F 2 93 ? 7.581 0.042 34.359 1.00 20.13 93 ASP F C 1
ATOM 7463 O O . ASP F 2 93 ? 6.557 -0.444 34.872 1.00 16.48 93 ASP F O 1
ATOM 7468 N N . GLU F 2 94 ? 7.857 1.350 34.406 1.00 17.34 94 GLU F N 1
ATOM 7469 C CA . GLU F 2 94 ? 6.890 2.274 34.972 1.00 16.76 94 GLU F CA 1
ATOM 7470 C C . GLU F 2 94 ? 5.623 2.390 34.099 1.00 17.17 94 GLU F C 1
ATOM 7471 O O . GLU F 2 94 ? 5.725 2.348 32.853 1.00 17.93 94 GLU F O 1
ATOM 7477 N N . LEU F 2 95 ? 4.446 2.548 34.721 1.00 13.94 95 LEU F N 1
ATOM 7478 C CA . LEU F 2 95 ? 3.222 2.790 33.936 1.00 14.79 95 LEU F CA 1
ATOM 7479 C C . LEU F 2 95 ? 3.221 4.297 33.618 1.00 18.26 95 LEU F C 1
ATOM 7480 O O . LEU F 2 95 ? 3.150 5.104 34.554 1.00 17.65 95 LEU F O 1
ATOM 7485 N N . THR F 2 96 ? 3.299 4.662 32.358 1.00 16.42 96 THR F N 1
ATOM 7486 C CA . THR F 2 96 ? 3.300 6.117 31.975 1.00 20.54 96 THR F CA 1
ATOM 7487 C C . THR F 2 96 ? 2.251 6.306 30.944 1.00 15.66 96 THR F C 1
ATOM 7488 O O . THR F 2 96 ? 1.854 5.370 30.331 1.00 15.99 96 THR F O 1
ATOM 7492 N N . GLY F 2 97 ? 1.646 7.501 30.907 1.00 18.12 97 GLY F N 1
ATOM 7493 C CA . GLY F 2 97 ? 0.602 7.765 29.939 1.00 14.17 97 GLY F CA 1
ATOM 7494 C C . GLY F 2 97 ? 1.097 7.673 28.512 1.00 16.46 97 GLY F C 1
ATOM 7495 O O . GLY F 2 97 ? 2.284 7.850 28.185 1.00 16.78 97 GLY F O 1
ATOM 7496 N N . PHE F 2 98 ? 0.152 7.347 27.653 1.00 14.49 98 PHE F N 1
ATOM 7497 C CA . PHE F 2 98 ? 0.440 7.209 26.205 1.00 18.43 98 PHE F CA 1
ATOM 7498 C C . PHE F 2 98 ? -0.881 7.261 25.456 1.00 19.55 98 PHE F C 1
ATOM 7499 O O . PHE F 2 98 ? -0.869 7.331 24.188 1.00 22.98 98 PHE F O 1
#

Sequence (951 aa):
APRSVDWREKGYVTPVKNQGQCGSWAFSATGALEGQMFRKTGRLISLSEQNLVDCSGPQGNEGCNGGLMDYAFQYVQDNGGLDSEESYPYEATEESCKYNPKYSVANDAGFVDIPKQEKALMKAVATVGPISVAIDAGHESFLFYKEGIYFEPDCSSEDMDHGVLVVGYGFESTESDDNKYWLVKNSWGEEWGMGGYVKMAKDRRNHCGIASAASYPTTVAPRSVDWREKGYVTPVKNQGQCGSWAFSATGALEGQMFRKTGRLISLSEQNLVDCSGPQGNEGCNGGLMDYAFQYVQDNGGLDSEESYPYEATEESCKYNPKYSVANDAGFVDIPKQEKALMKAVATVGPISVAIDAGHESFLFYKEGIYFEPDCSSEDMDHGVLVVGYGFESTESDDNKYWLVKNSWGEEWGMGGYVKMAKDRRNHCGIASAASYPTVAPRSVDWREKGYVTPVKNQGQCGSWAFSATGALEGQMFRKTGRLISLSEQNLVDCSGPQGNEGCNGGLMDYAFQYVQDNGGLDSEESYPYEATEESCKYNPKYSVANDAGFVDIPKQEKALMKAVATVGPISVAIDAGHESFLFYKEGIYFEPDCSSEDMDHGVLVVGYGFESTESDDNKYWLVKNSWGEEWGMGGYVKMAKDRRNHCGIASAASYPTVMIPGGLSEAKPATPEIQEIVDKVKPQLEEKTNETYGKLEAVQYKTQVVAGTNYYIKVRAGDNKYMHLKVFKSLPGQNEDLVLTGYQVDKNKDDELTGFMIPGGLSEAKPATPEIQEIVDKVKPQLEEKTNETYGKLEAVQYKTQVVAGTNYYIKVRAGDNKYMHLKVFKSLPGQNEDLVLTGYQVDKNKDDELTGFMIPGGLSEAKPATPEIQEIVDKVKPQLEEKTNETYGKLEAVQYKTQVVAGTNYYIKVRAGDNKYMHLKVFKSLPGQNEDLVLTGYQVDKNKDDELTGF

Nearest PDB structures (foldseek):
  3kse-assembly3_F  TM=1.010E+00  e=2.785E-16  Homo sapiens
  1gd3-assembly1_A  TM=8.272E-01  e=1.802E-12  Homo sapiens
  1stf-assembly1_I  TM=9.522E-01  e=1.248E-09  Homo sapiens
  4n6v-assembly7_4  TM=9.503E-01  e=7.139E-09  Homo sapiens
  5zc1-assembly6_F  TM=9.148E-01  e=5.221E-06  Clonorchis sinensis

Organism: Homo sapiens (NCBI:txid9606)